Protein 2CTU (pdb70)

Nearest PDB structures (foldseek):
  2ctu-assembly1_A  TM=1.014E+00  e=3.926E-10  Homo sapiens
  6nu3-assembly1_0  TM=5.363E-01  e=8.120E+00  Homo sapiens
  2ctu-assembly1_A  TM=4.532E-01  e=6.947E-09  Homo sapiens
  1lv3-assembly1_A  TM=2.683E-01  e=5.601E+00  Escherichia coli
  1lv3-assembly1_A  TM=2.970E-01  e=5.922E+00  Escherichia coli

InterPro domains:
  IPR001909 Krueppel-associated box [PF01352] (169-209)
  IPR001909 Krueppel-associated box [PS50805] (170-241)
  IPR001909 Krueppel-associated box [SM00349] (170-230)
  IPR001909 Krueppel-associated box [cd07765] (170-209)
  IPR003309 SCAN domain [PF02023] (49-136)
  IPR003309 SCAN domain [PS50804] (52-134)
  IPR003309 SCAN domain [SM00431] (48-156)
  IPR003309 SCAN domain [cd07936] (49-132)
  IPR013087 Zinc finger C2H2-type [PF00096] (439-461)
  IPR013087 Zinc finger C2H2-type [PF00096] (467-489)
  IPR013087 Zinc finger C2H2-type [PF00096] (495-517)
  IPR013087 Zinc finger C2H2-type [PF00096] (523-545)
  IPR013087 Zinc finger C2H2-type [PF00096] (551-573)
  IPR013087 Zinc finger C2H2-type [PF00096] (579-601)
  IPR013087 Zinc finger C2H2-type [PF00096] (635-657)
  IPR013087 Zinc finger C2H2-type [PF00096] (663-685)
  IPR013087 Zinc finger C2H2-type [PF00096] (691-713)
  IPR013087 Zinc finger C2H2-type [PF00096] (719-741)
  IPR013087 Zinc finger C2H2-type [PS00028] (441-461)
  IPR013087 Zinc finger C2H2-type [PS00028] (469-489)

Organism: Homo sapiens (NCBI:txid9606)

Sequence (73 aa):
GSSGSSGKRQKIHLGDRSQKCSKCGIIFIRRSTLSRRKTPMCEKCRKDSCQEAALNKDEGNESGKKTSGPSSGGSSGSSGKRQKIHLGDRSQKCSKCGIIFIRRSTLSRRKTPMCEKCRKDSCQEAALNKDEGNESGKKTSGPSSGGSSGSSGKRQKIHLGDRSQKCSKCGIIFIRRSTLSRRKTPMCEKCRKDSCQEAALNKDEGNESGKKTSGPSSGGSSGSSGKRQKIHLGDRSQKCSKCGIIFIRRSTLSRRKTPMCEKCRKDSCQEAALNKDEGNESGKKTSGPSSGGSSGSSGKRQKIHLGDRSQKCSKCGIIFIRRSTLSRRKTPMCEKCRKDSCQEAALNKDEGNESGKKTSGPSSGGSSGSSGKRQKIHLGDRSQKCSKCGIIFIRRSTLSRRKTPMCEKCRKDSCQEAALNKDEGNESGKKTSGPSSGGSSGSSGKRQKIHLGDRSQKCSKCGIIFIRRSTLSRRKTPMCEKCRKDSCQEAALNKDEGNESGKKTSGPSSGGSSGSSGKRQKIHLGDRSQKCSKCGIIFIRRSTLSRRKTPMCEKCRKDSCQEAALNKDEGNESGKKTSGPSSGGSSGSSGKRQKIHLGDRSQKCSKCGIIFIRRSTLSRRKTPMCEKCRKDSCQEAALNKDEGNESGKKTSGPSSGGSSGSSGKRQKIHLGDRSQKCSKCGIIFIRRSTLSRRKTPMCEKCRKDSCQEAALNKDEGNESGKKTSGPSSGGSSGSSGKRQKIHLGDRSQKCSKCGIIFIRRSTLSRRKTPMCEKCRKDSCQEAALNKDEGNESGKKTSGPSSGGSSGSSGKRQKIHLGDRSQKCSKCGIIFIRRSTLSRRKTPMCEKCRKDSCQEAALNKDEGNESGKKTSGPSSGGSSGSSGKRQKIHLGDRSQKCSKCGIIFIRRSTLSRRKTPMCEKCRKDSCQEAALNKDEGNESGKKTSGPSSGGSSGSSGKRQKIHLGDRSQKCSKCGIIFIRRSTLSRRKTPMCEKCRKDSCQEAALNKDEGNESGKKTSGPSSGGSSGSSGKRQKIHLGDRSQKCSKCGIIFIRRSTLSRRKTPMCEKCRKDSCQEAALNKDEGNESGKKTSGPSSGGSSGSSGKRQKIHLGDRSQKCSKCGIIFIRRSTLSRRKTPMCEKCRKDSCQEAALNKDEGNESGKKTSGPSSGGSSGSSGKRQKIHLGDRSQKCSKCGIIFIRRSTLSRRKTPMCEKCRKDSCQEAALNKDEGNESGKKTSGPSSGGSSGSSGKRQKIHLGDRSQKCSKCGIIFIRRSTLSRRKTPMCEKCRKDSCQEAALNKDEGNESGKKTSGPSSGGSSGSSGKRQKIHLGDRSQKCSKCGIIFIRRSTLSRRKTPMCEKCRKDSCQEAALNKDEGNESGKKTSGPSSGGSSGSSGKRQKIHLGDRSQKCSKCGIIFIRRSTLSRRKTPMCEKCRKDSCQEAALNKDEGNESGKKTSGPSSG

Solvent-accessible surface area: 7815 Å² total; per-residue (Å²): 136,116,118,66,117,100,82,190,217,131,165,146,155,157,58,113,178,36,60,131,6,77,107,73,34,81,113,20,98,129,99,103,71,110,117,183,144,211,52,50,28,2,103,151,9,51,180,91,40,120,124,127,100,74,172,79,168,100,158,79,109,173,106,68,132,172,98,114,46,135,114,116,126

Structure (mmCIF, N/CA/C/O backbone):
data_2CTU
#
_entry.id   2CTU
#
loop_
_entity.id
_entity.type
_entity.pdbx_description
1 polymer 'Zinc finger protein 483'
2 non-polymer 'ZINC ION'
#
loop_
_atom_site.group_PDB
_atom_site.id
_atom_site.type_symbol
_atom_site.label_atom_id
_atom_site.label_alt_id
_atom_site.label_comp_id
_atom_site.label_asym_id
_atom_site.label_entity_id
_atom_site.label_seq_id
_atom_site.pdbx_PDB_ins_code
_atom_site.Cartn_x
_atom_site.Cartn_y
_atom_site.Cartn_z
_atom_site.occupancy
_atom_site.B_iso_or_equiv
_atom_site.auth_seq_id
_atom_site.auth_comp_id
_atom_site.auth_asym_id
_atom_site.auth_atom_id
_atom_site.pdbx_PDB_model_num
ATOM 1 N N . GLY A 1 1 ? -24.453 -10.703 25.048 1.00 0.00 1 GLY A N 1
ATOM 2 C CA . GLY A 1 1 ? -24.590 -11.024 23.639 1.00 0.00 1 GLY A CA 1
ATOM 3 C C . GLY A 1 1 ? -25.893 -11.733 23.329 1.00 0.00 1 GLY A C 1
ATOM 4 O O . GLY A 1 1 ? -26.129 -12.846 23.801 1.00 0.00 1 GLY A O 1
ATOM 8 N N . SER A 1 2 ? -26.742 -11.089 22.536 1.00 0.00 2 SER A N 1
ATOM 9 C CA . SER A 1 2 ? -28.031 -11.663 22.168 1.00 0.00 2 SER A CA 1
ATOM 10 C C . SER A 1 2 ? -28.613 -10.957 20.947 1.00 0.00 2 SER A C 1
ATOM 11 O O . SER A 1 2 ? -28.334 -9.783 20.705 1.00 0.00 2 SER A O 1
ATOM 19 N N . SER A 1 3 ? -29.422 -11.682 20.182 1.00 0.00 3 SER A N 1
ATOM 20 C CA . SER A 1 3 ? -30.040 -11.127 18.983 1.00 0.00 3 SER A CA 1
ATOM 21 C C . SER A 1 3 ? -31.106 -10.098 19.348 1.00 0.00 3 SER A C 1
ATOM 22 O O . SER A 1 3 ? -32.021 -10.382 20.120 1.00 0.00 3 SER A O 1
ATOM 30 N N . GLY A 1 4 ? -30.980 -8.900 18.786 1.00 0.00 4 GLY A N 1
ATOM 31 C CA . GLY A 1 4 ? -31.938 -7.846 19.064 1.00 0.00 4 GLY A CA 1
ATOM 32 C C . GLY A 1 4 ? -32.564 -7.285 17.802 1.00 0.00 4 GLY A C 1
ATOM 33 O O . GLY A 1 4 ? -32.665 -7.977 16.790 1.00 0.00 4 GLY A O 1
ATOM 37 N N . SER A 1 5 ? -32.988 -6.026 17.863 1.00 0.00 5 SER A N 1
ATOM 38 C CA . SER A 1 5 ? -33.613 -5.374 16.719 1.00 0.00 5 SER A CA 1
ATOM 39 C C . SER A 1 5 ? -32.707 -5.443 15.493 1.00 0.00 5 SER A C 1
ATOM 40 O O . SER A 1 5 ? -31.484 -5.514 15.614 1.00 0.00 5 SER A O 1
ATOM 48 N N . SER A 1 6 ? -33.317 -5.420 14.312 1.00 0.00 6 SER A N 1
ATOM 49 C CA . SER A 1 6 ? -32.568 -5.484 13.063 1.00 0.00 6 SER A CA 1
ATOM 50 C C . SER A 1 6 ? -31.532 -4.366 12.993 1.00 0.00 6 SER A C 1
ATOM 51 O O . SER A 1 6 ? -31.801 -3.231 13.384 1.00 0.00 6 SER A O 1
ATOM 59 N N . GLY A 1 7 ? -30.346 -4.697 12.492 1.00 0.00 7 GLY A N 1
ATOM 60 C CA . GLY A 1 7 ? -29.287 -3.711 12.380 1.00 0.00 7 GLY A CA 1
ATOM 61 C C . GLY A 1 7 ? -29.786 -2.381 11.850 1.00 0.00 7 GLY A C 1
ATOM 62 O O . GLY A 1 7 ? -30.321 -2.306 10.743 1.00 0.00 7 GLY A O 1
ATOM 66 N N . LYS A 1 8 ? -29.614 -1.328 12.642 1.00 0.00 8 LYS A N 1
ATOM 67 C CA . LYS A 1 8 ? -30.051 0.006 12.247 1.00 0.00 8 LYS A CA 1
ATOM 68 C C . LYS A 1 8 ? -28.855 0.916 11.990 1.00 0.00 8 LYS A C 1
ATOM 69 O O . LYS A 1 8 ? -28.758 1.547 10.938 1.00 0.00 8 LYS A O 1
ATOM 88 N N . ARG A 1 9 ? -27.946 0.979 12.958 1.00 0.00 9 ARG A N 1
ATOM 89 C CA . ARG A 1 9 ? -26.756 1.812 12.835 1.00 0.00 9 ARG A CA 1
ATOM 90 C C . ARG A 1 9 ? -25.905 1.374 11.647 1.00 0.00 9 ARG A C 1
ATOM 91 O O . ARG A 1 9 ? -25.113 0.437 11.751 1.00 0.00 9 ARG A O 1
ATOM 112 N N . GLN A 1 10 ? -26.075 2.057 10.520 1.00 0.00 10 GLN A N 1
ATOM 113 C CA . GLN A 1 10 ? -25.323 1.736 9.312 1.00 0.00 10 GLN A CA 1
ATOM 114 C C . GLN A 1 10 ? -24.636 2.978 8.753 1.00 0.00 10 GLN A C 1
ATOM 115 O O . GLN A 1 10 ? -25.294 3.946 8.372 1.00 0.00 10 GLN A O 1
ATOM 129 N N . LYS A 1 11 ? -23.309 2.943 8.707 1.00 0.00 11 LYS A N 1
ATOM 130 C CA . LYS A 1 11 ? -22.531 4.064 8.194 1.00 0.00 11 LYS A CA 1
ATOM 131 C C . LYS A 1 11 ? -21.686 3.638 6.998 1.00 0.00 11 LYS A C 1
ATOM 132 O O . LYS A 1 11 ? -20.517 4.010 6.888 1.00 0.00 11 LYS A O 1
ATOM 151 N N . ILE A 1 12 ? -22.284 2.858 6.104 1.00 0.00 12 ILE A N 1
ATOM 152 C CA . ILE A 1 12 ? -21.586 2.384 4.915 1.00 0.00 12 ILE A CA 1
ATOM 153 C C . ILE A 1 12 ? -21.819 3.318 3.732 1.00 0.00 12 ILE A C 1
ATOM 154 O O . ILE A 1 12 ? -22.936 3.429 3.226 1.00 0.00 12 ILE A O 1
ATOM 170 N N . HIS A 1 13 ? -20.756 3.986 3.294 1.00 0.00 13 HIS A N 1
ATOM 171 C CA . HIS A 1 13 ? -20.844 4.909 2.168 1.00 0.00 13 HIS A CA 1
ATOM 172 C C . HIS A 1 13 ? -20.348 4.249 0.885 1.00 0.00 13 HIS A C 1
ATOM 173 O O . HIS A 1 13 ? -19.801 3.145 0.913 1.00 0.00 13 HIS A O 1
ATOM 187 N N . LEU A 1 14 ? -20.542 4.931 -0.238 1.00 0.00 14 LEU A N 1
ATOM 188 C CA . LEU A 1 14 ? -20.115 4.411 -1.532 1.00 0.00 14 LEU A CA 1
ATOM 189 C C . LEU A 1 14 ? -18.602 4.227 -1.573 1.00 0.00 14 LEU A C 1
ATOM 190 O O . LEU A 1 14 ? -17.873 4.815 -0.775 1.00 0.00 14 LEU A O 1
ATOM 206 N N . GLY A 1 15 ? -18.135 3.407 -2.510 1.00 0.00 15 GLY A N 1
ATOM 207 C CA . GLY A 1 15 ? -16.710 3.161 -2.638 1.00 0.00 15 GLY A CA 1
ATOM 208 C C . GLY A 1 15 ? -16.234 3.248 -4.075 1.00 0.00 15 GLY A C 1
ATOM 209 O O . GLY A 1 15 ? -15.849 2.242 -4.670 1.00 0.00 15 GLY A O 1
ATOM 213 N N . ASP A 1 16 ? -16.262 4.453 -4.633 1.00 0.00 16 ASP A N 1
ATOM 214 C CA . ASP A 1 16 ? -15.830 4.668 -6.010 1.00 0.00 16 ASP A CA 1
ATOM 215 C C . ASP A 1 16 ? -14.395 5.183 -6.055 1.00 0.00 16 ASP A C 1
ATOM 216 O O . ASP A 1 16 ? -13.558 4.656 -6.789 1.00 0.00 16 ASP A O 1
ATOM 225 N N . ARG A 1 17 ? -14.118 6.217 -5.267 1.00 0.00 17 ARG A N 1
ATOM 226 C CA . ARG A 1 17 ? -12.785 6.806 -5.219 1.00 0.00 17 ARG A CA 1
ATOM 227 C C . ARG A 1 17 ? -11.712 5.736 -5.398 1.00 0.00 17 ARG A C 1
ATOM 228 O O . ARG A 1 17 ? -10.706 5.958 -6.073 1.00 0.00 17 ARG A O 1
ATOM 249 N N . SER A 1 18 ? -11.933 4.576 -4.789 1.00 0.00 18 SER A N 1
ATOM 250 C CA . SER A 1 18 ? -10.983 3.473 -4.877 1.00 0.00 18 SER A CA 1
ATOM 251 C C . SER A 1 18 ? -10.402 3.368 -6.284 1.00 0.00 18 SER A C 1
ATOM 252 O O . SER A 1 18 ? -11.137 3.238 -7.262 1.00 0.00 18 SER A O 1
ATOM 260 N N . GLN A 1 19 ? -9.077 3.426 -6.376 1.00 0.00 19 GLN A N 1
ATOM 261 C CA . GLN A 1 19 ? -8.397 3.338 -7.663 1.00 0.00 19 GLN A CA 1
ATOM 262 C C . GLN A 1 19 ? -7.449 2.143 -7.697 1.00 0.00 19 GLN A C 1
ATOM 263 O O . GLN A 1 19 ? -6.881 1.758 -6.675 1.00 0.00 19 GLN A O 1
ATOM 277 N N . LYS A 1 20 ? -7.282 1.560 -8.879 1.00 0.00 20 LYS A N 1
ATOM 278 C CA . LYS A 1 20 ? -6.402 0.410 -9.048 1.00 0.00 20 LYS A CA 1
ATOM 279 C C . LYS A 1 20 ? -4.990 0.854 -9.415 1.00 0.00 20 LYS A C 1
ATOM 280 O O . LYS A 1 20 ? -4.785 1.547 -10.412 1.00 0.00 20 LYS A O 1
ATOM 299 N N . CYS A 1 21 ? -4.018 0.450 -8.603 1.00 0.00 21 CYS A N 1
ATOM 300 C CA . CYS A 1 21 ? -2.625 0.805 -8.842 1.00 0.00 21 CYS A CA 1
ATOM 301 C C . CYS A 1 21 ? -2.132 0.216 -10.161 1.00 0.00 21 CYS A C 1
ATOM 302 O O . CYS A 1 21 ? -2.719 -0.727 -10.689 1.00 0.00 21 CYS A O 1
ATOM 309 N N . SER A 1 22 ? -1.048 0.780 -10.686 1.00 0.00 22 SER A N 1
ATOM 310 C CA . SER A 1 22 ? -0.478 0.313 -11.944 1.00 0.00 22 SER A CA 1
ATOM 311 C C . SER A 1 22 ? 0.820 -0.451 -11.702 1.00 0.00 22 SER A C 1
ATOM 312 O O . SER A 1 22 ? 1.156 -1.378 -12.439 1.00 0.00 22 SER A O 1
ATOM 320 N N . LYS A 1 23 ? 1.547 -0.055 -10.663 1.00 0.00 23 LYS A N 1
ATOM 321 C CA . LYS A 1 23 ? 2.809 -0.701 -10.319 1.00 0.00 23 LYS A CA 1
ATOM 322 C C . LYS A 1 23 ? 2.570 -2.110 -9.786 1.00 0.00 23 LYS A C 1
ATOM 323 O O . LYS A 1 23 ? 2.995 -3.094 -10.391 1.00 0.00 23 LYS A O 1
ATOM 342 N N . CYS A 1 24 ? 1.887 -2.199 -8.649 1.00 0.00 24 CYS A N 1
ATOM 343 C CA . CYS A 1 24 ? 1.591 -3.487 -8.034 1.00 0.00 24 CYS A CA 1
ATOM 344 C C . CYS A 1 24 ? 0.221 -3.997 -8.471 1.00 0.00 24 CYS A C 1
ATOM 345 O O . CYS A 1 24 ? 0.052 -5.178 -8.770 1.00 0.00 24 CYS A O 1
ATOM 352 N N . GLY A 1 25 ? -0.756 -3.095 -8.505 1.00 0.00 25 GLY A N 1
ATOM 353 C CA . GLY A 1 25 ? -2.099 -3.472 -8.907 1.00 0.00 25 GLY A CA 1
ATOM 354 C C . GLY A 1 25 ? -3.003 -3.747 -7.721 1.00 0.00 25 GLY A C 1
ATOM 355 O O . GLY A 1 25 ? -3.873 -4.616 -7.784 1.00 0.00 25 GLY A O 1
ATOM 359 N N . ILE A 1 26 ? -2.797 -3.006 -6.638 1.00 0.00 26 ILE A N 1
ATOM 360 C CA . ILE A 1 26 ? -3.599 -3.175 -5.433 1.00 0.00 26 ILE A CA 1
ATOM 361 C C . ILE A 1 26 ? -4.728 -2.152 -5.377 1.00 0.00 26 ILE A C 1
ATOM 362 O O . ILE A 1 26 ? -4.675 -1.116 -6.041 1.00 0.00 26 ILE A O 1
ATOM 378 N N . ILE A 1 27 ? -5.748 -2.447 -4.578 1.00 0.00 27 ILE A N 1
ATOM 379 C CA . ILE A 1 27 ? -6.889 -1.551 -4.432 1.00 0.00 27 ILE A CA 1
ATOM 380 C C . ILE A 1 27 ? -6.684 -0.585 -3.271 1.00 0.00 27 ILE A C 1
ATOM 381 O O . ILE A 1 27 ? -6.510 -1.002 -2.125 1.00 0.00 27 ILE A O 1
ATOM 397 N N . PHE A 1 28 ? -6.708 0.709 -3.573 1.00 0.00 28 PHE A N 1
ATOM 398 C CA . PHE A 1 28 ? -6.526 1.736 -2.554 1.00 0.00 28 PHE A CA 1
ATOM 399 C C . PHE A 1 28 ? -7.452 2.922 -2.806 1.00 0.00 28 PHE A C 1
ATOM 400 O O . PHE A 1 28 ? -8.115 2.997 -3.841 1.00 0.00 28 PHE A O 1
ATOM 417 N N . ILE A 1 29 ? -7.491 3.847 -1.853 1.00 0.00 29 ILE A N 1
ATOM 418 C CA . ILE A 1 29 ? -8.335 5.030 -1.971 1.00 0.00 29 ILE A CA 1
ATOM 419 C C . ILE A 1 29 ? -7.505 6.266 -2.302 1.00 0.00 29 ILE A C 1
ATOM 420 O O . ILE A 1 29 ? -6.718 6.736 -1.480 1.00 0.00 29 ILE A O 1
ATOM 436 N N . ARG A 1 30 ? -7.688 6.789 -3.510 1.00 0.00 30 ARG A N 1
ATOM 437 C CA . ARG A 1 30 ? -6.957 7.971 -3.949 1.00 0.00 30 ARG A CA 1
ATOM 438 C C . ARG A 1 30 ? -7.306 9.179 -3.084 1.00 0.00 30 ARG A C 1
ATOM 439 O O . ARG A 1 30 ? -8.461 9.603 -3.030 1.00 0.00 30 ARG A O 1
ATOM 460 N N . ARG A 1 31 ? -6.301 9.728 -2.410 1.00 0.00 31 ARG A N 1
ATOM 461 C CA . ARG A 1 31 ? -6.503 10.886 -1.546 1.00 0.00 31 ARG A CA 1
ATOM 462 C C . ARG A 1 31 ? -5.693 12.080 -2.041 1.00 0.00 31 ARG A C 1
ATOM 463 O O . ARG A 1 31 ? -4.756 11.926 -2.825 1.00 0.00 31 ARG A O 1
ATOM 484 N N . SER A 1 32 ? -6.060 13.271 -1.577 1.00 0.00 32 SER A N 1
ATOM 485 C CA . SER A 1 32 ? -5.370 14.492 -1.976 1.00 0.00 32 SER A CA 1
ATOM 486 C C . SER A 1 32 ? -3.858 14.297 -1.943 1.00 0.00 32 SER A C 1
ATOM 487 O O . SER A 1 32 ? -3.288 13.930 -0.915 1.00 0.00 32 SER A O 1
ATOM 495 N N . THR A 1 33 ? -3.210 14.547 -3.077 1.00 0.00 33 THR A N 1
ATOM 496 C CA . THR A 1 33 ? -1.764 14.398 -3.181 1.00 0.00 33 THR A CA 1
ATOM 497 C C . THR A 1 33 ? -1.193 15.317 -4.255 1.00 0.00 33 THR A C 1
ATOM 498 O O . THR A 1 33 ? -1.815 15.535 -5.295 1.00 0.00 33 THR A O 1
ATOM 509 N N . LEU A 1 34 ? -0.005 15.853 -3.997 1.00 0.00 34 LEU A N 1
ATOM 510 C CA . LEU A 1 34 ? 0.652 16.748 -4.943 1.00 0.00 34 LEU A CA 1
ATOM 511 C C . LEU A 1 34 ? 1.052 16.002 -6.211 1.00 0.00 34 LEU A C 1
ATOM 512 O O . LEU A 1 34 ? 2.073 15.314 -6.243 1.00 0.00 34 LEU A O 1
ATOM 528 N N . SER A 1 35 ? 0.243 16.144 -7.256 1.00 0.00 35 SER A N 1
ATOM 529 C CA . SER A 1 35 ? 0.512 15.483 -8.527 1.00 0.00 35 SER A CA 1
ATOM 530 C C . SER A 1 35 ? 2.010 15.440 -8.811 1.00 0.00 35 SER A C 1
ATOM 531 O O . SER A 1 35 ? 2.645 16.475 -9.012 1.00 0.00 35 SER A O 1
ATOM 539 N N . ARG A 1 36 ? 2.569 14.234 -8.826 1.00 0.00 36 ARG A N 1
ATOM 540 C CA . ARG A 1 36 ? 3.993 14.055 -9.084 1.00 0.00 36 ARG A CA 1
ATOM 541 C C . ARG A 1 36 ? 4.217 13.122 -10.271 1.00 0.00 36 ARG A C 1
ATOM 542 O O . ARG A 1 36 ? 4.948 13.453 -11.204 1.00 0.00 36 ARG A O 1
ATOM 563 N N . ARG A 1 37 ? 3.584 11.954 -10.226 1.00 0.00 37 ARG A N 1
ATOM 564 C CA . ARG A 1 37 ? 3.716 10.973 -11.296 1.00 0.00 37 ARG A CA 1
ATOM 565 C C . ARG A 1 37 ? 2.398 10.806 -12.047 1.00 0.00 37 ARG A C 1
ATOM 566 O O . ARG A 1 37 ? 1.320 10.939 -11.468 1.00 0.00 37 ARG A O 1
ATOM 587 N N . LYS A 1 38 ? 2.492 10.515 -13.340 1.00 0.00 38 LYS A N 1
ATOM 588 C CA . LYS A 1 38 ? 1.309 10.330 -14.171 1.00 0.00 38 LYS A CA 1
ATOM 589 C C . LYS A 1 38 ? 0.871 8.869 -14.176 1.00 0.00 38 LYS A C 1
ATOM 590 O O . LYS A 1 38 ? 0.754 8.248 -15.233 1.00 0.00 38 LYS A O 1
ATOM 609 N N . THR A 1 39 ? 0.629 8.324 -12.988 1.00 0.00 39 THR A N 1
ATOM 610 C CA . THR A 1 39 ? 0.204 6.936 -12.856 1.00 0.00 39 THR A CA 1
ATOM 611 C C . THR A 1 39 ? -0.366 6.666 -11.468 1.00 0.00 39 THR A C 1
ATOM 612 O O . THR A 1 39 ? 0.123 7.175 -10.459 1.00 0.00 39 THR A O 1
ATOM 623 N N . PRO A 1 40 ? -1.425 5.844 -11.412 1.00 0.00 40 PRO A N 1
ATOM 624 C CA . PRO A 1 40 ? -2.084 5.486 -10.152 1.00 0.00 40 PRO A CA 1
ATOM 625 C C . PRO A 1 40 ? -1.216 4.586 -9.279 1.00 0.00 40 PRO A C 1
ATOM 626 O O . PRO A 1 40 ? -1.092 3.389 -9.536 1.00 0.00 40 PRO A O 1
ATOM 637 N N . MET A 1 41 ? -0.617 5.170 -8.247 1.00 0.00 41 MET A N 1
ATOM 638 C CA . MET A 1 41 ? 0.238 4.419 -7.335 1.00 0.00 41 MET A CA 1
ATOM 639 C C . MET A 1 41 ? -0.385 4.341 -5.945 1.00 0.00 41 MET A C 1
ATOM 640 O O . MET A 1 41 ? -0.870 5.341 -5.414 1.00 0.00 41 MET A O 1
ATOM 654 N N . CYS A 1 42 ? -0.370 3.148 -5.361 1.00 0.00 42 CYS A N 1
ATOM 655 C CA . CYS A 1 42 ? -0.934 2.938 -4.033 1.00 0.00 42 CYS A CA 1
ATOM 656 C C . CYS A 1 42 ? 0.044 3.383 -2.950 1.00 0.00 42 CYS A C 1
ATOM 657 O O . CYS A 1 42 ? 1.259 3.280 -3.117 1.00 0.00 42 CYS A O 1
ATOM 664 N N . GLU A 1 43 ? -0.495 3.877 -1.840 1.00 0.00 43 GLU A N 1
ATOM 665 C CA . GLU A 1 43 ? 0.331 4.338 -0.730 1.00 0.00 43 GLU A CA 1
ATOM 666 C C . GLU A 1 43 ? 1.593 3.490 -0.602 1.00 0.00 43 GLU A C 1
ATOM 667 O O . GLU A 1 43 ? 2.692 4.014 -0.422 1.00 0.00 43 GLU A O 1
ATOM 679 N N . LYS A 1 44 ? 1.426 2.175 -0.695 1.00 0.00 44 LYS A N 1
ATOM 680 C CA . LYS A 1 44 ? 2.550 1.252 -0.590 1.00 0.00 44 LYS A CA 1
ATOM 681 C C . LYS A 1 44 ? 3.641 1.606 -1.596 1.00 0.00 44 LYS A C 1
ATOM 682 O O . LYS A 1 44 ? 4.777 1.894 -1.219 1.00 0.00 44 LYS A O 1
ATOM 701 N N . CYS A 1 45 ? 3.288 1.585 -2.877 1.00 0.00 45 CYS A N 1
ATOM 702 C CA . CYS A 1 45 ? 4.236 1.905 -3.937 1.00 0.00 45 CYS A CA 1
ATOM 703 C C . CYS A 1 45 ? 4.786 3.318 -3.766 1.00 0.00 45 CYS A C 1
ATOM 704 O O . CYS A 1 45 ? 5.995 3.537 -3.841 1.00 0.00 45 CYS A O 1
ATOM 711 N N . ARG A 1 46 ? 3.890 4.272 -3.537 1.00 0.00 46 ARG A N 1
ATOM 712 C CA . ARG A 1 46 ? 4.285 5.664 -3.356 1.00 0.00 46 ARG A CA 1
ATOM 713 C C . ARG A 1 46 ? 5.527 5.766 -2.475 1.00 0.00 46 ARG A C 1
ATOM 714 O O . ARG A 1 46 ? 6.461 6.507 -2.784 1.00 0.00 46 ARG A O 1
ATOM 735 N N . LYS A 1 47 ? 5.530 5.019 -1.377 1.00 0.00 47 LYS A N 1
ATOM 736 C CA . LYS A 1 47 ? 6.656 5.024 -0.451 1.00 0.00 47 LYS A CA 1
ATOM 737 C C . LYS A 1 47 ? 7.959 4.701 -1.176 1.00 0.00 47 LYS A C 1
ATOM 738 O O . LYS A 1 47 ? 9.009 5.264 -0.865 1.00 0.00 47 LYS A O 1
ATOM 757 N N . ASP A 1 48 ? 7.883 3.795 -2.144 1.00 0.00 48 ASP A N 1
ATOM 758 C CA . ASP A 1 48 ? 9.055 3.399 -2.915 1.00 0.00 48 ASP A CA 1
ATOM 759 C C . ASP A 1 48 ? 9.300 4.369 -4.067 1.00 0.00 48 ASP A C 1
ATOM 760 O O . ASP A 1 48 ? 9.479 3.954 -5.213 1.00 0.00 48 ASP A O 1
ATOM 769 N N . SER A 1 49 ? 9.305 5.661 -3.756 1.00 0.00 49 SER A N 1
ATOM 770 C CA . SER A 1 49 ? 9.523 6.689 -4.767 1.00 0.00 49 SER A CA 1
ATOM 771 C C . SER A 1 49 ? 10.921 6.575 -5.366 1.00 0.00 49 SER A C 1
ATOM 772 O O . SER A 1 49 ? 11.201 7.134 -6.427 1.00 0.00 49 SER A O 1
ATOM 780 N N . CYS A 1 50 ? 11.795 5.849 -4.678 1.00 0.00 50 CYS A N 1
ATOM 781 C CA . CYS A 1 50 ? 13.166 5.661 -5.140 1.00 0.00 50 CYS A CA 1
ATOM 782 C C . CYS A 1 50 ? 13.912 6.991 -5.181 1.00 0.00 50 CYS A C 1
ATOM 783 O O . CYS A 1 50 ? 14.608 7.293 -6.150 1.00 0.00 50 CYS A O 1
ATOM 791 N N . GLN A 1 51 ? 13.762 7.780 -4.122 1.00 0.00 51 GLN A N 1
ATOM 792 C CA . GLN A 1 51 ? 14.421 9.078 -4.038 1.00 0.00 51 GLN A CA 1
ATOM 793 C C . GLN A 1 51 ? 15.598 9.030 -3.070 1.00 0.00 51 GLN A C 1
ATOM 794 O O . GLN A 1 51 ? 16.662 9.582 -3.345 1.00 0.00 51 GLN A O 1
ATOM 808 N N . GLU A 1 52 ? 15.398 8.366 -1.936 1.00 0.00 52 GLU A N 1
ATOM 809 C CA . GLU A 1 52 ? 16.443 8.247 -0.926 1.00 0.00 52 GLU A CA 1
ATOM 810 C C . GLU A 1 52 ? 17.652 7.498 -1.480 1.00 0.00 52 GLU A C 1
ATOM 811 O O . GLU A 1 52 ? 17.665 6.268 -1.527 1.00 0.00 52 GLU A O 1
ATOM 823 N N . ALA A 1 53 ? 18.665 8.249 -1.899 1.00 0.00 53 ALA A N 1
ATOM 824 C CA . ALA A 1 53 ? 19.879 7.657 -2.448 1.00 0.00 53 ALA A CA 1
ATOM 825 C C . ALA A 1 53 ? 20.859 7.287 -1.340 1.00 0.00 53 ALA A C 1
ATOM 826 O O . ALA A 1 53 ? 21.383 6.174 -1.310 1.00 0.00 53 ALA A O 1
ATOM 833 N N . ALA A 1 54 ? 21.101 8.226 -0.433 1.00 0.00 54 ALA A N 1
ATOM 834 C CA . ALA A 1 54 ? 22.018 7.998 0.678 1.00 0.00 54 ALA A CA 1
ATOM 835 C C . ALA A 1 54 ? 21.453 6.969 1.652 1.00 0.00 54 ALA A C 1
ATOM 836 O O . ALA A 1 54 ? 20.251 6.947 1.920 1.00 0.00 54 ALA A O 1
ATOM 843 N N . LEU A 1 55 ? 22.327 6.119 2.179 1.00 0.00 55 LEU A N 1
ATOM 844 C CA . LEU A 1 55 ? 21.916 5.087 3.124 1.00 0.00 55 LEU A CA 1
ATOM 845 C C . LEU A 1 55 ? 21.064 5.680 4.242 1.00 0.00 55 LEU A C 1
ATOM 846 O O . LEU A 1 55 ? 20.087 5.074 4.679 1.00 0.00 55 LEU A O 1
ATOM 862 N N . ASN A 1 56 ? 21.442 6.870 4.699 1.00 0.00 56 ASN A N 1
ATOM 863 C CA . ASN A 1 56 ? 20.711 7.546 5.765 1.00 0.00 56 ASN A CA 1
ATOM 864 C C . ASN A 1 56 ? 19.229 7.660 5.421 1.00 0.00 56 ASN A C 1
ATOM 865 O O . ASN A 1 56 ? 18.829 7.464 4.273 1.00 0.00 56 ASN A O 1
ATOM 876 N N . LYS A 1 57 ? 18.418 7.978 6.424 1.00 0.00 57 LYS A N 1
ATOM 877 C CA . LYS A 1 57 ? 16.980 8.121 6.230 1.00 0.00 57 LYS A CA 1
ATOM 878 C C . LYS A 1 57 ? 16.495 9.479 6.727 1.00 0.00 57 LYS A C 1
ATOM 879 O O . LYS A 1 57 ? 15.939 10.268 5.963 1.00 0.00 57 LYS A O 1
ATOM 898 N N . ASP A 1 58 ? 16.712 9.745 8.011 1.00 0.00 58 ASP A N 1
ATOM 899 C CA . ASP A 1 58 ? 16.299 11.009 8.609 1.00 0.00 58 ASP A CA 1
ATOM 900 C C . ASP A 1 58 ? 17.216 11.386 9.769 1.00 0.00 58 ASP A C 1
ATOM 901 O O . ASP A 1 58 ? 17.396 10.611 10.707 1.00 0.00 58 ASP A O 1
ATOM 910 N N . GLU A 1 59 ? 17.793 12.582 9.695 1.00 0.00 59 GLU A N 1
ATOM 911 C CA . GLU A 1 59 ? 18.693 13.060 10.738 1.00 0.00 59 GLU A CA 1
ATOM 912 C C . GLU A 1 59 ? 18.113 14.285 11.438 1.00 0.00 59 GLU A C 1
ATOM 913 O O . GLU A 1 59 ? 18.827 15.243 11.732 1.00 0.00 59 GLU A O 1
ATOM 925 N N . GLY A 1 60 ? 16.810 14.246 11.703 1.00 0.00 60 GLY A N 1
ATOM 926 C CA . GLY A 1 60 ? 16.154 15.358 12.365 1.00 0.00 60 GLY A CA 1
ATOM 927 C C . GLY A 1 60 ? 15.323 16.193 11.411 1.00 0.00 60 GLY A C 1
ATOM 928 O O . GLY A 1 60 ? 15.446 17.417 11.378 1.00 0.00 60 GLY A O 1
ATOM 932 N N . ASN A 1 61 ? 14.475 15.530 10.632 1.00 0.00 61 ASN A N 1
ATOM 933 C CA . ASN A 1 61 ? 13.621 16.218 9.671 1.00 0.00 61 ASN A CA 1
ATOM 934 C C . ASN A 1 61 ? 12.317 15.456 9.457 1.00 0.00 61 ASN A C 1
ATOM 935 O O . ASN A 1 61 ? 12.302 14.397 8.831 1.00 0.00 61 ASN A O 1
ATOM 946 N N . GLU A 1 62 ? 11.225 16.003 9.982 1.00 0.00 62 GLU A N 1
ATOM 947 C CA . GLU A 1 62 ? 9.916 15.373 9.848 1.00 0.00 62 GLU A CA 1
ATOM 948 C C . GLU A 1 62 ? 9.154 15.951 8.660 1.00 0.00 62 GLU A C 1
ATOM 949 O O . GLU A 1 62 ? 8.503 16.991 8.772 1.00 0.00 62 GLU A O 1
ATOM 961 N N . SER A 1 63 ? 9.239 15.270 7.522 1.00 0.00 63 SER A N 1
ATOM 962 C CA . SER A 1 63 ? 8.561 15.717 6.310 1.00 0.00 63 SER A CA 1
ATOM 963 C C . SER A 1 63 ? 7.059 15.849 6.546 1.00 0.00 63 SER A C 1
ATOM 964 O O . SER A 1 63 ? 6.375 14.866 6.825 1.00 0.00 63 SER A O 1
ATOM 972 N N . GLY A 1 64 ? 6.554 17.074 6.430 1.00 0.00 64 GLY A N 1
ATOM 973 C CA . GLY A 1 64 ? 5.137 17.313 6.633 1.00 0.00 64 GLY A CA 1
ATOM 974 C C . GLY A 1 64 ? 4.466 17.898 5.406 1.00 0.00 64 GLY A C 1
ATOM 975 O O . GLY A 1 64 ? 4.973 18.844 4.803 1.00 0.00 64 GLY A O 1
ATOM 979 N N . LYS A 1 65 ? 3.323 17.333 5.033 1.00 0.00 65 LYS A N 1
ATOM 980 C CA . LYS A 1 65 ? 2.580 17.803 3.870 1.00 0.00 65 LYS A CA 1
ATOM 981 C C . LYS A 1 65 ? 1.945 19.162 4.142 1.00 0.00 65 LYS A C 1
ATOM 982 O O . LYS A 1 65 ? 1.586 19.475 5.278 1.00 0.00 65 LYS A O 1
ATOM 1001 N N . LYS A 1 66 ? 1.807 19.967 3.094 1.00 0.00 66 LYS A N 1
ATOM 1002 C CA . LYS A 1 66 ? 1.212 21.292 3.219 1.00 0.00 66 LYS A CA 1
ATOM 1003 C C . LYS A 1 66 ? -0.036 21.247 4.094 1.00 0.00 66 LYS A C 1
ATOM 1004 O O . LYS A 1 66 ? -0.916 20.408 3.899 1.00 0.00 66 LYS A O 1
ATOM 1023 N N . THR A 1 67 ? -0.109 22.158 5.060 1.00 0.00 67 THR A N 1
ATOM 1024 C CA . THR A 1 67 ? -1.249 22.223 5.965 1.00 0.00 67 THR A CA 1
ATOM 1025 C C . THR A 1 67 ? -1.788 23.645 6.069 1.00 0.00 67 THR A C 1
ATOM 1026 O O . THR A 1 67 ? -1.047 24.614 5.904 1.00 0.00 67 THR A O 1
ATOM 1037 N N . SER A 1 68 ? -3.083 23.764 6.345 1.00 0.00 68 SER A N 1
ATOM 1038 C CA . SER A 1 68 ? -3.722 25.069 6.468 1.00 0.00 68 SER A CA 1
ATOM 1039 C C . SER A 1 68 ? -2.879 26.008 7.325 1.00 0.00 68 SER A C 1
ATOM 1040 O O . SER A 1 68 ? -2.596 25.721 8.487 1.00 0.00 68 SER A O 1
ATOM 1048 N N . GLY A 1 69 ? -2.480 27.134 6.740 1.00 0.00 69 GLY A N 1
ATOM 1049 C CA . GLY A 1 69 ? -1.672 28.099 7.463 1.00 0.00 69 GLY A CA 1
ATOM 1050 C C . GLY A 1 69 ? -0.251 27.619 7.680 1.00 0.00 69 GLY A C 1
ATOM 1051 O O . GLY A 1 69 ? 0.002 26.431 7.880 1.00 0.00 69 GLY A O 1
ATOM 1055 N N . PRO A 1 70 ? 0.707 28.557 7.641 1.00 0.00 70 PRO A N 1
ATOM 1056 C CA . PRO A 1 70 ? 2.127 28.247 7.831 1.00 0.00 70 PRO A CA 1
ATOM 1057 C C . PRO A 1 70 ? 2.444 27.844 9.267 1.00 0.00 70 PRO A C 1
ATOM 1058 O O . PRO A 1 70 ? 1.573 27.868 10.136 1.00 0.00 70 PRO A O 1
ATOM 1069 N N . SER A 1 71 ? 3.698 27.475 9.510 1.00 0.00 71 SER A N 1
ATOM 1070 C CA . SER A 1 71 ? 4.130 27.063 10.840 1.00 0.00 71 SER A CA 1
ATOM 1071 C C . SER A 1 71 ? 4.984 28.146 11.494 1.00 0.00 71 SER A C 1
ATOM 1072 O O . SER A 1 71 ? 6.164 28.296 11.178 1.00 0.00 71 SER A O 1
ATOM 1080 N N . SER A 1 72 ? 4.377 28.898 12.406 1.00 0.00 72 SER A N 1
ATOM 1081 C CA . SER A 1 72 ? 5.079 29.970 13.102 1.00 0.00 72 SER A CA 1
ATOM 1082 C C . SER A 1 72 ? 4.667 30.026 14.570 1.00 0.00 72 SER A C 1
ATOM 1083 O O . SER A 1 72 ? 3.647 29.461 14.962 1.00 0.00 72 SER A O 1
ATOM 1091 N N . GLY A 1 73 ? 5.469 30.713 15.378 1.00 0.00 73 GLY A N 1
ATOM 1092 C CA . GLY A 1 73 ? 5.172 30.832 16.794 1.00 0.00 73 GLY A CA 1
ATOM 1093 C C . GLY A 1 73 ? 6.080 31.821 17.496 1.00 0.00 73 GLY A C 1
ATOM 1094 O O . GLY A 1 73 ? 5.649 32.450 18.461 1.00 0.00 73 GLY A O 1
ATOM 1099 N N . GLY A 1 1 ? -18.905 18.933 6.288 1.00 0.00 1 GLY A N 2
ATOM 1100 C CA . GLY A 1 1 ? -19.492 19.955 5.441 1.00 0.00 1 GLY A CA 2
ATOM 1101 C C . GLY A 1 1 ? -20.846 19.548 4.895 1.00 0.00 1 GLY A C 2
ATOM 1102 O O . GLY A 1 1 ? -21.874 20.094 5.295 1.00 0.00 1 GLY A O 2
ATOM 1106 N N . SER A 1 2 ? -20.847 18.587 3.976 1.00 0.00 2 SER A N 2
ATOM 1107 C CA . SER A 1 2 ? -22.084 18.111 3.370 1.00 0.00 2 SER A CA 2
ATOM 1108 C C . SER A 1 2 ? -22.870 19.267 2.759 1.00 0.00 2 SER A C 2
ATOM 1109 O O . SER A 1 2 ? -24.091 19.342 2.894 1.00 0.00 2 SER A O 2
ATOM 1117 N N . SER A 1 3 ? -22.159 20.167 2.086 1.00 0.00 3 SER A N 2
ATOM 1118 C CA . SER A 1 3 ? -22.788 21.322 1.457 1.00 0.00 3 SER A CA 2
ATOM 1119 C C . SER A 1 3 ? -23.602 20.901 0.237 1.00 0.00 3 SER A C 2
ATOM 1120 O O . SER A 1 3 ? -23.080 20.281 -0.688 1.00 0.00 3 SER A O 2
ATOM 1128 N N . GLY A 1 4 ? -24.887 21.243 0.244 1.00 0.00 4 GLY A N 2
ATOM 1129 C CA . GLY A 1 4 ? -25.754 20.892 -0.866 1.00 0.00 4 GLY A CA 2
ATOM 1130 C C . GLY A 1 4 ? -25.588 21.826 -2.048 1.00 0.00 4 GLY A C 2
ATOM 1131 O O . GLY A 1 4 ? -24.912 22.850 -1.949 1.00 0.00 4 GLY A O 2
ATOM 1135 N N . SER A 1 5 ? -26.205 21.472 -3.171 1.00 0.00 5 SER A N 2
ATOM 1136 C CA . SER A 1 5 ? -26.118 22.283 -4.380 1.00 0.00 5 SER A CA 2
ATOM 1137 C C . SER A 1 5 ? -27.365 22.109 -5.242 1.00 0.00 5 SER A C 2
ATOM 1138 O O . SER A 1 5 ? -28.151 21.184 -5.036 1.00 0.00 5 SER A O 2
ATOM 1146 N N . SER A 1 6 ? -27.538 23.004 -6.209 1.00 0.00 6 SER A N 2
ATOM 1147 C CA . SER A 1 6 ? -28.690 22.953 -7.101 1.00 0.00 6 SER A CA 2
ATOM 1148 C C . SER A 1 6 ? -29.074 21.509 -7.409 1.00 0.00 6 SER A C 2
ATOM 1149 O O . SER A 1 6 ? -30.195 21.081 -7.136 1.00 0.00 6 SER A O 2
ATOM 1157 N N . GLY A 1 7 ? -28.135 20.762 -7.982 1.00 0.00 7 GLY A N 2
ATOM 1158 C CA . GLY A 1 7 ? -28.393 19.375 -8.319 1.00 0.00 7 GLY A CA 2
ATOM 1159 C C . GLY A 1 7 ? -28.978 18.595 -7.158 1.00 0.00 7 GLY A C 2
ATOM 1160 O O . GLY A 1 7 ? -29.066 19.104 -6.040 1.00 0.00 7 GLY A O 2
ATOM 1164 N N . LYS A 1 8 ? -29.381 17.357 -7.422 1.00 0.00 8 LYS A N 2
ATOM 1165 C CA . LYS A 1 8 ? -29.962 16.505 -6.391 1.00 0.00 8 LYS A CA 2
ATOM 1166 C C . LYS A 1 8 ? -28.877 15.729 -5.652 1.00 0.00 8 LYS A C 2
ATOM 1167 O O . LYS A 1 8 ? -27.697 15.812 -5.996 1.00 0.00 8 LYS A O 2
ATOM 1186 N N . ARG A 1 9 ? -29.283 14.974 -4.636 1.00 0.00 9 ARG A N 2
ATOM 1187 C CA . ARG A 1 9 ? -28.344 14.183 -3.849 1.00 0.00 9 ARG A CA 2
ATOM 1188 C C . ARG A 1 9 ? -28.843 12.750 -3.688 1.00 0.00 9 ARG A C 2
ATOM 1189 O O . ARG A 1 9 ? -29.544 12.431 -2.728 1.00 0.00 9 ARG A O 2
ATOM 1210 N N . GLN A 1 10 ? -28.475 11.891 -4.634 1.00 0.00 10 GLN A N 2
ATOM 1211 C CA . GLN A 1 10 ? -28.886 10.493 -4.597 1.00 0.00 10 GLN A CA 2
ATOM 1212 C C . GLN A 1 10 ? -27.692 9.569 -4.809 1.00 0.00 10 GLN A C 2
ATOM 1213 O O . GLN A 1 10 ? -26.614 10.011 -5.207 1.00 0.00 10 GLN A O 2
ATOM 1227 N N . LYS A 1 11 ? -27.890 8.283 -4.540 1.00 0.00 11 LYS A N 2
ATOM 1228 C CA . LYS A 1 11 ? -26.830 7.295 -4.701 1.00 0.00 11 LYS A CA 2
ATOM 1229 C C . LYS A 1 11 ? -27.155 6.329 -5.837 1.00 0.00 11 LYS A C 2
ATOM 1230 O O . LYS A 1 11 ? -27.074 5.112 -5.671 1.00 0.00 11 LYS A O 2
ATOM 1249 N N . ILE A 1 12 ? -27.520 6.881 -6.990 1.00 0.00 12 ILE A N 2
ATOM 1250 C CA . ILE A 1 12 ? -27.854 6.068 -8.153 1.00 0.00 12 ILE A CA 2
ATOM 1251 C C . ILE A 1 12 ? -26.758 6.147 -9.211 1.00 0.00 12 ILE A C 2
ATOM 1252 O O . ILE A 1 12 ? -26.574 5.219 -9.999 1.00 0.00 12 ILE A O 2
ATOM 1268 N N . HIS A 1 13 ? -26.032 7.260 -9.221 1.00 0.00 13 HIS A N 2
ATOM 1269 C CA . HIS A 1 13 ? -24.952 7.459 -10.181 1.00 0.00 13 HIS A CA 2
ATOM 1270 C C . HIS A 1 13 ? -23.813 6.475 -9.929 1.00 0.00 13 HIS A C 2
ATOM 1271 O O . HIS A 1 13 ? -23.797 5.774 -8.917 1.00 0.00 13 HIS A O 2
ATOM 1285 N N . LEU A 1 14 ? -22.862 6.429 -10.856 1.00 0.00 14 LEU A N 2
ATOM 1286 C CA . LEU A 1 14 ? -21.719 5.530 -10.735 1.00 0.00 14 LEU A CA 2
ATOM 1287 C C . LEU A 1 14 ? -20.475 6.290 -10.287 1.00 0.00 14 LEU A C 2
ATOM 1288 O O . LEU A 1 14 ? -20.150 7.345 -10.830 1.00 0.00 14 LEU A O 2
ATOM 1304 N N . GLY A 1 15 ? -19.780 5.744 -9.293 1.00 0.00 15 GLY A N 2
ATOM 1305 C CA . GLY A 1 15 ? -18.578 6.382 -8.790 1.00 0.00 15 GLY A CA 2
ATOM 1306 C C . GLY A 1 15 ? -17.992 5.656 -7.596 1.00 0.00 15 GLY A C 2
ATOM 1307 O O . GLY A 1 15 ? -18.696 5.369 -6.628 1.00 0.00 15 GLY A O 2
ATOM 1311 N N . ASP A 1 16 ? -16.700 5.355 -7.665 1.00 0.00 16 ASP A N 2
ATOM 1312 C CA . ASP A 1 16 ? -16.019 4.656 -6.581 1.00 0.00 16 ASP A CA 2
ATOM 1313 C C . ASP A 1 16 ? -14.709 5.353 -6.224 1.00 0.00 16 ASP A C 2
ATOM 1314 O O . ASP A 1 16 ? -13.900 5.662 -7.099 1.00 0.00 16 ASP A O 2
ATOM 1323 N N . ARG A 1 17 ? -14.508 5.597 -4.933 1.00 0.00 17 ARG A N 2
ATOM 1324 C CA . ARG A 1 17 ? -13.298 6.259 -4.460 1.00 0.00 17 ARG A CA 2
ATOM 1325 C C . ARG A 1 17 ? -12.169 5.251 -4.261 1.00 0.00 17 ARG A C 2
ATOM 1326 O O . ARG A 1 17 ? -11.442 5.307 -3.269 1.00 0.00 17 ARG A O 2
ATOM 1347 N N . SER A 1 18 ? -12.030 4.330 -5.209 1.00 0.00 18 SER A N 2
ATOM 1348 C CA . SER A 1 18 ? -10.994 3.307 -5.136 1.00 0.00 18 SER A CA 2
ATOM 1349 C C . SER A 1 18 ? -10.335 3.103 -6.497 1.00 0.00 18 SER A C 2
ATOM 1350 O O . SER A 1 18 ? -10.984 2.684 -7.455 1.00 0.00 18 SER A O 2
ATOM 1358 N N . GLN A 1 19 ? -9.042 3.403 -6.572 1.00 0.00 19 GLN A N 2
ATOM 1359 C CA . GLN A 1 19 ? -8.295 3.253 -7.816 1.00 0.00 19 GLN A CA 2
ATOM 1360 C C . GLN A 1 19 ? -7.414 2.009 -7.775 1.00 0.00 19 GLN A C 2
ATOM 1361 O O . GLN A 1 19 ? -6.929 1.612 -6.715 1.00 0.00 19 GLN A O 2
ATOM 1375 N N . LYS A 1 20 ? -7.211 1.395 -8.936 1.00 0.00 20 LYS A N 2
ATOM 1376 C CA . LYS A 1 20 ? -6.388 0.196 -9.034 1.00 0.00 20 LYS A CA 2
ATOM 1377 C C . LYS A 1 20 ? -4.974 0.542 -9.488 1.00 0.00 20 LYS A C 2
ATOM 1378 O O . LYS A 1 20 ? -4.747 0.869 -10.653 1.00 0.00 20 LYS A O 2
ATOM 1397 N N . CYS A 1 21 ? -4.025 0.468 -8.560 1.00 0.00 21 CYS A N 2
ATOM 1398 C CA . CYS A 1 21 ? -2.632 0.773 -8.864 1.00 0.00 21 CYS A CA 2
ATOM 1399 C C . CYS A 1 21 ? -2.217 0.151 -10.195 1.00 0.00 21 CYS A C 2
ATOM 1400 O O . CYS A 1 21 ? -2.867 -0.769 -10.691 1.00 0.00 21 CYS A O 2
ATOM 1407 N N . SER A 1 22 ? -1.131 0.661 -10.766 1.00 0.00 22 SER A N 2
ATOM 1408 C CA . SER A 1 22 ? -0.630 0.158 -12.041 1.00 0.00 22 SER A CA 2
ATOM 1409 C C . SER A 1 22 ? 0.722 -0.526 -11.862 1.00 0.00 22 SER A C 2
ATOM 1410 O O . SER A 1 22 ? 1.145 -1.320 -12.702 1.00 0.00 22 SER A O 2
ATOM 1418 N N . LYS A 1 23 ? 1.395 -0.212 -10.760 1.00 0.00 23 LYS A N 2
ATOM 1419 C CA . LYS A 1 23 ? 2.699 -0.795 -10.468 1.00 0.00 23 LYS A CA 2
ATOM 1420 C C . LYS A 1 23 ? 2.550 -2.197 -9.884 1.00 0.00 23 LYS A C 2
ATOM 1421 O O . LYS A 1 23 ? 3.084 -3.165 -10.425 1.00 0.00 23 LYS A O 2
ATOM 1440 N N . CYS A 1 24 ? 1.818 -2.298 -8.780 1.00 0.00 24 CYS A N 2
ATOM 1441 C CA . CYS A 1 24 ? 1.597 -3.580 -8.123 1.00 0.00 24 CYS A CA 2
ATOM 1442 C C . CYS A 1 24 ? 0.243 -4.165 -8.514 1.00 0.00 24 CYS A C 2
ATOM 1443 O O . CYS A 1 24 ? 0.135 -5.347 -8.836 1.00 0.00 24 CYS A O 2
ATOM 1450 N N . GLY A 1 25 ? -0.789 -3.327 -8.482 1.00 0.00 25 GLY A N 2
ATOM 1451 C CA . GLY A 1 25 ? -2.122 -3.778 -8.835 1.00 0.00 25 GLY A CA 2
ATOM 1452 C C . GLY A 1 25 ? -2.988 -4.035 -7.618 1.00 0.00 25 GLY A C 2
ATOM 1453 O O . GLY A 1 25 ? -3.630 -5.082 -7.515 1.00 0.00 25 GLY A O 2
ATOM 1457 N N . ILE A 1 26 ? -3.006 -3.081 -6.694 1.00 0.00 26 ILE A N 2
ATOM 1458 C CA . ILE A 1 26 ? -3.799 -3.211 -5.478 1.00 0.00 26 ILE A CA 2
ATOM 1459 C C . ILE A 1 26 ? -4.880 -2.137 -5.409 1.00 0.00 26 ILE A C 2
ATOM 1460 O O . ILE A 1 26 ? -4.779 -1.098 -6.062 1.00 0.00 26 ILE A O 2
ATOM 1476 N N . ILE A 1 27 ? -5.913 -2.395 -4.614 1.00 0.00 27 ILE A N 2
ATOM 1477 C CA . ILE A 1 27 ? -7.011 -1.449 -4.458 1.00 0.00 27 ILE A CA 2
ATOM 1478 C C . ILE A 1 27 ? -6.745 -0.483 -3.309 1.00 0.00 27 ILE A C 2
ATOM 1479 O O . ILE A 1 27 ? -6.537 -0.899 -2.169 1.00 0.00 27 ILE A O 2
ATOM 1495 N N . PHE A 1 28 ? -6.755 0.810 -3.615 1.00 0.00 28 PHE A N 2
ATOM 1496 C CA . PHE A 1 28 ? -6.516 1.837 -2.608 1.00 0.00 28 PHE A CA 2
ATOM 1497 C C . PHE A 1 28 ? -7.419 3.046 -2.838 1.00 0.00 28 PHE A C 2
ATOM 1498 O O . PHE A 1 28 ? -8.035 3.181 -3.896 1.00 0.00 28 PHE A O 2
ATOM 1515 N N . ILE A 1 29 ? -7.492 3.921 -1.841 1.00 0.00 29 ILE A N 2
ATOM 1516 C CA . ILE A 1 29 ? -8.318 5.118 -1.934 1.00 0.00 29 ILE A CA 2
ATOM 1517 C C . ILE A 1 29 ? -7.553 6.264 -2.587 1.00 0.00 29 ILE A C 2
ATOM 1518 O O . ILE A 1 29 ? -6.483 6.655 -2.120 1.00 0.00 29 ILE A O 2
ATOM 1534 N N . ARG A 1 30 ? -8.110 6.799 -3.669 1.00 0.00 30 ARG A N 2
ATOM 1535 C CA . ARG A 1 30 ? -7.480 7.901 -4.386 1.00 0.00 30 ARG A CA 2
ATOM 1536 C C . ARG A 1 30 ? -8.207 9.214 -4.112 1.00 0.00 30 ARG A C 2
ATOM 1537 O O . ARG A 1 30 ? -9.339 9.219 -3.627 1.00 0.00 30 ARG A O 2
ATOM 1558 N N . ARG A 1 31 ? -7.549 10.326 -4.425 1.00 0.00 31 ARG A N 2
ATOM 1559 C CA . ARG A 1 31 ? -8.132 11.645 -4.210 1.00 0.00 31 ARG A CA 2
ATOM 1560 C C . ARG A 1 31 ? -7.396 12.703 -5.026 1.00 0.00 31 ARG A C 2
ATOM 1561 O O . ARG A 1 31 ? -6.254 12.501 -5.439 1.00 0.00 31 ARG A O 2
ATOM 1582 N N . SER A 1 32 ? -8.059 13.833 -5.255 1.00 0.00 32 SER A N 2
ATOM 1583 C CA . SER A 1 32 ? -7.470 14.922 -6.026 1.00 0.00 32 SER A CA 2
ATOM 1584 C C . SER A 1 32 ? -6.743 15.903 -5.111 1.00 0.00 32 SER A C 2
ATOM 1585 O O . SER A 1 32 ? -7.322 16.889 -4.652 1.00 0.00 32 SER A O 2
ATOM 1593 N N . THR A 1 33 ? -5.470 15.626 -4.849 1.00 0.00 33 THR A N 2
ATOM 1594 C CA . THR A 1 33 ? -4.662 16.482 -3.989 1.00 0.00 33 THR A CA 2
ATOM 1595 C C . THR A 1 33 ? -3.852 17.478 -4.810 1.00 0.00 33 THR A C 2
ATOM 1596 O O . THR A 1 33 ? -3.900 18.685 -4.566 1.00 0.00 33 THR A O 2
ATOM 1607 N N . LEU A 1 34 ? -3.107 16.968 -5.785 1.00 0.00 34 LEU A N 2
ATOM 1608 C CA . LEU A 1 34 ? -2.285 17.814 -6.643 1.00 0.00 34 LEU A CA 2
ATOM 1609 C C . LEU A 1 34 ? -2.848 17.861 -8.060 1.00 0.00 34 LEU A C 2
ATOM 1610 O O . LEU A 1 34 ? -2.785 16.877 -8.797 1.00 0.00 34 LEU A O 2
ATOM 1626 N N . SER A 1 35 ? -3.397 19.012 -8.435 1.00 0.00 35 SER A N 2
ATOM 1627 C CA . SER A 1 35 ? -3.972 19.188 -9.764 1.00 0.00 35 SER A CA 2
ATOM 1628 C C . SER A 1 35 ? -3.189 18.394 -10.804 1.00 0.00 35 SER A C 2
ATOM 1629 O O . SER A 1 35 ? -3.726 17.492 -11.448 1.00 0.00 35 SER A O 2
ATOM 1637 N N . ARG A 1 36 ? -1.914 18.736 -10.964 1.00 0.00 36 ARG A N 2
ATOM 1638 C CA . ARG A 1 36 ? -1.056 18.056 -11.927 1.00 0.00 36 ARG A CA 2
ATOM 1639 C C . ARG A 1 36 ? -1.361 16.562 -11.968 1.00 0.00 36 ARG A C 2
ATOM 1640 O O . ARG A 1 36 ? -1.461 15.910 -10.928 1.00 0.00 36 ARG A O 2
ATOM 1661 N N . ARG A 1 37 ? -1.508 16.026 -13.175 1.00 0.00 37 ARG A N 2
ATOM 1662 C CA . ARG A 1 37 ? -1.803 14.609 -13.351 1.00 0.00 37 ARG A CA 2
ATOM 1663 C C . ARG A 1 37 ? -0.680 13.745 -12.786 1.00 0.00 37 ARG A C 2
ATOM 1664 O O . ARG A 1 37 ? 0.481 13.887 -13.170 1.00 0.00 37 ARG A O 2
ATOM 1685 N N . LYS A 1 38 ? -1.033 12.850 -11.870 1.00 0.00 38 LYS A N 2
ATOM 1686 C CA . LYS A 1 38 ? -0.056 11.961 -11.251 1.00 0.00 38 LYS A CA 2
ATOM 1687 C C . LYS A 1 38 ? -0.356 10.504 -11.588 1.00 0.00 38 LYS A C 2
ATOM 1688 O O . LYS A 1 38 ? -1.452 10.173 -12.042 1.00 0.00 38 LYS A O 2
ATOM 1707 N N . THR A 1 39 ? 0.624 9.635 -11.360 1.00 0.00 39 THR A N 2
ATOM 1708 C CA . THR A 1 39 ? 0.465 8.213 -11.639 1.00 0.00 39 THR A CA 2
ATOM 1709 C C . THR A 1 39 ? -0.240 7.503 -10.489 1.00 0.00 39 THR A C 2
ATOM 1710 O O . THR A 1 39 ? 0.020 7.764 -9.314 1.00 0.00 39 THR A O 2
ATOM 1721 N N . PRO A 1 40 ? -1.153 6.583 -10.831 1.00 0.00 40 PRO A N 2
ATOM 1722 C CA . PRO A 1 40 ? -1.914 5.815 -9.840 1.00 0.00 40 PRO A CA 2
ATOM 1723 C C . PRO A 1 40 ? -1.042 4.813 -9.091 1.00 0.00 40 PRO A C 2
ATOM 1724 O O . PRO A 1 40 ? -0.868 3.677 -9.530 1.00 0.00 40 PRO A O 2
ATOM 1735 N N . MET A 1 41 ? -0.497 5.242 -7.957 1.00 0.00 41 MET A N 2
ATOM 1736 C CA . MET A 1 41 ? 0.355 4.380 -7.145 1.00 0.00 41 MET A CA 2
ATOM 1737 C C . MET A 1 41 ? -0.196 4.249 -5.729 1.00 0.00 41 MET A C 2
ATOM 1738 O O . MET A 1 41 ? -0.490 5.247 -5.071 1.00 0.00 41 MET A O 2
ATOM 1752 N N . CYS A 1 42 ? -0.335 3.011 -5.266 1.00 0.00 42 CYS A N 2
ATOM 1753 C CA . CYS A 1 42 ? -0.851 2.748 -3.928 1.00 0.00 42 CYS A CA 2
ATOM 1754 C C . CYS A 1 42 ? 0.097 3.290 -2.862 1.00 0.00 42 CYS A C 2
ATOM 1755 O O . CYS A 1 42 ? 1.310 3.336 -3.063 1.00 0.00 42 CYS A O 2
ATOM 1762 N N . GLU A 1 43 ? -0.466 3.699 -1.730 1.00 0.00 43 GLU A N 2
ATOM 1763 C CA . GLU A 1 43 ? 0.329 4.238 -0.633 1.00 0.00 43 GLU A CA 2
ATOM 1764 C C . GLU A 1 43 ? 1.675 3.526 -0.536 1.00 0.00 43 GLU A C 2
ATOM 1765 O O . GLU A 1 43 ? 2.712 4.158 -0.329 1.00 0.00 43 GLU A O 2
ATOM 1777 N N . LYS A 1 44 ? 1.652 2.206 -0.686 1.00 0.00 44 LYS A N 2
ATOM 1778 C CA . LYS A 1 44 ? 2.869 1.406 -0.616 1.00 0.00 44 LYS A CA 2
ATOM 1779 C C . LYS A 1 44 ? 3.847 1.806 -1.716 1.00 0.00 44 LYS A C 2
ATOM 1780 O O . LYS A 1 44 ? 4.999 2.146 -1.443 1.00 0.00 44 LYS A O 2
ATOM 1799 N N . CYS A 1 45 ? 3.381 1.765 -2.960 1.00 0.00 45 CYS A N 2
ATOM 1800 C CA . CYS A 1 45 ? 4.214 2.125 -4.101 1.00 0.00 45 CYS A CA 2
ATOM 1801 C C . CYS A 1 45 ? 4.611 3.597 -4.043 1.00 0.00 45 CYS A C 2
ATOM 1802 O O . CYS A 1 45 ? 5.641 3.995 -4.586 1.00 0.00 45 CYS A O 2
ATOM 1809 N N . ARG A 1 46 ? 3.787 4.400 -3.379 1.00 0.00 46 ARG A N 2
ATOM 1810 C CA . ARG A 1 46 ? 4.051 5.828 -3.250 1.00 0.00 46 ARG A CA 2
ATOM 1811 C C . ARG A 1 46 ? 5.367 6.074 -2.517 1.00 0.00 46 ARG A C 2
ATOM 1812 O O . ARG A 1 46 ? 6.088 7.026 -2.815 1.00 0.00 46 ARG A O 2
ATOM 1833 N N . LYS A 1 47 ? 5.673 5.208 -1.556 1.00 0.00 47 LYS A N 2
ATOM 1834 C CA . LYS A 1 47 ? 6.902 5.329 -0.781 1.00 0.00 47 LYS A CA 2
ATOM 1835 C C . LYS A 1 47 ? 8.006 4.459 -1.372 1.00 0.00 47 LYS A C 2
ATOM 1836 O O . LYS A 1 47 ? 8.797 3.862 -0.642 1.00 0.00 47 LYS A O 2
ATOM 1855 N N . ASP A 1 48 ? 8.056 4.394 -2.698 1.00 0.00 48 ASP A N 2
ATOM 1856 C CA . ASP A 1 48 ? 9.065 3.599 -3.387 1.00 0.00 48 ASP A CA 2
ATOM 1857 C C . ASP A 1 48 ? 9.703 4.396 -4.522 1.00 0.00 48 ASP A C 2
ATOM 1858 O O . ASP A 1 48 ? 9.441 4.140 -5.697 1.00 0.00 48 ASP A O 2
ATOM 1867 N N . SER A 1 49 ? 10.540 5.363 -4.161 1.00 0.00 49 SER A N 2
ATOM 1868 C CA . SER A 1 49 ? 11.211 6.201 -5.148 1.00 0.00 49 SER A CA 2
ATOM 1869 C C . SER A 1 49 ? 12.706 5.900 -5.189 1.00 0.00 49 SER A C 2
ATOM 1870 O O . SER A 1 49 ? 13.517 6.649 -4.642 1.00 0.00 49 SER A O 2
ATOM 1878 N N . CYS A 1 50 ? 13.064 4.800 -5.841 1.00 0.00 50 CYS A N 2
ATOM 1879 C CA . CYS A 1 50 ? 14.461 4.398 -5.954 1.00 0.00 50 CYS A CA 2
ATOM 1880 C C . CYS A 1 50 ? 15.233 5.359 -6.853 1.00 0.00 50 CYS A C 2
ATOM 1881 O O . CYS A 1 50 ? 14.746 5.761 -7.909 1.00 0.00 50 CYS A O 2
ATOM 1889 N N . GLN A 1 51 ? 16.437 5.723 -6.425 1.00 0.00 51 GLN A N 2
ATOM 1890 C CA . GLN A 1 51 ? 17.274 6.639 -7.190 1.00 0.00 51 GLN A CA 2
ATOM 1891 C C . GLN A 1 51 ? 17.513 6.110 -8.601 1.00 0.00 51 GLN A C 2
ATOM 1892 O O . GLN A 1 51 ? 17.444 6.859 -9.574 1.00 0.00 51 GLN A O 2
ATOM 1906 N N . GLU A 1 52 ? 17.793 4.814 -8.701 1.00 0.00 52 GLU A N 2
ATOM 1907 C CA . GLU A 1 52 ? 18.043 4.185 -9.993 1.00 0.00 52 GLU A CA 2
ATOM 1908 C C . GLU A 1 52 ? 16.815 4.285 -10.893 1.00 0.00 52 GLU A C 2
ATOM 1909 O O . GLU A 1 52 ? 15.821 3.590 -10.685 1.00 0.00 52 GLU A O 2
ATOM 1921 N N . ALA A 1 53 ? 16.892 5.156 -11.895 1.00 0.00 53 ALA A N 2
ATOM 1922 C CA . ALA A 1 53 ? 15.788 5.346 -12.828 1.00 0.00 53 ALA A CA 2
ATOM 1923 C C . ALA A 1 53 ? 16.241 6.116 -14.064 1.00 0.00 53 ALA A C 2
ATOM 1924 O O . ALA A 1 53 ? 16.635 7.279 -13.973 1.00 0.00 53 ALA A O 2
ATOM 1931 N N . ALA A 1 54 ? 16.183 5.460 -15.218 1.00 0.00 54 ALA A N 2
ATOM 1932 C CA . ALA A 1 54 ? 16.586 6.084 -16.472 1.00 0.00 54 ALA A CA 2
ATOM 1933 C C . ALA A 1 54 ? 15.402 6.217 -17.425 1.00 0.00 54 ALA A C 2
ATOM 1934 O O . ALA A 1 54 ? 15.237 5.412 -18.342 1.00 0.00 54 ALA A O 2
ATOM 1941 N N . LEU A 1 55 ? 14.580 7.237 -17.201 1.00 0.00 55 LEU A N 2
ATOM 1942 C CA . LEU A 1 55 ? 13.410 7.475 -18.039 1.00 0.00 55 LEU A CA 2
ATOM 1943 C C . LEU A 1 55 ? 13.638 8.663 -18.967 1.00 0.00 55 LEU A C 2
ATOM 1944 O O . LEU A 1 55 ? 13.412 8.574 -20.173 1.00 0.00 55 LEU A O 2
ATOM 1960 N N . ASN A 1 56 ? 14.090 9.775 -18.396 1.00 0.00 56 ASN A N 2
ATOM 1961 C CA . ASN A 1 56 ? 14.351 10.982 -19.173 1.00 0.00 56 ASN A CA 2
ATOM 1962 C C . ASN A 1 56 ? 15.717 11.566 -18.829 1.00 0.00 56 ASN A C 2
ATOM 1963 O O . ASN A 1 56 ? 15.878 12.242 -17.813 1.00 0.00 56 ASN A O 2
ATOM 1974 N N . LYS A 1 57 ? 16.700 11.301 -19.683 1.00 0.00 57 LYS A N 2
ATOM 1975 C CA . LYS A 1 57 ? 18.053 11.800 -19.472 1.00 0.00 57 LYS A CA 2
ATOM 1976 C C . LYS A 1 57 ? 18.125 13.302 -19.731 1.00 0.00 57 LYS A C 2
ATOM 1977 O O . LYS A 1 57 ? 18.304 13.738 -20.868 1.00 0.00 57 LYS A O 2
ATOM 1996 N N . ASP A 1 58 ? 17.986 14.088 -18.668 1.00 0.00 58 ASP A N 2
ATOM 1997 C CA . ASP A 1 58 ? 18.038 15.541 -18.780 1.00 0.00 58 ASP A CA 2
ATOM 1998 C C . ASP A 1 58 ? 18.161 16.188 -17.404 1.00 0.00 58 ASP A C 2
ATOM 1999 O O . ASP A 1 58 ? 17.475 15.795 -16.461 1.00 0.00 58 ASP A O 2
ATOM 2008 N N . GLU A 1 59 ? 19.039 17.180 -17.298 1.00 0.00 59 GLU A N 2
ATOM 2009 C CA . GLU A 1 59 ? 19.252 17.879 -16.036 1.00 0.00 59 GLU A CA 2
ATOM 2010 C C . GLU A 1 59 ? 19.662 19.329 -16.280 1.00 0.00 59 GLU A C 2
ATOM 2011 O O . GLU A 1 59 ? 19.887 19.739 -17.418 1.00 0.00 59 GLU A O 2
ATOM 2023 N N . GLY A 1 60 ? 19.757 20.101 -15.201 1.00 0.00 60 GLY A N 2
ATOM 2024 C CA . GLY A 1 60 ? 20.139 21.496 -15.319 1.00 0.00 60 GLY A CA 2
ATOM 2025 C C . GLY A 1 60 ? 19.524 22.358 -14.235 1.00 0.00 60 GLY A C 2
ATOM 2026 O O . GLY A 1 60 ? 20.235 23.014 -13.475 1.00 0.00 60 GLY A O 2
ATOM 2030 N N . ASN A 1 61 ? 18.196 22.360 -14.164 1.00 0.00 61 ASN A N 2
ATOM 2031 C CA . ASN A 1 61 ? 17.485 23.151 -13.166 1.00 0.00 61 ASN A CA 2
ATOM 2032 C C . ASN A 1 61 ? 16.278 22.388 -12.627 1.00 0.00 61 ASN A C 2
ATOM 2033 O O . ASN A 1 61 ? 15.488 21.838 -13.392 1.00 0.00 61 ASN A O 2
ATOM 2044 N N . GLU A 1 62 ? 16.144 22.362 -11.305 1.00 0.00 62 GLU A N 2
ATOM 2045 C CA . GLU A 1 62 ? 15.034 21.667 -10.664 1.00 0.00 62 GLU A CA 2
ATOM 2046 C C . GLU A 1 62 ? 14.121 22.652 -9.939 1.00 0.00 62 GLU A C 2
ATOM 2047 O O . GLU A 1 62 ? 14.417 23.085 -8.826 1.00 0.00 62 GLU A O 2
ATOM 2059 N N . SER A 1 63 ? 13.011 23.002 -10.580 1.00 0.00 63 SER A N 2
ATOM 2060 C CA . SER A 1 63 ? 12.056 23.939 -10.000 1.00 0.00 63 SER A CA 2
ATOM 2061 C C . SER A 1 63 ? 10.632 23.403 -10.112 1.00 0.00 63 SER A C 2
ATOM 2062 O O . SER A 1 63 ? 10.350 22.525 -10.926 1.00 0.00 63 SER A O 2
ATOM 2070 N N . GLY A 1 64 ? 9.738 23.940 -9.287 1.00 0.00 64 GLY A N 2
ATOM 2071 C CA . GLY A 1 64 ? 8.354 23.505 -9.308 1.00 0.00 64 GLY A CA 2
ATOM 2072 C C . GLY A 1 64 ? 7.458 24.458 -10.074 1.00 0.00 64 GLY A C 2
ATOM 2073 O O . GLY A 1 64 ? 7.891 25.534 -10.486 1.00 0.00 64 GLY A O 2
ATOM 2077 N N . LYS A 1 65 ? 6.204 24.062 -10.267 1.00 0.00 65 LYS A N 2
ATOM 2078 C CA . LYS A 1 65 ? 5.243 24.888 -10.989 1.00 0.00 65 LYS A CA 2
ATOM 2079 C C . LYS A 1 65 ? 4.078 25.282 -10.086 1.00 0.00 65 LYS A C 2
ATOM 2080 O O . LYS A 1 65 ? 3.434 26.310 -10.299 1.00 0.00 65 LYS A O 2
ATOM 2099 N N . LYS A 1 66 ? 3.812 24.459 -9.078 1.00 0.00 66 LYS A N 2
ATOM 2100 C CA . LYS A 1 66 ? 2.726 24.721 -8.141 1.00 0.00 66 LYS A CA 2
ATOM 2101 C C . LYS A 1 66 ? 3.173 25.687 -7.048 1.00 0.00 66 LYS A C 2
ATOM 2102 O O . LYS A 1 66 ? 2.454 25.914 -6.074 1.00 0.00 66 LYS A O 2
ATOM 2121 N N . THR A 1 67 ? 4.363 26.256 -7.216 1.00 0.00 67 THR A N 2
ATOM 2122 C CA . THR A 1 67 ? 4.904 27.197 -6.245 1.00 0.00 67 THR A CA 2
ATOM 2123 C C . THR A 1 67 ? 3.871 28.252 -5.866 1.00 0.00 67 THR A C 2
ATOM 2124 O O . THR A 1 67 ? 3.762 29.291 -6.518 1.00 0.00 67 THR A O 2
ATOM 2135 N N . SER A 1 68 ? 3.114 27.979 -4.809 1.00 0.00 68 SER A N 2
ATOM 2136 C CA . SER A 1 68 ? 2.086 28.904 -4.345 1.00 0.00 68 SER A CA 2
ATOM 2137 C C . SER A 1 68 ? 2.663 29.898 -3.341 1.00 0.00 68 SER A C 2
ATOM 2138 O O . SER A 1 68 ? 2.627 31.108 -3.559 1.00 0.00 68 SER A O 2
ATOM 2146 N N . GLY A 1 69 ? 3.194 29.376 -2.240 1.00 0.00 69 GLY A N 2
ATOM 2147 C CA . GLY A 1 69 ? 3.771 30.230 -1.218 1.00 0.00 69 GLY A CA 2
ATOM 2148 C C . GLY A 1 69 ? 3.869 29.540 0.128 1.00 0.00 69 GLY A C 2
ATOM 2149 O O . GLY A 1 69 ? 3.244 28.506 0.366 1.00 0.00 69 GLY A O 2
ATOM 2153 N N . PRO A 1 70 ? 4.672 30.115 1.035 1.00 0.00 70 PRO A N 2
ATOM 2154 C CA . PRO A 1 70 ? 4.869 29.564 2.379 1.00 0.00 70 PRO A CA 2
ATOM 2155 C C . PRO A 1 70 ? 3.625 29.699 3.250 1.00 0.00 70 PRO A C 2
ATOM 2156 O O . PRO A 1 70 ? 3.487 30.659 4.009 1.00 0.00 70 PRO A O 2
ATOM 2167 N N . SER A 1 71 ? 2.721 28.731 3.136 1.00 0.00 71 SER A N 2
ATOM 2168 C CA . SER A 1 71 ? 1.486 28.744 3.911 1.00 0.00 71 SER A CA 2
ATOM 2169 C C . SER A 1 71 ? 1.725 28.220 5.324 1.00 0.00 71 SER A C 2
ATOM 2170 O O . SER A 1 71 ? 2.577 27.359 5.542 1.00 0.00 71 SER A O 2
ATOM 2178 N N . SER A 1 72 ? 0.967 28.747 6.280 1.00 0.00 72 SER A N 2
ATOM 2179 C CA . SER A 1 72 ? 1.098 28.337 7.673 1.00 0.00 72 SER A CA 2
ATOM 2180 C C . SER A 1 72 ? 1.410 26.846 7.773 1.00 0.00 72 SER A C 2
ATOM 2181 O O . SER A 1 72 ? 0.865 26.035 7.026 1.00 0.00 72 SER A O 2
ATOM 2189 N N . GLY A 1 73 ? 2.292 26.494 8.703 1.00 0.00 73 GLY A N 2
ATOM 2190 C CA . GLY A 1 73 ? 2.663 25.103 8.885 1.00 0.00 73 GLY A CA 2
ATOM 2191 C C . GLY A 1 73 ? 1.842 24.420 9.961 1.00 0.00 73 GLY A C 2
ATOM 2192 O O . GLY A 1 73 ? 0.622 24.337 9.822 1.00 0.00 73 GLY A O 2
ATOM 2197 N N . GLY A 1 1 ? 8.498 1.927 -19.617 1.00 0.00 1 GLY A N 3
ATOM 2198 C CA . GLY A 1 1 ? 7.651 0.872 -20.142 1.00 0.00 1 GLY A CA 3
ATOM 2199 C C . GLY A 1 1 ? 7.261 -0.139 -19.082 1.00 0.00 1 GLY A C 3
ATOM 2200 O O . GLY A 1 1 ? 7.777 -0.109 -17.965 1.00 0.00 1 GLY A O 3
ATOM 2204 N N . SER A 1 2 ? 6.345 -1.037 -19.432 1.00 0.00 2 SER A N 3
ATOM 2205 C CA . SER A 1 2 ? 5.881 -2.059 -18.501 1.00 0.00 2 SER A CA 3
ATOM 2206 C C . SER A 1 2 ? 5.600 -3.370 -19.229 1.00 0.00 2 SER A C 3
ATOM 2207 O O . SER A 1 2 ? 4.919 -3.390 -20.254 1.00 0.00 2 SER A O 3
ATOM 2215 N N . SER A 1 3 ? 6.130 -4.464 -18.691 1.00 0.00 3 SER A N 3
ATOM 2216 C CA . SER A 1 3 ? 5.940 -5.780 -19.290 1.00 0.00 3 SER A CA 3
ATOM 2217 C C . SER A 1 3 ? 4.913 -6.591 -18.506 1.00 0.00 3 SER A C 3
ATOM 2218 O O . SER A 1 3 ? 5.267 -7.392 -17.641 1.00 0.00 3 SER A O 3
ATOM 2226 N N . GLY A 1 4 ? 3.638 -6.376 -18.814 1.00 0.00 4 GLY A N 3
ATOM 2227 C CA . GLY A 1 4 ? 2.578 -7.094 -18.130 1.00 0.00 4 GLY A CA 3
ATOM 2228 C C . GLY A 1 4 ? 1.200 -6.702 -18.624 1.00 0.00 4 GLY A C 3
ATOM 2229 O O . GLY A 1 4 ? 1.050 -5.720 -19.352 1.00 0.00 4 GLY A O 3
ATOM 2233 N N . SER A 1 5 ? 0.190 -7.471 -18.230 1.00 0.00 5 SER A N 3
ATOM 2234 C CA . SER A 1 5 ? -1.182 -7.203 -18.642 1.00 0.00 5 SER A CA 3
ATOM 2235 C C . SER A 1 5 ? -2.140 -7.339 -17.462 1.00 0.00 5 SER A C 3
ATOM 2236 O O . SER A 1 5 ? -1.905 -8.126 -16.545 1.00 0.00 5 SER A O 3
ATOM 2244 N N . SER A 1 6 ? -3.222 -6.567 -17.494 1.00 0.00 6 SER A N 3
ATOM 2245 C CA . SER A 1 6 ? -4.215 -6.598 -16.427 1.00 0.00 6 SER A CA 3
ATOM 2246 C C . SER A 1 6 ? -5.330 -7.587 -16.751 1.00 0.00 6 SER A C 3
ATOM 2247 O O . SER A 1 6 ? -5.346 -8.193 -17.821 1.00 0.00 6 SER A O 3
ATOM 2255 N N . GLY A 1 7 ? -6.263 -7.745 -15.816 1.00 0.00 7 GLY A N 3
ATOM 2256 C CA . GLY A 1 7 ? -7.370 -8.661 -16.020 1.00 0.00 7 GLY A CA 3
ATOM 2257 C C . GLY A 1 7 ? -7.765 -9.386 -14.749 1.00 0.00 7 GLY A C 3
ATOM 2258 O O . GLY A 1 7 ? -6.993 -10.182 -14.214 1.00 0.00 7 GLY A O 3
ATOM 2262 N N . LYS A 1 8 ? -8.969 -9.109 -14.262 1.00 0.00 8 LYS A N 3
ATOM 2263 C CA . LYS A 1 8 ? -9.466 -9.739 -13.044 1.00 0.00 8 LYS A CA 3
ATOM 2264 C C . LYS A 1 8 ? -10.946 -9.430 -12.837 1.00 0.00 8 LYS A C 3
ATOM 2265 O O . LYS A 1 8 ? -11.414 -8.340 -13.166 1.00 0.00 8 LYS A O 3
ATOM 2284 N N . ARG A 1 9 ? -11.676 -10.395 -12.287 1.00 0.00 9 ARG A N 3
ATOM 2285 C CA . ARG A 1 9 ? -13.102 -10.225 -12.035 1.00 0.00 9 ARG A CA 3
ATOM 2286 C C . ARG A 1 9 ? -13.339 -9.547 -10.689 1.00 0.00 9 ARG A C 3
ATOM 2287 O O . ARG A 1 9 ? -13.717 -10.196 -9.715 1.00 0.00 9 ARG A O 3
ATOM 2308 N N . GLN A 1 10 ? -13.114 -8.237 -10.645 1.00 0.00 10 GLN A N 3
ATOM 2309 C CA . GLN A 1 10 ? -13.302 -7.472 -9.418 1.00 0.00 10 GLN A CA 3
ATOM 2310 C C . GLN A 1 10 ? -14.578 -6.640 -9.486 1.00 0.00 10 GLN A C 3
ATOM 2311 O O . GLN A 1 10 ? -14.821 -5.935 -10.466 1.00 0.00 10 GLN A O 3
ATOM 2325 N N . LYS A 1 11 ? -15.392 -6.726 -8.439 1.00 0.00 11 LYS A N 3
ATOM 2326 C CA . LYS A 1 11 ? -16.643 -5.980 -8.379 1.00 0.00 11 LYS A CA 3
ATOM 2327 C C . LYS A 1 11 ? -16.469 -4.578 -8.952 1.00 0.00 11 LYS A C 3
ATOM 2328 O O . LYS A 1 11 ? -15.358 -4.051 -9.001 1.00 0.00 11 LYS A O 3
ATOM 2347 N N . ILE A 1 12 ? -17.574 -3.978 -9.382 1.00 0.00 12 ILE A N 3
ATOM 2348 C CA . ILE A 1 12 ? -17.543 -2.635 -9.949 1.00 0.00 12 ILE A CA 3
ATOM 2349 C C . ILE A 1 12 ? -18.390 -1.671 -9.125 1.00 0.00 12 ILE A C 3
ATOM 2350 O O . ILE A 1 12 ? -18.014 -0.516 -8.921 1.00 0.00 12 ILE A O 3
ATOM 2366 N N . HIS A 1 13 ? -19.535 -2.153 -8.652 1.00 0.00 13 HIS A N 3
ATOM 2367 C CA . HIS A 1 13 ? -20.435 -1.335 -7.847 1.00 0.00 13 HIS A CA 3
ATOM 2368 C C . HIS A 1 13 ? -20.041 -1.382 -6.374 1.00 0.00 13 HIS A C 3
ATOM 2369 O O . HIS A 1 13 ? -20.895 -1.523 -5.497 1.00 0.00 13 HIS A O 3
ATOM 2383 N N . LEU A 1 14 ? -18.745 -1.264 -6.109 1.00 0.00 14 LEU A N 3
ATOM 2384 C CA . LEU A 1 14 ? -18.238 -1.294 -4.741 1.00 0.00 14 LEU A CA 3
ATOM 2385 C C . LEU A 1 14 ? -17.757 0.087 -4.308 1.00 0.00 14 LEU A C 3
ATOM 2386 O O . LEU A 1 14 ? -17.960 0.496 -3.166 1.00 0.00 14 LEU A O 3
ATOM 2402 N N . GLY A 1 15 ? -17.121 0.803 -5.230 1.00 0.00 15 GLY A N 3
ATOM 2403 C CA . GLY A 1 15 ? -16.623 2.131 -4.925 1.00 0.00 15 GLY A CA 3
ATOM 2404 C C . GLY A 1 15 ? -15.921 2.773 -6.106 1.00 0.00 15 GLY A C 3
ATOM 2405 O O . GLY A 1 15 ? -14.885 2.286 -6.559 1.00 0.00 15 GLY A O 3
ATOM 2409 N N . ASP A 1 16 ? -16.486 3.866 -6.605 1.00 0.00 16 ASP A N 3
ATOM 2410 C CA . ASP A 1 16 ? -15.907 4.575 -7.741 1.00 0.00 16 ASP A CA 3
ATOM 2411 C C . ASP A 1 16 ? -14.536 5.141 -7.387 1.00 0.00 16 ASP A C 3
ATOM 2412 O O . ASP A 1 16 ? -13.534 4.809 -8.020 1.00 0.00 16 ASP A O 3
ATOM 2421 N N . ARG A 1 17 ? -14.499 5.998 -6.371 1.00 0.00 17 ARG A N 3
ATOM 2422 C CA . ARG A 1 17 ? -13.251 6.612 -5.935 1.00 0.00 17 ARG A CA 3
ATOM 2423 C C . ARG A 1 17 ? -12.106 5.604 -5.973 1.00 0.00 17 ARG A C 3
ATOM 2424 O O . ARG A 1 17 ? -11.044 5.878 -6.531 1.00 0.00 17 ARG A O 3
ATOM 2445 N N . SER A 1 18 ? -12.331 4.438 -5.377 1.00 0.00 18 SER A N 3
ATOM 2446 C CA . SER A 1 18 ? -11.317 3.391 -5.339 1.00 0.00 18 SER A CA 3
ATOM 2447 C C . SER A 1 18 ? -10.624 3.257 -6.691 1.00 0.00 18 SER A C 3
ATOM 2448 O O . SER A 1 18 ? -11.278 3.135 -7.726 1.00 0.00 18 SER A O 3
ATOM 2456 N N . GLN A 1 19 ? -9.295 3.281 -6.672 1.00 0.00 19 GLN A N 3
ATOM 2457 C CA . GLN A 1 19 ? -8.512 3.164 -7.897 1.00 0.00 19 GLN A CA 3
ATOM 2458 C C . GLN A 1 19 ? -7.634 1.917 -7.864 1.00 0.00 19 GLN A C 3
ATOM 2459 O O . GLN A 1 19 ? -7.245 1.446 -6.795 1.00 0.00 19 GLN A O 3
ATOM 2473 N N . LYS A 1 20 ? -7.326 1.386 -9.042 1.00 0.00 20 LYS A N 3
ATOM 2474 C CA . LYS A 1 20 ? -6.493 0.193 -9.150 1.00 0.00 20 LYS A CA 3
ATOM 2475 C C . LYS A 1 20 ? -5.060 0.563 -9.518 1.00 0.00 20 LYS A C 3
ATOM 2476 O O . LYS A 1 20 ? -4.773 0.918 -10.661 1.00 0.00 20 LYS A O 3
ATOM 2495 N N . CYS A 1 21 ? -4.162 0.474 -8.542 1.00 0.00 21 CYS A N 3
ATOM 2496 C CA . CYS A 1 21 ? -2.758 0.798 -8.763 1.00 0.00 21 CYS A CA 3
ATOM 2497 C C . CYS A 1 21 ? -2.256 0.180 -10.065 1.00 0.00 21 CYS A C 3
ATOM 2498 O O . CYS A 1 21 ? -2.832 -0.783 -10.571 1.00 0.00 21 CYS A O 3
ATOM 2505 N N . SER A 1 22 ? -1.177 0.742 -10.603 1.00 0.00 22 SER A N 3
ATOM 2506 C CA . SER A 1 22 ? -0.599 0.250 -11.848 1.00 0.00 22 SER A CA 3
ATOM 2507 C C . SER A 1 22 ? 0.699 -0.506 -11.582 1.00 0.00 22 SER A C 3
ATOM 2508 O O . SER A 1 22 ? 1.021 -1.473 -12.272 1.00 0.00 22 SER A O 3
ATOM 2516 N N . LYS A 1 23 ? 1.443 -0.056 -10.577 1.00 0.00 23 LYS A N 3
ATOM 2517 C CA . LYS A 1 23 ? 2.707 -0.688 -10.217 1.00 0.00 23 LYS A CA 3
ATOM 2518 C C . LYS A 1 23 ? 2.483 -2.123 -9.749 1.00 0.00 23 LYS A C 3
ATOM 2519 O O . LYS A 1 23 ? 2.979 -3.070 -10.360 1.00 0.00 23 LYS A O 3
ATOM 2538 N N . CYS A 1 24 ? 1.734 -2.276 -8.663 1.00 0.00 24 CYS A N 3
ATOM 2539 C CA . CYS A 1 24 ? 1.443 -3.595 -8.113 1.00 0.00 24 CYS A CA 3
ATOM 2540 C C . CYS A 1 24 ? 0.081 -4.093 -8.586 1.00 0.00 24 CYS A C 3
ATOM 2541 O O . CYS A 1 24 ? -0.073 -5.258 -8.952 1.00 0.00 24 CYS A O 3
ATOM 2548 N N . GLY A 1 25 ? -0.906 -3.202 -8.575 1.00 0.00 25 GLY A N 3
ATOM 2549 C CA . GLY A 1 25 ? -2.242 -3.570 -9.005 1.00 0.00 25 GLY A CA 3
ATOM 2550 C C . GLY A 1 25 ? -3.173 -3.838 -7.840 1.00 0.00 25 GLY A C 3
ATOM 2551 O O . GLY A 1 25 ? -4.072 -4.674 -7.934 1.00 0.00 25 GLY A O 3
ATOM 2555 N N . ILE A 1 26 ? -2.958 -3.127 -6.737 1.00 0.00 26 ILE A N 3
ATOM 2556 C CA . ILE A 1 26 ? -3.785 -3.293 -5.549 1.00 0.00 26 ILE A CA 3
ATOM 2557 C C . ILE A 1 26 ? -4.882 -2.236 -5.491 1.00 0.00 26 ILE A C 3
ATOM 2558 O O . ILE A 1 26 ? -4.777 -1.183 -6.120 1.00 0.00 26 ILE A O 3
ATOM 2574 N N . ILE A 1 27 ? -5.934 -2.524 -4.731 1.00 0.00 27 ILE A N 3
ATOM 2575 C CA . ILE A 1 27 ? -7.049 -1.597 -4.589 1.00 0.00 27 ILE A CA 3
ATOM 2576 C C . ILE A 1 27 ? -6.828 -0.646 -3.417 1.00 0.00 27 ILE A C 3
ATOM 2577 O O . ILE A 1 27 ? -6.655 -1.078 -2.277 1.00 0.00 27 ILE A O 3
ATOM 2593 N N . PHE A 1 28 ? -6.837 0.651 -3.706 1.00 0.00 28 PHE A N 3
ATOM 2594 C CA . PHE A 1 28 ? -6.638 1.665 -2.676 1.00 0.00 28 PHE A CA 3
ATOM 2595 C C . PHE A 1 28 ? -7.523 2.881 -2.932 1.00 0.00 28 PHE A C 3
ATOM 2596 O O . PHE A 1 28 ? -8.047 3.060 -4.032 1.00 0.00 28 PHE A O 3
ATOM 2613 N N . ILE A 1 29 ? -7.686 3.712 -1.908 1.00 0.00 29 ILE A N 3
ATOM 2614 C CA . ILE A 1 29 ? -8.507 4.911 -2.022 1.00 0.00 29 ILE A CA 3
ATOM 2615 C C . ILE A 1 29 ? -7.671 6.111 -2.456 1.00 0.00 29 ILE A C 3
ATOM 2616 O O . ILE A 1 29 ? -6.623 6.393 -1.875 1.00 0.00 29 ILE A O 3
ATOM 2632 N N . ARG A 1 30 ? -8.143 6.815 -3.479 1.00 0.00 30 ARG A N 3
ATOM 2633 C CA . ARG A 1 30 ? -7.440 7.985 -3.991 1.00 0.00 30 ARG A CA 3
ATOM 2634 C C . ARG A 1 30 ? -8.222 9.261 -3.696 1.00 0.00 30 ARG A C 3
ATOM 2635 O O . ARG A 1 30 ? -9.422 9.217 -3.424 1.00 0.00 30 ARG A O 3
ATOM 2656 N N . ARG A 1 31 ? -7.533 10.397 -3.750 1.00 0.00 31 ARG A N 3
ATOM 2657 C CA . ARG A 1 31 ? -8.162 11.685 -3.487 1.00 0.00 31 ARG A CA 3
ATOM 2658 C C . ARG A 1 31 ? -8.227 12.528 -4.757 1.00 0.00 31 ARG A C 3
ATOM 2659 O O . ARG A 1 31 ? -7.631 12.180 -5.776 1.00 0.00 31 ARG A O 3
ATOM 2680 N N . SER A 1 32 ? -8.955 13.638 -4.688 1.00 0.00 32 SER A N 3
ATOM 2681 C CA . SER A 1 32 ? -9.102 14.529 -5.833 1.00 0.00 32 SER A CA 3
ATOM 2682 C C . SER A 1 32 ? -7.743 14.847 -6.452 1.00 0.00 32 SER A C 3
ATOM 2683 O O . SER A 1 32 ? -6.698 14.545 -5.874 1.00 0.00 32 SER A O 3
ATOM 2691 N N . THR A 1 33 ? -7.766 15.459 -7.631 1.00 0.00 33 THR A N 3
ATOM 2692 C CA . THR A 1 33 ? -6.538 15.817 -8.330 1.00 0.00 33 THR A CA 3
ATOM 2693 C C . THR A 1 33 ? -5.946 17.108 -7.775 1.00 0.00 33 THR A C 3
ATOM 2694 O O . THR A 1 33 ? -6.025 18.162 -8.408 1.00 0.00 33 THR A O 3
ATOM 2705 N N . LEU A 1 34 ? -5.353 17.019 -6.590 1.00 0.00 34 LEU A N 3
ATOM 2706 C CA . LEU A 1 34 ? -4.746 18.181 -5.949 1.00 0.00 34 LEU A CA 3
ATOM 2707 C C . LEU A 1 34 ? -3.228 18.153 -6.097 1.00 0.00 34 LEU A C 3
ATOM 2708 O O . LEU A 1 34 ? -2.632 19.073 -6.657 1.00 0.00 34 LEU A O 3
ATOM 2724 N N . SER A 1 35 ? -2.609 17.090 -5.593 1.00 0.00 35 SER A N 3
ATOM 2725 C CA . SER A 1 35 ? -1.160 16.943 -5.668 1.00 0.00 35 SER A CA 3
ATOM 2726 C C . SER A 1 35 ? -0.749 16.272 -6.975 1.00 0.00 35 SER A C 3
ATOM 2727 O O . SER A 1 35 ? -1.596 15.842 -7.758 1.00 0.00 35 SER A O 3
ATOM 2735 N N . ARG A 1 36 ? 0.558 16.187 -7.203 1.00 0.00 36 ARG A N 3
ATOM 2736 C CA . ARG A 1 36 ? 1.083 15.569 -8.415 1.00 0.00 36 ARG A CA 3
ATOM 2737 C C . ARG A 1 36 ? 1.018 14.047 -8.322 1.00 0.00 36 ARG A C 3
ATOM 2738 O O . ARG A 1 36 ? 2.034 13.385 -8.105 1.00 0.00 36 ARG A O 3
ATOM 2759 N N . ARG A 1 37 ? -0.181 13.500 -8.487 1.00 0.00 37 ARG A N 3
ATOM 2760 C CA . ARG A 1 37 ? -0.378 12.057 -8.419 1.00 0.00 37 ARG A CA 3
ATOM 2761 C C . ARG A 1 37 ? -0.817 11.504 -9.772 1.00 0.00 37 ARG A C 3
ATOM 2762 O O . ARG A 1 37 ? -1.714 10.664 -9.851 1.00 0.00 37 ARG A O 3
ATOM 2783 N N . LYS A 1 38 ? -0.180 11.982 -10.836 1.00 0.00 38 LYS A N 3
ATOM 2784 C CA . LYS A 1 38 ? -0.502 11.537 -12.186 1.00 0.00 38 LYS A CA 3
ATOM 2785 C C . LYS A 1 38 ? -0.595 10.016 -12.249 1.00 0.00 38 LYS A C 3
ATOM 2786 O O . LYS A 1 38 ? -1.623 9.461 -12.640 1.00 0.00 38 LYS A O 3
ATOM 2805 N N . THR A 1 39 ? 0.485 9.345 -11.862 1.00 0.00 39 THR A N 3
ATOM 2806 C CA . THR A 1 39 ? 0.525 7.888 -11.875 1.00 0.00 39 THR A CA 3
ATOM 2807 C C . THR A 1 39 ? -0.166 7.308 -10.646 1.00 0.00 39 THR A C 3
ATOM 2808 O O . THR A 1 39 ? 0.194 7.601 -9.506 1.00 0.00 39 THR A O 3
ATOM 2819 N N . PRO A 1 40 ? -1.182 6.464 -10.880 1.00 0.00 40 PRO A N 3
ATOM 2820 C CA . PRO A 1 40 ? -1.944 5.824 -9.804 1.00 0.00 40 PRO A CA 3
ATOM 2821 C C . PRO A 1 40 ? -1.122 4.782 -9.053 1.00 0.00 40 PRO A C 3
ATOM 2822 O O . PRO A 1 40 ? -1.129 3.602 -9.404 1.00 0.00 40 PRO A O 3
ATOM 2833 N N . MET A 1 41 ? -0.416 5.225 -8.018 1.00 0.00 41 MET A N 3
ATOM 2834 C CA . MET A 1 41 ? 0.409 4.329 -7.216 1.00 0.00 41 MET A CA 3
ATOM 2835 C C . MET A 1 41 ? -0.063 4.308 -5.766 1.00 0.00 41 MET A C 3
ATOM 2836 O O . MET A 1 41 ? -0.195 5.354 -5.130 1.00 0.00 41 MET A O 3
ATOM 2850 N N . CYS A 1 42 ? -0.315 3.111 -5.248 1.00 0.00 42 CYS A N 3
ATOM 2851 C CA . CYS A 1 42 ? -0.773 2.953 -3.873 1.00 0.00 42 CYS A CA 3
ATOM 2852 C C . CYS A 1 42 ? 0.239 3.538 -2.892 1.00 0.00 42 CYS A C 3
ATOM 2853 O O . CYS A 1 42 ? 1.438 3.566 -3.166 1.00 0.00 42 CYS A O 3
ATOM 2860 N N . GLU A 1 43 ? -0.254 4.005 -1.749 1.00 0.00 43 GLU A N 3
ATOM 2861 C CA . GLU A 1 43 ? 0.607 4.591 -0.729 1.00 0.00 43 GLU A CA 3
ATOM 2862 C C . GLU A 1 43 ? 1.897 3.788 -0.579 1.00 0.00 43 GLU A C 3
ATOM 2863 O O . GLU A 1 43 ? 2.992 4.350 -0.557 1.00 0.00 43 GLU A O 3
ATOM 2875 N N . LYS A 1 44 ? 1.758 2.471 -0.476 1.00 0.00 44 LYS A N 3
ATOM 2876 C CA . LYS A 1 44 ? 2.910 1.589 -0.330 1.00 0.00 44 LYS A CA 3
ATOM 2877 C C . LYS A 1 44 ? 3.911 1.809 -1.460 1.00 0.00 44 LYS A C 3
ATOM 2878 O O . LYS A 1 44 ? 5.096 2.039 -1.217 1.00 0.00 44 LYS A O 3
ATOM 2897 N N . CYS A 1 45 ? 3.426 1.738 -2.695 1.00 0.00 45 CYS A N 3
ATOM 2898 C CA . CYS A 1 45 ? 4.278 1.930 -3.863 1.00 0.00 45 CYS A CA 3
ATOM 2899 C C . CYS A 1 45 ? 4.920 3.314 -3.846 1.00 0.00 45 CYS A C 3
ATOM 2900 O O . CYS A 1 45 ? 6.131 3.450 -4.018 1.00 0.00 45 CYS A O 3
ATOM 2907 N N . ARG A 1 46 ? 4.099 4.338 -3.638 1.00 0.00 46 ARG A N 3
ATOM 2908 C CA . ARG A 1 46 ? 4.586 5.712 -3.599 1.00 0.00 46 ARG A CA 3
ATOM 2909 C C . ARG A 1 46 ? 5.865 5.812 -2.773 1.00 0.00 46 ARG A C 3
ATOM 2910 O O . ARG A 1 46 ? 6.777 6.568 -3.110 1.00 0.00 46 ARG A O 3
ATOM 2931 N N . LYS A 1 47 ? 5.925 5.046 -1.689 1.00 0.00 47 LYS A N 3
ATOM 2932 C CA . LYS A 1 47 ? 7.091 5.047 -0.814 1.00 0.00 47 LYS A CA 3
ATOM 2933 C C . LYS A 1 47 ? 8.287 4.397 -1.501 1.00 0.00 47 LYS A C 3
ATOM 2934 O O . LYS A 1 47 ? 9.424 4.844 -1.345 1.00 0.00 47 LYS A O 3
ATOM 2953 N N . ASP A 1 48 ? 8.024 3.340 -2.263 1.00 0.00 48 ASP A N 3
ATOM 2954 C CA . ASP A 1 48 ? 9.079 2.630 -2.976 1.00 0.00 48 ASP A CA 3
ATOM 2955 C C . ASP A 1 48 ? 9.391 3.312 -4.304 1.00 0.00 48 ASP A C 3
ATOM 2956 O O . ASP A 1 48 ? 9.613 2.648 -5.317 1.00 0.00 48 ASP A O 3
ATOM 2965 N N . SER A 1 49 ? 9.405 4.641 -4.293 1.00 0.00 49 SER A N 3
ATOM 2966 C CA . SER A 1 49 ? 9.685 5.413 -5.498 1.00 0.00 49 SER A CA 3
ATOM 2967 C C . SER A 1 49 ? 11.094 5.996 -5.454 1.00 0.00 49 SER A C 3
ATOM 2968 O O . SER A 1 49 ? 11.315 7.145 -5.840 1.00 0.00 49 SER A O 3
ATOM 2976 N N . CYS A 1 50 ? 12.044 5.197 -4.981 1.00 0.00 50 CYS A N 3
ATOM 2977 C CA . CYS A 1 50 ? 13.433 5.633 -4.886 1.00 0.00 50 CYS A CA 3
ATOM 2978 C C . CYS A 1 50 ? 14.226 5.193 -6.112 1.00 0.00 50 CYS A C 3
ATOM 2979 O O . CYS A 1 50 ? 14.937 4.189 -6.075 1.00 0.00 50 CYS A O 3
ATOM 2987 N N . GLN A 1 51 ? 14.098 5.951 -7.196 1.00 0.00 51 GLN A N 3
ATOM 2988 C CA . GLN A 1 51 ? 14.802 5.637 -8.434 1.00 0.00 51 GLN A CA 3
ATOM 2989 C C . GLN A 1 51 ? 16.233 6.162 -8.395 1.00 0.00 51 GLN A C 3
ATOM 2990 O O . GLN A 1 51 ? 17.189 5.393 -8.496 1.00 0.00 51 GLN A O 3
ATOM 3004 N N . GLU A 1 52 ? 16.372 7.476 -8.248 1.00 0.00 52 GLU A N 3
ATOM 3005 C CA . GLU A 1 52 ? 17.687 8.103 -8.197 1.00 0.00 52 GLU A CA 3
ATOM 3006 C C . GLU A 1 52 ? 17.902 8.810 -6.862 1.00 0.00 52 GLU A C 3
ATOM 3007 O O . GLU A 1 52 ? 18.474 9.898 -6.808 1.00 0.00 52 GLU A O 3
ATOM 3019 N N . ALA A 1 53 ? 17.438 8.183 -5.786 1.00 0.00 53 ALA A N 3
ATOM 3020 C CA . ALA A 1 53 ? 17.579 8.750 -4.450 1.00 0.00 53 ALA A CA 3
ATOM 3021 C C . ALA A 1 53 ? 17.472 10.270 -4.485 1.00 0.00 53 ALA A C 3
ATOM 3022 O O . ALA A 1 53 ? 18.217 10.970 -3.801 1.00 0.00 53 ALA A O 3
ATOM 3029 N N . ALA A 1 54 ? 16.540 10.775 -5.288 1.00 0.00 54 ALA A N 3
ATOM 3030 C CA . ALA A 1 54 ? 16.335 12.213 -5.411 1.00 0.00 54 ALA A CA 3
ATOM 3031 C C . ALA A 1 54 ? 14.994 12.628 -4.816 1.00 0.00 54 ALA A C 3
ATOM 3032 O O . ALA A 1 54 ? 14.133 11.788 -4.551 1.00 0.00 54 ALA A O 3
ATOM 3039 N N . LEU A 1 55 ? 14.822 13.929 -4.607 1.00 0.00 55 LEU A N 3
ATOM 3040 C CA . LEU A 1 55 ? 13.585 14.457 -4.042 1.00 0.00 55 LEU A CA 3
ATOM 3041 C C . LEU A 1 55 ? 12.536 14.666 -5.129 1.00 0.00 55 LEU A C 3
ATOM 3042 O O . LEU A 1 55 ? 11.416 14.166 -5.030 1.00 0.00 55 LEU A O 3
ATOM 3058 N N . ASN A 1 56 ? 12.908 15.407 -6.169 1.00 0.00 56 ASN A N 3
ATOM 3059 C CA . ASN A 1 56 ? 11.999 15.681 -7.276 1.00 0.00 56 ASN A CA 3
ATOM 3060 C C . ASN A 1 56 ? 12.722 16.408 -8.406 1.00 0.00 56 ASN A C 3
ATOM 3061 O O . ASN A 1 56 ? 13.720 17.093 -8.180 1.00 0.00 56 ASN A O 3
ATOM 3072 N N . LYS A 1 57 ? 12.212 16.254 -9.623 1.00 0.00 57 LYS A N 3
ATOM 3073 C CA . LYS A 1 57 ? 12.806 16.896 -10.789 1.00 0.00 57 LYS A CA 3
ATOM 3074 C C . LYS A 1 57 ? 11.750 17.648 -11.593 1.00 0.00 57 LYS A C 3
ATOM 3075 O O . LYS A 1 57 ? 12.023 18.710 -12.153 1.00 0.00 57 LYS A O 3
ATOM 3094 N N . ASP A 1 58 ? 10.545 17.092 -11.644 1.00 0.00 58 ASP A N 3
ATOM 3095 C CA . ASP A 1 58 ? 9.448 17.712 -12.378 1.00 0.00 58 ASP A CA 3
ATOM 3096 C C . ASP A 1 58 ? 9.175 19.120 -11.859 1.00 0.00 58 ASP A C 3
ATOM 3097 O O . ASP A 1 58 ? 9.004 20.056 -12.640 1.00 0.00 58 ASP A O 3
ATOM 3106 N N . GLU A 1 59 ? 9.135 19.262 -10.538 1.00 0.00 59 GLU A N 3
ATOM 3107 C CA . GLU A 1 59 ? 8.881 20.556 -9.917 1.00 0.00 59 GLU A CA 3
ATOM 3108 C C . GLU A 1 59 ? 9.939 20.871 -8.863 1.00 0.00 59 GLU A C 3
ATOM 3109 O O . GLU A 1 59 ? 10.764 20.024 -8.524 1.00 0.00 59 GLU A O 3
ATOM 3121 N N . GLY A 1 60 ? 9.909 22.098 -8.350 1.00 0.00 60 GLY A N 3
ATOM 3122 C CA . GLY A 1 60 ? 10.870 22.504 -7.342 1.00 0.00 60 GLY A CA 3
ATOM 3123 C C . GLY A 1 60 ? 11.811 23.583 -7.840 1.00 0.00 60 GLY A C 3
ATOM 3124 O O . GLY A 1 60 ? 12.750 23.302 -8.583 1.00 0.00 60 GLY A O 3
ATOM 3128 N N . ASN A 1 61 ? 11.559 24.822 -7.430 1.00 0.00 61 ASN A N 3
ATOM 3129 C CA . ASN A 1 61 ? 12.389 25.948 -7.841 1.00 0.00 61 ASN A CA 3
ATOM 3130 C C . ASN A 1 61 ? 12.788 26.798 -6.638 1.00 0.00 61 ASN A C 3
ATOM 3131 O O . ASN A 1 61 ? 13.943 27.202 -6.507 1.00 0.00 61 ASN A O 3
ATOM 3142 N N . GLU A 1 62 ? 11.823 27.064 -5.763 1.00 0.00 62 GLU A N 3
ATOM 3143 C CA . GLU A 1 62 ? 12.074 27.866 -4.571 1.00 0.00 62 GLU A CA 3
ATOM 3144 C C . GLU A 1 62 ? 10.976 27.655 -3.533 1.00 0.00 62 GLU A C 3
ATOM 3145 O O . GLU A 1 62 ? 9.835 27.344 -3.874 1.00 0.00 62 GLU A O 3
ATOM 3157 N N . SER A 1 63 ? 11.330 27.826 -2.263 1.00 0.00 63 SER A N 3
ATOM 3158 C CA . SER A 1 63 ? 10.377 27.650 -1.173 1.00 0.00 63 SER A CA 3
ATOM 3159 C C . SER A 1 63 ? 9.508 28.892 -1.006 1.00 0.00 63 SER A C 3
ATOM 3160 O O . SER A 1 63 ? 9.982 30.019 -1.143 1.00 0.00 63 SER A O 3
ATOM 3168 N N . GLY A 1 64 ? 8.230 28.677 -0.708 1.00 0.00 64 GLY A N 3
ATOM 3169 C CA . GLY A 1 64 ? 7.313 29.788 -0.527 1.00 0.00 64 GLY A CA 3
ATOM 3170 C C . GLY A 1 64 ? 5.868 29.390 -0.753 1.00 0.00 64 GLY A C 3
ATOM 3171 O O . GLY A 1 64 ? 4.986 29.759 0.022 1.00 0.00 64 GLY A O 3
ATOM 3175 N N . LYS A 1 65 ? 5.624 28.635 -1.819 1.00 0.00 65 LYS A N 3
ATOM 3176 C CA . LYS A 1 65 ? 4.276 28.186 -2.146 1.00 0.00 65 LYS A CA 3
ATOM 3177 C C . LYS A 1 65 ? 4.004 26.805 -1.558 1.00 0.00 65 LYS A C 3
ATOM 3178 O O . LYS A 1 65 ? 4.905 26.159 -1.022 1.00 0.00 65 LYS A O 3
ATOM 3197 N N . LYS A 1 66 ? 2.758 26.356 -1.664 1.00 0.00 66 LYS A N 3
ATOM 3198 C CA . LYS A 1 66 ? 2.368 25.050 -1.146 1.00 0.00 66 LYS A CA 3
ATOM 3199 C C . LYS A 1 66 ? 3.422 23.998 -1.474 1.00 0.00 66 LYS A C 3
ATOM 3200 O O . LYS A 1 66 ? 3.764 23.164 -0.635 1.00 0.00 66 LYS A O 3
ATOM 3219 N N . THR A 1 67 ? 3.936 24.042 -2.699 1.00 0.00 67 THR A N 3
ATOM 3220 C CA . THR A 1 67 ? 4.951 23.093 -3.138 1.00 0.00 67 THR A CA 3
ATOM 3221 C C . THR A 1 67 ? 6.003 22.875 -2.056 1.00 0.00 67 THR A C 3
ATOM 3222 O O . THR A 1 67 ? 6.381 23.807 -1.347 1.00 0.00 67 THR A O 3
ATOM 3233 N N . SER A 1 68 ? 6.473 21.637 -1.935 1.00 0.00 68 SER A N 3
ATOM 3234 C CA . SER A 1 68 ? 7.480 21.296 -0.937 1.00 0.00 68 SER A CA 3
ATOM 3235 C C . SER A 1 68 ? 8.706 22.193 -1.074 1.00 0.00 68 SER A C 3
ATOM 3236 O O . SER A 1 68 ? 9.160 22.795 -0.102 1.00 0.00 68 SER A O 3
ATOM 3244 N N . GLY A 1 69 ? 9.238 22.277 -2.290 1.00 0.00 69 GLY A N 3
ATOM 3245 C CA . GLY A 1 69 ? 10.407 23.102 -2.533 1.00 0.00 69 GLY A CA 3
ATOM 3246 C C . GLY A 1 69 ? 11.634 22.282 -2.879 1.00 0.00 69 GLY A C 3
ATOM 3247 O O . GLY A 1 69 ? 11.603 21.051 -2.882 1.00 0.00 69 GLY A O 3
ATOM 3251 N N . PRO A 1 70 ? 12.745 22.970 -3.179 1.00 0.00 70 PRO A N 3
ATOM 3252 C CA . PRO A 1 70 ? 14.008 22.317 -3.535 1.00 0.00 70 PRO A CA 3
ATOM 3253 C C . PRO A 1 70 ? 14.650 21.610 -2.346 1.00 0.00 70 PRO A C 3
ATOM 3254 O O . PRO A 1 70 ? 14.272 21.839 -1.197 1.00 0.00 70 PRO A O 3
ATOM 3265 N N . SER A 1 71 ? 15.623 20.750 -2.630 1.00 0.00 71 SER A N 3
ATOM 3266 C CA . SER A 1 71 ? 16.316 20.007 -1.583 1.00 0.00 71 SER A CA 3
ATOM 3267 C C . SER A 1 71 ? 17.491 20.810 -1.033 1.00 0.00 71 SER A C 3
ATOM 3268 O O . SER A 1 71 ? 17.858 21.849 -1.583 1.00 0.00 71 SER A O 3
ATOM 3276 N N . SER A 1 72 ? 18.076 20.321 0.055 1.00 0.00 72 SER A N 3
ATOM 3277 C CA . SER A 1 72 ? 19.207 20.994 0.683 1.00 0.00 72 SER A CA 3
ATOM 3278 C C . SER A 1 72 ? 20.512 20.629 -0.016 1.00 0.00 72 SER A C 3
ATOM 3279 O O . SER A 1 72 ? 21.251 19.757 0.440 1.00 0.00 72 SER A O 3
ATOM 3287 N N . GLY A 1 73 ? 20.790 21.303 -1.128 1.00 0.00 73 GLY A N 3
ATOM 3288 C CA . GLY A 1 73 ? 22.006 21.036 -1.873 1.00 0.00 73 GLY A CA 3
ATOM 3289 C C . GLY A 1 73 ? 22.055 19.621 -2.415 1.00 0.00 73 GLY A C 3
ATOM 3290 O O . GLY A 1 73 ? 21.450 19.355 -3.452 1.00 0.00 73 GLY A O 3
ATOM 3295 N N . GLY A 1 1 ? 15.923 -9.922 -23.574 1.00 0.00 1 GLY A N 4
ATOM 3296 C CA . GLY A 1 1 ? 14.588 -9.410 -23.330 1.00 0.00 1 GLY A CA 4
ATOM 3297 C C . GLY A 1 1 ? 14.263 -8.205 -24.190 1.00 0.00 1 GLY A C 4
ATOM 3298 O O . GLY A 1 1 ? 14.317 -8.277 -25.418 1.00 0.00 1 GLY A O 4
ATOM 3302 N N . SER A 1 2 ? 13.923 -7.094 -23.545 1.00 0.00 2 SER A N 4
ATOM 3303 C CA . SER A 1 2 ? 13.582 -5.869 -24.259 1.00 0.00 2 SER A CA 4
ATOM 3304 C C . SER A 1 2 ? 12.410 -6.100 -25.207 1.00 0.00 2 SER A C 4
ATOM 3305 O O . SER A 1 2 ? 12.422 -5.645 -26.350 1.00 0.00 2 SER A O 4
ATOM 3313 N N . SER A 1 3 ? 11.397 -6.812 -24.722 1.00 0.00 3 SER A N 4
ATOM 3314 C CA . SER A 1 3 ? 10.217 -7.109 -25.527 1.00 0.00 3 SER A CA 4
ATOM 3315 C C . SER A 1 3 ? 9.009 -6.320 -25.030 1.00 0.00 3 SER A C 4
ATOM 3316 O O . SER A 1 3 ? 9.076 -5.637 -24.009 1.00 0.00 3 SER A O 4
ATOM 3324 N N . GLY A 1 4 ? 7.904 -6.420 -25.762 1.00 0.00 4 GLY A N 4
ATOM 3325 C CA . GLY A 1 4 ? 6.696 -5.712 -25.382 1.00 0.00 4 GLY A CA 4
ATOM 3326 C C . GLY A 1 4 ? 5.475 -6.611 -25.370 1.00 0.00 4 GLY A C 4
ATOM 3327 O O . GLY A 1 4 ? 4.740 -6.684 -26.354 1.00 0.00 4 GLY A O 4
ATOM 3331 N N . SER A 1 5 ? 5.261 -7.300 -24.254 1.00 0.00 5 SER A N 4
ATOM 3332 C CA . SER A 1 5 ? 4.124 -8.203 -24.119 1.00 0.00 5 SER A CA 4
ATOM 3333 C C . SER A 1 5 ? 3.044 -7.590 -23.233 1.00 0.00 5 SER A C 4
ATOM 3334 O O . SER A 1 5 ? 3.192 -7.522 -22.013 1.00 0.00 5 SER A O 4
ATOM 3342 N N . SER A 1 6 ? 1.958 -7.145 -23.856 1.00 0.00 6 SER A N 4
ATOM 3343 C CA . SER A 1 6 ? 0.854 -6.533 -23.126 1.00 0.00 6 SER A CA 4
ATOM 3344 C C . SER A 1 6 ? -0.461 -7.241 -23.437 1.00 0.00 6 SER A C 4
ATOM 3345 O O . SER A 1 6 ? -0.572 -7.963 -24.427 1.00 0.00 6 SER A O 4
ATOM 3353 N N . GLY A 1 7 ? -1.457 -7.028 -22.582 1.00 0.00 7 GLY A N 4
ATOM 3354 C CA . GLY A 1 7 ? -2.752 -7.652 -22.781 1.00 0.00 7 GLY A CA 4
ATOM 3355 C C . GLY A 1 7 ? -3.591 -7.663 -21.519 1.00 0.00 7 GLY A C 4
ATOM 3356 O O . GLY A 1 7 ? -3.610 -8.651 -20.785 1.00 0.00 7 GLY A O 4
ATOM 3360 N N . LYS A 1 8 ? -4.287 -6.560 -21.264 1.00 0.00 8 LYS A N 4
ATOM 3361 C CA . LYS A 1 8 ? -5.133 -6.445 -20.082 1.00 0.00 8 LYS A CA 4
ATOM 3362 C C . LYS A 1 8 ? -6.215 -5.390 -20.288 1.00 0.00 8 LYS A C 4
ATOM 3363 O O . LYS A 1 8 ? -5.946 -4.302 -20.797 1.00 0.00 8 LYS A O 4
ATOM 3382 N N . ARG A 1 9 ? -7.439 -5.719 -19.887 1.00 0.00 9 ARG A N 4
ATOM 3383 C CA . ARG A 1 9 ? -8.562 -4.800 -20.028 1.00 0.00 9 ARG A CA 4
ATOM 3384 C C . ARG A 1 9 ? -8.910 -4.158 -18.688 1.00 0.00 9 ARG A C 4
ATOM 3385 O O . ARG A 1 9 ? -9.009 -4.841 -17.669 1.00 0.00 9 ARG A O 4
ATOM 3406 N N . GLN A 1 10 ? -9.094 -2.842 -18.698 1.00 0.00 10 GLN A N 4
ATOM 3407 C CA . GLN A 1 10 ? -9.430 -2.108 -17.483 1.00 0.00 10 GLN A CA 4
ATOM 3408 C C . GLN A 1 10 ? -10.499 -1.056 -17.761 1.00 0.00 10 GLN A C 4
ATOM 3409 O O . GLN A 1 10 ? -10.235 -0.044 -18.410 1.00 0.00 10 GLN A O 4
ATOM 3423 N N . LYS A 1 11 ? -11.706 -1.302 -17.264 1.00 0.00 11 LYS A N 4
ATOM 3424 C CA . LYS A 1 11 ? -12.816 -0.376 -17.457 1.00 0.00 11 LYS A CA 4
ATOM 3425 C C . LYS A 1 11 ? -14.007 -0.764 -16.586 1.00 0.00 11 LYS A C 4
ATOM 3426 O O . LYS A 1 11 ? -14.444 -1.915 -16.595 1.00 0.00 11 LYS A O 4
ATOM 3445 N N . ILE A 1 12 ? -14.527 0.202 -15.838 1.00 0.00 12 ILE A N 4
ATOM 3446 C CA . ILE A 1 12 ? -15.668 -0.039 -14.964 1.00 0.00 12 ILE A CA 4
ATOM 3447 C C . ILE A 1 12 ? -16.242 1.270 -14.434 1.00 0.00 12 ILE A C 4
ATOM 3448 O O . ILE A 1 12 ? -15.502 2.207 -14.130 1.00 0.00 12 ILE A O 4
ATOM 3464 N N . HIS A 1 13 ? -17.566 1.329 -14.325 1.00 0.00 13 HIS A N 4
ATOM 3465 C CA . HIS A 1 13 ? -18.240 2.524 -13.829 1.00 0.00 13 HIS A CA 4
ATOM 3466 C C . HIS A 1 13 ? -19.196 2.176 -12.693 1.00 0.00 13 HIS A C 4
ATOM 3467 O O . HIS A 1 13 ? -20.415 2.168 -12.874 1.00 0.00 13 HIS A O 4
ATOM 3481 N N . LEU A 1 14 ? -18.637 1.888 -11.523 1.00 0.00 14 LEU A N 4
ATOM 3482 C CA . LEU A 1 14 ? -19.441 1.538 -10.357 1.00 0.00 14 LEU A CA 4
ATOM 3483 C C . LEU A 1 14 ? -19.475 2.688 -9.354 1.00 0.00 14 LEU A C 4
ATOM 3484 O O . LEU A 1 14 ? -19.508 2.468 -8.144 1.00 0.00 14 LEU A O 4
ATOM 3500 N N . GLY A 1 15 ? -19.468 3.914 -9.867 1.00 0.00 15 GLY A N 4
ATOM 3501 C CA . GLY A 1 15 ? -19.500 5.080 -9.003 1.00 0.00 15 GLY A CA 4
ATOM 3502 C C . GLY A 1 15 ? -18.716 4.874 -7.722 1.00 0.00 15 GLY A C 4
ATOM 3503 O O . GLY A 1 15 ? -19.297 4.759 -6.643 1.00 0.00 15 GLY A O 4
ATOM 3507 N N . ASP A 1 16 ? -17.394 4.826 -7.841 1.00 0.00 16 ASP A N 4
ATOM 3508 C CA . ASP A 1 16 ? -16.529 4.631 -6.683 1.00 0.00 16 ASP A CA 4
ATOM 3509 C C . ASP A 1 16 ? -15.262 5.471 -6.804 1.00 0.00 16 ASP A C 4
ATOM 3510 O O . ASP A 1 16 ? -14.963 6.011 -7.870 1.00 0.00 16 ASP A O 4
ATOM 3519 N N . ARG A 1 17 ? -14.521 5.578 -5.706 1.00 0.00 17 ARG A N 4
ATOM 3520 C CA . ARG A 1 17 ? -13.287 6.353 -5.689 1.00 0.00 17 ARG A CA 4
ATOM 3521 C C . ARG A 1 17 ? -12.068 5.438 -5.753 1.00 0.00 17 ARG A C 4
ATOM 3522 O O . ARG A 1 17 ? -11.064 5.767 -6.383 1.00 0.00 17 ARG A O 4
ATOM 3543 N N . SER A 1 18 ? -12.164 4.287 -5.094 1.00 0.00 18 SER A N 4
ATOM 3544 C CA . SER A 1 18 ? -11.068 3.325 -5.072 1.00 0.00 18 SER A CA 4
ATOM 3545 C C . SER A 1 18 ? -10.465 3.157 -6.464 1.00 0.00 18 SER A C 4
ATOM 3546 O O . SER A 1 18 ? -11.164 2.818 -7.417 1.00 0.00 18 SER A O 4
ATOM 3554 N N . GLN A 1 19 ? -9.162 3.396 -6.570 1.00 0.00 19 GLN A N 4
ATOM 3555 C CA . GLN A 1 19 ? -8.464 3.272 -7.844 1.00 0.00 19 GLN A CA 4
ATOM 3556 C C . GLN A 1 19 ? -7.506 2.085 -7.827 1.00 0.00 19 GLN A C 4
ATOM 3557 O O . GLN A 1 19 ? -6.946 1.741 -6.786 1.00 0.00 19 GLN A O 4
ATOM 3571 N N . LYS A 1 20 ? -7.324 1.462 -8.986 1.00 0.00 20 LYS A N 4
ATOM 3572 C CA . LYS A 1 20 ? -6.434 0.314 -9.106 1.00 0.00 20 LYS A CA 4
ATOM 3573 C C . LYS A 1 20 ? -5.018 0.757 -9.460 1.00 0.00 20 LYS A C 4
ATOM 3574 O O . LYS A 1 20 ? -4.790 1.365 -10.506 1.00 0.00 20 LYS A O 4
ATOM 3593 N N . CYS A 1 21 ? -4.069 0.449 -8.582 1.00 0.00 21 CYS A N 4
ATOM 3594 C CA . CYS A 1 21 ? -2.675 0.814 -8.801 1.00 0.00 21 CYS A CA 4
ATOM 3595 C C . CYS A 1 21 ? -2.163 0.240 -10.119 1.00 0.00 21 CYS A C 4
ATOM 3596 O O . CYS A 1 21 ? -2.751 -0.687 -10.674 1.00 0.00 21 CYS A O 4
ATOM 3603 N N . SER A 1 22 ? -1.063 0.799 -10.614 1.00 0.00 22 SER A N 4
ATOM 3604 C CA . SER A 1 22 ? -0.473 0.346 -11.868 1.00 0.00 22 SER A CA 4
ATOM 3605 C C . SER A 1 22 ? 0.815 -0.431 -11.613 1.00 0.00 22 SER A C 4
ATOM 3606 O O . SER A 1 22 ? 1.136 -1.377 -12.332 1.00 0.00 22 SER A O 4
ATOM 3614 N N . LYS A 1 23 ? 1.550 -0.024 -10.584 1.00 0.00 23 LYS A N 4
ATOM 3615 C CA . LYS A 1 23 ? 2.803 -0.680 -10.231 1.00 0.00 23 LYS A CA 4
ATOM 3616 C C . LYS A 1 23 ? 2.553 -2.104 -9.742 1.00 0.00 23 LYS A C 4
ATOM 3617 O O . LYS A 1 23 ? 2.958 -3.072 -10.385 1.00 0.00 23 LYS A O 4
ATOM 3636 N N . CYS A 1 24 ? 1.881 -2.223 -8.601 1.00 0.00 24 CYS A N 4
ATOM 3637 C CA . CYS A 1 24 ? 1.576 -3.528 -8.027 1.00 0.00 24 CYS A CA 4
ATOM 3638 C C . CYS A 1 24 ? 0.196 -4.008 -8.469 1.00 0.00 24 CYS A C 4
ATOM 3639 O O . CYS A 1 24 ? 0.024 -5.162 -8.859 1.00 0.00 24 CYS A O 4
ATOM 3646 N N . GLY A 1 25 ? -0.784 -3.112 -8.406 1.00 0.00 25 GLY A N 4
ATOM 3647 C CA . GLY A 1 25 ? -2.135 -3.462 -8.802 1.00 0.00 25 GLY A CA 4
ATOM 3648 C C . GLY A 1 25 ? -3.040 -3.721 -7.614 1.00 0.00 25 GLY A C 4
ATOM 3649 O O . GLY A 1 25 ? -3.917 -4.583 -7.670 1.00 0.00 25 GLY A O 4
ATOM 3653 N N . ILE A 1 26 ? -2.826 -2.974 -6.536 1.00 0.00 26 ILE A N 4
ATOM 3654 C CA . ILE A 1 26 ? -3.629 -3.128 -5.329 1.00 0.00 26 ILE A CA 4
ATOM 3655 C C . ILE A 1 26 ? -4.763 -2.109 -5.290 1.00 0.00 26 ILE A C 4
ATOM 3656 O O . ILE A 1 26 ? -4.698 -1.068 -5.944 1.00 0.00 26 ILE A O 4
ATOM 3672 N N . ILE A 1 27 ? -5.799 -2.415 -4.517 1.00 0.00 27 ILE A N 4
ATOM 3673 C CA . ILE A 1 27 ? -6.946 -1.524 -4.389 1.00 0.00 27 ILE A CA 4
ATOM 3674 C C . ILE A 1 27 ? -6.733 -0.511 -3.270 1.00 0.00 27 ILE A C 4
ATOM 3675 O O . ILE A 1 27 ? -6.597 -0.878 -2.103 1.00 0.00 27 ILE A O 4
ATOM 3691 N N . PHE A 1 28 ? -6.707 0.767 -3.633 1.00 0.00 28 PHE A N 4
ATOM 3692 C CA . PHE A 1 28 ? -6.512 1.835 -2.660 1.00 0.00 28 PHE A CA 4
ATOM 3693 C C . PHE A 1 28 ? -7.402 3.033 -2.980 1.00 0.00 28 PHE A C 4
ATOM 3694 O O . PHE A 1 28 ? -7.721 3.289 -4.141 1.00 0.00 28 PHE A O 4
ATOM 3711 N N . ILE A 1 29 ? -7.799 3.761 -1.942 1.00 0.00 29 ILE A N 4
ATOM 3712 C CA . ILE A 1 29 ? -8.652 4.931 -2.112 1.00 0.00 29 ILE A CA 4
ATOM 3713 C C . ILE A 1 29 ? -7.823 6.179 -2.392 1.00 0.00 29 ILE A C 4
ATOM 3714 O O . ILE A 1 29 ? -6.791 6.407 -1.759 1.00 0.00 29 ILE A O 4
ATOM 3730 N N . ARG A 1 30 ? -8.281 6.987 -3.343 1.00 0.00 30 ARG A N 4
ATOM 3731 C CA . ARG A 1 30 ? -7.582 8.213 -3.706 1.00 0.00 30 ARG A CA 4
ATOM 3732 C C . ARG A 1 30 ? -8.552 9.389 -3.785 1.00 0.00 30 ARG A C 4
ATOM 3733 O O . ARG A 1 30 ? -9.574 9.318 -4.468 1.00 0.00 30 ARG A O 4
ATOM 3754 N N . ARG A 1 31 ? -8.225 10.468 -3.082 1.00 0.00 31 ARG A N 4
ATOM 3755 C CA . ARG A 1 31 ? -9.067 11.657 -3.071 1.00 0.00 31 ARG A CA 4
ATOM 3756 C C . ARG A 1 31 ? -8.431 12.782 -3.883 1.00 0.00 31 ARG A C 4
ATOM 3757 O O . ARG A 1 31 ? -8.986 13.228 -4.887 1.00 0.00 31 ARG A O 4
ATOM 3778 N N . SER A 1 32 ? -7.263 13.236 -3.440 1.00 0.00 32 SER A N 4
ATOM 3779 C CA . SER A 1 32 ? -6.553 14.311 -4.123 1.00 0.00 32 SER A CA 4
ATOM 3780 C C . SER A 1 32 ? -5.043 14.113 -4.025 1.00 0.00 32 SER A C 4
ATOM 3781 O O . SER A 1 32 ? -4.549 13.448 -3.114 1.00 0.00 32 SER A O 4
ATOM 3789 N N . THR A 1 33 ? -4.313 14.696 -4.972 1.00 0.00 33 THR A N 4
ATOM 3790 C CA . THR A 1 33 ? -2.860 14.583 -4.994 1.00 0.00 33 THR A CA 4
ATOM 3791 C C . THR A 1 33 ? -2.210 15.925 -5.310 1.00 0.00 33 THR A C 4
ATOM 3792 O O . THR A 1 33 ? -2.896 16.906 -5.600 1.00 0.00 33 THR A O 4
ATOM 3803 N N . LEU A 1 34 ? -0.883 15.962 -5.253 1.00 0.00 34 LEU A N 4
ATOM 3804 C CA . LEU A 1 34 ? -0.139 17.185 -5.534 1.00 0.00 34 LEU A CA 4
ATOM 3805 C C . LEU A 1 34 ? 0.641 17.060 -6.839 1.00 0.00 34 LEU A C 4
ATOM 3806 O O . LEU A 1 34 ? 1.605 17.790 -7.070 1.00 0.00 34 LEU A O 4
ATOM 3822 N N . SER A 1 35 ? 0.216 16.132 -7.690 1.00 0.00 35 SER A N 4
ATOM 3823 C CA . SER A 1 35 ? 0.876 15.910 -8.972 1.00 0.00 35 SER A CA 4
ATOM 3824 C C . SER A 1 35 ? -0.059 16.248 -10.129 1.00 0.00 35 SER A C 4
ATOM 3825 O O . SER A 1 35 ? -1.195 16.673 -9.920 1.00 0.00 35 SER A O 4
ATOM 3833 N N . ARG A 1 36 ? 0.430 16.057 -11.350 1.00 0.00 36 ARG A N 4
ATOM 3834 C CA . ARG A 1 36 ? -0.360 16.343 -12.542 1.00 0.00 36 ARG A CA 4
ATOM 3835 C C . ARG A 1 36 ? -0.588 15.075 -13.360 1.00 0.00 36 ARG A C 4
ATOM 3836 O O . ARG A 1 36 ? 0.281 14.653 -14.124 1.00 0.00 36 ARG A O 4
ATOM 3857 N N . ARG A 1 37 ? -1.761 14.473 -13.195 1.00 0.00 37 ARG A N 4
ATOM 3858 C CA . ARG A 1 37 ? -2.102 13.253 -13.916 1.00 0.00 37 ARG A CA 4
ATOM 3859 C C . ARG A 1 37 ? -1.010 12.200 -13.751 1.00 0.00 37 ARG A C 4
ATOM 3860 O O . ARG A 1 37 ? -0.626 11.532 -14.711 1.00 0.00 37 ARG A O 4
ATOM 3881 N N . LYS A 1 38 ? -0.512 12.059 -12.527 1.00 0.00 38 LYS A N 4
ATOM 3882 C CA . LYS A 1 38 ? 0.535 11.087 -12.235 1.00 0.00 38 LYS A CA 4
ATOM 3883 C C . LYS A 1 38 ? -0.040 9.678 -12.142 1.00 0.00 38 LYS A C 4
ATOM 3884 O O . LYS A 1 38 ? -1.157 9.482 -11.663 1.00 0.00 38 LYS A O 4
ATOM 3903 N N . THR A 1 39 ? 0.731 8.697 -12.603 1.00 0.00 39 THR A N 4
ATOM 3904 C CA . THR A 1 39 ? 0.298 7.306 -12.571 1.00 0.00 39 THR A CA 4
ATOM 3905 C C . THR A 1 39 ? -0.290 6.943 -11.213 1.00 0.00 39 THR A C 4
ATOM 3906 O O . THR A 1 39 ? 0.190 7.379 -10.166 1.00 0.00 39 THR A O 4
ATOM 3917 N N . PRO A 1 40 ? -1.353 6.126 -11.226 1.00 0.00 40 PRO A N 4
ATOM 3918 C CA . PRO A 1 40 ? -2.029 5.686 -10.002 1.00 0.00 40 PRO A CA 4
ATOM 3919 C C . PRO A 1 40 ? -1.176 4.722 -9.184 1.00 0.00 40 PRO A C 4
ATOM 3920 O O . PRO A 1 40 ? -1.085 3.537 -9.500 1.00 0.00 40 PRO A O 4
ATOM 3931 N N . MET A 1 41 ? -0.553 5.240 -8.129 1.00 0.00 41 MET A N 4
ATOM 3932 C CA . MET A 1 41 ? 0.291 4.424 -7.265 1.00 0.00 41 MET A CA 4
ATOM 3933 C C . MET A 1 41 ? -0.290 4.343 -5.857 1.00 0.00 41 MET A C 4
ATOM 3934 O O . MET A 1 41 ? -0.704 5.352 -5.286 1.00 0.00 41 MET A O 4
ATOM 3948 N N . CYS A 1 42 ? -0.319 3.136 -5.302 1.00 0.00 42 CYS A N 4
ATOM 3949 C CA . CYS A 1 42 ? -0.851 2.922 -3.961 1.00 0.00 42 CYS A CA 4
ATOM 3950 C C . CYS A 1 42 ? 0.174 3.316 -2.901 1.00 0.00 42 CYS A C 4
ATOM 3951 O O . CYS A 1 42 ? 1.379 3.181 -3.109 1.00 0.00 42 CYS A O 4
ATOM 3958 N N . GLU A 1 43 ? -0.315 3.802 -1.765 1.00 0.00 43 GLU A N 4
ATOM 3959 C CA . GLU A 1 43 ? 0.558 4.216 -0.673 1.00 0.00 43 GLU A CA 4
ATOM 3960 C C . GLU A 1 43 ? 1.828 3.370 -0.642 1.00 0.00 43 GLU A C 4
ATOM 3961 O O . GLU A 1 43 ? 2.939 3.898 -0.603 1.00 0.00 43 GLU A O 4
ATOM 3973 N N . LYS A 1 44 ? 1.654 2.052 -0.658 1.00 0.00 44 LYS A N 4
ATOM 3974 C CA . LYS A 1 44 ? 2.784 1.131 -0.632 1.00 0.00 44 LYS A CA 4
ATOM 3975 C C . LYS A 1 44 ? 3.824 1.516 -1.679 1.00 0.00 44 LYS A C 4
ATOM 3976 O O . LYS A 1 44 ? 4.984 1.770 -1.353 1.00 0.00 44 LYS A O 4
ATOM 3995 N N . CYS A 1 45 ? 3.402 1.557 -2.938 1.00 0.00 45 CYS A N 4
ATOM 3996 C CA . CYS A 1 45 ? 4.296 1.912 -4.034 1.00 0.00 45 CYS A CA 4
ATOM 3997 C C . CYS A 1 45 ? 4.775 3.355 -3.900 1.00 0.00 45 CYS A C 4
ATOM 3998 O O . CYS A 1 45 ? 5.972 3.632 -3.976 1.00 0.00 45 CYS A O 4
ATOM 4005 N N . ARG A 1 46 ? 3.831 4.269 -3.699 1.00 0.00 46 ARG A N 4
ATOM 4006 C CA . ARG A 1 46 ? 4.156 5.683 -3.555 1.00 0.00 46 ARG A CA 4
ATOM 4007 C C . ARG A 1 46 ? 5.375 5.872 -2.657 1.00 0.00 46 ARG A C 4
ATOM 4008 O O . ARG A 1 46 ? 6.219 6.733 -2.909 1.00 0.00 46 ARG A O 4
ATOM 4029 N N . LYS A 1 47 ? 5.462 5.062 -1.608 1.00 0.00 47 LYS A N 4
ATOM 4030 C CA . LYS A 1 47 ? 6.577 5.137 -0.671 1.00 0.00 47 LYS A CA 4
ATOM 4031 C C . LYS A 1 47 ? 7.834 4.513 -1.270 1.00 0.00 47 LYS A C 4
ATOM 4032 O O . LYS A 1 47 ? 8.911 5.107 -1.233 1.00 0.00 47 LYS A O 4
ATOM 4051 N N . ASP A 1 48 ? 7.687 3.314 -1.822 1.00 0.00 48 ASP A N 4
ATOM 4052 C CA . ASP A 1 48 ? 8.810 2.610 -2.431 1.00 0.00 48 ASP A CA 4
ATOM 4053 C C . ASP A 1 48 ? 9.711 3.579 -3.190 1.00 0.00 48 ASP A C 4
ATOM 4054 O O . ASP A 1 48 ? 10.910 3.664 -2.925 1.00 0.00 48 ASP A O 4
ATOM 4063 N N . SER A 1 49 ? 9.126 4.306 -4.136 1.00 0.00 49 SER A N 4
ATOM 4064 C CA . SER A 1 49 ? 9.877 5.266 -4.937 1.00 0.00 49 SER A CA 4
ATOM 4065 C C . SER A 1 49 ? 11.139 4.626 -5.509 1.00 0.00 49 SER A C 4
ATOM 4066 O O . SER A 1 49 ? 12.223 5.208 -5.452 1.00 0.00 49 SER A O 4
ATOM 4074 N N . CYS A 1 50 ? 10.989 3.426 -6.059 1.00 0.00 50 CYS A N 4
ATOM 4075 C CA . CYS A 1 50 ? 12.116 2.706 -6.641 1.00 0.00 50 CYS A CA 4
ATOM 4076 C C . CYS A 1 50 ? 12.711 3.482 -7.811 1.00 0.00 50 CYS A C 4
ATOM 4077 O O . CYS A 1 50 ? 12.192 4.526 -8.204 1.00 0.00 50 CYS A O 4
ATOM 4085 N N . GLN A 1 51 ? 13.805 2.965 -8.362 1.00 0.00 51 GLN A N 4
ATOM 4086 C CA . GLN A 1 51 ? 14.472 3.611 -9.486 1.00 0.00 51 GLN A CA 4
ATOM 4087 C C . GLN A 1 51 ? 14.173 2.880 -10.790 1.00 0.00 51 GLN A C 4
ATOM 4088 O O . GLN A 1 51 ? 14.827 1.892 -11.122 1.00 0.00 51 GLN A O 4
ATOM 4102 N N . GLU A 1 52 ? 13.181 3.373 -11.525 1.00 0.00 52 GLU A N 4
ATOM 4103 C CA . GLU A 1 52 ? 12.796 2.764 -12.793 1.00 0.00 52 GLU A CA 4
ATOM 4104 C C . GLU A 1 52 ? 12.394 3.831 -13.809 1.00 0.00 52 GLU A C 4
ATOM 4105 O O . GLU A 1 52 ? 11.319 4.421 -13.712 1.00 0.00 52 GLU A O 4
ATOM 4117 N N . ALA A 1 53 ? 13.268 4.071 -14.781 1.00 0.00 53 ALA A N 4
ATOM 4118 C CA . ALA A 1 53 ? 13.005 5.065 -15.815 1.00 0.00 53 ALA A CA 4
ATOM 4119 C C . ALA A 1 53 ? 12.261 4.446 -16.994 1.00 0.00 53 ALA A C 4
ATOM 4120 O O . ALA A 1 53 ? 12.863 4.109 -18.013 1.00 0.00 53 ALA A O 4
ATOM 4127 N N . ALA A 1 54 ? 10.948 4.299 -16.848 1.00 0.00 54 ALA A N 4
ATOM 4128 C CA . ALA A 1 54 ? 10.122 3.722 -17.901 1.00 0.00 54 ALA A CA 4
ATOM 4129 C C . ALA A 1 54 ? 9.932 4.706 -19.051 1.00 0.00 54 ALA A C 4
ATOM 4130 O O . ALA A 1 54 ? 10.072 4.345 -20.220 1.00 0.00 54 ALA A O 4
ATOM 4137 N N . LEU A 1 55 ? 9.612 5.950 -18.712 1.00 0.00 55 LEU A N 4
ATOM 4138 C CA . LEU A 1 55 ? 9.402 6.987 -19.716 1.00 0.00 55 LEU A CA 4
ATOM 4139 C C . LEU A 1 55 ? 10.374 6.822 -20.880 1.00 0.00 55 LEU A C 4
ATOM 4140 O O . LEU A 1 55 ? 11.494 6.344 -20.704 1.00 0.00 55 LEU A O 4
ATOM 4156 N N . ASN A 1 56 ? 9.938 7.223 -22.070 1.00 0.00 56 ASN A N 4
ATOM 4157 C CA . ASN A 1 56 ? 10.770 7.122 -23.263 1.00 0.00 56 ASN A CA 4
ATOM 4158 C C . ASN A 1 56 ? 11.565 8.405 -23.484 1.00 0.00 56 ASN A C 4
ATOM 4159 O O . ASN A 1 56 ? 12.796 8.399 -23.461 1.00 0.00 56 ASN A O 4
ATOM 4170 N N . LYS A 1 57 ? 10.852 9.506 -23.696 1.00 0.00 57 LYS A N 4
ATOM 4171 C CA . LYS A 1 57 ? 11.489 10.799 -23.919 1.00 0.00 57 LYS A CA 4
ATOM 4172 C C . LYS A 1 57 ? 11.480 11.637 -22.644 1.00 0.00 57 LYS A C 4
ATOM 4173 O O . LYS A 1 57 ? 10.477 11.691 -21.932 1.00 0.00 57 LYS A O 4
ATOM 4192 N N . ASP A 1 58 ? 12.603 12.288 -22.362 1.00 0.00 58 ASP A N 4
ATOM 4193 C CA . ASP A 1 58 ? 12.724 13.125 -21.174 1.00 0.00 58 ASP A CA 4
ATOM 4194 C C . ASP A 1 58 ? 12.798 14.601 -21.554 1.00 0.00 58 ASP A C 4
ATOM 4195 O O . ASP A 1 58 ? 13.731 15.031 -22.231 1.00 0.00 58 ASP A O 4
ATOM 4204 N N . GLU A 1 59 ? 11.807 15.370 -21.115 1.00 0.00 59 GLU A N 4
ATOM 4205 C CA . GLU A 1 59 ? 11.759 16.797 -21.411 1.00 0.00 59 GLU A CA 4
ATOM 4206 C C . GLU A 1 59 ? 12.023 17.623 -20.155 1.00 0.00 59 GLU A C 4
ATOM 4207 O O . GLU A 1 59 ? 12.108 17.085 -19.052 1.00 0.00 59 GLU A O 4
ATOM 4219 N N . GLY A 1 60 ? 12.152 18.934 -20.332 1.00 0.00 60 GLY A N 4
ATOM 4220 C CA . GLY A 1 60 ? 12.405 19.814 -19.205 1.00 0.00 60 GLY A CA 4
ATOM 4221 C C . GLY A 1 60 ? 11.218 19.913 -18.269 1.00 0.00 60 GLY A C 4
ATOM 4222 O O . GLY A 1 60 ? 10.468 20.888 -18.308 1.00 0.00 60 GLY A O 4
ATOM 4226 N N . ASN A 1 61 ? 11.044 18.900 -17.426 1.00 0.00 61 ASN A N 4
ATOM 4227 C CA . ASN A 1 61 ? 9.937 18.877 -16.477 1.00 0.00 61 ASN A CA 4
ATOM 4228 C C . ASN A 1 61 ? 10.452 18.832 -15.041 1.00 0.00 61 ASN A C 4
ATOM 4229 O O . ASN A 1 61 ? 11.444 18.165 -14.749 1.00 0.00 61 ASN A O 4
ATOM 4240 N N . GLU A 1 62 ? 9.770 19.545 -14.151 1.00 0.00 62 GLU A N 4
ATOM 4241 C CA . GLU A 1 62 ? 10.159 19.587 -12.746 1.00 0.00 62 GLU A CA 4
ATOM 4242 C C . GLU A 1 62 ? 9.149 18.840 -11.880 1.00 0.00 62 GLU A C 4
ATOM 4243 O O . GLU A 1 62 ? 8.393 19.450 -11.123 1.00 0.00 62 GLU A O 4
ATOM 4255 N N . SER A 1 63 ? 9.142 17.516 -11.997 1.00 0.00 63 SER A N 4
ATOM 4256 C CA . SER A 1 63 ? 8.223 16.685 -11.228 1.00 0.00 63 SER A CA 4
ATOM 4257 C C . SER A 1 63 ? 8.258 17.060 -9.750 1.00 0.00 63 SER A C 4
ATOM 4258 O O . SER A 1 63 ? 7.221 17.300 -9.134 1.00 0.00 63 SER A O 4
ATOM 4266 N N . GLY A 1 64 ? 9.462 17.109 -9.187 1.00 0.00 64 GLY A N 4
ATOM 4267 C CA . GLY A 1 64 ? 9.611 17.455 -7.785 1.00 0.00 64 GLY A CA 4
ATOM 4268 C C . GLY A 1 64 ? 9.125 16.357 -6.861 1.00 0.00 64 GLY A C 4
ATOM 4269 O O . GLY A 1 64 ? 8.611 15.334 -7.316 1.00 0.00 64 GLY A O 4
ATOM 4273 N N . LYS A 1 65 ? 9.286 16.566 -5.559 1.00 0.00 65 LYS A N 4
ATOM 4274 C CA . LYS A 1 65 ? 8.860 15.586 -4.568 1.00 0.00 65 LYS A CA 4
ATOM 4275 C C . LYS A 1 65 ? 8.034 16.247 -3.469 1.00 0.00 65 LYS A C 4
ATOM 4276 O O . LYS A 1 65 ? 8.255 17.408 -3.125 1.00 0.00 65 LYS A O 4
ATOM 4295 N N . LYS A 1 66 ? 7.081 15.500 -2.921 1.00 0.00 66 LYS A N 4
ATOM 4296 C CA . LYS A 1 66 ? 6.223 16.012 -1.860 1.00 0.00 66 LYS A CA 4
ATOM 4297 C C . LYS A 1 66 ? 6.992 16.962 -0.948 1.00 0.00 66 LYS A C 4
ATOM 4298 O O . LYS A 1 66 ? 6.609 18.120 -0.775 1.00 0.00 66 LYS A O 4
ATOM 4317 N N . THR A 1 67 ? 8.081 16.467 -0.369 1.00 0.00 67 THR A N 4
ATOM 4318 C CA . THR A 1 67 ? 8.905 17.273 0.524 1.00 0.00 67 THR A CA 4
ATOM 4319 C C . THR A 1 67 ? 10.325 17.409 -0.011 1.00 0.00 67 THR A C 4
ATOM 4320 O O . THR A 1 67 ? 11.235 16.706 0.429 1.00 0.00 67 THR A O 4
ATOM 4331 N N . SER A 1 68 ? 10.509 18.318 -0.963 1.00 0.00 68 SER A N 4
ATOM 4332 C CA . SER A 1 68 ? 11.820 18.545 -1.562 1.00 0.00 68 SER A CA 4
ATOM 4333 C C . SER A 1 68 ? 12.892 18.684 -0.485 1.00 0.00 68 SER A C 4
ATOM 4334 O O . SER A 1 68 ? 12.666 19.300 0.556 1.00 0.00 68 SER A O 4
ATOM 4342 N N . GLY A 1 69 ? 14.060 18.105 -0.744 1.00 0.00 69 GLY A N 4
ATOM 4343 C CA . GLY A 1 69 ? 15.150 18.175 0.212 1.00 0.00 69 GLY A CA 4
ATOM 4344 C C . GLY A 1 69 ? 16.511 18.120 -0.455 1.00 0.00 69 GLY A C 4
ATOM 4345 O O . GLY A 1 69 ? 17.076 19.141 -0.846 1.00 0.00 69 GLY A O 4
ATOM 4349 N N . PRO A 1 70 ? 17.058 16.903 -0.593 1.00 0.00 70 PRO A N 4
ATOM 4350 C CA . PRO A 1 70 ? 18.367 16.689 -1.216 1.00 0.00 70 PRO A CA 4
ATOM 4351 C C . PRO A 1 70 ? 18.345 16.956 -2.717 1.00 0.00 70 PRO A C 4
ATOM 4352 O O . PRO A 1 70 ? 17.690 16.241 -3.475 1.00 0.00 70 PRO A O 4
ATOM 4363 N N . SER A 1 71 ? 19.065 17.991 -3.141 1.00 0.00 71 SER A N 4
ATOM 4364 C CA . SER A 1 71 ? 19.125 18.354 -4.552 1.00 0.00 71 SER A CA 4
ATOM 4365 C C . SER A 1 71 ? 19.100 17.110 -5.434 1.00 0.00 71 SER A C 4
ATOM 4366 O O . SER A 1 71 ? 20.044 16.320 -5.440 1.00 0.00 71 SER A O 4
ATOM 4374 N N . SER A 1 72 ? 18.012 16.942 -6.179 1.00 0.00 72 SER A N 4
ATOM 4375 C CA . SER A 1 72 ? 17.860 15.793 -7.063 1.00 0.00 72 SER A CA 4
ATOM 4376 C C . SER A 1 72 ? 16.924 16.119 -8.223 1.00 0.00 72 SER A C 4
ATOM 4377 O O . SER A 1 72 ? 16.194 17.108 -8.187 1.00 0.00 72 SER A O 4
ATOM 4385 N N . GLY A 1 73 ? 16.953 15.279 -9.253 1.00 0.00 73 GLY A N 4
ATOM 4386 C CA . GLY A 1 73 ? 16.104 15.494 -10.410 1.00 0.00 73 GLY A CA 4
ATOM 4387 C C . GLY A 1 73 ? 15.266 14.277 -10.749 1.00 0.00 73 GLY A C 4
ATOM 4388 O O . GLY A 1 73 ? 14.694 13.673 -9.843 1.00 0.00 73 GLY A O 4
ATOM 4393 N N . GLY A 1 1 ? -14.404 -26.686 -19.661 1.00 0.00 1 GLY A N 5
ATOM 4394 C CA . GLY A 1 1 ? -13.005 -26.539 -19.302 1.00 0.00 1 GLY A CA 5
ATOM 4395 C C . GLY A 1 1 ? -12.626 -27.373 -18.095 1.00 0.00 1 GLY A C 5
ATOM 4396 O O . GLY A 1 1 ? -13.493 -27.848 -17.363 1.00 0.00 1 GLY A O 5
ATOM 4400 N N . SER A 1 2 ? -11.325 -27.552 -17.886 1.00 0.00 2 SER A N 5
ATOM 4401 C CA . SER A 1 2 ? -10.832 -28.339 -16.762 1.00 0.00 2 SER A CA 5
ATOM 4402 C C . SER A 1 2 ? -9.513 -27.775 -16.241 1.00 0.00 2 SER A C 5
ATOM 4403 O O . SER A 1 2 ? -8.895 -26.924 -16.879 1.00 0.00 2 SER A O 5
ATOM 4411 N N . SER A 1 3 ? -9.089 -28.258 -15.077 1.00 0.00 3 SER A N 5
ATOM 4412 C CA . SER A 1 3 ? -7.846 -27.801 -14.468 1.00 0.00 3 SER A CA 5
ATOM 4413 C C . SER A 1 3 ? -7.862 -26.289 -14.270 1.00 0.00 3 SER A C 5
ATOM 4414 O O . SER A 1 3 ? -6.868 -25.608 -14.520 1.00 0.00 3 SER A O 5
ATOM 4422 N N . GLY A 1 4 ? -9.000 -25.769 -13.819 1.00 0.00 4 GLY A N 5
ATOM 4423 C CA . GLY A 1 4 ? -9.125 -24.340 -13.596 1.00 0.00 4 GLY A CA 5
ATOM 4424 C C . GLY A 1 4 ? -7.840 -23.718 -13.087 1.00 0.00 4 GLY A C 5
ATOM 4425 O O . GLY A 1 4 ? -7.214 -24.237 -12.163 1.00 0.00 4 GLY A O 5
ATOM 4429 N N . SER A 1 5 ? -7.444 -22.603 -13.692 1.00 0.00 5 SER A N 5
ATOM 4430 C CA . SER A 1 5 ? -6.222 -21.912 -13.299 1.00 0.00 5 SER A CA 5
ATOM 4431 C C . SER A 1 5 ? -6.462 -21.040 -12.070 1.00 0.00 5 SER A C 5
ATOM 4432 O O . SER A 1 5 ? -7.601 -20.849 -11.644 1.00 0.00 5 SER A O 5
ATOM 4440 N N . SER A 1 6 ? -5.380 -20.513 -11.506 1.00 0.00 6 SER A N 5
ATOM 4441 C CA . SER A 1 6 ? -5.472 -19.664 -10.324 1.00 0.00 6 SER A CA 5
ATOM 4442 C C . SER A 1 6 ? -5.271 -18.197 -10.692 1.00 0.00 6 SER A C 5
ATOM 4443 O O . SER A 1 6 ? -4.974 -17.868 -11.839 1.00 0.00 6 SER A O 5
ATOM 4451 N N . GLY A 1 7 ? -5.438 -17.318 -9.707 1.00 0.00 7 GLY A N 5
ATOM 4452 C CA . GLY A 1 7 ? -5.272 -15.896 -9.946 1.00 0.00 7 GLY A CA 5
ATOM 4453 C C . GLY A 1 7 ? -5.942 -15.048 -8.884 1.00 0.00 7 GLY A C 5
ATOM 4454 O O . GLY A 1 7 ? -6.090 -15.476 -7.739 1.00 0.00 7 GLY A O 5
ATOM 4458 N N . LYS A 1 8 ? -6.346 -13.840 -9.262 1.00 0.00 8 LYS A N 5
ATOM 4459 C CA . LYS A 1 8 ? -7.003 -12.927 -8.334 1.00 0.00 8 LYS A CA 5
ATOM 4460 C C . LYS A 1 8 ? -8.392 -12.546 -8.837 1.00 0.00 8 LYS A C 5
ATOM 4461 O O . LYS A 1 8 ? -8.580 -11.476 -9.416 1.00 0.00 8 LYS A O 5
ATOM 4480 N N . ARG A 1 9 ? -9.361 -13.428 -8.612 1.00 0.00 9 ARG A N 5
ATOM 4481 C CA . ARG A 1 9 ? -10.732 -13.183 -9.043 1.00 0.00 9 ARG A CA 5
ATOM 4482 C C . ARG A 1 9 ? -11.601 -12.745 -7.867 1.00 0.00 9 ARG A C 5
ATOM 4483 O O . ARG A 1 9 ? -12.228 -13.572 -7.206 1.00 0.00 9 ARG A O 5
ATOM 4504 N N . GLN A 1 10 ? -11.632 -11.441 -7.615 1.00 0.00 10 GLN A N 5
ATOM 4505 C CA . GLN A 1 10 ? -12.423 -10.894 -6.519 1.00 0.00 10 GLN A CA 5
ATOM 4506 C C . GLN A 1 10 ? -13.481 -9.927 -7.040 1.00 0.00 10 GLN A C 5
ATOM 4507 O O . GLN A 1 10 ? -13.454 -9.529 -8.205 1.00 0.00 10 GLN A O 5
ATOM 4521 N N . LYS A 1 11 ? -14.414 -9.553 -6.170 1.00 0.00 11 LYS A N 5
ATOM 4522 C CA . LYS A 1 11 ? -15.481 -8.632 -6.542 1.00 0.00 11 LYS A CA 5
ATOM 4523 C C . LYS A 1 11 ? -14.943 -7.214 -6.709 1.00 0.00 11 LYS A C 5
ATOM 4524 O O . LYS A 1 11 ? -13.933 -6.849 -6.106 1.00 0.00 11 LYS A O 5
ATOM 4543 N N . ILE A 1 12 ? -15.623 -6.421 -7.530 1.00 0.00 12 ILE A N 5
ATOM 4544 C CA . ILE A 1 12 ? -15.213 -5.044 -7.774 1.00 0.00 12 ILE A CA 5
ATOM 4545 C C . ILE A 1 12 ? -16.066 -4.067 -6.972 1.00 0.00 12 ILE A C 5
ATOM 4546 O O . ILE A 1 12 ? -17.295 -4.146 -6.980 1.00 0.00 12 ILE A O 5
ATOM 4562 N N . HIS A 1 13 ? -15.405 -3.143 -6.280 1.00 0.00 13 HIS A N 5
ATOM 4563 C CA . HIS A 1 13 ? -16.102 -2.148 -5.474 1.00 0.00 13 HIS A CA 5
ATOM 4564 C C . HIS A 1 13 ? -16.993 -1.268 -6.346 1.00 0.00 13 HIS A C 5
ATOM 4565 O O . HIS A 1 13 ? -16.994 -1.391 -7.572 1.00 0.00 13 HIS A O 5
ATOM 4579 N N . LEU A 1 14 ? -17.749 -0.383 -5.708 1.00 0.00 14 LEU A N 5
ATOM 4580 C CA . LEU A 1 14 ? -18.645 0.518 -6.426 1.00 0.00 14 LEU A CA 5
ATOM 4581 C C . LEU A 1 14 ? -18.009 0.994 -7.728 1.00 0.00 14 LEU A C 5
ATOM 4582 O O . LEU A 1 14 ? -18.650 0.997 -8.778 1.00 0.00 14 LEU A O 5
ATOM 4598 N N . GLY A 1 15 ? -16.744 1.394 -7.651 1.00 0.00 15 GLY A N 5
ATOM 4599 C CA . GLY A 1 15 ? -16.042 1.865 -8.831 1.00 0.00 15 GLY A CA 5
ATOM 4600 C C . GLY A 1 15 ? -16.291 3.335 -9.106 1.00 0.00 15 GLY A C 5
ATOM 4601 O O . GLY A 1 15 ? -16.712 3.706 -10.202 1.00 0.00 15 GLY A O 5
ATOM 4605 N N . ASP A 1 16 ? -16.032 4.173 -8.109 1.00 0.00 16 ASP A N 5
ATOM 4606 C CA . ASP A 1 16 ? -16.231 5.611 -8.248 1.00 0.00 16 ASP A CA 5
ATOM 4607 C C . ASP A 1 16 ? -15.004 6.379 -7.768 1.00 0.00 16 ASP A C 5
ATOM 4608 O O . ASP A 1 16 ? -14.563 7.330 -8.413 1.00 0.00 16 ASP A O 5
ATOM 4617 N N . ARG A 1 17 ? -14.457 5.960 -6.632 1.00 0.00 17 ARG A N 5
ATOM 4618 C CA . ARG A 1 17 ? -13.281 6.609 -6.064 1.00 0.00 17 ARG A CA 5
ATOM 4619 C C . ARG A 1 17 ? -12.099 5.645 -6.013 1.00 0.00 17 ARG A C 5
ATOM 4620 O O . ARG A 1 17 ? -10.985 5.992 -6.404 1.00 0.00 17 ARG A O 5
ATOM 4641 N N . SER A 1 18 ? -12.351 4.434 -5.527 1.00 0.00 18 SER A N 5
ATOM 4642 C CA . SER A 1 18 ? -11.307 3.421 -5.420 1.00 0.00 18 SER A CA 5
ATOM 4643 C C . SER A 1 18 ? -10.594 3.233 -6.756 1.00 0.00 18 SER A C 5
ATOM 4644 O O . SER A 1 18 ? -11.227 2.962 -7.776 1.00 0.00 18 SER A O 5
ATOM 4652 N N . GLN A 1 19 ? -9.273 3.378 -6.740 1.00 0.00 19 GLN A N 5
ATOM 4653 C CA . GLN A 1 19 ? -8.474 3.225 -7.950 1.00 0.00 19 GLN A CA 5
ATOM 4654 C C . GLN A 1 19 ? -7.541 2.023 -7.837 1.00 0.00 19 GLN A C 5
ATOM 4655 O O . GLN A 1 19 ? -7.064 1.693 -6.751 1.00 0.00 19 GLN A O 5
ATOM 4669 N N . LYS A 1 20 ? -7.284 1.372 -8.966 1.00 0.00 20 LYS A N 5
ATOM 4670 C CA . LYS A 1 20 ? -6.408 0.207 -8.996 1.00 0.00 20 LYS A CA 5
ATOM 4671 C C . LYS A 1 20 ? -4.993 0.601 -9.409 1.00 0.00 20 LYS A C 5
ATOM 4672 O O . LYS A 1 20 ? -4.761 1.024 -10.542 1.00 0.00 20 LYS A O 5
ATOM 4691 N N . CYS A 1 21 ? -4.050 0.458 -8.484 1.00 0.00 21 CYS A N 5
ATOM 4692 C CA . CYS A 1 21 ? -2.658 0.798 -8.751 1.00 0.00 21 CYS A CA 5
ATOM 4693 C C . CYS A 1 21 ? -2.179 0.147 -10.046 1.00 0.00 21 CYS A C 5
ATOM 4694 O O . CYS A 1 21 ? -2.734 -0.857 -10.490 1.00 0.00 21 CYS A O 5
ATOM 4701 N N . SER A 1 22 ? -1.144 0.728 -10.646 1.00 0.00 22 SER A N 5
ATOM 4702 C CA . SER A 1 22 ? -0.592 0.208 -11.891 1.00 0.00 22 SER A CA 5
ATOM 4703 C C . SER A 1 22 ? 0.746 -0.483 -11.645 1.00 0.00 22 SER A C 5
ATOM 4704 O O . SER A 1 22 ? 1.154 -1.362 -12.404 1.00 0.00 22 SER A O 5
ATOM 4712 N N . LYS A 1 23 ? 1.426 -0.079 -10.577 1.00 0.00 23 LYS A N 5
ATOM 4713 C CA . LYS A 1 23 ? 2.718 -0.658 -10.228 1.00 0.00 23 LYS A CA 5
ATOM 4714 C C . LYS A 1 23 ? 2.555 -2.092 -9.733 1.00 0.00 23 LYS A C 5
ATOM 4715 O O . LYS A 1 23 ? 3.086 -3.029 -10.329 1.00 0.00 23 LYS A O 5
ATOM 4734 N N . CYS A 1 24 ? 1.817 -2.255 -8.640 1.00 0.00 24 CYS A N 5
ATOM 4735 C CA . CYS A 1 24 ? 1.583 -3.575 -8.065 1.00 0.00 24 CYS A CA 5
ATOM 4736 C C . CYS A 1 24 ? 0.238 -4.135 -8.520 1.00 0.00 24 CYS A C 5
ATOM 4737 O O . CYS A 1 24 ? 0.142 -5.293 -8.925 1.00 0.00 24 CYS A O 5
ATOM 4744 N N . GLY A 1 25 ? -0.798 -3.305 -8.449 1.00 0.00 25 GLY A N 5
ATOM 4745 C CA . GLY A 1 25 ? -2.122 -3.735 -8.856 1.00 0.00 25 GLY A CA 5
ATOM 4746 C C . GLY A 1 25 ? -3.023 -4.035 -7.675 1.00 0.00 25 GLY A C 5
ATOM 4747 O O . GLY A 1 25 ? -3.701 -5.063 -7.647 1.00 0.00 25 GLY A O 5
ATOM 4751 N N . ILE A 1 26 ? -3.030 -3.137 -6.695 1.00 0.00 26 ILE A N 5
ATOM 4752 C CA . ILE A 1 26 ? -3.854 -3.312 -5.505 1.00 0.00 26 ILE A CA 5
ATOM 4753 C C . ILE A 1 26 ? -4.942 -2.245 -5.429 1.00 0.00 26 ILE A C 5
ATOM 4754 O O . ILE A 1 26 ? -4.847 -1.201 -6.074 1.00 0.00 26 ILE A O 5
ATOM 4770 N N . ILE A 1 27 ? -5.972 -2.515 -4.635 1.00 0.00 27 ILE A N 5
ATOM 4771 C CA . ILE A 1 27 ? -7.076 -1.578 -4.472 1.00 0.00 27 ILE A CA 5
ATOM 4772 C C . ILE A 1 27 ? -6.785 -0.573 -3.362 1.00 0.00 27 ILE A C 5
ATOM 4773 O O . ILE A 1 27 ? -6.505 -0.951 -2.225 1.00 0.00 27 ILE A O 5
ATOM 4789 N N . PHE A 1 28 ? -6.854 0.710 -3.701 1.00 0.00 28 PHE A N 5
ATOM 4790 C CA . PHE A 1 28 ? -6.598 1.771 -2.734 1.00 0.00 28 PHE A CA 5
ATOM 4791 C C . PHE A 1 28 ? -7.433 3.009 -3.050 1.00 0.00 28 PHE A C 5
ATOM 4792 O O . PHE A 1 28 ? -7.860 3.208 -4.188 1.00 0.00 28 PHE A O 5
ATOM 4809 N N . ILE A 1 29 ? -7.661 3.836 -2.036 1.00 0.00 29 ILE A N 5
ATOM 4810 C CA . ILE A 1 29 ? -8.443 5.054 -2.206 1.00 0.00 29 ILE A CA 5
ATOM 4811 C C . ILE A 1 29 ? -7.556 6.225 -2.613 1.00 0.00 29 ILE A C 5
ATOM 4812 O O . ILE A 1 29 ? -6.456 6.396 -2.087 1.00 0.00 29 ILE A O 5
ATOM 4828 N N . ARG A 1 30 ? -8.042 7.031 -3.552 1.00 0.00 30 ARG A N 5
ATOM 4829 C CA . ARG A 1 30 ? -7.293 8.187 -4.030 1.00 0.00 30 ARG A CA 5
ATOM 4830 C C . ARG A 1 30 ? -8.059 9.479 -3.761 1.00 0.00 30 ARG A C 5
ATOM 4831 O O . ARG A 1 30 ? -7.899 10.467 -4.478 1.00 0.00 30 ARG A O 5
ATOM 4852 N N . ARG A 1 31 ? -8.890 9.464 -2.725 1.00 0.00 31 ARG A N 5
ATOM 4853 C CA . ARG A 1 31 ? -9.682 10.634 -2.363 1.00 0.00 31 ARG A CA 5
ATOM 4854 C C . ARG A 1 31 ? -8.780 11.797 -1.962 1.00 0.00 31 ARG A C 5
ATOM 4855 O O . 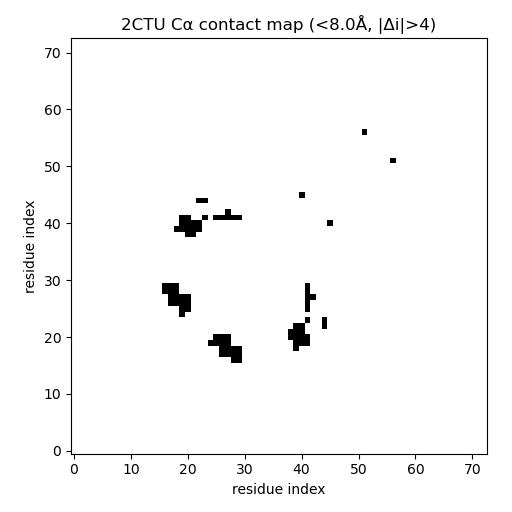ARG A 1 31 ? -8.913 12.906 -2.480 1.00 0.00 31 ARG A O 5
ATOM 4876 N N . SER A 1 32 ? -7.864 11.537 -1.035 1.00 0.00 32 SER A N 5
ATOM 4877 C CA . SER A 1 32 ? -6.943 12.563 -0.561 1.00 0.00 32 SER A CA 5
ATOM 4878 C C . SER A 1 32 ? -6.003 13.008 -1.677 1.00 0.00 32 SER A C 5
ATOM 4879 O O . SER A 1 32 ? -5.567 14.159 -1.717 1.00 0.00 32 SER A O 5
ATOM 4887 N N . THR A 1 33 ? -5.693 12.086 -2.584 1.00 0.00 33 THR A N 5
ATOM 4888 C CA . THR A 1 33 ? -4.805 12.380 -3.701 1.00 0.00 33 THR A CA 5
ATOM 4889 C C . THR A 1 33 ? -5.573 12.985 -4.870 1.00 0.00 33 THR A C 5
ATOM 4890 O O . THR A 1 33 ? -6.030 12.269 -5.763 1.00 0.00 33 THR A O 5
ATOM 4901 N N . LEU A 1 34 ? -5.712 14.306 -4.860 1.00 0.00 34 LEU A N 5
ATOM 4902 C CA . LEU A 1 34 ? -6.425 15.008 -5.922 1.00 0.00 34 LEU A CA 5
ATOM 4903 C C . LEU A 1 34 ? -5.539 16.072 -6.562 1.00 0.00 34 LEU A C 5
ATOM 4904 O O . LEU A 1 34 ? -5.596 17.245 -6.194 1.00 0.00 34 LEU A O 5
ATOM 4920 N N . SER A 1 35 ? -4.722 15.654 -7.524 1.00 0.00 35 SER A N 5
ATOM 4921 C CA . SER A 1 35 ? -3.822 16.570 -8.214 1.00 0.00 35 SER A CA 5
ATOM 4922 C C . SER A 1 35 ? -3.487 16.053 -9.610 1.00 0.00 35 SER A C 5
ATOM 4923 O O . SER A 1 35 ? -3.003 14.933 -9.770 1.00 0.00 35 SER A O 5
ATOM 4931 N N . ARG A 1 36 ? -3.750 16.878 -10.619 1.00 0.00 36 ARG A N 5
ATOM 4932 C CA . ARG A 1 36 ? -3.479 16.506 -12.002 1.00 0.00 36 ARG A CA 5
ATOM 4933 C C . ARG A 1 36 ? -2.018 16.103 -12.179 1.00 0.00 36 ARG A C 5
ATOM 4934 O O . ARG A 1 36 ? -1.187 16.341 -11.303 1.00 0.00 36 ARG A O 5
ATOM 4955 N N . ARG A 1 37 ? -1.712 15.490 -13.318 1.00 0.00 37 ARG A N 5
ATOM 4956 C CA . ARG A 1 37 ? -0.352 15.053 -13.610 1.00 0.00 37 ARG A CA 5
ATOM 4957 C C . ARG A 1 37 ? 0.166 14.124 -12.516 1.00 0.00 37 ARG A C 5
ATOM 4958 O O . ARG A 1 37 ? 1.286 14.284 -12.029 1.00 0.00 37 ARG A O 5
ATOM 4979 N N . LYS A 1 38 ? -0.656 13.153 -12.133 1.00 0.00 38 LYS A N 5
ATOM 4980 C CA . LYS A 1 38 ? -0.281 12.197 -11.098 1.00 0.00 38 LYS A CA 5
ATOM 4981 C C . LYS A 1 38 ? -0.525 10.765 -11.565 1.00 0.00 38 LYS A C 5
ATOM 4982 O O . LYS A 1 38 ? -1.431 10.505 -12.358 1.00 0.00 38 LYS A O 5
ATOM 5001 N N . THR A 1 39 ? 0.289 9.839 -11.068 1.00 0.00 39 THR A N 5
ATOM 5002 C CA . THR A 1 39 ? 0.162 8.434 -11.435 1.00 0.00 39 THR A CA 5
ATOM 5003 C C . THR A 1 39 ? -0.577 7.650 -10.357 1.00 0.00 39 THR A C 5
ATOM 5004 O O . THR A 1 39 ? -0.368 7.844 -9.160 1.00 0.00 39 THR A O 5
ATOM 5015 N N . PRO A 1 40 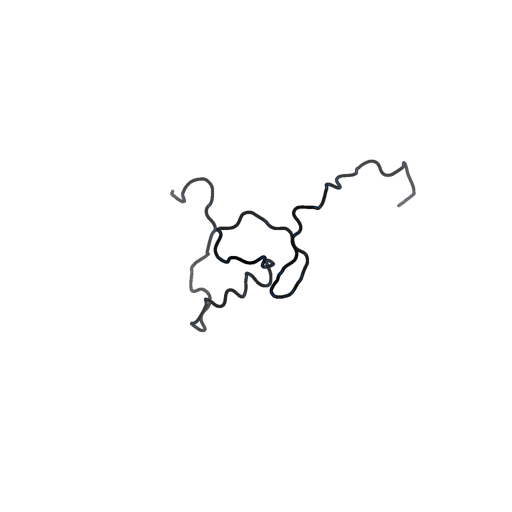? -1.464 6.740 -10.789 1.00 0.00 40 PRO A N 5
ATOM 5016 C CA . PRO A 1 40 ? -2.252 5.907 -9.877 1.00 0.00 40 PRO A CA 5
ATOM 5017 C C . PRO A 1 40 ? -1.397 4.873 -9.151 1.00 0.00 40 PRO A C 5
ATOM 5018 O O . PRO A 1 40 ? -1.341 3.710 -9.550 1.00 0.00 40 PRO A O 5
ATOM 5029 N N . MET A 1 41 ? -0.733 5.305 -8.084 1.00 0.00 41 MET A N 5
ATOM 5030 C CA . MET A 1 41 ? 0.118 4.415 -7.302 1.00 0.00 41 MET A CA 5
ATOM 5031 C C . MET A 1 41 ? -0.361 4.336 -5.856 1.00 0.00 41 MET A C 5
ATOM 5032 O O . MET A 1 41 ? -0.768 5.341 -5.271 1.00 0.00 41 MET A O 5
ATOM 5046 N N . CYS A 1 42 ? -0.311 3.138 -5.285 1.00 0.00 42 CYS A N 5
ATOM 5047 C CA . CYS A 1 42 ? -0.740 2.928 -3.908 1.00 0.00 42 CYS A CA 5
ATOM 5048 C C . CYS A 1 42 ? 0.288 3.485 -2.927 1.00 0.00 42 CYS A C 5
ATOM 5049 O O . CYS A 1 42 ? 1.480 3.539 -3.227 1.00 0.00 42 CYS A O 5
ATOM 5056 N N . GLU A 1 43 ? -0.184 3.897 -1.754 1.00 0.00 43 GLU A N 5
ATOM 5057 C CA . GLU A 1 43 ? 0.695 4.450 -0.730 1.00 0.00 43 GLU A CA 5
ATOM 5058 C C . GLU A 1 43 ? 1.916 3.559 -0.522 1.00 0.00 43 GLU A C 5
ATOM 5059 O O . GLU A 1 43 ? 3.001 4.040 -0.194 1.00 0.00 43 GLU A O 5
ATOM 5071 N N . LYS A 1 44 ? 1.731 2.257 -0.714 1.00 0.00 44 LYS A N 5
ATOM 5072 C CA . LYS A 1 44 ? 2.816 1.297 -0.549 1.00 0.00 44 LYS A CA 5
ATOM 5073 C C . LYS A 1 44 ? 3.895 1.509 -1.606 1.00 0.00 44 LYS A C 5
ATOM 5074 O O . LYS A 1 44 ? 5.089 1.467 -1.307 1.00 0.00 44 LYS A O 5
ATOM 5093 N N . CYS A 1 45 ? 3.468 1.737 -2.844 1.00 0.00 45 CYS A N 5
ATOM 5094 C CA . CYS A 1 45 ? 4.397 1.957 -3.946 1.00 0.00 45 CYS A CA 5
ATOM 5095 C C . CYS A 1 45 ? 4.965 3.372 -3.905 1.00 0.00 45 CYS A C 5
ATOM 5096 O O . CYS A 1 45 ? 6.130 3.595 -4.237 1.00 0.00 45 CYS A O 5
ATOM 5103 N N . ARG A 1 46 ? 4.134 4.326 -3.495 1.00 0.00 46 ARG A N 5
ATOM 5104 C CA . ARG A 1 46 ? 4.553 5.720 -3.412 1.00 0.00 46 ARG A CA 5
ATOM 5105 C C . ARG A 1 46 ? 5.659 5.894 -2.376 1.00 0.00 46 ARG A C 5
ATOM 5106 O O . ARG A 1 46 ? 6.730 6.422 -2.677 1.00 0.00 46 ARG A O 5
ATOM 5127 N N . LYS A 1 47 ? 5.393 5.448 -1.153 1.00 0.00 47 LYS A N 5
ATOM 5128 C CA . LYS A 1 47 ? 6.365 5.553 -0.071 1.00 0.00 47 LYS A CA 5
ATOM 5129 C C . LYS A 1 47 ? 7.683 4.888 -0.457 1.00 0.00 47 LYS A C 5
ATOM 5130 O O . LYS A 1 47 ? 8.720 5.143 0.155 1.00 0.00 47 LYS A O 5
ATOM 5149 N N . ASP A 1 48 ? 7.635 4.037 -1.476 1.00 0.00 48 ASP A N 5
ATOM 5150 C CA . ASP A 1 48 ? 8.825 3.337 -1.945 1.00 0.00 48 ASP A CA 5
ATOM 5151 C C . ASP A 1 48 ? 9.625 4.211 -2.906 1.00 0.00 48 ASP A C 5
ATOM 5152 O O . ASP A 1 48 ? 10.219 3.715 -3.863 1.00 0.00 48 ASP A O 5
ATOM 5161 N N . SER A 1 49 ? 9.635 5.514 -2.644 1.00 0.00 49 SER A N 5
ATOM 5162 C CA . SER A 1 49 ? 10.358 6.458 -3.488 1.00 0.00 49 SER A CA 5
ATOM 5163 C C . SER A 1 49 ? 10.336 6.010 -4.947 1.00 0.00 49 SER A C 5
ATOM 5164 O O . SER A 1 49 ? 11.337 6.115 -5.656 1.00 0.00 49 SER A O 5
ATOM 5172 N N . CYS A 1 50 ? 9.187 5.509 -5.387 1.00 0.00 50 CYS A N 5
ATOM 5173 C CA . CYS A 1 50 ? 9.032 5.043 -6.761 1.00 0.00 50 CYS A CA 5
ATOM 5174 C C . CYS A 1 50 ? 8.921 6.220 -7.724 1.00 0.00 50 CYS A C 5
ATOM 5175 O O . CYS A 1 50 ? 9.568 6.240 -8.771 1.00 0.00 50 CYS A O 5
ATOM 5183 N N . GLN A 1 51 ? 8.094 7.197 -7.364 1.00 0.00 51 GLN A N 5
ATOM 5184 C CA . GLN A 1 51 ? 7.896 8.376 -8.199 1.00 0.00 51 GLN A CA 5
ATOM 5185 C C . GLN A 1 51 ? 9.233 9.003 -8.582 1.00 0.00 51 GLN A C 5
ATOM 5186 O O . GLN A 1 51 ? 10.291 8.530 -8.168 1.00 0.00 51 GLN A O 5
ATOM 5200 N N . GLU A 1 52 ? 9.176 10.068 -9.374 1.00 0.00 52 GLU A N 5
ATOM 5201 C CA . GLU A 1 52 ? 10.383 10.758 -9.813 1.00 0.00 52 GLU A CA 5
ATOM 5202 C C . GLU A 1 52 ? 11.359 9.784 -10.467 1.00 0.00 52 GLU A C 5
ATOM 5203 O O . GLU A 1 52 ? 12.554 9.795 -10.172 1.00 0.00 52 GLU A O 5
ATOM 5215 N N . ALA A 1 53 ? 10.841 8.943 -11.355 1.00 0.00 53 ALA A N 5
ATOM 5216 C CA . ALA A 1 53 ? 11.665 7.964 -12.052 1.00 0.00 53 ALA A CA 5
ATOM 5217 C C . ALA A 1 53 ? 11.745 8.274 -13.543 1.00 0.00 53 ALA A C 5
ATOM 5218 O O . ALA A 1 53 ? 12.820 8.223 -14.140 1.00 0.00 53 ALA A O 5
ATOM 5225 N N . ALA A 1 54 ? 10.601 8.595 -14.138 1.00 0.00 54 ALA A N 5
ATOM 5226 C CA . ALA A 1 54 ? 10.542 8.915 -15.559 1.00 0.00 54 ALA A CA 5
ATOM 5227 C C . ALA A 1 54 ? 10.009 10.326 -15.782 1.00 0.00 54 ALA A C 5
ATOM 5228 O O . ALA A 1 54 ? 10.509 11.062 -16.633 1.00 0.00 54 ALA A O 5
ATOM 5235 N N . LEU A 1 55 ? 8.990 10.696 -15.014 1.00 0.00 55 LEU A N 5
ATOM 5236 C CA . LEU A 1 55 ? 8.388 12.020 -15.129 1.00 0.00 55 LEU A CA 5
ATOM 5237 C C . LEU A 1 55 ? 9.443 13.072 -15.454 1.00 0.00 55 LEU A C 5
ATOM 5238 O O . LEU A 1 55 ? 10.605 12.940 -15.071 1.00 0.00 55 LEU A O 5
ATOM 5254 N N . ASN A 1 56 ? 9.030 14.119 -16.162 1.00 0.00 56 ASN A N 5
ATOM 5255 C CA . ASN A 1 56 ? 9.939 15.195 -16.537 1.00 0.00 56 ASN A CA 5
ATOM 5256 C C . ASN A 1 56 ? 9.383 16.551 -16.113 1.00 0.00 56 ASN A C 5
ATOM 5257 O O . ASN A 1 56 ? 8.437 17.062 -16.713 1.00 0.00 56 ASN A O 5
ATOM 5268 N N . LYS A 1 57 ? 9.976 17.128 -15.074 1.00 0.00 57 LYS A N 5
ATOM 5269 C CA . LYS A 1 57 ? 9.543 18.425 -14.568 1.00 0.00 57 LYS A CA 5
ATOM 5270 C C . LYS A 1 57 ? 9.004 19.297 -15.698 1.00 0.00 57 LYS A C 5
ATOM 5271 O O . LYS A 1 57 ? 9.680 19.515 -16.703 1.00 0.00 57 LYS A O 5
ATOM 5290 N N . ASP A 1 58 ? 7.784 19.794 -15.525 1.00 0.00 58 ASP A N 5
ATOM 5291 C CA . ASP A 1 58 ? 7.156 20.645 -16.529 1.00 0.00 58 ASP A CA 5
ATOM 5292 C C . ASP A 1 58 ? 6.775 21.997 -15.934 1.00 0.00 58 ASP A C 5
ATOM 5293 O O . ASP A 1 58 ? 7.231 23.041 -16.399 1.00 0.00 58 ASP A O 5
ATOM 5302 N N . GLU A 1 59 ? 5.934 21.969 -14.904 1.00 0.00 59 GLU A N 5
ATOM 5303 C CA . GLU A 1 59 ? 5.491 23.194 -14.248 1.00 0.00 59 GLU A CA 5
ATOM 5304 C C . GLU A 1 59 ? 5.427 23.007 -12.735 1.00 0.00 59 GLU A C 5
ATOM 5305 O O . GLU A 1 59 ? 4.813 22.063 -12.240 1.00 0.00 59 GLU A O 5
ATOM 5317 N N . GLY A 1 60 ? 6.067 23.916 -12.005 1.00 0.00 60 GLY A N 5
ATOM 5318 C CA . GLY A 1 60 ? 6.071 23.834 -10.556 1.00 0.00 60 GLY A CA 5
ATOM 5319 C C . GLY A 1 60 ? 7.177 22.941 -10.029 1.00 0.00 60 GLY A C 5
ATOM 5320 O O . GLY A 1 60 ? 8.120 22.619 -10.750 1.00 0.00 60 GLY A O 5
ATOM 5324 N N . ASN A 1 61 ? 7.062 22.542 -8.766 1.00 0.00 61 ASN A N 5
ATOM 5325 C CA . ASN A 1 61 ? 8.062 21.683 -8.142 1.00 0.00 61 ASN A CA 5
ATOM 5326 C C . ASN A 1 61 ? 7.427 20.397 -7.624 1.00 0.00 61 ASN A C 5
ATOM 5327 O O . ASN A 1 61 ? 7.833 19.298 -7.998 1.00 0.00 61 ASN A O 5
ATOM 5338 N N . GLU A 1 62 ? 6.427 20.544 -6.760 1.00 0.00 62 GLU A N 5
ATOM 5339 C CA . GLU A 1 62 ? 5.736 19.393 -6.189 1.00 0.00 62 GLU A CA 5
ATOM 5340 C C . GLU A 1 62 ? 4.233 19.481 -6.442 1.00 0.00 62 GLU A C 5
ATOM 5341 O O . GLU A 1 62 ? 3.651 18.613 -7.091 1.00 0.00 62 GLU A O 5
ATOM 5353 N N . SER A 1 63 ? 3.613 20.536 -5.924 1.00 0.00 63 SER A N 5
ATOM 5354 C CA . SER A 1 63 ? 2.178 20.736 -6.090 1.00 0.00 63 SER A CA 5
ATOM 5355 C C . SER A 1 63 ? 1.747 22.082 -5.515 1.00 0.00 63 SER A C 5
ATOM 5356 O O . SER A 1 63 ? 2.557 22.817 -4.951 1.00 0.00 63 SER A O 5
ATOM 5364 N N . GLY A 1 64 ? 0.464 22.399 -5.663 1.00 0.00 64 GLY A N 5
ATOM 5365 C CA . GLY A 1 64 ? -0.053 23.656 -5.154 1.00 0.00 64 GLY A CA 5
ATOM 5366 C C . GLY A 1 64 ? -1.438 23.512 -4.553 1.00 0.00 64 GLY A C 5
ATOM 5367 O O . GLY A 1 64 ? -2.261 22.742 -5.048 1.00 0.00 64 GLY A O 5
ATOM 5371 N N . LYS A 1 65 ? -1.696 24.254 -3.482 1.00 0.00 65 LYS A N 5
ATOM 5372 C CA . LYS A 1 65 ? -2.989 24.207 -2.811 1.00 0.00 65 LYS A CA 5
ATOM 5373 C C . LYS A 1 65 ? -4.128 24.196 -3.826 1.00 0.00 65 LYS A C 5
ATOM 5374 O O . LYS A 1 65 ? -3.966 24.643 -4.962 1.00 0.00 65 LYS A O 5
ATOM 5393 N N . LYS A 1 66 ? -5.282 23.685 -3.409 1.00 0.00 66 LYS A N 5
ATOM 5394 C CA . LYS A 1 66 ? -6.449 23.619 -4.280 1.00 0.00 66 LYS A CA 5
ATOM 5395 C C . LYS A 1 66 ? -6.937 25.018 -4.643 1.00 0.00 66 LYS A C 5
ATOM 5396 O O . LYS A 1 66 ? -7.206 25.310 -5.808 1.00 0.00 66 LYS A O 5
ATOM 5415 N N . THR A 1 67 ? -7.049 25.880 -3.637 1.00 0.00 67 THR A N 5
ATOM 5416 C CA . THR A 1 67 ? -7.504 27.248 -3.850 1.00 0.00 67 THR A CA 5
ATOM 5417 C C . THR A 1 67 ? -6.444 28.075 -4.569 1.00 0.00 67 THR A C 5
ATOM 5418 O O . THR A 1 67 ? -5.641 28.759 -3.934 1.00 0.00 67 THR A O 5
ATOM 5429 N N . SER A 1 68 ? -6.446 28.008 -5.896 1.00 0.00 68 SER A N 5
ATOM 5430 C CA . SER A 1 68 ? -5.482 28.748 -6.701 1.00 0.00 68 SER A CA 5
ATOM 5431 C C . SER A 1 68 ? -4.132 28.827 -5.995 1.00 0.00 68 SER A C 5
ATOM 5432 O O . SER A 1 68 ? -3.466 29.861 -6.018 1.00 0.00 68 SER A O 5
ATOM 5440 N N . GLY A 1 69 ? -3.734 27.724 -5.367 1.00 0.00 69 GLY A N 5
ATOM 5441 C CA . GLY A 1 69 ? -2.466 27.688 -4.662 1.00 0.00 69 GLY A CA 5
ATOM 5442 C C . GLY A 1 69 ? -2.397 28.706 -3.541 1.00 0.00 69 GLY A C 5
ATOM 5443 O O . GLY A 1 69 ? -3.257 29.577 -3.411 1.00 0.00 69 GLY A O 5
ATOM 5447 N N . PRO A 1 70 ? -1.353 28.601 -2.705 1.00 0.00 70 PRO A N 5
ATOM 5448 C CA . PRO A 1 70 ? -1.150 29.511 -1.574 1.00 0.00 70 PRO A CA 5
ATOM 5449 C C . PRO A 1 70 ? -0.775 30.919 -2.022 1.00 0.00 70 PRO A C 5
ATOM 5450 O O . PRO A 1 70 ? -0.508 31.793 -1.197 1.00 0.00 70 PRO A O 5
ATOM 5461 N N . SER A 1 71 ? -0.758 31.133 -3.334 1.00 0.00 7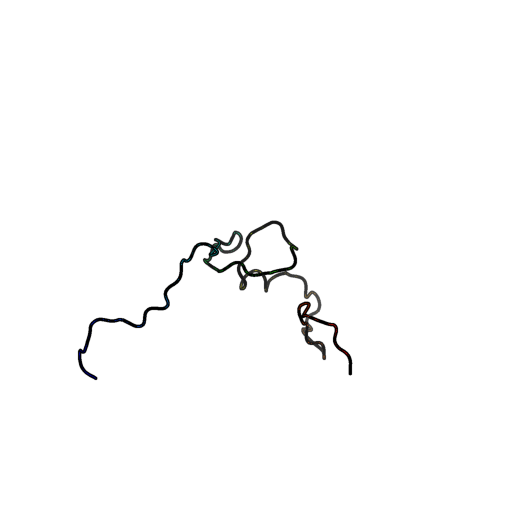1 SER A N 5
ATOM 5462 C CA . SER A 1 71 ? -0.413 32.435 -3.892 1.00 0.00 71 SER A CA 5
ATOM 5463 C C . SER A 1 71 ? 1.028 32.806 -3.553 1.00 0.00 71 SER A C 5
ATOM 5464 O O . SER A 1 71 ? 1.319 33.947 -3.193 1.00 0.00 71 SER A O 5
ATOM 5472 N N . SER A 1 72 ? 1.926 31.834 -3.670 1.00 0.00 72 SER A N 5
ATOM 5473 C CA . SER A 1 72 ? 3.337 32.055 -3.373 1.00 0.00 72 SER A CA 5
ATOM 5474 C C . SER A 1 72 ? 4.208 31.695 -4.573 1.00 0.00 72 SER A C 5
ATOM 5475 O O . SER A 1 72 ? 5.186 32.379 -4.872 1.00 0.00 72 SER A O 5
ATOM 5483 N N . GLY A 1 73 ? 3.844 30.615 -5.257 1.00 0.00 73 GLY A N 5
ATOM 5484 C CA . GLY A 1 73 ? 4.602 30.181 -6.416 1.00 0.00 73 GLY A CA 5
ATOM 5485 C C . GLY A 1 73 ? 3.750 30.093 -7.667 1.00 0.00 73 GLY A C 5
ATOM 5486 O O . GLY A 1 73 ? 2.653 30.649 -7.684 1.00 0.00 73 GLY A O 5
ATOM 5491 N N . GLY A 1 1 ? 10.917 5.048 -25.411 1.00 0.00 1 GLY A N 6
ATOM 5492 C CA . GLY A 1 1 ? 9.971 4.022 -25.810 1.00 0.00 1 GLY A CA 6
ATOM 5493 C C . GLY A 1 1 ? 8.626 4.178 -25.130 1.00 0.00 1 GLY A C 6
ATOM 5494 O O . GLY A 1 1 ? 8.547 4.250 -23.904 1.00 0.00 1 GLY A O 6
ATOM 5498 N N . SER A 1 2 ? 7.564 4.231 -25.928 1.00 0.00 2 SER A N 6
ATOM 5499 C CA . SER A 1 2 ? 6.215 4.385 -25.396 1.00 0.00 2 SER A CA 6
ATOM 5500 C C . SER A 1 2 ? 5.290 3.299 -25.937 1.00 0.00 2 SER A C 6
ATOM 5501 O O . SER A 1 2 ? 4.748 3.421 -27.035 1.00 0.00 2 SER A O 6
ATOM 5509 N N . SER A 1 3 ? 5.115 2.237 -25.157 1.00 0.00 3 SER A N 6
ATOM 5510 C CA . SER A 1 3 ? 4.259 1.127 -25.559 1.00 0.00 3 SER A CA 6
ATOM 5511 C C . SER A 1 3 ? 2.807 1.393 -25.174 1.00 0.00 3 SER A C 6
ATOM 5512 O O . SER A 1 3 ? 2.493 1.611 -24.005 1.00 0.00 3 SER A O 6
ATOM 5520 N N . GLY A 1 4 ? 1.925 1.374 -26.168 1.00 0.00 4 GLY A N 6
ATOM 5521 C CA . GLY A 1 4 ? 0.516 1.615 -25.915 1.00 0.00 4 GLY A CA 6
ATOM 5522 C C . GLY A 1 4 ? -0.324 0.364 -26.075 1.00 0.00 4 GLY A C 6
ATOM 5523 O O . GLY A 1 4 ? 0.185 -0.689 -26.458 1.00 0.00 4 GLY A O 6
ATOM 5527 N N . SER A 1 5 ? -1.615 0.478 -25.778 1.00 0.00 5 SER A N 6
ATOM 5528 C CA . SER A 1 5 ? -2.527 -0.655 -25.885 1.00 0.00 5 SER A CA 6
ATOM 5529 C C . SER A 1 5 ? -3.971 -0.180 -26.017 1.00 0.00 5 SER A C 6
ATOM 5530 O O . SER A 1 5 ? -4.351 0.848 -25.455 1.00 0.00 5 SER A O 6
ATOM 5538 N N . SER A 1 6 ? -4.770 -0.935 -26.764 1.00 0.00 6 SER A N 6
ATOM 5539 C CA . SER A 1 6 ? -6.171 -0.590 -26.973 1.00 0.00 6 SER A CA 6
ATOM 5540 C C . SER A 1 6 ? -6.994 -1.833 -27.299 1.00 0.00 6 SER A C 6
ATOM 5541 O O . SER A 1 6 ? -6.516 -2.751 -27.964 1.00 0.00 6 SER A O 6
ATOM 5549 N N . GLY A 1 7 ? -8.236 -1.854 -26.824 1.00 0.00 7 GLY A N 6
ATOM 5550 C CA . GLY A 1 7 ? -9.106 -2.988 -27.074 1.00 0.00 7 GLY A CA 6
ATOM 5551 C C . GLY A 1 7 ? -10.531 -2.569 -27.379 1.00 0.00 7 GLY A C 6
ATOM 5552 O O . GLY A 1 7 ? -10.866 -2.266 -28.524 1.00 0.00 7 GLY A O 6
ATOM 5556 N N . LYS A 1 8 ? -11.374 -2.554 -26.352 1.00 0.00 8 LYS A N 6
ATOM 5557 C CA . LYS A 1 8 ? -12.771 -2.170 -26.514 1.00 0.00 8 LYS A CA 6
ATOM 5558 C C . LYS A 1 8 ? -13.215 -1.244 -25.386 1.00 0.00 8 LYS A C 6
ATOM 5559 O O . LYS A 1 8 ? -12.897 -1.474 -24.219 1.00 0.00 8 LYS A O 6
ATOM 5578 N N . ARG A 1 9 ? -13.952 -0.197 -25.742 1.00 0.00 9 ARG A N 6
ATOM 5579 C CA . ARG A 1 9 ? -14.440 0.763 -24.759 1.00 0.00 9 ARG A CA 6
ATOM 5580 C C . ARG A 1 9 ? -15.823 1.281 -25.145 1.00 0.00 9 ARG A C 6
ATOM 5581 O O . ARG A 1 9 ? -15.979 1.964 -26.157 1.00 0.00 9 ARG A O 6
ATOM 5602 N N . GLN A 1 10 ? -16.821 0.951 -24.333 1.00 0.00 10 GLN A N 6
ATOM 5603 C CA . GLN A 1 10 ? -18.190 1.382 -24.590 1.00 0.00 10 GLN A CA 6
ATOM 5604 C C . GLN A 1 10 ? -18.785 2.066 -23.364 1.00 0.00 10 GLN A C 6
ATOM 5605 O O . GLN A 1 10 ? -19.380 3.139 -23.466 1.00 0.00 10 GLN A O 6
ATOM 5619 N N . LYS A 1 11 ? -18.621 1.438 -22.205 1.00 0.00 11 LYS A N 6
ATOM 5620 C CA . LYS A 1 11 ? -19.141 1.986 -20.957 1.00 0.00 11 LYS A CA 6
ATOM 5621 C C . LYS A 1 11 ? -18.030 2.136 -19.924 1.00 0.00 11 LYS A C 6
ATOM 5622 O O . LYS A 1 11 ? -17.709 1.191 -19.202 1.00 0.00 11 LYS A O 6
ATOM 5641 N N . ILE A 1 12 ? -17.447 3.328 -19.857 1.00 0.00 12 ILE A N 6
ATOM 5642 C CA . ILE A 1 12 ? -16.373 3.601 -18.910 1.00 0.00 12 ILE A CA 6
ATOM 5643 C C . ILE A 1 12 ? -16.870 4.451 -17.745 1.00 0.00 12 ILE A C 6
ATOM 5644 O O . ILE A 1 12 ? -16.121 5.247 -17.179 1.00 0.00 12 ILE A O 6
ATOM 5660 N N . HIS A 1 13 ? -18.140 4.276 -17.392 1.00 0.00 13 HIS A N 6
ATOM 5661 C CA . HIS A 1 13 ? -18.738 5.026 -16.292 1.00 0.00 13 HIS A CA 6
ATOM 5662 C C . HIS A 1 13 ? -18.794 4.179 -15.025 1.00 0.00 13 HIS A C 6
ATOM 5663 O O . HIS A 1 13 ? -19.357 3.083 -15.022 1.00 0.00 13 HIS A O 6
ATOM 5677 N N . LEU A 1 14 ? -18.205 4.692 -13.950 1.00 0.00 14 LEU A N 6
ATOM 5678 C CA . LEU A 1 14 ? -18.188 3.982 -12.675 1.00 0.00 14 LEU A CA 6
ATOM 5679 C C . LEU A 1 14 ? -18.467 4.935 -11.518 1.00 0.00 14 LEU A C 6
ATOM 5680 O O . LEU A 1 14 ? -18.163 6.125 -11.593 1.00 0.00 14 LEU A O 6
ATOM 5696 N N . GLY A 1 15 ? -19.045 4.403 -10.445 1.00 0.00 15 GLY A N 6
ATOM 5697 C CA . GLY A 1 15 ? -19.354 5.219 -9.286 1.00 0.00 15 GLY A CA 6
ATOM 5698 C C . GLY A 1 15 ? -18.565 4.806 -8.059 1.00 0.00 15 GLY A C 6
ATOM 5699 O O . GLY A 1 15 ? -19.135 4.324 -7.080 1.00 0.00 15 GLY A O 6
ATOM 5703 N N . ASP A 1 16 ? -17.251 4.992 -8.112 1.00 0.00 16 ASP A N 6
ATOM 5704 C CA . ASP A 1 16 ? -16.383 4.634 -6.996 1.00 0.00 16 ASP A CA 6
ATOM 5705 C C . ASP A 1 16 ? -15.030 5.328 -7.117 1.00 0.00 16 ASP A C 6
ATOM 5706 O O . ASP A 1 16 ? -14.474 5.441 -8.210 1.00 0.00 16 ASP A O 6
ATOM 5715 N N . ARG A 1 17 ? -14.505 5.792 -5.987 1.00 0.00 17 ARG A N 6
ATOM 5716 C CA . ARG A 1 17 ? -13.218 6.476 -5.967 1.00 0.00 17 ARG A CA 6
ATOM 5717 C C . ARG A 1 17 ? -12.069 5.474 -6.013 1.00 0.00 17 ARG A C 6
ATOM 5718 O O . ARG A 1 17 ? -11.038 5.725 -6.638 1.00 0.00 17 ARG A O 6
ATOM 5739 N N . SER A 1 18 ? -12.252 4.339 -5.345 1.00 0.00 18 SER A N 6
ATOM 5740 C CA . SER A 1 18 ? -11.229 3.301 -5.306 1.00 0.00 18 SER A CA 6
ATOM 5741 C C . SER A 1 18 ? -10.534 3.172 -6.658 1.00 0.00 18 SER A C 6
ATOM 5742 O O . SER A 1 18 ? -11.176 2.910 -7.675 1.00 0.00 18 SER A O 6
ATOM 5750 N N . GLN A 1 19 ? -9.218 3.359 -6.659 1.00 0.00 19 GLN A N 6
ATOM 5751 C CA . GLN A 1 19 ? -8.435 3.264 -7.886 1.00 0.00 19 GLN A CA 6
ATOM 5752 C C . GLN A 1 19 ? -7.520 2.045 -7.855 1.00 0.00 19 GLN A C 6
ATOM 5753 O O . GLN A 1 19 ? -7.006 1.667 -6.802 1.00 0.00 19 GLN A O 6
ATOM 5767 N N . LYS A 1 20 ? -7.320 1.431 -9.017 1.00 0.00 20 LYS A N 6
ATOM 5768 C CA . LYS A 1 20 ? -6.467 0.254 -9.124 1.00 0.00 20 LYS A CA 6
ATOM 5769 C C . LYS A 1 20 ? -5.036 0.650 -9.477 1.00 0.00 20 LYS A C 6
ATOM 5770 O O . LYS A 1 20 ? -4.762 1.100 -10.590 1.00 0.00 20 LYS A O 6
ATOM 5789 N N . CYS A 1 21 ? -4.127 0.478 -8.523 1.00 0.00 21 CYS A N 6
ATOM 5790 C CA . CYS A 1 21 ? -2.725 0.816 -8.733 1.00 0.00 21 CYS A CA 6
ATOM 5791 C C . CYS A 1 21 ? -2.224 0.260 -10.063 1.00 0.00 21 CYS A C 6
ATOM 5792 O O . CYS A 1 21 ? -2.819 -0.658 -10.627 1.00 0.00 21 CYS A O 6
ATOM 5799 N N . SER A 1 22 ? -1.126 0.823 -10.557 1.00 0.00 22 SER A N 6
ATOM 5800 C CA . SER A 1 22 ? -0.547 0.386 -11.822 1.00 0.00 22 SER A CA 6
ATOM 5801 C C . SER A 1 22 ? 0.790 -0.313 -11.595 1.00 0.00 22 SER A C 6
ATOM 5802 O O . SER A 1 22 ? 1.230 -1.120 -12.414 1.00 0.00 22 SER A O 6
ATOM 5810 N N . LYS A 1 23 ? 1.433 0.002 -10.475 1.00 0.00 23 LYS A N 6
ATOM 5811 C CA . LYS A 1 23 ? 2.719 -0.595 -10.137 1.00 0.00 23 LYS A CA 6
ATOM 5812 C C . LYS A 1 23 ? 2.542 -2.033 -9.658 1.00 0.00 23 LYS A C 6
ATOM 5813 O O . LYS A 1 23 ? 3.064 -2.968 -10.265 1.00 0.00 23 LYS A O 6
ATOM 5832 N N . CYS A 1 24 ? 1.802 -2.202 -8.567 1.00 0.00 24 CYS A N 6
ATOM 5833 C CA . CYS A 1 24 ? 1.555 -3.525 -8.008 1.00 0.00 24 CYS A CA 6
ATOM 5834 C C . CYS A 1 24 ? 0.202 -4.064 -8.462 1.00 0.00 24 CYS A C 6
ATOM 5835 O O . CYS A 1 24 ? 0.071 -5.241 -8.796 1.00 0.00 24 CYS A O 6
ATOM 5842 N N . GLY A 1 25 ? -0.803 -3.193 -8.472 1.00 0.00 25 GLY A N 6
ATOM 5843 C CA . GLY A 1 25 ? -2.133 -3.600 -8.887 1.00 0.00 25 GLY A CA 6
ATOM 5844 C C . GLY A 1 25 ? -3.063 -3.828 -7.712 1.00 0.00 25 GLY A C 6
ATOM 5845 O O . GLY A 1 25 ? -3.960 -4.669 -7.776 1.00 0.00 25 GLY A O 6
ATOM 5849 N N . ILE A 1 26 ? -2.848 -3.078 -6.636 1.00 0.00 26 ILE A N 6
ATOM 5850 C CA . ILE A 1 26 ? -3.674 -3.204 -5.442 1.00 0.00 26 ILE A CA 6
ATOM 5851 C C . ILE A 1 26 ? -4.814 -2.191 -5.453 1.00 0.00 26 ILE A C 6
ATOM 5852 O O . ILE A 1 26 ? -4.769 -1.199 -6.181 1.00 0.00 26 ILE A O 6
ATOM 5868 N N . ILE A 1 27 ? -5.834 -2.448 -4.641 1.00 0.00 27 ILE A N 6
ATOM 5869 C CA . ILE A 1 27 ? -6.985 -1.557 -4.555 1.00 0.00 27 ILE A CA 6
ATOM 5870 C C . ILE A 1 27 ? -6.825 -0.561 -3.412 1.00 0.00 27 ILE A C 6
ATOM 5871 O O . ILE A 1 27 ? -6.701 -0.948 -2.250 1.00 0.00 27 ILE A O 6
ATOM 5887 N N . PHE A 1 28 ? -6.830 0.725 -3.749 1.00 0.00 28 PHE A N 6
ATOM 5888 C CA . PHE A 1 28 ? -6.687 1.777 -2.750 1.00 0.00 28 PHE A CA 6
ATOM 5889 C C . PHE A 1 28 ? -7.590 2.964 -3.077 1.00 0.00 28 PHE A C 6
ATOM 5890 O O . PHE A 1 28 ? -8.031 3.126 -4.215 1.00 0.00 28 PHE A O 6
ATOM 5907 N N . ILE A 1 29 ? -7.860 3.789 -2.071 1.00 0.00 29 ILE A N 6
ATOM 5908 C CA . ILE A 1 29 ? -8.709 4.960 -2.251 1.00 0.00 29 ILE A CA 6
ATOM 5909 C C . ILE A 1 29 ? -7.877 6.200 -2.561 1.00 0.00 29 ILE A C 6
ATOM 5910 O O . ILE A 1 29 ? -6.864 6.458 -1.911 1.00 0.00 29 ILE A O 6
ATOM 5926 N N . ARG A 1 30 ? -8.312 6.964 -3.557 1.00 0.00 30 ARG A N 6
ATOM 5927 C CA . ARG A 1 30 ? -7.608 8.178 -3.953 1.00 0.00 30 ARG A CA 6
ATOM 5928 C C . ARG A 1 30 ? -8.578 9.346 -4.100 1.00 0.00 30 ARG A C 6
ATOM 5929 O O . ARG A 1 30 ? -9.755 9.153 -4.407 1.00 0.00 30 ARG A O 6
ATOM 5950 N N . ARG A 1 31 ? -8.077 10.557 -3.880 1.00 0.00 31 ARG A N 6
ATOM 5951 C CA . ARG A 1 31 ? -8.899 11.756 -3.987 1.00 0.00 31 ARG A CA 6
ATOM 5952 C C . ARG A 1 31 ? -8.880 12.303 -5.411 1.00 0.00 31 ARG A C 6
ATOM 5953 O O . ARG A 1 31 ? -7.893 12.153 -6.131 1.00 0.00 31 ARG A O 6
ATOM 5974 N N . SER A 1 32 ? -9.977 12.938 -5.811 1.00 0.00 32 SER A N 6
ATOM 5975 C CA . SER A 1 32 ? -10.088 13.504 -7.150 1.00 0.00 32 SER A CA 6
ATOM 5976 C C . SER A 1 32 ? -9.914 15.020 -7.115 1.00 0.00 32 SER A C 6
ATOM 5977 O O . SER A 1 32 ? -10.150 15.661 -6.091 1.00 0.00 32 SER A O 6
ATOM 5985 N N . THR A 1 33 ? -9.499 15.587 -8.243 1.00 0.00 33 THR A N 6
ATOM 5986 C CA . THR A 1 33 ? -9.291 17.026 -8.344 1.00 0.00 33 THR A CA 6
ATOM 5987 C C . THR A 1 33 ? -8.439 17.541 -7.189 1.00 0.00 33 THR A C 6
ATOM 5988 O O . THR A 1 33 ? -8.698 18.614 -6.643 1.00 0.00 33 THR A O 6
ATOM 5999 N N . LEU A 1 34 ? -7.421 16.770 -6.822 1.00 0.00 34 LEU A N 6
ATOM 6000 C CA . LEU A 1 34 ? -6.530 17.148 -5.731 1.00 0.00 34 LEU A CA 6
ATOM 6001 C C . LEU A 1 34 ? -5.069 16.991 -6.142 1.00 0.00 34 LEU A C 6
ATOM 6002 O O . LEU A 1 34 ? -4.266 17.910 -5.979 1.00 0.00 34 LEU A O 6
ATOM 6018 N N . SER A 1 35 ? -4.733 15.822 -6.678 1.00 0.00 35 SER A N 6
ATOM 6019 C CA . SER A 1 35 ? -3.369 15.544 -7.112 1.00 0.00 35 SER A CA 6
ATOM 6020 C C . SER A 1 35 ? -3.251 15.642 -8.630 1.00 0.00 35 SER A C 6
ATOM 6021 O O . SER A 1 35 ? -4.076 15.099 -9.364 1.00 0.00 35 SER A O 6
ATOM 6029 N N . ARG A 1 36 ? -2.219 16.340 -9.093 1.00 0.00 36 ARG A N 6
ATOM 6030 C CA . ARG A 1 36 ? -1.992 16.511 -10.523 1.00 0.00 36 ARG A CA 6
ATOM 6031 C C . ARG A 1 36 ? -1.132 15.379 -11.076 1.00 0.00 36 ARG A C 6
ATOM 6032 O O . ARG A 1 36 ? -0.141 15.620 -11.766 1.00 0.00 36 ARG A O 6
ATOM 6053 N N . ARG A 1 37 ? -1.518 14.145 -10.769 1.00 0.00 37 ARG A N 6
ATOM 6054 C CA . ARG A 1 37 ? -0.781 12.976 -11.234 1.00 0.00 37 ARG A CA 6
ATOM 6055 C C . ARG A 1 37 ? -1.524 12.283 -12.372 1.00 0.00 37 ARG A C 6
ATOM 6056 O O . ARG A 1 37 ? -2.622 12.691 -12.751 1.00 0.00 37 ARG A O 6
ATOM 6077 N N . LYS A 1 38 ? -0.917 11.232 -12.914 1.00 0.00 38 LYS A N 6
ATOM 6078 C CA . LYS A 1 38 ? -1.520 10.480 -14.008 1.00 0.00 38 LYS A CA 6
ATOM 6079 C C . LYS A 1 38 ? -1.590 8.994 -13.673 1.00 0.00 38 LYS A C 6
ATOM 6080 O O . LYS A 1 38 ? -2.657 8.381 -13.739 1.00 0.00 38 LYS A O 6
ATOM 6099 N N . THR A 1 39 ? -0.448 8.418 -13.312 1.00 0.00 39 THR A N 6
ATOM 6100 C CA . THR A 1 39 ? -0.380 7.004 -12.967 1.00 0.00 39 THR A CA 6
ATOM 6101 C C . THR A 1 39 ? -0.686 6.784 -11.490 1.00 0.00 39 THR A C 6
ATOM 6102 O O . THR A 1 39 ? -0.019 7.322 -10.606 1.00 0.00 39 THR A O 6
ATOM 6113 N N . PRO A 1 40 ? -1.717 5.973 -11.213 1.00 0.00 40 PRO A N 6
ATOM 6114 C CA . PRO A 1 40 ? -2.134 5.662 -9.842 1.00 0.00 40 PRO A CA 6
ATOM 6115 C C . PRO A 1 40 ? -1.122 4.784 -9.114 1.00 0.00 40 PRO A C 6
ATOM 6116 O O . PRO A 1 40 ? -0.722 3.734 -9.616 1.00 0.00 40 PRO A O 6
ATOM 6127 N N . MET A 1 41 ? -0.712 5.221 -7.927 1.00 0.00 41 MET A N 6
ATOM 6128 C CA . MET A 1 41 ? 0.252 4.473 -7.129 1.00 0.00 41 MET A CA 6
ATOM 6129 C C . MET A 1 41 ? -0.191 4.397 -5.672 1.00 0.00 41 MET A C 6
ATOM 6130 O O . MET A 1 41 ? -0.367 5.422 -5.012 1.00 0.00 41 MET A O 6
ATOM 6144 N N . CYS A 1 42 ? -0.369 3.178 -5.175 1.00 0.00 42 CYS A N 6
ATOM 6145 C CA . CYS A 1 42 ? -0.793 2.967 -3.796 1.00 0.00 42 CYS A CA 6
ATOM 6146 C C . CYS A 1 42 ? 0.302 3.391 -2.821 1.00 0.00 42 CYS A C 6
ATOM 6147 O O . CYS A 1 42 ? 1.488 3.194 -3.080 1.00 0.00 42 CYS A O 6
ATOM 6154 N N . GLU A 1 43 ? -0.107 3.974 -1.698 1.00 0.00 43 GLU A N 6
ATOM 6155 C CA . GLU A 1 43 ? 0.839 4.425 -0.684 1.00 0.00 43 GLU A CA 6
ATOM 6156 C C . GLU A 1 43 ? 2.051 3.500 -0.620 1.00 0.00 43 GLU A C 6
ATOM 6157 O O . GLU A 1 43 ? 3.195 3.956 -0.602 1.00 0.00 43 GLU A O 6
ATOM 6169 N N . LYS A 1 44 ? 1.792 2.198 -0.586 1.00 0.00 44 LYS A N 6
ATOM 6170 C CA . LYS A 1 44 ? 2.860 1.206 -0.525 1.00 0.00 44 LYS A CA 6
ATOM 6171 C C . LYS A 1 44 ? 3.893 1.452 -1.619 1.00 0.00 44 LYS A C 6
ATOM 6172 O O . LYS A 1 44 ? 5.097 1.467 -1.359 1.00 0.00 44 LYS A O 6
ATOM 6191 N N . CYS A 1 45 ? 3.417 1.645 -2.844 1.00 0.00 45 CYS A N 6
ATOM 6192 C CA . CYS A 1 45 ? 4.299 1.891 -3.979 1.00 0.00 45 CYS A CA 6
ATOM 6193 C C . CYS A 1 45 ? 4.873 3.304 -3.925 1.00 0.00 45 CYS A C 6
ATOM 6194 O O . CYS A 1 45 ? 6.061 3.512 -4.172 1.00 0.00 45 CYS A O 6
ATOM 6201 N N . ARG A 1 46 ? 4.020 4.271 -3.601 1.00 0.00 46 ARG A N 6
ATOM 6202 C CA . ARG A 1 46 ? 4.442 5.664 -3.516 1.00 0.00 46 ARG A CA 6
ATOM 6203 C C . ARG A 1 46 ? 5.874 5.768 -2.999 1.00 0.00 46 ARG A C 6
ATOM 6204 O O . ARG A 1 46 ? 6.728 6.396 -3.626 1.00 0.00 46 ARG A O 6
ATOM 6225 N N . LYS A 1 47 ? 6.130 5.149 -1.852 1.00 0.00 47 LYS A N 6
ATOM 6226 C CA . LYS A 1 47 ? 7.458 5.170 -1.250 1.00 0.00 47 LYS A CA 6
ATOM 6227 C C . LYS A 1 47 ? 8.365 4.128 -1.897 1.00 0.00 47 LYS A C 6
ATOM 6228 O O . LYS A 1 47 ? 9.560 4.361 -2.084 1.00 0.00 47 LYS A O 6
ATOM 6247 N N . ASP A 1 48 ? 7.790 2.980 -2.237 1.00 0.00 48 ASP A N 6
ATOM 6248 C CA . ASP A 1 48 ? 8.547 1.903 -2.865 1.00 0.00 48 ASP A CA 6
ATOM 6249 C C . ASP A 1 48 ? 9.433 2.442 -3.984 1.00 0.00 48 ASP A C 6
ATOM 6250 O O . ASP A 1 48 ? 10.657 2.319 -3.934 1.00 0.00 48 ASP A O 6
ATOM 6259 N N . SER A 1 49 ? 8.807 3.039 -4.993 1.00 0.00 49 SER A N 6
ATOM 6260 C CA . SER A 1 49 ? 9.538 3.593 -6.126 1.00 0.00 49 SER A CA 6
ATOM 6261 C C . SER A 1 49 ? 10.746 4.396 -5.653 1.00 0.00 49 SER A C 6
ATOM 6262 O O . SER A 1 49 ? 11.813 4.352 -6.267 1.00 0.00 49 SER A O 6
ATOM 6270 N N . CYS A 1 50 ? 10.570 5.128 -4.559 1.00 0.00 50 CYS A N 6
ATOM 6271 C CA . CYS A 1 50 ? 11.645 5.942 -4.003 1.00 0.00 50 CYS A CA 6
ATOM 6272 C C . CYS A 1 50 ? 11.326 6.360 -2.572 1.00 0.00 50 CYS A C 6
ATOM 6273 O O . CYS A 1 50 ? 10.323 7.029 -2.320 1.00 0.00 50 CYS A O 6
ATOM 6281 N N . GLN A 1 51 ? 12.183 5.961 -1.638 1.00 0.00 51 GLN A N 6
ATOM 6282 C CA . GLN A 1 51 ? 11.991 6.292 -0.232 1.00 0.00 51 GLN A CA 6
ATOM 6283 C C . GLN A 1 51 ? 13.281 6.823 0.384 1.00 0.00 51 GLN A C 6
ATOM 6284 O O . GLN A 1 51 ? 13.275 7.840 1.078 1.00 0.00 51 GLN A O 6
ATOM 6298 N N . GLU A 1 52 ? 14.384 6.128 0.126 1.00 0.00 52 GLU A N 6
ATOM 6299 C CA . GLU A 1 52 ? 15.681 6.530 0.657 1.00 0.00 52 GLU A CA 6
ATOM 6300 C C . GLU A 1 52 ? 16.555 7.133 -0.440 1.00 0.00 52 GLU A C 6
ATOM 6301 O O . GLU A 1 52 ? 17.318 8.067 -0.197 1.00 0.00 52 GLU A O 6
ATOM 6313 N N . ALA A 1 53 ? 16.436 6.591 -1.647 1.00 0.00 53 ALA A N 6
ATOM 6314 C CA . ALA A 1 53 ? 17.213 7.075 -2.782 1.00 0.00 53 ALA A CA 6
ATOM 6315 C C . ALA A 1 53 ? 16.526 8.259 -3.452 1.00 0.00 53 ALA A C 6
ATOM 6316 O O . ALA A 1 53 ? 16.369 8.288 -4.672 1.00 0.00 53 ALA A O 6
ATOM 6323 N N . ALA A 1 54 ? 16.118 9.234 -2.647 1.00 0.00 54 ALA A N 6
ATOM 6324 C CA . ALA A 1 54 ? 15.448 10.422 -3.163 1.00 0.00 54 ALA A CA 6
ATOM 6325 C C . ALA A 1 54 ? 16.439 11.560 -3.379 1.00 0.00 54 ALA A C 6
ATOM 6326 O O . ALA A 1 54 ? 16.519 12.489 -2.574 1.00 0.00 54 ALA A O 6
ATOM 6333 N N . LEU A 1 55 ? 17.193 11.483 -4.470 1.00 0.00 55 LEU A N 6
ATOM 6334 C CA . LEU A 1 55 ? 18.181 12.508 -4.791 1.00 0.00 55 LEU A CA 6
ATOM 6335 C C . LEU A 1 55 ? 17.548 13.641 -5.593 1.00 0.00 55 LEU A C 6
ATOM 6336 O O . LEU A 1 55 ? 17.556 13.624 -6.823 1.00 0.00 55 LEU A O 6
ATOM 6352 N N . ASN A 1 56 ? 17.003 14.626 -4.886 1.00 0.00 56 ASN A N 6
ATOM 6353 C CA . ASN A 1 56 ? 16.368 15.769 -5.532 1.00 0.00 56 ASN A CA 6
ATOM 6354 C C . ASN A 1 56 ? 16.672 17.059 -4.777 1.00 0.00 56 ASN A C 6
ATOM 6355 O O . ASN A 1 56 ? 16.768 17.066 -3.550 1.00 0.00 56 ASN A O 6
ATOM 6366 N N . LYS A 1 57 ? 16.824 18.150 -5.520 1.00 0.00 57 LYS A N 6
ATOM 6367 C CA . LYS A 1 57 ? 17.116 19.448 -4.922 1.00 0.00 57 LYS A CA 6
ATOM 6368 C C . LYS A 1 57 ? 16.246 20.539 -5.538 1.00 0.00 57 LYS A C 6
ATOM 6369 O O . LYS A 1 57 ? 15.356 20.257 -6.341 1.00 0.00 57 LYS A O 6
ATOM 6388 N N . ASP A 1 58 ? 16.510 21.784 -5.159 1.00 0.00 58 ASP A N 6
ATOM 6389 C CA . ASP A 1 58 ? 15.752 22.918 -5.676 1.00 0.00 58 ASP A CA 6
ATOM 6390 C C . ASP A 1 58 ? 14.255 22.624 -5.660 1.00 0.00 58 ASP A C 6
ATOM 6391 O O . ASP A 1 58 ? 13.525 23.025 -6.566 1.00 0.00 58 ASP A O 6
ATOM 6400 N N . GLU A 1 59 ? 13.807 21.920 -4.626 1.00 0.00 59 GLU A N 6
ATOM 6401 C CA . GLU A 1 59 ? 12.397 21.570 -4.494 1.00 0.00 59 GLU A CA 6
ATOM 6402 C C . GLU A 1 59 ? 11.820 22.119 -3.192 1.00 0.00 59 GLU A C 6
ATOM 6403 O O . GLU A 1 59 ? 12.210 21.700 -2.103 1.00 0.00 59 GLU A O 6
ATOM 6415 N N . GLY A 1 60 ? 10.888 23.060 -3.314 1.00 0.00 60 GLY A N 6
ATOM 6416 C CA . GLY A 1 60 ? 10.273 23.651 -2.141 1.00 0.00 60 GLY A CA 6
ATOM 6417 C C . GLY A 1 60 ? 8.953 24.327 -2.456 1.00 0.00 60 GLY A C 6
ATOM 6418 O O . GLY A 1 60 ? 8.928 25.452 -2.954 1.00 0.00 60 GLY A O 6
ATOM 6422 N N . ASN A 1 61 ? 7.854 23.638 -2.168 1.00 0.00 61 ASN A N 6
ATOM 6423 C CA . ASN A 1 61 ? 6.524 24.179 -2.427 1.00 0.00 61 ASN A CA 6
ATOM 6424 C C . ASN A 1 61 ? 5.447 23.296 -1.802 1.00 0.00 61 ASN A C 6
ATOM 6425 O O . ASN A 1 61 ? 5.449 22.079 -1.981 1.00 0.00 61 ASN A O 6
ATOM 6436 N N . GLU A 1 62 ? 4.530 23.920 -1.070 1.00 0.00 62 GLU A N 6
ATOM 6437 C CA . GLU A 1 62 ? 3.448 23.191 -0.419 1.00 0.00 62 GLU A CA 6
ATOM 6438 C C . GLU A 1 62 ? 2.088 23.703 -0.887 1.00 0.00 62 GLU A C 6
ATOM 6439 O O . GLU A 1 62 ? 1.813 24.902 -0.833 1.00 0.00 62 GLU A O 6
ATOM 6451 N N . SER A 1 63 ? 1.243 22.786 -1.345 1.00 0.00 63 SER A N 6
ATOM 6452 C CA . SER A 1 63 ? -0.086 23.144 -1.827 1.00 0.00 63 SER A CA 6
ATOM 6453 C C . SER A 1 63 ? -1.162 22.346 -1.095 1.00 0.00 63 SER A C 6
ATOM 6454 O O . SER A 1 63 ? -2.015 22.913 -0.414 1.00 0.00 63 SER A O 6
ATOM 6462 N N . GLY A 1 64 ? -1.114 21.026 -1.243 1.00 0.00 64 GLY A N 6
ATOM 6463 C CA . GLY A 1 64 ? -2.089 20.171 -0.592 1.00 0.00 64 GLY A CA 6
ATOM 6464 C C . GLY A 1 64 ? -1.840 20.036 0.898 1.00 0.00 64 GLY A C 6
ATOM 6465 O O . GLY A 1 64 ? -0.719 19.757 1.325 1.00 0.00 64 GLY A O 6
ATOM 6469 N N . LYS A 1 65 ? -2.886 20.237 1.692 1.00 0.00 65 LYS A N 6
ATOM 6470 C CA . LYS A 1 65 ? -2.776 20.138 3.142 1.00 0.00 65 LYS A CA 6
ATOM 6471 C C . LYS A 1 65 ? -2.890 18.687 3.598 1.00 0.00 65 LYS A C 6
ATOM 6472 O O . LYS A 1 65 ? -3.560 18.386 4.586 1.00 0.00 65 LYS A O 6
ATOM 6491 N N . LYS A 1 66 ? -2.230 17.790 2.873 1.00 0.00 66 LYS A N 6
ATOM 6492 C CA . LYS A 1 66 ? -2.253 16.370 3.204 1.00 0.00 66 LYS A CA 6
ATOM 6493 C C . LYS A 1 66 ? -0.841 15.796 3.237 1.00 0.00 66 LYS A C 6
ATOM 6494 O O . LYS A 1 66 ? -0.607 14.669 2.797 1.00 0.00 66 LYS A O 6
ATOM 6513 N N . THR A 1 67 ? 0.098 16.576 3.763 1.00 0.00 67 THR A N 6
ATOM 6514 C CA . THR A 1 67 ? 1.487 16.144 3.854 1.00 0.00 67 THR A CA 6
ATOM 6515 C C . THR A 1 67 ? 1.983 16.186 5.295 1.00 0.00 67 THR A C 6
ATOM 6516 O O . THR A 1 67 ? 3.049 16.732 5.579 1.00 0.00 67 THR A O 6
ATOM 6527 N N . SER A 1 68 ? 1.203 15.607 6.201 1.00 0.00 68 SER A N 6
ATOM 6528 C CA . SER A 1 68 ? 1.561 15.581 7.615 1.00 0.00 68 SER A CA 6
ATOM 6529 C C . SER A 1 68 ? 3.049 15.293 7.792 1.00 0.00 68 SER A C 6
ATOM 6530 O O . SER A 1 68 ? 3.586 14.356 7.203 1.00 0.00 68 SER A O 6
ATOM 6538 N N . GLY A 1 69 ? 3.710 16.107 8.610 1.00 0.00 69 GLY A N 6
ATOM 6539 C CA . GLY A 1 69 ? 5.129 15.925 8.852 1.00 0.00 69 GLY A CA 6
ATOM 6540 C C . GLY A 1 69 ? 5.490 16.062 10.318 1.00 0.00 69 GLY A C 6
ATOM 6541 O O . GLY A 1 69 ? 5.919 17.121 10.777 1.00 0.00 69 GLY A O 6
ATOM 6545 N N . PRO A 1 70 ? 5.314 14.972 11.079 1.00 0.00 70 PRO A N 6
ATOM 6546 C CA . PRO A 1 70 ? 5.618 14.950 12.513 1.00 0.00 70 PRO A CA 6
ATOM 6547 C C . PRO A 1 70 ? 7.115 15.022 12.790 1.00 0.00 70 PRO A C 6
ATOM 6548 O O . PRO A 1 70 ? 7.828 14.027 12.665 1.00 0.00 70 PRO A O 6
ATOM 6559 N N . SER A 1 71 ? 7.586 16.207 13.167 1.00 0.00 71 SER A N 6
ATOM 6560 C CA . SER A 1 71 ? 9.001 16.409 13.458 1.00 0.00 71 SER A CA 6
ATOM 6561 C C . SER A 1 71 ? 9.433 15.573 14.659 1.00 0.00 71 SER A C 6
ATOM 6562 O O . SER A 1 71 ? 8.603 14.980 15.348 1.00 0.00 71 SER A O 6
ATOM 6570 N N . SER A 1 72 ? 10.739 15.530 14.903 1.00 0.00 72 SER A N 6
ATOM 6571 C CA . SER A 1 72 ? 11.284 14.763 16.017 1.00 0.00 72 SER A CA 6
ATOM 6572 C C . SER A 1 72 ? 12.669 15.274 16.402 1.00 0.00 72 SER A C 6
ATOM 6573 O O . SER A 1 72 ? 13.304 16.009 15.647 1.00 0.00 72 SER A O 6
ATOM 6581 N N . GLY A 1 73 ? 13.131 14.879 17.585 1.00 0.00 73 GLY A N 6
ATOM 6582 C CA . GLY A 1 73 ? 14.438 15.306 18.051 1.00 0.00 73 GLY A CA 6
ATOM 6583 C C . GLY A 1 73 ? 15.258 14.159 18.607 1.00 0.00 73 GLY A C 6
ATOM 6584 O O . GLY A 1 73 ? 14.833 13.010 18.496 1.00 0.00 73 GLY A O 6
ATOM 6589 N N . GLY A 1 1 ? -25.279 3.390 -18.293 1.00 0.00 1 GLY A N 7
ATOM 6590 C CA . GLY A 1 1 ? -25.722 2.240 -17.528 1.00 0.00 1 GLY A CA 7
ATOM 6591 C C . GLY A 1 1 ? -24.565 1.424 -16.985 1.00 0.00 1 GLY A C 7
ATOM 6592 O O . GLY A 1 1 ? -23.570 1.979 -16.519 1.00 0.00 1 GLY A O 7
ATOM 6596 N N . SER A 1 2 ? -24.696 0.103 -17.043 1.00 0.00 2 SER A N 7
ATOM 6597 C CA . SER A 1 2 ? -23.656 -0.791 -16.549 1.00 0.00 2 SER A CA 7
ATOM 6598 C C . SER A 1 2 ? -23.315 -1.855 -17.587 1.00 0.00 2 SER A C 7
ATOM 6599 O O . SER A 1 2 ? -24.202 -2.426 -18.222 1.00 0.00 2 SER A O 7
ATOM 6607 N N . SER A 1 3 ? -22.022 -2.116 -17.755 1.00 0.00 3 SER A N 7
ATOM 6608 C CA . SER A 1 3 ? -21.562 -3.109 -18.719 1.00 0.00 3 SER A CA 7
ATOM 6609 C C . SER A 1 3 ? -20.521 -4.032 -18.093 1.00 0.00 3 SER A C 7
ATOM 6610 O O . SER A 1 3 ? -19.664 -3.592 -17.328 1.00 0.00 3 SER A O 7
ATOM 6618 N N . GLY A 1 4 ? -20.602 -5.317 -18.426 1.00 0.00 4 GLY A N 7
ATOM 6619 C CA . GLY A 1 4 ? -19.663 -6.283 -17.888 1.00 0.00 4 GLY A CA 7
ATOM 6620 C C . GLY A 1 4 ? -19.321 -7.375 -18.882 1.00 0.00 4 GLY A C 7
ATOM 6621 O O . GLY A 1 4 ? -18.218 -7.405 -19.428 1.00 0.00 4 GLY A O 7
ATOM 6625 N N . SER A 1 5 ? -20.269 -8.277 -19.118 1.00 0.00 5 SER A N 7
ATOM 6626 C CA . SER A 1 5 ? -20.061 -9.379 -20.049 1.00 0.00 5 SER A CA 7
ATOM 6627 C C . SER A 1 5 ? -18.634 -9.910 -19.952 1.00 0.00 5 SER A C 7
ATOM 6628 O O . SER A 1 5 ? -17.995 -10.190 -20.966 1.00 0.00 5 SER A O 7
ATOM 6636 N N . SER A 1 6 ? -18.142 -10.046 -18.725 1.00 0.00 6 SER A N 7
ATOM 6637 C CA . SER A 1 6 ? -16.789 -10.539 -18.495 1.00 0.00 6 SER A CA 7
ATOM 6638 C C . SER A 1 6 ? -16.529 -10.734 -17.004 1.00 0.00 6 SER A C 7
ATOM 6639 O O . SER A 1 6 ? -17.379 -10.431 -16.169 1.00 0.00 6 SER A O 7
ATOM 6647 N N . GLY A 1 7 ? -15.345 -11.244 -16.678 1.00 0.00 7 GLY A N 7
ATOM 6648 C CA . GLY A 1 7 ? -14.992 -11.472 -15.289 1.00 0.00 7 GLY A CA 7
ATOM 6649 C C . GLY A 1 7 ? -15.695 -12.681 -14.703 1.00 0.00 7 GLY A C 7
ATOM 6650 O O . GLY A 1 7 ? -16.459 -13.358 -15.391 1.00 0.00 7 GLY A O 7
ATOM 6654 N N . LYS A 1 8 ? -15.436 -12.954 -13.429 1.00 0.00 8 LYS A N 7
ATOM 6655 C CA . LYS A 1 8 ? -16.048 -14.089 -12.749 1.00 0.00 8 LYS A CA 7
ATOM 6656 C C . LYS A 1 8 ? -16.934 -13.621 -11.599 1.00 0.00 8 LYS A C 7
ATOM 6657 O O . LYS A 1 8 ? -18.131 -13.909 -11.569 1.00 0.00 8 LYS A O 7
ATOM 6676 N N . ARG A 1 9 ? -16.340 -12.899 -10.656 1.00 0.00 9 ARG A N 7
ATOM 6677 C CA . ARG A 1 9 ? -17.076 -12.391 -9.504 1.00 0.00 9 ARG A CA 7
ATOM 6678 C C . ARG A 1 9 ? -17.651 -11.008 -9.793 1.00 0.00 9 ARG A C 7
ATOM 6679 O O . ARG A 1 9 ? -17.009 -10.182 -10.441 1.00 0.00 9 ARG A O 7
ATOM 6700 N N . GLN A 1 10 ? -18.864 -10.764 -9.309 1.00 0.00 10 GLN A N 7
ATOM 6701 C CA . GLN A 1 10 ? -19.526 -9.481 -9.516 1.00 0.00 10 GLN A CA 7
ATOM 6702 C C . GLN A 1 10 ? -19.945 -8.863 -8.187 1.00 0.00 10 GLN A C 7
ATOM 6703 O O . GLN A 1 10 ? -21.120 -8.888 -7.821 1.00 0.00 10 GLN A O 7
ATOM 6717 N N . LYS A 1 11 ? -18.976 -8.309 -7.466 1.00 0.00 11 LYS A N 7
ATOM 6718 C CA . LYS A 1 11 ? -19.243 -7.683 -6.176 1.00 0.00 11 LYS A CA 7
ATOM 6719 C C . LYS A 1 11 ? -18.224 -6.588 -5.881 1.00 0.00 11 LYS A C 7
ATOM 6720 O O . LYS A 1 11 ? -17.102 -6.619 -6.388 1.00 0.00 11 LYS A O 7
ATOM 6739 N N . ILE A 1 12 ? -18.620 -5.623 -5.058 1.00 0.00 12 ILE A N 7
ATOM 6740 C CA . ILE A 1 12 ? -17.739 -4.520 -4.695 1.00 0.00 12 ILE A CA 7
ATOM 6741 C C . ILE A 1 12 ? -17.137 -3.865 -5.933 1.00 0.00 12 ILE A C 7
ATOM 6742 O O . ILE A 1 12 ? -15.922 -3.691 -6.029 1.00 0.00 12 ILE A O 7
ATOM 6758 N N . HIS A 1 13 ? -17.997 -3.503 -6.881 1.00 0.00 13 HIS A N 7
ATOM 6759 C CA . HIS A 1 13 ? -17.550 -2.864 -8.114 1.00 0.00 13 HIS A CA 7
ATOM 6760 C C . HIS A 1 13 ? -17.510 -1.347 -7.956 1.00 0.00 13 HIS A C 7
ATOM 6761 O O . HIS A 1 13 ? -16.484 -0.713 -8.205 1.00 0.00 13 HIS A O 7
ATOM 6775 N N . LEU A 1 14 ? -18.633 -0.770 -7.542 1.00 0.00 14 LEU A N 7
ATOM 6776 C CA . LEU A 1 14 ? -18.727 0.673 -7.351 1.00 0.00 14 LEU A CA 7
ATOM 6777 C C . LEU A 1 14 ? -18.074 1.093 -6.038 1.00 0.00 14 LEU A C 7
ATOM 6778 O O . LEU A 1 14 ? -18.758 1.348 -5.047 1.00 0.00 14 LEU A O 7
ATOM 6794 N N . GLY A 1 15 ? -16.746 1.164 -6.039 1.00 0.00 15 GLY A N 7
ATOM 6795 C CA . GLY A 1 15 ? -16.024 1.555 -4.842 1.00 0.00 15 GLY A CA 7
ATOM 6796 C C . GLY A 1 15 ? -16.143 3.038 -4.552 1.00 0.00 15 GLY A C 7
ATOM 6797 O O . GLY A 1 15 ? -16.818 3.767 -5.279 1.00 0.00 15 GLY A O 7
ATOM 6801 N N . ASP A 1 16 ? -15.488 3.485 -3.486 1.00 0.00 16 ASP A N 7
ATOM 6802 C CA . ASP A 1 16 ? -15.524 4.891 -3.101 1.00 0.00 16 ASP A CA 7
ATOM 6803 C C . ASP A 1 16 ? -14.220 5.590 -3.473 1.00 0.00 16 ASP A C 7
ATOM 6804 O O . ASP A 1 16 ? -13.190 5.389 -2.828 1.00 0.00 16 ASP A O 7
ATOM 6813 N N . ARG A 1 17 ? -14.271 6.409 -4.518 1.00 0.00 17 ARG A N 7
ATOM 6814 C CA . ARG A 1 17 ? -13.093 7.135 -4.978 1.00 0.00 17 ARG A CA 7
ATOM 6815 C C . ARG A 1 17 ? -11.858 6.240 -4.954 1.00 0.00 17 ARG A C 7
ATOM 6816 O O . ARG A 1 17 ? -10.730 6.723 -4.853 1.00 0.00 17 ARG A O 7
ATOM 6837 N N . SER A 1 18 ? -12.080 4.932 -5.047 1.00 0.00 18 SER A N 7
ATOM 6838 C CA . SER A 1 18 ? -10.985 3.969 -5.032 1.00 0.00 18 SER A CA 7
ATOM 6839 C C . SER A 1 18 ? -10.380 3.812 -6.424 1.00 0.00 18 SER A C 7
ATOM 6840 O O . SER A 1 18 ? -11.064 3.985 -7.432 1.00 0.00 18 SER A O 7
ATOM 6848 N N . GLN A 1 19 ? -9.093 3.484 -6.468 1.00 0.00 19 GLN A N 7
ATOM 6849 C CA . GLN A 1 19 ? -8.394 3.304 -7.736 1.00 0.00 19 GLN A CA 7
ATOM 6850 C C . GLN A 1 19 ? -7.483 2.082 -7.687 1.00 0.00 19 GLN A C 7
ATOM 6851 O O . GLN A 1 19 ? -7.031 1.674 -6.618 1.00 0.00 19 GLN A O 7
ATOM 6865 N N . LYS A 1 20 ? -7.218 1.502 -8.853 1.00 0.00 20 LYS A N 7
ATOM 6866 C CA . LYS A 1 20 ? -6.360 0.326 -8.945 1.00 0.00 20 LYS A CA 7
ATOM 6867 C C . LYS A 1 20 ? -4.948 0.715 -9.369 1.00 0.00 20 LYS A C 7
ATOM 6868 O O . LYS A 1 20 ? -4.742 1.259 -10.454 1.00 0.00 20 LYS A O 7
ATOM 6887 N N . CYS A 1 21 ? -3.977 0.432 -8.507 1.00 0.00 21 CYS A N 7
ATOM 6888 C CA . CYS A 1 21 ? -2.583 0.751 -8.792 1.00 0.00 21 CYS A CA 7
ATOM 6889 C C . CYS A 1 21 ? -2.152 0.156 -10.129 1.00 0.00 21 CYS A C 7
ATOM 6890 O O . CYS A 1 21 ? -2.780 -0.771 -10.639 1.00 0.00 21 CYS A O 7
ATOM 6897 N N . SER A 1 22 ? -1.075 0.696 -10.691 1.00 0.00 22 SER A N 7
ATOM 6898 C CA . SER A 1 22 ? -0.560 0.221 -11.970 1.00 0.00 22 SER A CA 7
ATOM 6899 C C . SER A 1 22 ? 0.789 -0.468 -11.791 1.00 0.00 22 SER A C 7
ATOM 6900 O O . SER A 1 22 ? 1.208 -1.267 -12.629 1.00 0.00 22 SER A O 7
ATOM 6908 N N . LYS A 1 23 ? 1.467 -0.151 -10.692 1.00 0.00 23 LYS A N 7
ATOM 6909 C CA . LYS A 1 23 ? 2.769 -0.739 -10.400 1.00 0.00 23 LYS A CA 7
ATOM 6910 C C . LYS A 1 23 ? 2.615 -2.141 -9.818 1.00 0.00 23 LYS A C 7
ATOM 6911 O O . LYS A 1 23 ? 3.138 -3.112 -10.365 1.00 0.00 23 LYS A O 7
ATOM 6930 N N . CYS A 1 24 ? 1.893 -2.239 -8.707 1.00 0.00 24 CYS A N 7
ATOM 6931 C CA . CYS A 1 24 ? 1.669 -3.522 -8.052 1.00 0.00 24 CYS A CA 7
ATOM 6932 C C . CYS A 1 24 ? 0.330 -4.121 -8.472 1.00 0.00 24 CYS A C 7
ATOM 6933 O O . CYS A 1 24 ? 0.243 -5.303 -8.803 1.00 0.00 24 CYS A O 7
ATOM 6940 N N . GLY A 1 25 ? -0.713 -3.296 -8.457 1.00 0.00 25 GLY A N 7
ATOM 6941 C CA . GLY A 1 25 ? -2.033 -3.762 -8.839 1.00 0.00 25 GLY A CA 7
ATOM 6942 C C . GLY A 1 25 ? -2.915 -4.052 -7.641 1.00 0.00 25 GLY A C 7
ATOM 6943 O O . GLY A 1 25 ? -3.533 -5.114 -7.559 1.00 0.00 25 GLY A O 7
ATOM 6947 N N . ILE A 1 26 ? -2.972 -3.108 -6.708 1.00 0.00 26 ILE A N 7
ATOM 6948 C CA . ILE A 1 26 ? -3.784 -3.268 -5.508 1.00 0.00 26 ILE A CA 7
ATOM 6949 C C . ILE A 1 26 ? -4.853 -2.185 -5.419 1.00 0.00 26 ILE A C 7
ATOM 6950 O O . ILE A 1 26 ? -4.739 -1.133 -6.049 1.00 0.00 26 ILE A O 7
ATOM 6966 N N . ILE A 1 27 ? -5.889 -2.448 -4.631 1.00 0.00 27 ILE A N 7
ATOM 6967 C CA . ILE A 1 27 ? -6.978 -1.494 -4.457 1.00 0.00 27 ILE A CA 7
ATOM 6968 C C . ILE A 1 27 ? -6.687 -0.532 -3.309 1.00 0.00 27 ILE A C 7
ATOM 6969 O O . ILE A 1 27 ? -6.436 -0.953 -2.180 1.00 0.00 27 ILE A O 7
ATOM 6985 N N . PHE A 1 28 ? -6.724 0.763 -3.606 1.00 0.00 28 PHE A N 7
ATOM 6986 C CA . PHE A 1 28 ? -6.466 1.786 -2.599 1.00 0.00 28 PHE A CA 7
ATOM 6987 C C . PHE A 1 28 ? -7.328 3.021 -2.845 1.00 0.00 28 PHE A C 7
ATOM 6988 O O . PHE A 1 28 ? -7.723 3.299 -3.978 1.00 0.00 28 PHE A O 7
ATOM 7005 N N . ILE A 1 29 ? -7.614 3.757 -1.777 1.00 0.00 29 ILE A N 7
ATOM 7006 C CA . ILE A 1 29 ? -8.428 4.962 -1.877 1.00 0.00 29 ILE A CA 7
ATOM 7007 C C . ILE A 1 29 ? -7.580 6.168 -2.268 1.00 0.00 29 ILE A C 7
ATOM 7008 O O . ILE A 1 29 ? -6.530 6.419 -1.677 1.00 0.00 29 ILE A O 7
ATOM 7024 N N . ARG A 1 30 ? -8.043 6.911 -3.268 1.00 0.00 30 ARG A N 7
ATOM 7025 C CA . ARG A 1 30 ? -7.328 8.091 -3.738 1.00 0.00 30 ARG A CA 7
ATOM 7026 C C . ARG A 1 30 ? -8.160 9.352 -3.525 1.00 0.00 30 ARG A C 7
ATOM 7027 O O . ARG A 1 30 ? -9.308 9.432 -3.962 1.00 0.00 30 ARG A O 7
ATOM 7048 N N . ARG A 1 31 ? -7.572 10.335 -2.851 1.00 0.00 31 ARG A N 7
ATOM 7049 C CA . ARG A 1 31 ? -8.259 11.592 -2.578 1.00 0.00 31 ARG A CA 7
ATOM 7050 C C . ARG A 1 31 ? -7.628 12.738 -3.363 1.00 0.00 31 ARG A C 7
ATOM 7051 O O . ARG A 1 31 ? -6.414 12.936 -3.323 1.00 0.00 31 ARG A O 7
ATOM 7072 N N . SER A 1 32 ? -8.461 13.490 -4.075 1.00 0.00 32 SER A N 7
ATOM 7073 C CA . SER A 1 32 ? -7.984 14.614 -4.873 1.00 0.00 32 SER A CA 7
ATOM 7074 C C . SER A 1 32 ? -6.854 15.348 -4.156 1.00 0.00 32 SER A C 7
ATOM 7075 O O . SER A 1 32 ? -5.855 15.725 -4.769 1.00 0.00 32 SER A O 7
ATOM 7083 N N . THR A 1 33 ? -7.020 15.548 -2.853 1.00 0.00 33 THR A N 7
ATOM 7084 C CA . THR A 1 33 ? -6.017 16.237 -2.051 1.00 0.00 33 THR A CA 7
ATOM 7085 C C . THR A 1 33 ? -4.633 15.634 -2.265 1.00 0.00 33 THR A C 7
ATOM 7086 O O . THR A 1 33 ? -4.494 14.578 -2.883 1.00 0.00 33 THR A O 7
ATOM 7097 N N . LEU A 1 34 ? -3.613 16.311 -1.750 1.00 0.00 34 LEU A N 7
ATOM 7098 C CA . LEU A 1 34 ? -2.238 15.841 -1.884 1.00 0.00 34 LEU A CA 7
ATOM 7099 C C . LEU A 1 34 ? -1.902 15.548 -3.342 1.00 0.00 34 LEU A C 7
ATOM 7100 O O . LEU A 1 34 ? -1.192 14.590 -3.646 1.00 0.00 34 LEU A O 7
ATOM 7116 N N . SER A 1 35 ? -2.416 16.382 -4.241 1.00 0.00 35 SER A N 7
ATOM 7117 C CA . SER A 1 35 ? -2.172 16.212 -5.669 1.00 0.00 35 SER A CA 7
ATOM 7118 C C . SER A 1 35 ? -0.759 15.695 -5.920 1.00 0.00 35 SER A C 7
ATOM 7119 O O . SER A 1 35 ? 0.224 16.380 -5.638 1.00 0.00 35 SER A O 7
ATOM 7127 N N . ARG A 1 36 ? -0.666 14.481 -6.453 1.00 0.00 36 ARG A N 7
ATOM 7128 C CA . ARG A 1 36 ? 0.626 13.870 -6.743 1.00 0.00 36 ARG A CA 7
ATOM 7129 C C . ARG A 1 36 ? 0.693 13.402 -8.193 1.00 0.00 36 ARG A C 7
ATOM 7130 O O . ARG A 1 36 ? -0.290 13.485 -8.929 1.00 0.00 36 ARG A O 7
ATOM 7151 N N . ARG A 1 37 ? 1.860 12.911 -8.597 1.00 0.00 37 ARG A N 7
ATOM 7152 C CA . ARG A 1 37 ? 2.057 12.432 -9.960 1.00 0.00 37 ARG A CA 7
ATOM 7153 C C . ARG A 1 37 ? 0.801 11.737 -10.479 1.00 0.00 37 ARG A C 7
ATOM 7154 O O . ARG A 1 37 ? 0.380 10.711 -9.944 1.00 0.00 37 ARG A O 7
ATOM 7175 N N . LYS A 1 38 ? 0.206 12.304 -11.523 1.00 0.00 38 LYS A N 7
ATOM 7176 C CA . LYS A 1 38 ? -1.002 11.740 -12.115 1.00 0.00 38 LYS A CA 7
ATOM 7177 C C . LYS A 1 38 ? -0.967 10.216 -12.074 1.00 0.00 38 LYS A C 7
ATOM 7178 O O . LYS A 1 38 ? -1.979 9.568 -11.803 1.00 0.00 38 LYS A O 7
ATOM 7197 N N . THR A 1 39 ? 0.204 9.647 -12.345 1.00 0.00 39 THR A N 7
ATOM 7198 C CA . THR A 1 39 ? 0.370 8.200 -12.339 1.00 0.00 39 THR A CA 7
ATOM 7199 C C . THR A 1 39 ? -0.255 7.580 -11.095 1.00 0.00 39 THR A C 7
ATOM 7200 O O . THR A 1 39 ? 0.075 7.933 -9.962 1.00 0.00 39 THR A O 7
ATOM 7211 N N . PRO A 1 40 ? -1.181 6.632 -11.306 1.00 0.00 40 PRO A N 7
ATOM 7212 C CA . PRO A 1 40 ? -1.871 5.941 -10.213 1.00 0.00 40 PRO A CA 7
ATOM 7213 C C . PRO A 1 40 ? -0.946 5.005 -9.443 1.00 0.00 40 PRO A C 7
ATOM 7214 O O . PRO A 1 40 ? -0.383 4.069 -10.010 1.00 0.00 40 PRO A O 7
ATOM 7225 N N . MET A 1 41 ? -0.794 5.263 -8.148 1.00 0.00 41 MET A N 7
ATOM 7226 C CA . MET A 1 41 ? 0.062 4.441 -7.300 1.00 0.00 41 MET A CA 7
ATOM 7227 C C . MET A 1 41 ? -0.504 4.345 -5.887 1.00 0.00 41 MET A C 7
ATOM 7228 O O . MET A 1 41 ? -0.988 5.332 -5.333 1.00 0.00 41 MET A O 7
ATOM 7242 N N . CYS A 1 42 ? -0.441 3.150 -5.310 1.00 0.00 42 CYS A N 7
ATOM 7243 C CA . CYS A 1 42 ? -0.947 2.924 -3.962 1.00 0.00 42 CYS A CA 7
ATOM 7244 C C . CYS A 1 42 ? 0.056 3.402 -2.916 1.00 0.00 42 CYS A C 7
ATOM 7245 O O . CYS A 1 42 ? 1.266 3.309 -3.115 1.00 0.00 42 CYS A O 7
ATOM 7252 N N . GLU A 1 43 ? -0.458 3.914 -1.802 1.00 0.00 43 GLU A N 7
ATOM 7253 C CA . GLU A 1 43 ? 0.393 4.408 -0.726 1.00 0.00 43 GLU A CA 7
ATOM 7254 C C . GLU A 1 43 ? 1.661 3.566 -0.605 1.00 0.00 43 GLU A C 7
ATOM 7255 O O . GLU A 1 43 ? 2.768 4.098 -0.523 1.00 0.00 43 GLU A O 7
ATOM 7267 N N . LYS A 1 44 ? 1.490 2.249 -0.594 1.00 0.00 44 LYS A N 7
ATOM 7268 C CA . LYS A 1 44 ? 2.617 1.331 -0.484 1.00 0.00 44 LYS A CA 7
ATOM 7269 C C . LYS A 1 44 ? 3.691 1.663 -1.515 1.00 0.00 44 LYS A C 7
ATOM 7270 O O . LYS A 1 44 ? 4.817 2.016 -1.162 1.00 0.00 44 LYS A O 7
ATOM 7289 N N . CYS A 1 45 ? 3.336 1.549 -2.790 1.00 0.00 45 CYS A N 7
ATOM 7290 C CA . CYS A 1 45 ? 4.268 1.837 -3.873 1.00 0.00 45 CYS A CA 7
ATOM 7291 C C . CYS A 1 45 ? 4.789 3.268 -3.776 1.00 0.00 45 CYS A C 7
ATOM 7292 O O . CYS A 1 45 ? 5.997 3.504 -3.812 1.00 0.00 45 CYS A O 7
ATOM 7299 N N . ARG A 1 46 ? 3.869 4.219 -3.653 1.00 0.00 46 ARG A N 7
ATOM 7300 C CA . ARG A 1 46 ? 4.234 5.627 -3.551 1.00 0.00 46 ARG A CA 7
ATOM 7301 C C . ARG A 1 46 ? 5.487 5.804 -2.699 1.00 0.00 46 ARG A C 7
ATOM 7302 O O . ARG A 1 46 ? 6.387 6.568 -3.048 1.00 0.00 46 ARG A O 7
ATOM 7323 N N . LYS A 1 47 ? 5.539 5.092 -1.578 1.00 0.00 47 LYS A N 7
ATOM 7324 C CA . LYS A 1 47 ? 6.681 5.168 -0.674 1.00 0.00 47 LYS A CA 7
ATOM 7325 C C . LYS A 1 47 ? 7.906 4.500 -1.289 1.00 0.00 47 LYS A C 7
ATOM 7326 O O . LYS A 1 47 ? 8.942 5.137 -1.481 1.00 0.00 47 LYS A O 7
ATOM 7345 N N . ASP A 1 48 ? 7.781 3.214 -1.596 1.00 0.00 48 ASP A N 7
ATOM 7346 C CA . ASP A 1 48 ? 8.878 2.460 -2.192 1.00 0.00 48 ASP A CA 7
ATOM 7347 C C . ASP A 1 48 ? 9.599 3.292 -3.248 1.00 0.00 48 ASP A C 7
ATOM 7348 O O . ASP A 1 48 ? 9.031 3.620 -4.289 1.00 0.00 48 ASP A O 7
ATOM 7357 N N . SER A 1 49 ? 10.854 3.631 -2.971 1.00 0.00 49 SER A N 7
ATOM 7358 C CA . SER A 1 49 ? 11.652 4.430 -3.894 1.00 0.00 49 SER A CA 7
ATOM 7359 C C . SER A 1 49 ? 11.432 3.976 -5.334 1.00 0.00 49 SER A C 7
ATOM 7360 O O . SER A 1 49 ? 11.524 2.787 -5.643 1.00 0.00 49 SER A O 7
ATOM 7368 N N . CYS A 1 50 ? 11.142 4.931 -6.211 1.00 0.00 50 CYS A N 7
ATOM 7369 C CA . CYS A 1 50 ? 10.908 4.631 -7.619 1.00 0.00 50 CYS A CA 7
ATOM 7370 C C . CYS A 1 50 ? 11.335 5.798 -8.502 1.00 0.00 50 CYS A C 7
ATOM 7371 O O . CYS A 1 50 ? 11.808 6.822 -8.008 1.00 0.00 50 CYS A O 7
ATOM 7379 N N . GLN A 1 51 ? 11.167 5.636 -9.810 1.00 0.00 51 GLN A N 7
ATOM 7380 C CA . GLN A 1 51 ? 11.538 6.677 -10.762 1.00 0.00 51 GLN A CA 7
ATOM 7381 C C . GLN A 1 51 ? 13.025 7.003 -10.661 1.00 0.00 51 GLN A C 7
ATOM 7382 O O . GLN A 1 51 ? 13.416 8.170 -10.676 1.00 0.00 51 GLN A O 7
ATOM 7396 N N . GLU A 1 52 ? 13.848 5.964 -10.558 1.00 0.00 52 GLU A N 7
ATOM 7397 C CA . GLU A 1 52 ? 15.291 6.142 -10.452 1.00 0.00 52 GLU A CA 7
ATOM 7398 C C . GLU A 1 52 ? 16.018 5.339 -11.528 1.00 0.00 52 GLU A C 7
ATOM 7399 O O . GLU A 1 52 ? 15.411 4.532 -12.231 1.00 0.00 52 GLU A O 7
ATOM 7411 N N . ALA A 1 53 ? 17.321 5.567 -11.649 1.00 0.00 53 ALA A N 7
ATOM 7412 C CA . ALA A 1 53 ? 18.132 4.865 -12.636 1.00 0.00 53 ALA A CA 7
ATOM 7413 C C . ALA A 1 53 ? 19.215 4.029 -11.963 1.00 0.00 53 ALA A C 7
ATOM 7414 O O . ALA A 1 53 ? 20.334 3.925 -12.466 1.00 0.00 53 ALA A O 7
ATOM 7421 N N . ALA A 1 54 ? 18.877 3.437 -10.823 1.00 0.00 54 ALA A N 7
ATOM 7422 C CA . ALA A 1 54 ? 19.821 2.610 -10.082 1.00 0.00 54 ALA A CA 7
ATOM 7423 C C . ALA A 1 54 ? 21.026 3.426 -9.626 1.00 0.00 54 ALA A C 7
ATOM 7424 O O . ALA A 1 54 ? 22.172 3.009 -9.797 1.00 0.00 54 ALA A O 7
ATOM 7431 N N . LEU A 1 55 ? 20.760 4.591 -9.046 1.00 0.00 55 LEU A N 7
ATOM 7432 C CA . LEU A 1 55 ? 21.823 5.467 -8.565 1.00 0.00 55 LEU A CA 7
ATOM 7433 C C . LEU A 1 55 ? 22.710 4.744 -7.557 1.00 0.00 55 LEU A C 7
ATOM 7434 O O . LEU A 1 55 ? 22.228 4.221 -6.554 1.00 0.00 55 LEU A O 7
ATOM 7450 N N . ASN A 1 56 ? 24.010 4.720 -7.831 1.00 0.00 56 ASN A N 7
ATOM 7451 C CA . ASN A 1 56 ? 24.966 4.063 -6.947 1.00 0.00 56 ASN A CA 7
ATOM 7452 C C . ASN A 1 56 ? 24.616 4.316 -5.484 1.00 0.00 56 ASN A C 7
ATOM 7453 O O . ASN A 1 56 ? 24.504 3.381 -4.690 1.00 0.00 56 ASN A O 7
ATOM 7464 N N . LYS A 1 57 ? 24.445 5.586 -5.133 1.00 0.00 57 LYS A N 7
ATOM 7465 C CA . LYS A 1 57 ? 24.106 5.964 -3.766 1.00 0.00 57 LYS A CA 7
ATOM 7466 C C . LYS A 1 57 ? 23.344 7.284 -3.740 1.00 0.00 57 LYS A C 7
ATOM 7467 O O . LYS A 1 57 ? 23.921 8.350 -3.958 1.00 0.00 57 LYS A O 7
ATOM 7486 N N . ASP A 1 58 ? 22.045 7.207 -3.470 1.00 0.00 58 ASP A N 7
ATOM 7487 C CA . ASP A 1 58 ? 21.204 8.397 -3.413 1.00 0.00 58 ASP A CA 7
ATOM 7488 C C . ASP A 1 58 ? 20.641 8.597 -2.009 1.00 0.00 58 ASP A C 7
ATOM 7489 O O . ASP A 1 58 ? 20.035 7.690 -1.439 1.00 0.00 58 ASP A O 7
ATOM 7498 N N . GLU A 1 59 ? 20.846 9.790 -1.459 1.00 0.00 59 GLU A N 7
ATOM 7499 C CA . GLU A 1 59 ? 20.360 10.107 -0.121 1.00 0.00 59 GLU A CA 7
ATOM 7500 C C . GLU A 1 59 ? 19.433 11.318 -0.152 1.00 0.00 59 GLU A C 7
ATOM 7501 O O . GLU A 1 59 ? 19.679 12.284 -0.874 1.00 0.00 59 GLU A O 7
ATOM 7513 N N . GLY A 1 60 ? 18.364 11.259 0.637 1.00 0.00 60 GLY A N 7
ATOM 7514 C CA . GLY A 1 60 ? 17.415 12.356 0.684 1.00 0.00 60 GLY A CA 7
ATOM 7515 C C . GLY A 1 60 ? 16.171 12.012 1.478 1.00 0.00 60 GLY A C 7
ATOM 7516 O O . GLY A 1 60 ? 15.475 11.046 1.167 1.00 0.00 60 GLY A O 7
ATOM 7520 N N . ASN A 1 61 ? 15.890 12.804 2.508 1.00 0.00 61 ASN A N 7
ATOM 7521 C CA . ASN A 1 61 ? 14.722 12.576 3.351 1.00 0.00 61 ASN A CA 7
ATOM 7522 C C . ASN A 1 61 ? 13.693 13.688 3.166 1.00 0.00 61 ASN A C 7
ATOM 7523 O O . ASN A 1 61 ? 13.073 14.139 4.128 1.00 0.00 61 ASN A O 7
ATOM 7534 N N . GLU A 1 62 ? 13.517 14.123 1.922 1.00 0.00 62 GLU A N 7
ATOM 7535 C CA . GLU A 1 62 ? 12.564 15.182 1.612 1.00 0.00 62 GLU A CA 7
ATOM 7536 C C . GLU A 1 62 ? 11.132 14.657 1.667 1.00 0.00 62 GLU A C 7
ATOM 7537 O O . GLU A 1 62 ? 10.813 13.629 1.071 1.00 0.00 62 GLU A O 7
ATOM 7549 N N . SER A 1 63 ? 10.274 15.372 2.388 1.00 0.00 63 SER A N 7
ATOM 7550 C CA . SER A 1 63 ? 8.877 14.977 2.525 1.00 0.00 63 SER A CA 7
ATOM 7551 C C . SER A 1 63 ? 7.971 16.203 2.601 1.00 0.00 63 SER A C 7
ATOM 7552 O O . SER A 1 63 ? 8.053 16.992 3.541 1.00 0.00 63 SER A O 7
ATOM 7560 N N . GLY A 1 64 ? 7.107 16.355 1.602 1.00 0.00 64 GLY A N 7
ATOM 7561 C CA . GLY A 1 64 ? 6.198 17.485 1.573 1.00 0.00 64 GLY A CA 7
ATOM 7562 C C . GLY A 1 64 ? 4.772 17.092 1.904 1.00 0.00 64 GLY A C 7
ATOM 7563 O O . GLY A 1 64 ? 3.974 16.808 1.010 1.00 0.00 64 GLY A O 7
ATOM 7567 N N . LYS A 1 65 ? 4.450 17.072 3.193 1.00 0.00 65 LYS A N 7
ATOM 7568 C CA . LYS A 1 65 ? 3.111 16.710 3.642 1.00 0.00 65 LYS A CA 7
ATOM 7569 C C . LYS A 1 65 ? 2.508 17.815 4.504 1.00 0.00 65 LYS A C 7
ATOM 7570 O O . LYS A 1 65 ? 3.230 18.580 5.144 1.00 0.00 65 LYS A O 7
ATOM 7589 N N . LYS A 1 66 ? 1.182 17.892 4.518 1.00 0.00 66 LYS A N 7
ATOM 7590 C CA . LYS A 1 66 ? 0.481 18.901 5.303 1.00 0.00 66 LYS A CA 7
ATOM 7591 C C . LYS A 1 66 ? 0.984 18.915 6.743 1.00 0.00 66 LYS A C 7
ATOM 7592 O O . LYS A 1 66 ? 0.853 17.928 7.468 1.00 0.00 66 LYS A O 7
ATOM 7611 N N . THR A 1 67 ? 1.560 20.041 7.154 1.00 0.00 67 THR A N 7
ATOM 7612 C CA . THR A 1 67 ? 2.082 20.184 8.507 1.00 0.00 67 THR A CA 7
ATOM 7613 C C . THR A 1 67 ? 1.395 21.328 9.243 1.00 0.00 67 THR A C 7
ATOM 7614 O O . THR A 1 67 ? 1.754 22.493 9.071 1.00 0.00 67 THR A O 7
ATOM 7625 N N . SER A 1 68 ? 0.407 20.989 10.064 1.00 0.00 68 SER A N 7
ATOM 7626 C CA . SER A 1 68 ? -0.332 21.990 10.825 1.00 0.00 68 SER A CA 7
ATOM 7627 C C . SER A 1 68 ? -0.063 21.844 12.320 1.00 0.00 68 SER A C 7
ATOM 7628 O O . SER A 1 68 ? -0.949 21.472 13.088 1.00 0.00 68 SER A O 7
ATOM 7636 N N . GLY A 1 69 ? 1.168 22.140 12.725 1.00 0.00 69 GLY A N 7
ATOM 7637 C CA . GLY A 1 69 ? 1.534 22.036 14.125 1.00 0.00 69 GLY A CA 7
ATOM 7638 C C . GLY A 1 69 ? 0.843 20.880 14.820 1.00 0.00 69 GLY A C 7
ATOM 7639 O O . GLY A 1 69 ? -0.009 21.069 15.689 1.00 0.00 69 GLY A O 7
ATOM 7643 N N . PRO A 1 70 ? 1.209 19.648 14.435 1.00 0.00 70 PRO A N 7
ATOM 7644 C CA . PRO A 1 70 ? 0.630 18.433 15.014 1.00 0.00 70 PRO A CA 7
ATOM 7645 C C . PRO A 1 70 ? 1.063 18.216 16.460 1.00 0.00 70 PRO A C 7
ATOM 7646 O O . PRO A 1 70 ? 0.234 17.973 17.337 1.00 0.00 70 PRO A O 7
ATOM 7657 N N . SER A 1 71 ? 2.367 18.305 16.702 1.00 0.00 71 SER A N 7
ATOM 7658 C CA . SER A 1 71 ? 2.911 18.115 18.042 1.00 0.00 71 SER A CA 7
ATOM 7659 C C . SER A 1 71 ? 2.096 18.889 19.073 1.00 0.00 71 SER A C 7
ATOM 7660 O O . SER A 1 71 ? 1.735 20.045 18.855 1.00 0.00 71 SER A O 7
ATOM 7668 N N . SER A 1 72 ? 1.810 18.242 20.199 1.00 0.00 72 SER A N 7
ATOM 7669 C CA . SER A 1 72 ? 1.034 18.867 21.264 1.00 0.00 72 SER A CA 7
ATOM 7670 C C . SER A 1 72 ? 1.810 18.859 22.577 1.00 0.00 72 SER A C 7
ATOM 7671 O O . SER A 1 72 ? 1.555 19.669 23.467 1.00 0.00 72 SER A O 7
ATOM 7679 N N . GLY A 1 73 ? 2.761 17.937 22.690 1.00 0.00 73 GLY A N 7
ATOM 7680 C CA . GLY A 1 73 ? 3.561 17.839 23.897 1.00 0.00 73 GLY A CA 7
ATOM 7681 C C . GLY A 1 73 ? 4.978 17.379 23.618 1.00 0.00 73 GLY A C 7
ATOM 7682 O O . GLY A 1 73 ? 5.695 18.058 22.886 1.00 0.00 73 GLY A O 7
ATOM 7687 N N . GLY A 1 1 ? 13.571 -10.780 -26.078 1.00 0.00 1 GLY A N 8
ATOM 7688 C CA . GLY A 1 1 ? 13.809 -10.830 -24.647 1.00 0.00 1 GLY A CA 8
ATOM 7689 C C . GLY A 1 1 ? 12.968 -9.825 -23.884 1.00 0.00 1 GLY A C 8
ATOM 7690 O O . GLY A 1 1 ? 13.493 -9.037 -23.098 1.00 0.00 1 GLY A O 8
ATOM 7694 N N . SER A 1 2 ? 11.660 -9.852 -24.118 1.00 0.00 2 SER A N 8
ATOM 7695 C CA . SER A 1 2 ? 10.746 -8.932 -23.451 1.00 0.00 2 SER A CA 8
ATOM 7696 C C . SER A 1 2 ? 10.193 -9.550 -22.169 1.00 0.00 2 SER A C 8
ATOM 7697 O O . SER A 1 2 ? 9.915 -10.748 -22.114 1.00 0.00 2 SER A O 8
ATOM 7705 N N . SER A 1 3 ? 10.038 -8.723 -21.141 1.00 0.00 3 SER A N 8
ATOM 7706 C CA . SER A 1 3 ? 9.523 -9.187 -19.858 1.00 0.00 3 SER A CA 8
ATOM 7707 C C . SER A 1 3 ? 8.165 -8.559 -19.559 1.00 0.00 3 SER A C 8
ATOM 7708 O O . SER A 1 3 ? 7.879 -7.439 -19.982 1.00 0.00 3 SER A O 8
ATOM 7716 N N . GLY A 1 4 ? 7.330 -9.289 -18.825 1.00 0.00 4 GLY A N 8
ATOM 7717 C CA . GLY A 1 4 ? 6.012 -8.789 -18.481 1.00 0.00 4 GLY A CA 8
ATOM 7718 C C . GLY A 1 4 ? 4.996 -9.901 -18.313 1.00 0.00 4 GLY A C 8
ATOM 7719 O O . GLY A 1 4 ? 5.257 -11.050 -18.670 1.00 0.00 4 GLY A O 8
ATOM 7723 N N . SER A 1 5 ? 3.833 -9.560 -17.766 1.00 0.00 5 SER A N 8
ATOM 7724 C CA . SER A 1 5 ? 2.776 -10.540 -17.546 1.00 0.00 5 SER A CA 8
ATOM 7725 C C . SER A 1 5 ? 1.422 -9.853 -17.394 1.00 0.00 5 SER A C 8
ATOM 7726 O O . SER A 1 5 ? 1.333 -8.625 -17.394 1.00 0.00 5 SER A O 8
ATOM 7734 N N . SER A 1 6 ? 0.370 -10.654 -17.265 1.00 0.00 6 SER A N 8
ATOM 7735 C CA . SER A 1 6 ? -0.981 -10.125 -17.116 1.00 0.00 6 SER A CA 8
ATOM 7736 C C . SER A 1 6 ? -1.538 -10.439 -15.731 1.00 0.00 6 SER A C 8
ATOM 7737 O O . SER A 1 6 ? -0.976 -11.246 -14.992 1.00 0.00 6 SER A O 8
ATOM 7745 N N . GLY A 1 7 ? -2.648 -9.794 -15.386 1.00 0.00 7 GLY A N 8
ATOM 7746 C CA . GLY A 1 7 ? -3.264 -10.018 -14.091 1.00 0.00 7 GLY A CA 8
ATOM 7747 C C . GLY A 1 7 ? -4.757 -10.257 -14.192 1.00 0.00 7 GLY A C 8
ATOM 7748 O O . GLY A 1 7 ? -5.416 -9.744 -15.096 1.00 0.00 7 GLY A O 8
ATOM 7752 N N . LYS A 1 8 ? -5.293 -11.041 -13.263 1.00 0.00 8 LYS A N 8
ATOM 7753 C CA . LYS A 1 8 ? -6.718 -11.350 -13.250 1.00 0.00 8 LYS A CA 8
ATOM 7754 C C . LYS A 1 8 ? -7.383 -10.800 -11.992 1.00 0.00 8 LYS A C 8
ATOM 7755 O O . LYS A 1 8 ? -7.112 -11.263 -10.883 1.00 0.00 8 LYS A O 8
ATOM 7774 N N . ARG A 1 9 ? -8.254 -9.813 -12.171 1.00 0.00 9 ARG A N 8
ATOM 7775 C CA . ARG A 1 9 ? -8.957 -9.201 -11.050 1.00 0.00 9 ARG A CA 8
ATOM 7776 C C . ARG A 1 9 ? -9.986 -8.188 -11.542 1.00 0.00 9 ARG A C 8
ATOM 7777 O O . ARG A 1 9 ? -9.634 -7.178 -12.151 1.00 0.00 9 ARG A O 8
ATOM 7798 N N . GLN A 1 10 ? -11.258 -8.465 -11.273 1.00 0.00 10 GLN A N 8
ATOM 7799 C CA . GLN A 1 10 ? -12.337 -7.578 -11.689 1.00 0.00 10 GLN A CA 8
ATOM 7800 C C . GLN A 1 10 ? -13.293 -7.303 -10.533 1.00 0.00 10 GLN A C 8
ATOM 7801 O O . GLN A 1 10 ? -14.305 -7.986 -10.373 1.00 0.00 10 GLN A O 8
ATOM 7815 N N . LYS A 1 11 ? -12.964 -6.299 -9.726 1.00 0.00 11 LYS A N 8
ATOM 7816 C CA . LYS A 1 11 ? -13.793 -5.932 -8.584 1.00 0.00 11 LYS A CA 8
ATOM 7817 C C . LYS A 1 11 ? -14.243 -4.478 -8.683 1.00 0.00 11 LYS A C 8
ATOM 7818 O O . LYS A 1 11 ? -13.523 -3.631 -9.211 1.00 0.00 11 LYS A O 8
ATOM 7837 N N . ILE A 1 12 ? -15.437 -4.197 -8.172 1.00 0.00 12 ILE A N 8
ATOM 7838 C CA . ILE A 1 12 ? -15.980 -2.845 -8.201 1.00 0.00 12 ILE A CA 8
ATOM 7839 C C . ILE A 1 12 ? -16.569 -2.460 -6.848 1.00 0.00 12 ILE A C 8
ATOM 7840 O O . ILE A 1 12 ? -17.171 -3.288 -6.162 1.00 0.00 12 ILE A O 8
ATOM 7856 N N . HIS A 1 13 ? -16.393 -1.198 -6.469 1.00 0.00 13 HIS A N 8
ATOM 7857 C CA . HIS A 1 13 ? -16.910 -0.702 -5.199 1.00 0.00 13 HIS A CA 8
ATOM 7858 C C . HIS A 1 13 ? -17.682 0.599 -5.397 1.00 0.00 13 HIS A C 8
ATOM 7859 O O . HIS A 1 13 ? -17.347 1.406 -6.265 1.00 0.00 13 HIS A O 8
ATOM 7873 N N . LEU A 1 14 ? -18.717 0.796 -4.587 1.00 0.00 14 LEU A N 8
ATOM 7874 C CA . LEU A 1 14 ? -19.538 1.999 -4.674 1.00 0.00 14 LEU A CA 8
ATOM 7875 C C . LEU A 1 14 ? -18.667 3.251 -4.701 1.00 0.00 14 LEU A C 8
ATOM 7876 O O . LEU A 1 14 ? -18.779 4.077 -5.606 1.00 0.00 14 LEU A O 8
ATOM 7892 N N . GLY A 1 15 ? -17.799 3.384 -3.704 1.00 0.00 15 GLY A N 8
ATOM 7893 C CA . GLY A 1 15 ? -16.920 4.537 -3.633 1.00 0.00 15 GLY A CA 8
ATOM 7894 C C . GLY A 1 15 ? -16.281 4.861 -4.969 1.00 0.00 15 GLY A C 8
ATOM 7895 O O . GLY A 1 15 ? -15.569 4.035 -5.541 1.00 0.00 15 GLY A O 8
ATOM 7899 N N . ASP A 1 16 ? -16.536 6.065 -5.469 1.00 0.00 16 ASP A N 8
ATOM 7900 C CA . ASP A 1 16 ? -15.981 6.496 -6.746 1.00 0.00 16 ASP A CA 8
ATOM 7901 C C . ASP A 1 16 ? -14.584 7.080 -6.562 1.00 0.00 16 ASP A C 8
ATOM 7902 O O . ASP A 1 16 ? -14.203 8.031 -7.244 1.00 0.00 16 ASP A O 8
ATOM 7911 N N . ARG A 1 17 ? -13.825 6.503 -5.637 1.00 0.00 17 ARG A N 8
ATOM 7912 C CA . ARG A 1 17 ? -12.470 6.967 -5.362 1.00 0.00 17 ARG A CA 8
ATOM 7913 C C . ARG A 1 17 ? -11.463 5.831 -5.521 1.00 0.00 17 ARG A C 8
ATOM 7914 O O . ARG A 1 17 ? -10.428 5.993 -6.168 1.00 0.00 17 ARG A O 8
ATOM 7935 N N . SER A 1 18 ? -11.775 4.684 -4.928 1.00 0.00 18 SER A N 8
ATOM 7936 C CA . SER A 1 18 ? -10.896 3.522 -5.001 1.00 0.00 18 SER A CA 8
ATOM 7937 C C . SER A 1 18 ? -10.297 3.381 -6.397 1.00 0.00 18 SER A C 8
ATOM 7938 O O . SER A 1 18 ? -11.021 3.331 -7.391 1.00 0.00 18 SER A O 8
ATOM 7946 N N . GLN A 1 19 ? -8.971 3.317 -6.462 1.00 0.00 19 GLN A N 8
ATOM 7947 C CA . GLN A 1 19 ? -8.275 3.182 -7.736 1.00 0.00 19 GLN A CA 8
ATOM 7948 C C . GLN A 1 19 ? -7.364 1.959 -7.731 1.00 0.00 19 GLN A C 8
ATOM 7949 O O . GLN A 1 19 ? -6.800 1.595 -6.699 1.00 0.00 19 GLN A O 8
ATOM 7963 N N . LYS A 1 20 ? -7.223 1.328 -8.892 1.00 0.00 20 LYS A N 8
ATOM 7964 C CA . LYS A 1 20 ? -6.380 0.145 -9.023 1.00 0.00 20 LYS A CA 8
ATOM 7965 C C . LYS A 1 20 ? -4.964 0.531 -9.437 1.00 0.00 20 LYS A C 8
ATOM 7966 O O . LYS A 1 20 ? -4.708 0.837 -10.602 1.00 0.00 20 LYS A O 8
ATOM 7985 N N . CYS A 1 21 ? -4.045 0.511 -8.477 1.00 0.00 21 CYS A N 8
ATOM 7986 C CA . CYS A 1 21 ? -2.654 0.858 -8.742 1.00 0.00 21 CYS A CA 8
ATOM 7987 C C . CYS A 1 21 ? -2.164 0.195 -10.026 1.00 0.00 21 CYS A C 8
ATOM 7988 O O . CYS A 1 21 ? -2.707 -0.820 -10.460 1.00 0.00 21 CYS A O 8
ATOM 7995 N N . SER A 1 22 ? -1.132 0.778 -10.629 1.00 0.00 22 SER A N 8
ATOM 7996 C CA . SER A 1 22 ? -0.570 0.248 -11.866 1.00 0.00 22 SER A CA 8
ATOM 7997 C C . SER A 1 22 ? 0.750 -0.469 -11.599 1.00 0.00 22 SER A C 8
ATOM 7998 O O . SER A 1 22 ? 1.095 -1.435 -12.280 1.00 0.00 22 SER A O 8
ATOM 8006 N N . LYS A 1 23 ? 1.485 0.011 -10.602 1.00 0.00 23 LYS A N 8
ATOM 8007 C CA . LYS A 1 23 ? 2.767 -0.582 -10.241 1.00 0.00 23 LYS A CA 8
ATOM 8008 C C . LYS A 1 23 ? 2.590 -2.029 -9.792 1.00 0.00 23 LYS A C 8
ATOM 8009 O O . LYS A 1 23 ? 3.142 -2.949 -10.397 1.00 0.00 23 LYS A O 8
ATOM 8028 N N . CYS A 1 24 ? 1.817 -2.224 -8.730 1.00 0.00 24 CYS A N 8
ATOM 8029 C CA . CYS A 1 24 ? 1.565 -3.559 -8.200 1.00 0.00 24 CYS A CA 8
ATOM 8030 C C . CYS A 1 24 ? 0.213 -4.085 -8.671 1.00 0.00 24 CYS A C 8
ATOM 8031 O O . CYS A 1 24 ? 0.099 -5.226 -9.115 1.00 0.00 24 CYS A O 8
ATOM 8038 N N . GLY A 1 25 ? -0.812 -3.243 -8.569 1.00 0.00 25 GLY A N 8
ATOM 8039 C CA . GLY A 1 25 ? -2.143 -3.641 -8.988 1.00 0.00 25 GLY A CA 8
ATOM 8040 C C . GLY A 1 25 ? -3.075 -3.872 -7.815 1.00 0.00 25 GLY A C 8
ATOM 8041 O O . GLY A 1 25 ? -3.928 -4.759 -7.857 1.00 0.00 25 GLY A O 8
ATOM 8045 N N . ILE A 1 26 ? -2.912 -3.074 -6.766 1.00 0.00 26 ILE A N 8
ATOM 8046 C CA . ILE A 1 26 ? -3.745 -3.197 -5.576 1.00 0.00 26 ILE A CA 8
ATOM 8047 C C . ILE A 1 26 ? -4.776 -2.075 -5.509 1.00 0.00 26 ILE A C 8
ATOM 8048 O O . ILE A 1 26 ? -4.606 -1.024 -6.128 1.00 0.00 26 ILE A O 8
ATOM 8064 N N . ILE A 1 27 ? -5.845 -2.306 -4.754 1.00 0.00 27 ILE A N 8
ATOM 8065 C CA . ILE A 1 27 ? -6.902 -1.314 -4.603 1.00 0.00 27 ILE A CA 8
ATOM 8066 C C . ILE A 1 27 ? -6.617 -0.380 -3.432 1.00 0.00 27 ILE A C 8
ATOM 8067 O O . ILE A 1 27 ? -6.405 -0.828 -2.305 1.00 0.00 27 ILE A O 8
ATOM 8083 N N . PHE A 1 28 ? -6.616 0.920 -3.705 1.00 0.00 28 PHE A N 8
ATOM 8084 C CA . PHE A 1 28 ? -6.359 1.918 -2.673 1.00 0.00 28 PHE A CA 8
ATOM 8085 C C . PHE A 1 28 ? -7.217 3.161 -2.893 1.00 0.00 28 PHE A C 8
ATOM 8086 O O . PHE A 1 28 ? -7.740 3.382 -3.985 1.00 0.00 28 PHE A O 8
ATOM 8103 N N . ILE A 1 29 ? -7.356 3.968 -1.847 1.00 0.00 29 ILE A N 8
ATOM 8104 C CA . ILE A 1 29 ? -8.149 5.189 -1.925 1.00 0.00 29 ILE A CA 8
ATOM 8105 C C . ILE A 1 29 ? -7.275 6.392 -2.259 1.00 0.00 29 ILE A C 8
ATOM 8106 O O . ILE A 1 29 ? -6.604 6.946 -1.389 1.00 0.00 29 ILE A O 8
ATOM 8122 N N . ARG A 1 30 ? -7.290 6.793 -3.526 1.00 0.00 30 ARG A N 8
ATOM 8123 C CA . ARG A 1 30 ? -6.499 7.932 -3.976 1.00 0.00 30 ARG A CA 8
ATOM 8124 C C . ARG A 1 30 ? -6.779 9.162 -3.118 1.00 0.00 30 ARG A C 8
ATOM 8125 O O . ARG A 1 30 ? -7.933 9.537 -2.912 1.00 0.00 30 ARG A O 8
ATOM 8146 N N . ARG A 1 31 ? -5.716 9.785 -2.620 1.00 0.00 31 ARG A N 8
ATOM 8147 C CA . ARG A 1 31 ? -5.847 10.971 -1.783 1.00 0.00 31 ARG A CA 8
ATOM 8148 C C . ARG A 1 31 ? -5.620 12.240 -2.598 1.00 0.00 31 ARG A C 8
ATOM 8149 O O . ARG A 1 31 ? -4.910 12.225 -3.604 1.00 0.00 31 ARG A O 8
ATOM 8170 N N . SER A 1 32 ? -6.228 13.337 -2.158 1.00 0.00 32 SER A N 8
ATOM 8171 C CA . SER A 1 32 ? -6.095 14.614 -2.849 1.00 0.00 32 SER A CA 8
ATOM 8172 C C . SER A 1 32 ? -4.641 15.073 -2.869 1.00 0.00 32 SER A C 8
ATOM 8173 O O . SER A 1 32 ? -4.181 15.761 -1.956 1.00 0.00 32 SER A O 8
ATOM 8181 N N . THR A 1 33 ? -3.919 14.688 -3.917 1.00 0.00 33 THR A N 8
ATOM 8182 C CA . THR A 1 33 ? -2.516 15.058 -4.056 1.00 0.00 33 THR A CA 8
ATOM 8183 C C . THR A 1 33 ? -2.112 15.138 -5.524 1.00 0.00 33 THR A C 8
ATOM 8184 O O . THR A 1 33 ? -2.885 14.776 -6.412 1.00 0.00 33 THR A O 8
ATOM 8195 N N . LEU A 1 34 ? -0.897 15.614 -5.773 1.00 0.00 34 LEU A N 8
ATOM 8196 C CA . LEU A 1 34 ? -0.389 15.742 -7.134 1.00 0.00 34 LEU A CA 8
ATOM 8197 C C . LEU A 1 34 ? 0.964 15.052 -7.278 1.00 0.00 34 LEU A C 8
ATOM 8198 O O . LEU A 1 34 ? 1.163 14.234 -8.176 1.00 0.00 34 LEU A O 8
ATOM 8214 N N . SER A 1 35 ? 1.890 15.385 -6.385 1.00 0.00 35 SER A N 8
ATOM 8215 C CA . SER A 1 35 ? 3.225 14.799 -6.413 1.00 0.00 35 SER A CA 8
ATOM 8216 C C . SER A 1 35 ? 3.806 14.839 -7.822 1.00 0.00 35 SER A C 8
ATOM 8217 O O . SER A 1 35 ? 4.409 13.870 -8.285 1.00 0.00 35 SER A O 8
ATOM 8225 N N . ARG A 1 36 ? 3.620 15.967 -8.501 1.00 0.00 36 ARG A N 8
ATOM 8226 C CA . ARG A 1 36 ? 4.125 16.134 -9.858 1.00 0.00 36 ARG A CA 8
ATOM 8227 C C . ARG A 1 36 ? 4.079 14.813 -10.621 1.00 0.00 36 ARG A C 8
ATOM 8228 O O . ARG A 1 36 ? 5.035 14.447 -11.306 1.00 0.00 36 ARG A O 8
ATOM 8249 N N . ARG A 1 37 ? 2.963 14.103 -10.499 1.00 0.00 37 ARG A N 8
ATOM 8250 C CA . ARG A 1 37 ? 2.794 12.823 -11.175 1.00 0.00 37 ARG A CA 8
ATOM 8251 C C . ARG A 1 37 ? 1.315 12.480 -11.330 1.00 0.00 37 ARG A C 8
ATOM 8252 O O . ARG A 1 37 ? 0.489 12.857 -10.498 1.00 0.00 37 ARG A O 8
ATOM 8273 N N . LYS A 1 38 ? 0.987 11.765 -12.401 1.00 0.00 38 LYS A N 8
ATOM 8274 C CA . LYS A 1 38 ? -0.391 11.371 -12.666 1.00 0.00 38 LYS A CA 8
ATOM 8275 C C . LYS A 1 38 ? -0.498 9.862 -12.859 1.00 0.00 38 LYS A C 8
ATOM 8276 O O . LYS A 1 38 ? -1.184 9.388 -13.766 1.00 0.00 38 LYS A O 8
ATOM 8295 N N . THR A 1 39 ? 0.185 9.109 -12.002 1.00 0.00 39 THR A N 8
ATOM 8296 C CA . THR A 1 39 ? 0.167 7.654 -12.078 1.00 0.00 39 THR A CA 8
ATOM 8297 C C . THR A 1 39 ? -0.453 7.045 -10.826 1.00 0.00 39 THR A C 8
ATOM 8298 O O . THR A 1 39 ? -0.170 7.457 -9.701 1.00 0.00 39 THR A O 8
ATOM 8309 N N . PRO A 1 40 ? -1.320 6.041 -11.022 1.00 0.00 40 PRO A N 8
ATOM 8310 C CA . PRO A 1 40 ? -1.998 5.353 -9.919 1.00 0.00 40 PRO A CA 8
ATOM 8311 C C . PRO A 1 40 ? -1.041 4.497 -9.096 1.00 0.00 40 PRO A C 8
ATOM 8312 O O . PRO A 1 40 ? -0.739 3.361 -9.461 1.00 0.00 40 PRO A O 8
ATOM 8323 N N . MET A 1 41 ? -0.569 5.049 -7.983 1.00 0.00 41 MET A N 8
ATOM 8324 C CA . MET A 1 41 ? 0.352 4.335 -7.107 1.00 0.00 41 MET A CA 8
ATOM 8325 C C . MET A 1 41 ? -0.220 4.215 -5.698 1.00 0.00 41 MET A C 8
ATOM 8326 O O . MET A 1 41 ? -0.537 5.218 -5.058 1.00 0.00 41 MET A O 8
ATOM 8340 N N . CYS A 1 42 ? -0.351 2.981 -5.221 1.00 0.00 42 CYS A N 8
ATOM 8341 C CA . CYS A 1 42 ? -0.886 2.730 -3.888 1.00 0.00 42 CYS A CA 8
ATOM 8342 C C . CYS A 1 42 ? 0.018 3.331 -2.816 1.00 0.00 42 CYS A C 8
ATOM 8343 O O . CYS A 1 42 ? 1.213 3.527 -3.037 1.00 0.00 42 CYS A O 8
ATOM 8350 N N . GLU A 1 43 ? -0.561 3.622 -1.656 1.00 0.00 43 GLU A N 8
ATOM 8351 C CA . GLU A 1 43 ? 0.192 4.202 -0.550 1.00 0.00 43 GLU A CA 8
ATOM 8352 C C . GLU A 1 43 ? 1.460 3.398 -0.276 1.00 0.00 43 GLU A C 8
ATOM 8353 O O . GLU A 1 43 ? 2.394 3.888 0.360 1.00 0.00 43 GLU A O 8
ATOM 8365 N N . LYS A 1 44 ? 1.485 2.161 -0.758 1.00 0.00 44 LYS A N 8
ATOM 8366 C CA . LYS A 1 44 ? 2.637 1.287 -0.567 1.00 0.00 44 LYS A CA 8
ATOM 8367 C C . LYS A 1 44 ? 3.712 1.568 -1.612 1.00 0.00 44 LYS A C 8
ATOM 8368 O O . LYS A 1 44 ? 4.903 1.592 -1.301 1.00 0.00 44 LYS A O 8
ATOM 8387 N N . CYS A 1 45 ? 3.285 1.781 -2.852 1.00 0.00 45 CYS A N 8
ATOM 8388 C CA . CYS A 1 45 ? 4.210 2.061 -3.943 1.00 0.00 45 CYS A CA 8
ATOM 8389 C C . CYS A 1 45 ? 4.668 3.516 -3.907 1.00 0.00 45 CYS A C 8
ATOM 8390 O O . CYS A 1 45 ? 5.866 3.801 -3.908 1.00 0.00 45 CYS A O 8
ATOM 8397 N N . ARG A 1 46 ? 3.706 4.433 -3.876 1.00 0.00 46 ARG A N 8
ATOM 8398 C CA . ARG A 1 46 ? 4.010 5.858 -3.841 1.00 0.00 46 ARG A CA 8
ATOM 8399 C C . ARG A 1 46 ? 5.099 6.157 -2.814 1.00 0.00 46 ARG A C 8
ATOM 8400 O O . ARG A 1 46 ? 5.889 7.086 -2.983 1.00 0.00 46 ARG A O 8
ATOM 8421 N N . LYS A 1 47 ? 5.134 5.363 -1.749 1.00 0.00 47 LYS A N 8
ATOM 8422 C CA . LYS A 1 47 ? 6.125 5.541 -0.694 1.00 0.00 47 LYS A CA 8
ATOM 8423 C C . LYS A 1 47 ? 7.459 4.914 -1.090 1.00 0.00 47 LYS A C 8
ATOM 8424 O O . LYS A 1 47 ? 8.456 5.614 -1.268 1.00 0.00 47 LYS A O 8
ATOM 8443 N N . ASP A 1 48 ? 7.469 3.593 -1.227 1.00 0.00 48 ASP A N 8
ATOM 8444 C CA . ASP A 1 48 ? 8.679 2.872 -1.604 1.00 0.00 48 ASP A CA 8
ATOM 8445 C C . ASP A 1 48 ? 9.513 3.688 -2.587 1.00 0.00 48 ASP A C 8
ATOM 8446 O O . ASP A 1 48 ? 10.719 3.856 -2.404 1.00 0.00 48 ASP A O 8
ATOM 8455 N N . SER A 1 49 ? 8.862 4.192 -3.631 1.00 0.00 49 SER A N 8
ATOM 8456 C CA . SER A 1 49 ? 9.544 4.986 -4.646 1.00 0.00 49 SER A CA 8
ATOM 8457 C C . SER A 1 49 ? 10.741 4.229 -5.214 1.00 0.00 49 SER A C 8
ATOM 8458 O O . SER A 1 49 ? 11.841 4.773 -5.318 1.00 0.00 49 SER A O 8
ATOM 8466 N N . CYS A 1 50 ? 10.519 2.971 -5.579 1.00 0.00 50 CYS A N 8
ATOM 8467 C CA . CYS A 1 50 ? 11.579 2.138 -6.136 1.00 0.00 50 CYS A CA 8
ATOM 8468 C C . CYS A 1 50 ? 11.781 2.434 -7.618 1.00 0.00 50 CYS A C 8
ATOM 8469 O O . CYS A 1 50 ? 11.801 1.523 -8.445 1.00 0.00 50 CYS A O 8
ATOM 8477 N N . GLN A 1 51 ? 11.929 3.713 -7.946 1.00 0.00 51 GLN A N 8
ATOM 8478 C CA . GLN A 1 51 ? 12.127 4.129 -9.330 1.00 0.00 51 GLN A CA 8
ATOM 8479 C C . GLN A 1 51 ? 13.603 4.070 -9.710 1.00 0.00 51 GLN A C 8
ATOM 8480 O O . GLN A 1 51 ? 13.949 3.751 -10.847 1.00 0.00 51 GLN A O 8
ATOM 8494 N N . GLU A 1 52 ? 14.469 4.381 -8.750 1.00 0.00 52 GLU A N 8
ATOM 8495 C CA . GLU A 1 52 ? 15.908 4.365 -8.986 1.00 0.00 52 GLU A CA 8
ATOM 8496 C C . GLU A 1 52 ? 16.237 4.890 -10.380 1.00 0.00 52 GLU A C 8
ATOM 8497 O O . GLU A 1 52 ? 17.198 4.450 -11.010 1.00 0.00 52 GLU A O 8
ATOM 8509 N N . ALA A 1 53 ? 15.431 5.833 -10.857 1.00 0.00 53 ALA A N 8
ATOM 8510 C CA . ALA A 1 53 ? 15.636 6.419 -12.175 1.00 0.00 53 ALA A CA 8
ATOM 8511 C C . ALA A 1 53 ? 16.314 7.781 -12.071 1.00 0.00 53 ALA A C 8
ATOM 8512 O O . ALA A 1 53 ? 15.660 8.819 -12.168 1.00 0.00 53 ALA A O 8
ATOM 8519 N N . ALA A 1 54 ? 17.628 7.770 -11.872 1.00 0.00 54 ALA A N 8
ATOM 8520 C CA . ALA A 1 54 ? 18.394 9.004 -11.756 1.00 0.00 54 ALA A CA 8
ATOM 8521 C C . ALA A 1 54 ? 19.013 9.394 -13.094 1.00 0.00 54 ALA A C 8
ATOM 8522 O O . ALA A 1 54 ? 20.047 8.854 -13.492 1.00 0.00 54 ALA A O 8
ATOM 8529 N N . LEU A 1 55 ? 18.376 10.332 -13.785 1.00 0.00 55 LEU A N 8
ATOM 8530 C CA . LEU A 1 55 ? 18.865 10.794 -15.080 1.00 0.00 55 LEU A CA 8
ATOM 8531 C C . LEU A 1 55 ? 19.532 12.160 -14.955 1.00 0.00 55 LEU A C 8
ATOM 8532 O O . LEU A 1 55 ? 20.596 12.396 -15.525 1.00 0.00 55 LEU A O 8
ATOM 8548 N N . ASN A 1 56 ? 18.901 13.055 -14.202 1.00 0.00 56 ASN A N 8
ATOM 8549 C CA . ASN A 1 56 ? 19.434 14.397 -14.000 1.00 0.00 56 ASN A CA 8
ATOM 8550 C C . ASN A 1 56 ? 18.837 15.037 -12.751 1.00 0.00 56 ASN A C 8
ATOM 8551 O O . ASN A 1 56 ? 17.675 14.806 -12.416 1.00 0.00 56 ASN A O 8
ATOM 8562 N N . LYS A 1 57 ? 19.640 15.844 -12.065 1.00 0.00 57 LYS A N 8
ATOM 8563 C CA . LYS A 1 57 ? 19.192 16.521 -10.854 1.00 0.00 57 LYS A CA 8
ATOM 8564 C C . LYS A 1 57 ? 20.198 17.583 -10.421 1.00 0.00 57 LYS A C 8
ATOM 8565 O O . LYS A 1 57 ? 21.352 17.570 -10.849 1.00 0.00 57 LYS A O 8
ATOM 8584 N N . ASP A 1 58 ? 19.753 18.501 -9.569 1.00 0.00 58 ASP A N 8
ATOM 8585 C CA . ASP A 1 58 ? 20.615 19.568 -9.076 1.00 0.00 58 ASP A CA 8
ATOM 8586 C C . ASP A 1 58 ? 19.901 20.395 -8.011 1.00 0.00 58 ASP A C 8
ATOM 8587 O O . ASP A 1 58 ? 18.938 21.104 -8.304 1.00 0.00 58 ASP A O 8
ATOM 8596 N N . GLU A 1 59 ? 20.379 20.297 -6.774 1.00 0.00 59 GLU A N 8
ATOM 8597 C CA . GLU A 1 59 ? 19.784 21.035 -5.666 1.00 0.00 59 GLU A CA 8
ATOM 8598 C C . GLU A 1 59 ? 18.271 20.835 -5.629 1.00 0.00 59 GLU A C 8
ATOM 8599 O O . GLU A 1 59 ? 17.515 21.780 -5.410 1.00 0.00 59 GLU A O 8
ATOM 8611 N N . GLY A 1 60 ? 17.838 19.597 -5.845 1.00 0.00 60 GLY A N 8
ATOM 8612 C CA . GLY A 1 60 ? 16.419 19.295 -5.833 1.00 0.00 60 GLY A CA 8
ATOM 8613 C C . GLY A 1 60 ? 15.814 19.409 -4.448 1.00 0.00 60 GLY A C 8
ATOM 8614 O O . GLY A 1 60 ? 14.744 19.991 -4.277 1.00 0.00 60 GLY A O 8
ATOM 8618 N N . ASN A 1 61 ? 16.499 18.849 -3.456 1.00 0.00 61 ASN A N 8
ATOM 8619 C CA . ASN A 1 61 ? 16.021 18.889 -2.079 1.00 0.00 61 ASN A CA 8
ATOM 8620 C C . ASN A 1 61 ? 14.523 18.605 -2.014 1.00 0.00 61 ASN A C 8
ATOM 8621 O O . ASN A 1 61 ? 13.789 19.264 -1.279 1.00 0.00 61 ASN A O 8
ATOM 8632 N N . GLU A 1 62 ? 14.079 17.621 -2.790 1.00 0.00 62 GLU A N 8
ATOM 8633 C CA . GLU A 1 62 ? 12.669 17.252 -2.820 1.00 0.00 62 GLU A CA 8
ATOM 8634 C C . GLU A 1 62 ? 12.034 17.414 -1.442 1.00 0.00 62 GLU A C 8
ATOM 8635 O O . GLU A 1 62 ? 12.282 16.620 -0.535 1.00 0.00 62 GLU A O 8
ATOM 8647 N N . SER A 1 63 ? 11.212 18.449 -1.294 1.00 0.00 63 SER A N 8
ATOM 8648 C CA . SER A 1 63 ? 10.545 18.719 -0.026 1.00 0.00 63 SER A CA 8
ATOM 8649 C C . SER A 1 63 ? 9.090 18.262 -0.070 1.00 0.00 63 SER A C 8
ATOM 8650 O O . SER A 1 63 ? 8.654 17.460 0.755 1.00 0.00 63 SER A O 8
ATOM 8658 N N . GLY A 1 64 ? 8.343 18.779 -1.041 1.00 0.00 64 GLY A N 8
ATOM 8659 C CA . GLY A 1 64 ? 6.945 18.414 -1.176 1.00 0.00 64 GLY A CA 8
ATOM 8660 C C . 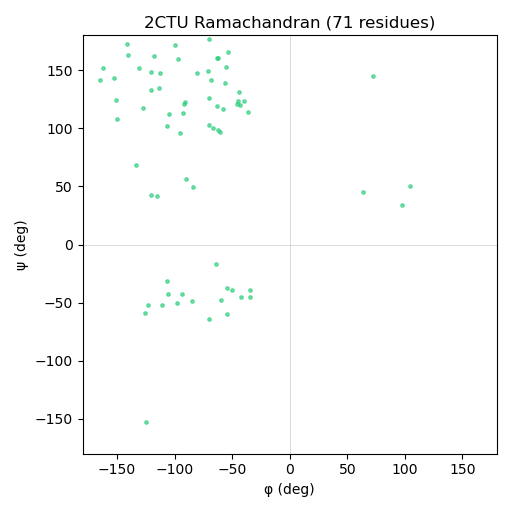GLY A 1 64 ? 6.060 19.607 -1.479 1.00 0.00 64 GLY A C 8
ATOM 8661 O O . GLY A 1 64 ? 5.186 19.958 -0.686 1.00 0.00 64 GLY A O 8
ATOM 8665 N N . LYS A 1 65 ? 6.287 20.233 -2.628 1.00 0.00 65 LYS A N 8
ATOM 8666 C CA . LYS A 1 65 ? 5.505 21.395 -3.035 1.00 0.00 65 LYS A CA 8
ATOM 8667 C C . LYS A 1 65 ? 4.929 21.200 -4.434 1.00 0.00 65 LYS A C 8
ATOM 8668 O O . LYS A 1 65 ? 5.410 20.369 -5.204 1.00 0.00 65 LYS A O 8
ATOM 8687 N N . LYS A 1 66 ? 3.898 21.974 -4.757 1.00 0.00 66 LYS A N 8
ATOM 8688 C CA . LYS A 1 66 ? 3.258 21.889 -6.064 1.00 0.00 66 LYS A CA 8
ATOM 8689 C C . LYS A 1 66 ? 3.147 23.269 -6.706 1.00 0.00 66 LYS A C 8
ATOM 8690 O O . LYS A 1 66 ? 3.471 23.447 -7.881 1.00 0.00 66 LYS A O 8
ATOM 8709 N N . THR A 1 67 ? 2.690 24.244 -5.927 1.00 0.00 67 THR A N 8
ATOM 8710 C CA . THR A 1 67 ? 2.537 25.607 -6.419 1.00 0.00 67 THR A CA 8
ATOM 8711 C C . THR A 1 67 ? 3.592 26.530 -5.819 1.00 0.00 67 THR A C 8
ATOM 8712 O O . THR A 1 67 ? 4.286 27.246 -6.540 1.00 0.00 67 THR A O 8
ATOM 8723 N N . SER A 1 68 ? 3.708 26.507 -4.495 1.00 0.00 68 SER A N 8
ATOM 8724 C CA . SER A 1 68 ? 4.677 27.344 -3.798 1.00 0.00 68 SER A CA 8
ATOM 8725 C C . SER A 1 68 ? 6.104 26.927 -4.145 1.00 0.00 68 SER A C 8
ATOM 8726 O O . SER A 1 68 ? 6.389 25.745 -4.332 1.00 0.00 68 SER A O 8
ATOM 8734 N N . GLY A 1 69 ? 6.997 27.909 -4.228 1.00 0.00 69 GLY A N 8
ATOM 8735 C CA . GLY A 1 69 ? 8.382 27.625 -4.552 1.00 0.00 69 GLY A CA 8
ATOM 8736 C C . GLY A 1 69 ? 9.346 28.208 -3.537 1.00 0.00 69 GLY A C 8
ATOM 8737 O O . GLY A 1 69 ? 9.151 29.311 -3.026 1.00 0.00 69 GLY A O 8
ATOM 8741 N N . PRO A 1 70 ? 10.413 27.456 -3.229 1.00 0.00 70 PRO A N 8
ATOM 8742 C CA . PRO A 1 70 ? 11.431 27.884 -2.264 1.00 0.00 70 PRO A CA 8
ATOM 8743 C C . PRO A 1 70 ? 12.275 29.041 -2.787 1.00 0.00 70 PRO A C 8
ATOM 8744 O O . PRO A 1 70 ? 12.658 29.063 -3.956 1.00 0.00 70 PRO A O 8
ATOM 8755 N N . SER A 1 71 ? 12.561 30.001 -1.913 1.00 0.00 71 SER A N 8
ATOM 8756 C CA . SER A 1 71 ? 13.357 31.164 -2.288 1.00 0.00 71 SER A CA 8
ATOM 8757 C C . SER A 1 71 ? 14.011 31.792 -1.062 1.00 0.00 71 SER A C 8
ATOM 8758 O O . SER A 1 71 ? 13.389 31.915 -0.007 1.00 0.00 71 SER A O 8
ATOM 8766 N N . SER A 1 72 ? 15.271 32.190 -1.209 1.00 0.00 72 SER A N 8
ATOM 8767 C CA . SER A 1 72 ? 16.012 32.802 -0.113 1.00 0.00 72 SER A CA 8
ATOM 8768 C C . SER A 1 72 ? 15.462 34.189 0.206 1.00 0.00 72 SER A C 8
ATOM 8769 O O . SER A 1 72 ? 14.621 34.718 -0.519 1.00 0.00 72 SER A O 8
ATOM 8777 N N . GLY A 1 73 ? 15.945 34.773 1.299 1.00 0.00 73 GLY A N 8
ATOM 8778 C CA . GLY A 1 73 ? 15.491 36.093 1.697 1.00 0.00 73 GLY A CA 8
ATOM 8779 C C . GLY A 1 73 ? 15.669 37.123 0.600 1.00 0.00 73 GLY A C 8
ATOM 8780 O O . GLY A 1 73 ? 16.302 36.818 -0.410 1.00 0.00 73 GLY A O 8
ATOM 8785 N N . GLY A 1 1 ? 13.108 -15.187 -20.464 1.00 0.00 1 GLY A N 9
ATOM 8786 C CA . GLY A 1 1 ? 12.294 -15.193 -19.263 1.00 0.00 1 GLY A CA 9
ATOM 8787 C C . GLY A 1 1 ? 10.826 -15.426 -19.559 1.00 0.00 1 GLY A C 9
ATOM 8788 O O . GLY A 1 1 ? 10.378 -15.251 -20.692 1.0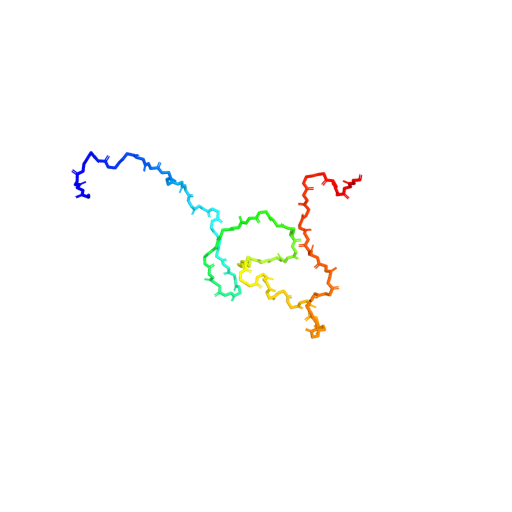0 0.00 1 GLY A O 9
ATOM 8792 N N . SER A 1 2 ? 10.074 -15.825 -18.537 1.00 0.00 2 SER A N 9
ATOM 8793 C CA . SER A 1 2 ? 8.649 -16.089 -18.694 1.00 0.00 2 SER A CA 9
ATOM 8794 C C . SER A 1 2 ? 7.881 -15.690 -17.438 1.00 0.00 2 SER A C 9
ATOM 8795 O O . SER A 1 2 ? 8.475 -15.381 -16.406 1.00 0.00 2 SER A O 9
ATOM 8803 N N . SER A 1 3 ? 6.555 -15.700 -17.534 1.00 0.00 3 SER A N 9
ATOM 8804 C CA . SER A 1 3 ? 5.704 -15.336 -16.407 1.00 0.00 3 SER A CA 9
ATOM 8805 C C . SER A 1 3 ? 4.484 -16.249 -16.330 1.00 0.00 3 SER A C 9
ATOM 8806 O O . SER A 1 3 ? 4.268 -17.090 -17.202 1.00 0.00 3 SER A O 9
ATOM 8814 N N . GLY A 1 4 ? 3.689 -16.077 -15.279 1.00 0.00 4 GLY A N 9
ATOM 8815 C CA . GLY A 1 4 ? 2.501 -16.891 -15.106 1.00 0.00 4 GLY A CA 9
ATOM 8816 C C . GLY A 1 4 ? 1.222 -16.106 -15.323 1.00 0.00 4 GLY A C 9
ATOM 8817 O O . GLY A 1 4 ? 0.459 -16.392 -16.246 1.00 0.00 4 GLY A O 9
ATOM 8821 N N . SER A 1 5 ? 0.987 -15.114 -14.470 1.00 0.00 5 SER A N 9
ATOM 8822 C CA . SER A 1 5 ? -0.211 -14.289 -14.570 1.00 0.00 5 SER A CA 9
ATOM 8823 C C . SER A 1 5 ? -1.469 -15.133 -14.393 1.00 0.00 5 SER A C 9
ATOM 8824 O O . SER A 1 5 ? -2.459 -14.948 -15.102 1.00 0.00 5 SER A O 9
ATOM 8832 N N . SER A 1 6 ? -1.423 -16.061 -13.442 1.00 0.00 6 SER A N 9
ATOM 8833 C CA . SER A 1 6 ? -2.556 -16.937 -13.174 1.00 0.00 6 SER A CA 9
ATOM 8834 C C . SER A 1 6 ? -3.610 -16.221 -12.334 1.00 0.00 6 SER A C 9
ATOM 8835 O O . SER A 1 6 ? -3.333 -15.195 -11.714 1.00 0.00 6 SER A O 9
ATOM 8843 N N . GLY A 1 7 ? -4.821 -16.771 -12.320 1.00 0.00 7 GLY A N 9
ATOM 8844 C CA . GLY A 1 7 ? -5.898 -16.172 -11.554 1.00 0.00 7 GLY A CA 9
ATOM 8845 C C . GLY A 1 7 ? -7.119 -17.067 -11.473 1.00 0.00 7 GLY A C 9
ATOM 8846 O O . GLY A 1 7 ? -7.539 -17.460 -10.385 1.00 0.00 7 GLY A O 9
ATOM 8850 N N . LYS A 1 8 ? -7.692 -17.389 -12.628 1.00 0.00 8 LYS A N 9
ATOM 8851 C CA . LYS A 1 8 ? -8.872 -18.243 -12.685 1.00 0.00 8 LYS A CA 9
ATOM 8852 C C . LYS A 1 8 ? -9.886 -17.842 -11.617 1.00 0.00 8 LYS A C 9
ATOM 8853 O O . LYS A 1 8 ? -10.479 -18.697 -10.960 1.00 0.00 8 LYS A O 9
ATOM 8872 N N . ARG A 1 9 ? -10.080 -16.538 -11.452 1.00 0.00 9 ARG A N 9
ATOM 8873 C CA . ARG A 1 9 ? -11.022 -16.024 -10.465 1.00 0.00 9 ARG A CA 9
ATOM 8874 C C . ARG A 1 9 ? -11.417 -14.586 -10.788 1.00 0.00 9 ARG A C 9
ATOM 8875 O O . ARG A 1 9 ? -10.656 -13.849 -11.413 1.00 0.00 9 ARG A O 9
ATOM 8896 N N . GLN A 1 10 ? -12.613 -14.197 -10.358 1.00 0.00 10 GLN A N 9
ATOM 8897 C CA . GLN A 1 10 ? -13.110 -12.848 -10.603 1.00 0.00 10 GLN A CA 9
ATOM 8898 C C . GLN A 1 10 ? -13.775 -12.278 -9.354 1.00 0.00 10 GLN A C 9
ATOM 8899 O O . GLN A 1 10 ? -14.243 -13.022 -8.492 1.00 0.00 10 GLN A O 9
ATOM 8913 N N . LYS A 1 11 ? -13.813 -10.953 -9.263 1.00 0.00 11 LYS A N 9
ATOM 8914 C CA . LYS A 1 11 ? -14.421 -10.281 -8.120 1.00 0.00 11 LYS A CA 9
ATOM 8915 C C . LYS A 1 11 ? -15.206 -9.052 -8.566 1.00 0.00 11 LYS A C 9
ATOM 8916 O O . LYS A 1 11 ? -14.834 -8.382 -9.530 1.00 0.00 11 LYS A O 9
ATOM 8935 N N . ILE A 1 12 ? -16.292 -8.760 -7.859 1.00 0.00 12 ILE A N 9
ATOM 8936 C CA . ILE A 1 12 ? -17.128 -7.610 -8.181 1.00 0.00 12 ILE A CA 9
ATOM 8937 C C . ILE A 1 12 ? -16.943 -6.493 -7.159 1.00 0.00 12 ILE A C 9
ATOM 8938 O O . ILE A 1 12 ? -17.672 -6.415 -6.170 1.00 0.00 12 ILE A O 9
ATOM 8954 N N . HIS A 1 13 ? -15.964 -5.629 -7.405 1.00 0.00 13 HIS A N 9
ATOM 8955 C CA . HIS A 1 13 ? -15.685 -4.513 -6.508 1.00 0.00 13 HIS A CA 9
ATOM 8956 C C . HIS A 1 13 ? -16.226 -3.207 -7.080 1.00 0.00 13 HIS A C 9
ATOM 8957 O O . HIS A 1 13 ? -15.896 -2.825 -8.203 1.00 0.00 13 HIS A O 9
ATOM 8971 N N . LEU A 1 14 ? -17.060 -2.526 -6.301 1.00 0.00 14 LEU A N 9
ATOM 8972 C CA . LEU A 1 14 ? -17.648 -1.262 -6.730 1.00 0.00 14 LEU A CA 9
ATOM 8973 C C . LEU A 1 14 ? -16.775 -0.085 -6.310 1.00 0.00 14 LEU A C 9
ATOM 8974 O O . LEU A 1 14 ? -16.354 0.717 -7.143 1.00 0.00 14 LEU A O 9
ATOM 8990 N N . GLY A 1 15 ? -16.504 0.012 -5.012 1.00 0.00 15 GLY A N 9
ATOM 8991 C CA . GLY A 1 15 ? -15.680 1.093 -4.504 1.00 0.00 15 GLY A CA 9
ATOM 8992 C C . GLY A 1 15 ? -15.969 2.414 -5.191 1.00 0.00 15 GLY A C 9
ATOM 8993 O O . GLY A 1 15 ? -15.365 2.734 -6.214 1.00 0.00 15 GLY A O 9
ATOM 8997 N N . ASP A 1 16 ? -16.896 3.181 -4.628 1.00 0.00 16 ASP A N 9
ATOM 8998 C CA . ASP A 1 16 ? -17.265 4.473 -5.192 1.00 0.00 16 ASP A CA 9
ATOM 8999 C C . ASP A 1 16 ? -16.027 5.246 -5.635 1.00 0.00 16 ASP A C 9
ATOM 9000 O O . ASP A 1 16 ? -15.930 5.679 -6.784 1.00 0.00 16 ASP A O 9
ATOM 9009 N N . ARG A 1 17 ? -15.082 5.417 -4.716 1.00 0.00 17 ARG A N 9
ATOM 9010 C CA . ARG A 1 17 ? -13.851 6.140 -5.011 1.00 0.00 17 ARG A CA 9
ATOM 9011 C C . ARG A 1 17 ? -12.630 5.257 -4.767 1.00 0.00 17 ARG A C 9
ATOM 9012 O O . ARG A 1 17 ? -11.858 5.492 -3.838 1.00 0.00 17 ARG A O 9
ATOM 9033 N N . SER A 1 18 ? -12.464 4.241 -5.608 1.00 0.00 18 SER A N 9
ATOM 9034 C CA . SER A 1 18 ? -11.340 3.320 -5.481 1.00 0.00 18 SER A CA 9
ATOM 9035 C C . SER A 1 18 ? -10.600 3.181 -6.808 1.00 0.00 18 SER A C 9
ATOM 9036 O O . SER A 1 18 ? -11.205 2.896 -7.841 1.00 0.00 18 SER A O 9
ATOM 9044 N N . GLN A 1 19 ? -9.287 3.383 -6.769 1.00 0.00 19 GLN A N 9
ATOM 9045 C CA . GLN A 1 19 ? -8.463 3.280 -7.968 1.00 0.00 19 GLN A CA 9
ATOM 9046 C C . GLN A 1 19 ? -7.541 2.068 -7.894 1.00 0.00 19 GLN A C 9
ATOM 9047 O O . GLN A 1 19 ? -6.993 1.755 -6.837 1.00 0.00 19 GLN A O 9
ATOM 9061 N N . LYS A 1 20 ? -7.375 1.387 -9.023 1.00 0.00 20 LYS A N 9
ATOM 9062 C CA . LYS A 1 20 ? -6.520 0.208 -9.087 1.00 0.00 20 LYS A CA 9
ATOM 9063 C C . LYS A 1 20 ? -5.090 0.593 -9.454 1.00 0.00 20 LYS A C 9
ATOM 9064 O O . LYS A 1 20 ? -4.810 0.963 -10.595 1.00 0.00 20 LYS A O 9
ATOM 9083 N N . CYS A 1 21 ? -4.189 0.503 -8.482 1.00 0.00 21 CYS A N 9
ATOM 9084 C CA . CYS A 1 21 ? -2.788 0.840 -8.703 1.00 0.00 21 CYS A CA 9
ATOM 9085 C C . CYS A 1 21 ? -2.257 0.161 -9.962 1.00 0.00 21 CYS A C 9
ATOM 9086 O O . CYS A 1 21 ? -2.737 -0.902 -10.356 1.00 0.00 21 CYS A O 9
ATOM 9093 N N . SER A 1 22 ? -1.262 0.781 -10.588 1.00 0.00 22 SER A N 9
ATOM 9094 C CA . SER A 1 22 ? -0.667 0.239 -11.804 1.00 0.00 22 SER A CA 9
ATOM 9095 C C . SER A 1 22 ? 0.706 -0.361 -11.516 1.00 0.00 22 SER A C 9
ATOM 9096 O O . SER A 1 22 ? 1.152 -1.280 -12.203 1.00 0.00 22 SER A O 9
ATOM 9104 N N . LYS A 1 23 ? 1.372 0.166 -10.494 1.00 0.00 23 LYS A N 9
ATOM 9105 C CA . LYS A 1 23 ? 2.694 -0.316 -10.112 1.00 0.00 23 LYS A CA 9
ATOM 9106 C C . LYS A 1 23 ? 2.625 -1.755 -9.612 1.00 0.00 23 LYS A C 9
ATOM 9107 O O . LYS A 1 23 ? 3.346 -2.627 -10.098 1.00 0.00 23 LYS A O 9
ATOM 9126 N N . CYS A 1 24 ? 1.753 -1.997 -8.640 1.00 0.00 24 CYS A N 9
ATOM 9127 C CA . CYS A 1 24 ? 1.588 -3.331 -8.074 1.00 0.00 24 CYS A CA 9
ATOM 9128 C C . CYS A 1 24 ? 0.264 -3.949 -8.515 1.00 0.00 24 CYS A C 9
ATOM 9129 O O . CYS A 1 24 ? 0.210 -5.115 -8.903 1.00 0.00 24 CYS A O 9
ATOM 9136 N N . GLY A 1 25 ? -0.802 -3.158 -8.452 1.00 0.00 25 GLY A N 9
ATOM 9137 C CA . GLY A 1 25 ? -2.111 -3.644 -8.848 1.00 0.00 25 GLY A CA 9
ATOM 9138 C C . GLY A 1 25 ? -3.024 -3.883 -7.661 1.00 0.00 25 GLY A C 9
ATOM 9139 O O . GLY A 1 25 ? -3.871 -4.776 -7.692 1.00 0.00 25 GLY A O 9
ATOM 9143 N N . ILE A 1 26 ? -2.850 -3.085 -6.613 1.00 0.00 26 ILE A N 9
ATOM 9144 C CA . ILE A 1 26 ? -3.665 -3.215 -5.411 1.00 0.00 26 ILE A CA 9
ATOM 9145 C C . ILE A 1 26 ? -4.795 -2.191 -5.400 1.00 0.00 26 ILE A C 9
ATOM 9146 O O . ILE A 1 26 ? -4.726 -1.169 -6.082 1.00 0.00 26 ILE A O 9
ATOM 9162 N N . ILE A 1 27 ? -5.832 -2.473 -4.619 1.00 0.00 27 ILE A N 9
ATOM 9163 C CA . ILE A 1 27 ? -6.976 -1.575 -4.516 1.00 0.00 27 ILE A CA 9
ATOM 9164 C C . ILE A 1 27 ? -6.813 -0.609 -3.347 1.00 0.00 27 ILE A C 9
ATOM 9165 O O . ILE A 1 27 ? -6.613 -1.027 -2.206 1.00 0.00 27 ILE A O 9
ATOM 9181 N N . PHE A 1 28 ? -6.903 0.684 -3.638 1.00 0.00 28 PHE A N 9
ATOM 9182 C CA . PHE A 1 28 ? -6.767 1.710 -2.611 1.00 0.00 28 PHE A CA 9
ATOM 9183 C C . PHE A 1 28 ? -7.711 2.878 -2.881 1.00 0.00 28 PHE A C 9
ATOM 9184 O O . PHE A 1 28 ? -8.049 3.164 -4.030 1.00 0.00 28 PHE A O 9
ATOM 9201 N N . ILE A 1 29 ? -8.133 3.549 -1.814 1.00 0.00 29 ILE A N 9
ATOM 9202 C CA . ILE A 1 29 ? -9.037 4.686 -1.935 1.00 0.00 29 ILE A CA 9
ATOM 9203 C C . ILE A 1 29 ? -8.273 5.963 -2.268 1.00 0.00 29 ILE A C 9
ATOM 9204 O O . ILE A 1 29 ? -7.349 6.349 -1.553 1.00 0.00 29 ILE A O 9
ATOM 9220 N N . ARG A 1 30 ? -8.667 6.615 -3.357 1.00 0.00 30 ARG A N 9
ATOM 9221 C CA . ARG A 1 30 ? -8.020 7.849 -3.784 1.00 0.00 30 ARG A CA 9
ATOM 9222 C C . ARG A 1 30 ? -8.913 9.055 -3.507 1.00 0.00 30 ARG A C 9
ATOM 9223 O O . ARG A 1 30 ? -10.120 9.013 -3.744 1.00 0.00 30 ARG A O 9
ATOM 9244 N N . ARG A 1 31 ? -8.311 10.128 -3.004 1.00 0.00 31 ARG A N 9
ATOM 9245 C CA . ARG A 1 31 ? -9.051 11.345 -2.693 1.00 0.00 31 ARG A CA 9
ATOM 9246 C C . ARG A 1 31 ? -8.317 12.576 -3.216 1.00 0.00 31 ARG A C 9
ATOM 9247 O O . ARG A 1 31 ? -8.810 13.277 -4.099 1.00 0.00 31 ARG A O 9
ATOM 9268 N N . SER A 1 32 ? -7.136 12.834 -2.663 1.00 0.00 32 SER A N 9
ATOM 9269 C CA . SER A 1 32 ? -6.336 13.983 -3.069 1.00 0.00 32 SER A CA 9
ATOM 9270 C C . SER A 1 32 ? -5.276 13.574 -4.088 1.00 0.00 32 SER A C 9
ATOM 9271 O O . SER A 1 32 ? -4.077 13.650 -3.819 1.00 0.00 32 SER A O 9
ATOM 9279 N N . THR A 1 33 ? -5.728 13.139 -5.260 1.00 0.00 33 THR A N 9
ATOM 9280 C CA . THR A 1 33 ? -4.820 12.716 -6.320 1.00 0.00 33 THR A CA 9
ATOM 9281 C C . THR A 1 33 ? -4.127 13.913 -6.959 1.00 0.00 33 THR A C 9
ATOM 9282 O O . THR A 1 33 ? -4.660 14.534 -7.880 1.00 0.00 33 THR A O 9
ATOM 9293 N N . LEU A 1 34 ? -2.935 14.232 -6.468 1.00 0.00 34 LEU A N 9
ATOM 9294 C CA . LEU A 1 34 ? -2.167 15.356 -6.993 1.00 0.00 34 LEU A CA 9
ATOM 9295 C C . LEU A 1 34 ? -1.584 15.025 -8.363 1.00 0.00 34 LEU A C 9
ATOM 9296 O O . LEU A 1 34 ? -1.003 13.957 -8.559 1.00 0.00 34 LEU A O 9
ATOM 9312 N N . SER A 1 35 ? -1.741 15.947 -9.306 1.00 0.00 35 SER A N 9
ATOM 9313 C CA . SER A 1 35 ? -1.232 15.752 -10.659 1.00 0.00 35 SER A CA 9
ATOM 9314 C C . SER A 1 35 ? 0.287 15.892 -10.692 1.00 0.00 35 SER A C 9
ATOM 9315 O O . SER A 1 35 ? 0.819 16.907 -11.143 1.00 0.00 35 SER A O 9
ATOM 9323 N N . ARG A 1 36 ? 0.980 14.864 -10.212 1.00 0.00 36 ARG A N 9
ATOM 9324 C CA . ARG A 1 36 ? 2.438 14.871 -10.186 1.00 0.00 36 ARG A CA 9
ATOM 9325 C C . ARG A 1 36 ? 3.007 14.189 -11.426 1.00 0.00 36 ARG A C 9
ATOM 9326 O O . ARG A 1 36 ? 3.656 14.827 -12.255 1.00 0.00 36 ARG A O 9
ATOM 9347 N N . ARG A 1 37 ? 2.760 12.889 -11.545 1.00 0.00 37 ARG A N 9
ATOM 9348 C CA . ARG A 1 37 ? 3.250 12.119 -12.682 1.00 0.00 37 ARG A CA 9
ATOM 9349 C C . ARG A 1 37 ? 2.094 11.475 -13.441 1.00 0.00 37 ARG A C 9
ATOM 9350 O O . ARG A 1 37 ? 2.298 10.801 -14.452 1.00 0.00 37 ARG A O 9
ATOM 9371 N N . LYS A 1 38 ? 0.878 11.686 -12.948 1.00 0.00 38 LYS A N 9
ATOM 9372 C CA . LYS A 1 38 ? -0.312 11.128 -13.579 1.00 0.00 38 LYS A CA 9
ATOM 9373 C C . LYS A 1 38 ? -0.260 9.603 -13.585 1.00 0.00 38 LYS A C 9
ATOM 9374 O O . LYS A 1 38 ? -0.717 8.960 -14.531 1.00 0.00 38 LYS A O 9
ATOM 9393 N N . THR A 1 39 ? 0.300 9.030 -12.524 1.00 0.00 39 THR A N 9
ATOM 9394 C CA . THR A 1 39 ? 0.411 7.582 -12.408 1.00 0.00 39 THR A CA 9
ATOM 9395 C C . THR A 1 39 ? -0.245 7.081 -11.127 1.00 0.00 39 THR A C 9
ATOM 9396 O O . THR A 1 39 ? 0.123 7.471 -10.019 1.00 0.00 39 THR A O 9
ATOM 9407 N N . PRO A 1 40 ? -1.240 6.194 -11.278 1.00 0.00 40 PRO A N 9
ATOM 9408 C CA . PRO A 1 40 ? -1.967 5.619 -10.142 1.00 0.00 40 PRO A CA 9
ATOM 9409 C C . PRO A 1 40 ? -1.106 4.661 -9.327 1.00 0.00 40 PRO A C 9
ATOM 9410 O O . PRO A 1 40 ? -1.010 3.476 -9.642 1.00 0.00 40 PRO A O 9
ATOM 9421 N N . MET A 1 41 ? -0.480 5.183 -8.276 1.00 0.00 41 MET A N 9
ATOM 9422 C CA . MET A 1 41 ? 0.373 4.372 -7.415 1.00 0.00 41 MET A CA 9
ATOM 9423 C C . MET A 1 41 ? -0.097 4.441 -5.965 1.00 0.00 41 MET A C 9
ATOM 9424 O O . MET A 1 41 ? -0.278 5.526 -5.411 1.00 0.00 41 MET A O 9
ATOM 9438 N N . CYS A 1 42 ? -0.294 3.277 -5.356 1.00 0.00 42 CYS A N 9
ATOM 9439 C CA . CYS A 1 42 ? -0.744 3.204 -3.971 1.00 0.00 42 CYS A CA 9
ATOM 9440 C C . CYS A 1 42 ? 0.358 3.657 -3.017 1.00 0.00 42 CYS A C 9
ATOM 9441 O O . CYS A 1 42 ? 1.544 3.496 -3.302 1.00 0.00 42 CYS A O 9
ATOM 9448 N N . GLU A 1 43 ? -0.045 4.224 -1.884 1.00 0.00 43 GLU A N 9
ATOM 9449 C CA . GLU A 1 43 ? 0.908 4.701 -0.889 1.00 0.00 43 GLU A CA 9
ATOM 9450 C C . GLU A 1 43 ? 1.996 3.662 -0.636 1.00 0.00 43 GLU A C 9
ATOM 9451 O O . GLU A 1 43 ? 3.155 4.004 -0.401 1.00 0.00 43 GLU A O 9
ATOM 9463 N N . LYS A 1 44 ? 1.614 2.390 -0.685 1.00 0.00 44 LYS A N 9
ATOM 9464 C CA . LYS A 1 44 ? 2.556 1.299 -0.462 1.00 0.00 44 LYS A CA 9
ATOM 9465 C C . LYS A 1 44 ? 3.666 1.317 -1.507 1.00 0.00 44 LYS A C 9
ATOM 9466 O O . LYS A 1 44 ? 4.822 1.020 -1.204 1.00 0.00 44 LYS A O 9
ATOM 9485 N N . CYS A 1 45 ? 3.309 1.667 -2.738 1.00 0.00 45 CYS A N 9
ATOM 9486 C CA . CYS A 1 45 ? 4.275 1.725 -3.828 1.00 0.00 45 CYS A CA 9
ATOM 9487 C C . CYS A 1 45 ? 5.003 3.066 -3.839 1.00 0.00 45 CYS A C 9
ATOM 9488 O O . CYS A 1 45 ? 6.160 3.152 -4.252 1.00 0.00 45 CYS A O 9
ATOM 9495 N N . ARG A 1 46 ? 4.318 4.109 -3.383 1.00 0.00 46 ARG A N 9
ATOM 9496 C CA . ARG A 1 46 ? 4.899 5.446 -3.341 1.00 0.00 46 ARG A CA 9
ATOM 9497 C C . ARG A 1 46 ? 6.365 5.388 -2.921 1.00 0.00 46 ARG A C 9
ATOM 9498 O O . ARG A 1 46 ? 7.253 5.789 -3.674 1.00 0.00 46 ARG A O 9
ATOM 9519 N N . LYS A 1 47 ? 6.611 4.888 -1.715 1.00 0.00 47 LYS A N 9
ATOM 9520 C CA . LYS A 1 47 ? 7.968 4.777 -1.195 1.00 0.00 47 LYS A CA 9
ATOM 9521 C C . LYS A 1 47 ? 8.859 4.000 -2.159 1.00 0.00 47 LYS A C 9
ATOM 9522 O O . LYS A 1 47 ? 10.041 4.309 -2.312 1.00 0.00 47 LYS A O 9
ATOM 9541 N N . ASP A 1 48 ? 8.284 2.993 -2.807 1.00 0.00 48 ASP A N 9
ATOM 9542 C CA . ASP A 1 48 ? 9.026 2.174 -3.759 1.00 0.00 48 ASP A CA 9
ATOM 9543 C C . ASP A 1 48 ? 9.989 3.029 -4.577 1.00 0.00 48 ASP A C 9
ATOM 9544 O O . ASP A 1 48 ? 11.153 2.672 -4.756 1.00 0.00 48 ASP A O 9
ATOM 9553 N N . SER A 1 49 ? 9.494 4.159 -5.072 1.00 0.00 49 SER A N 9
ATOM 9554 C CA . SER A 1 49 ? 10.309 5.063 -5.875 1.00 0.00 49 SER A CA 9
ATOM 9555 C C . SER A 1 49 ? 11.210 4.281 -6.827 1.00 0.00 49 SER A C 9
ATOM 9556 O O . SER A 1 49 ? 12.378 4.623 -7.014 1.00 0.00 49 SER A O 9
ATOM 9564 N N . CYS A 1 50 ? 10.658 3.231 -7.424 1.00 0.00 50 CYS A N 9
ATOM 9565 C CA . CYS A 1 50 ? 11.411 2.399 -8.356 1.00 0.00 50 CYS A CA 9
ATOM 9566 C C . CYS A 1 50 ? 12.316 3.253 -9.238 1.00 0.00 50 CYS A C 9
ATOM 9567 O O . CYS A 1 50 ? 12.088 4.451 -9.402 1.00 0.00 50 CYS A O 9
ATOM 9575 N N . GLN A 1 51 ? 13.345 2.628 -9.802 1.00 0.00 51 GLN A N 9
ATOM 9576 C CA . GLN A 1 51 ? 14.286 3.332 -10.665 1.00 0.00 51 GLN A CA 9
ATOM 9577 C C . GLN A 1 51 ? 13.552 4.085 -11.771 1.00 0.00 51 GLN A C 9
ATOM 9578 O O . GLN A 1 51 ? 13.886 5.227 -12.082 1.00 0.00 51 GLN A O 9
ATOM 9592 N N . GLU A 1 52 ? 12.552 3.436 -12.359 1.00 0.00 52 GLU A N 9
ATOM 9593 C CA . GLU A 1 52 ? 11.773 4.045 -13.430 1.00 0.00 52 GLU A CA 9
ATOM 9594 C C . GLU A 1 52 ? 10.377 3.432 -13.504 1.00 0.00 52 GLU A C 9
ATOM 9595 O O . GLU A 1 52 ? 10.188 2.255 -13.200 1.00 0.00 52 GLU A O 9
ATOM 9607 N N . ALA A 1 53 ? 9.403 4.241 -13.908 1.00 0.00 53 ALA A N 9
ATOM 9608 C CA . ALA A 1 53 ? 8.025 3.780 -14.023 1.00 0.00 53 ALA A CA 9
ATOM 9609 C C . ALA A 1 53 ? 7.474 4.039 -15.421 1.00 0.00 53 ALA A C 9
ATOM 9610 O O . ALA A 1 53 ? 7.079 3.110 -16.125 1.00 0.00 53 ALA A O 9
ATOM 9617 N N . ALA A 1 54 ? 7.450 5.307 -15.817 1.00 0.00 54 ALA A N 9
ATOM 9618 C CA . ALA A 1 54 ? 6.949 5.688 -17.132 1.00 0.00 54 ALA A CA 9
ATOM 9619 C C . ALA A 1 54 ? 7.864 6.712 -17.793 1.00 0.00 54 ALA A C 9
ATOM 9620 O O . ALA A 1 54 ? 8.763 7.261 -17.154 1.00 0.00 54 ALA A O 9
ATOM 9627 N N . LEU A 1 55 ? 7.631 6.966 -19.076 1.00 0.00 55 LEU A N 9
ATOM 9628 C CA . LEU A 1 55 ? 8.436 7.925 -19.825 1.00 0.00 55 LEU A CA 9
ATOM 9629 C C . LEU A 1 55 ? 7.560 8.774 -20.739 1.00 0.00 55 LEU A C 9
ATOM 9630 O O . LEU A 1 55 ? 6.388 8.467 -20.953 1.00 0.00 55 LEU A O 9
ATOM 9646 N N . ASN A 1 56 ? 8.137 9.843 -21.279 1.00 0.00 56 ASN A N 9
ATOM 9647 C CA . ASN A 1 56 ? 7.409 10.736 -22.172 1.00 0.00 56 ASN A CA 9
ATOM 9648 C C . ASN A 1 56 ? 8.372 11.542 -23.039 1.00 0.00 56 ASN A C 9
ATOM 9649 O O . ASN A 1 56 ? 9.446 11.941 -22.588 1.00 0.00 56 ASN A O 9
ATOM 9660 N N . LYS A 1 57 ? 7.979 11.779 -24.286 1.00 0.00 57 LYS A N 9
ATOM 9661 C CA . LYS A 1 57 ? 8.805 12.539 -25.217 1.00 0.00 57 LYS A CA 9
ATOM 9662 C C . LYS A 1 57 ? 9.343 13.805 -24.559 1.00 0.00 57 LYS A C 9
ATOM 9663 O O . LYS A 1 57 ? 8.647 14.453 -23.777 1.00 0.00 57 LYS A O 9
ATOM 9682 N N . ASP A 1 58 ? 10.584 14.153 -24.881 1.00 0.00 58 ASP A N 9
ATOM 9683 C CA . ASP A 1 58 ? 11.214 15.344 -24.323 1.00 0.00 58 ASP A CA 9
ATOM 9684 C C . ASP A 1 58 ? 10.298 16.556 -24.457 1.00 0.00 58 ASP A C 9
ATOM 9685 O O . ASP A 1 58 ? 9.872 16.906 -25.557 1.00 0.00 58 ASP A O 9
ATOM 9694 N N . GLU A 1 59 ? 9.998 17.193 -23.328 1.00 0.00 59 GLU A N 9
ATOM 9695 C CA . GLU A 1 59 ? 9.131 18.365 -23.321 1.00 0.00 59 GLU A CA 9
ATOM 9696 C C . GLU A 1 59 ? 9.793 19.527 -22.585 1.00 0.00 59 GLU A C 9
ATOM 9697 O O . GLU A 1 59 ? 9.788 20.661 -23.062 1.00 0.00 59 GLU A O 9
ATOM 9709 N N . GLY A 1 60 ? 10.362 19.234 -21.420 1.00 0.00 60 GLY A N 9
ATOM 9710 C CA . GLY A 1 60 ? 11.020 20.264 -20.636 1.00 0.00 60 GLY A CA 9
ATOM 9711 C C . GLY A 1 60 ? 10.303 20.546 -19.331 1.00 0.00 60 GLY A C 9
ATOM 9712 O O . GLY A 1 60 ? 9.080 20.439 -19.251 1.00 0.00 60 GLY A O 9
ATOM 9716 N N . ASN A 1 61 ? 11.067 20.906 -18.304 1.00 0.00 61 ASN A N 9
ATOM 9717 C CA . ASN A 1 61 ? 10.497 21.202 -16.995 1.00 0.00 61 ASN A CA 9
ATOM 9718 C C . ASN A 1 61 ? 11.445 22.068 -16.172 1.00 0.00 61 ASN A C 9
ATOM 9719 O O . ASN A 1 61 ? 12.658 21.863 -16.186 1.00 0.00 61 ASN A O 9
ATOM 9730 N N . GLU A 1 62 ? 10.882 23.037 -15.457 1.00 0.00 62 GLU A N 9
ATOM 9731 C CA . GLU A 1 62 ? 11.678 23.935 -14.628 1.00 0.00 62 GLU A CA 9
ATOM 9732 C C . GLU A 1 62 ? 11.110 24.018 -13.214 1.00 0.00 62 GLU A C 9
ATOM 9733 O O . GLU A 1 62 ? 10.054 24.611 -12.992 1.00 0.00 62 GLU A O 9
ATOM 9745 N N . SER A 1 63 ? 11.817 23.418 -12.262 1.00 0.00 63 SER A N 9
ATOM 9746 C CA . SER A 1 63 ? 11.382 23.420 -10.870 1.00 0.00 63 SER A CA 9
ATOM 9747 C C . SER A 1 63 ? 10.824 24.784 -10.478 1.00 0.00 63 SER A C 9
ATOM 9748 O O . SER A 1 63 ? 11.524 25.794 -10.534 1.00 0.00 63 SER A O 9
ATOM 9756 N N . GLY A 1 64 ? 9.555 24.805 -10.078 1.00 0.00 64 GLY A N 9
ATOM 9757 C CA . GLY A 1 64 ? 8.923 26.050 -9.682 1.00 0.00 64 GLY A CA 9
ATOM 9758 C C . GLY A 1 64 ? 8.536 26.063 -8.216 1.00 0.00 64 GLY A C 9
ATOM 9759 O O . GLY A 1 64 ? 9.371 26.321 -7.348 1.00 0.00 64 GLY A O 9
ATOM 9763 N N . LYS A 1 65 ? 7.267 25.785 -7.938 1.00 0.00 65 LYS A N 9
ATOM 9764 C CA . LYS A 1 65 ? 6.770 25.765 -6.568 1.00 0.00 65 LYS A CA 9
ATOM 9765 C C . LYS A 1 65 ? 6.894 24.370 -5.964 1.00 0.00 65 LYS A C 9
ATOM 9766 O O . LYS A 1 65 ? 7.398 24.206 -4.852 1.00 0.00 65 LYS A O 9
ATOM 9785 N N . LYS A 1 66 ? 6.434 23.367 -6.703 1.00 0.00 66 LYS A N 9
ATOM 9786 C CA . LYS A 1 66 ? 6.496 21.985 -6.243 1.00 0.00 66 LYS A CA 9
ATOM 9787 C C . LYS A 1 66 ? 7.902 21.419 -6.409 1.00 0.00 66 LYS A C 9
ATOM 9788 O O . LYS A 1 66 ? 8.229 20.834 -7.442 1.00 0.00 66 LYS A O 9
ATOM 9807 N N . THR A 1 67 ? 8.732 21.594 -5.385 1.00 0.00 67 THR A N 9
ATOM 9808 C CA . THR A 1 67 ? 10.102 21.100 -5.418 1.00 0.00 67 THR A CA 9
ATOM 9809 C C . THR A 1 67 ? 10.192 19.689 -4.848 1.00 0.00 67 THR A C 9
ATOM 9810 O O . THR A 1 67 ? 10.581 19.499 -3.696 1.00 0.00 67 THR A O 9
ATOM 9821 N N . SER A 1 68 ? 9.831 18.703 -5.663 1.00 0.00 68 SER A N 9
ATOM 9822 C CA . SER A 1 68 ? 9.868 17.309 -5.238 1.00 0.00 68 SER A CA 9
ATOM 9823 C C . SER A 1 68 ? 10.810 16.496 -6.122 1.00 0.00 68 SER A C 9
ATOM 9824 O O . SER A 1 68 ? 11.789 15.924 -5.644 1.00 0.00 68 SER A O 9
ATOM 9832 N N . GLY A 1 69 ? 10.506 16.451 -7.415 1.00 0.00 69 GLY A N 9
ATOM 9833 C CA . GLY A 1 69 ? 11.333 15.707 -8.346 1.00 0.00 69 GLY A CA 9
ATOM 9834 C C . GLY A 1 69 ? 12.458 16.545 -8.920 1.00 0.00 69 GLY A C 9
ATOM 9835 O O . GLY A 1 69 ? 12.532 17.755 -8.704 1.00 0.00 69 GLY A O 9
ATOM 9839 N N . PRO A 1 70 ? 13.362 15.897 -9.670 1.00 0.00 70 PRO A N 9
ATOM 9840 C CA . PRO A 1 70 ? 14.506 16.571 -10.290 1.00 0.00 70 PRO A CA 9
ATOM 9841 C C . PRO A 1 70 ? 14.086 17.499 -11.425 1.00 0.00 70 PRO A C 9
ATOM 9842 O O . PRO A 1 70 ? 12.909 17.568 -11.780 1.00 0.00 70 PRO A O 9
ATOM 9853 N N . SER A 1 71 ? 15.055 18.212 -11.990 1.00 0.00 71 SER A N 9
ATOM 9854 C CA . SER A 1 71 ? 14.785 19.138 -13.083 1.00 0.00 71 SER A CA 9
ATOM 9855 C C . SER A 1 71 ? 14.968 18.453 -14.434 1.00 0.00 71 SER A C 9
ATOM 9856 O O . SER A 1 71 ? 15.530 19.032 -15.365 1.00 0.00 71 SER A O 9
ATOM 9864 N N . SER A 1 72 ? 14.490 17.217 -14.533 1.00 0.00 72 SER A N 9
ATOM 9865 C CA . SER A 1 72 ? 14.604 16.451 -15.769 1.00 0.00 72 SER A CA 9
ATOM 9866 C C . SER A 1 72 ? 13.225 16.131 -16.339 1.00 0.00 72 SER A C 9
ATOM 9867 O O . SER A 1 72 ? 12.963 16.354 -17.520 1.00 0.00 72 SER A O 9
ATOM 9875 N N . GLY A 1 73 ? 12.347 15.607 -15.489 1.00 0.00 73 GLY A N 9
ATOM 9876 C CA . GLY A 1 73 ? 11.006 15.265 -15.925 1.00 0.00 73 GLY A CA 9
ATOM 9877 C C . GLY A 1 73 ? 10.115 16.483 -16.070 1.00 0.00 73 GLY A C 9
ATOM 9878 O O . GLY A 1 73 ? 10.289 17.243 -17.022 1.00 0.00 73 GLY A O 9
ATOM 9883 N N . GLY A 1 1 ? 0.308 -19.148 -32.790 1.00 0.00 1 GLY A N 10
ATOM 9884 C CA . GLY A 1 1 ? 0.356 -18.138 -31.750 1.00 0.00 1 GLY A CA 10
ATOM 9885 C C . GLY A 1 1 ? -1.017 -17.809 -31.197 1.00 0.00 1 GLY A C 10
ATOM 9886 O O . GLY A 1 1 ? -2.002 -17.786 -31.935 1.00 0.00 1 GLY A O 10
ATOM 9890 N N . SER A 1 2 ? -1.083 -17.556 -29.893 1.00 0.00 2 SER A N 10
ATOM 9891 C CA . SER A 1 2 ? -2.346 -17.233 -29.241 1.00 0.00 2 SER A CA 10
ATOM 9892 C C . SER A 1 2 ? -2.119 -16.321 -28.039 1.00 0.00 2 SER A C 10
ATOM 9893 O O . SER A 1 2 ? -1.149 -16.481 -27.299 1.00 0.00 2 SER A O 10
ATOM 9901 N N . SER A 1 3 ? -3.022 -15.364 -27.851 1.00 0.00 3 SER A N 10
ATOM 9902 C CA . SER A 1 3 ? -2.919 -14.423 -26.742 1.00 0.00 3 SER A CA 10
ATOM 9903 C C . SER A 1 3 ? -4.192 -13.591 -26.615 1.00 0.00 3 SER A C 10
ATOM 9904 O O . SER A 1 3 ? -4.682 -13.033 -27.596 1.00 0.00 3 SER A O 10
ATOM 9912 N N . GLY A 1 4 ? -4.723 -13.514 -25.399 1.00 0.00 4 GLY A N 10
ATOM 9913 C CA . GLY A 1 4 ? -5.934 -12.750 -25.164 1.00 0.00 4 GLY A CA 10
ATOM 9914 C C . GLY A 1 4 ? -6.545 -13.033 -23.806 1.00 0.00 4 GLY A C 10
ATOM 9915 O O . GLY A 1 4 ? -6.584 -14.180 -23.363 1.00 0.00 4 GLY A O 10
ATOM 9919 N N . SER A 1 5 ? -7.021 -11.984 -23.143 1.00 0.00 5 SER A N 10
ATOM 9920 C CA . SER A 1 5 ? -7.628 -12.124 -21.825 1.00 0.00 5 SER A CA 10
ATOM 9921 C C . SER A 1 5 ? -9.139 -11.924 -21.898 1.00 0.00 5 SER A C 10
ATOM 9922 O O . SER A 1 5 ? -9.659 -11.395 -22.881 1.00 0.00 5 SER A O 10
ATOM 9930 N N . SER A 1 6 ? -9.838 -12.351 -20.852 1.00 0.00 6 SER A N 10
ATOM 9931 C CA . SER A 1 6 ? -11.289 -12.223 -20.798 1.00 0.00 6 SER A CA 10
ATOM 9932 C C . SER A 1 6 ? -11.722 -10.798 -21.131 1.00 0.00 6 SER A C 10
ATOM 9933 O O . SER A 1 6 ? -10.928 -9.862 -21.048 1.00 0.00 6 SER A O 10
ATOM 9941 N N . GLY A 1 7 ? -12.987 -10.644 -21.508 1.00 0.00 7 GLY A N 10
ATOM 9942 C CA . GLY A 1 7 ? -13.505 -9.331 -21.848 1.00 0.00 7 GLY A CA 10
ATOM 9943 C C . GLY A 1 7 ? -13.887 -8.523 -20.624 1.00 0.00 7 GLY A C 10
ATOM 9944 O O . GLY A 1 7 ? -15.064 -8.239 -20.400 1.00 0.00 7 GLY A O 10
ATOM 9948 N N . LYS A 1 8 ? -12.891 -8.153 -19.826 1.00 0.00 8 LYS A N 10
ATOM 9949 C CA . LYS A 1 8 ? -13.128 -7.374 -18.617 1.00 0.00 8 LYS A CA 10
ATOM 9950 C C . LYS A 1 8 ? -14.269 -6.382 -18.823 1.00 0.00 8 LYS A C 10
ATOM 9951 O O . LYS A 1 8 ? -14.440 -5.837 -19.914 1.00 0.00 8 LYS A O 10
ATOM 9970 N N . ARG A 1 9 ? -15.044 -6.152 -17.769 1.00 0.00 9 ARG A N 10
ATOM 9971 C CA . ARG A 1 9 ? -16.168 -5.226 -17.835 1.00 0.00 9 ARG A CA 10
ATOM 9972 C C . ARG A 1 9 ? -15.783 -3.862 -17.271 1.00 0.00 9 ARG A C 10
ATOM 9973 O O . ARG A 1 9 ? -14.838 -3.748 -16.490 1.00 0.00 9 ARG A O 10
ATOM 9994 N N . GLN A 1 10 ? -16.519 -2.831 -17.672 1.00 0.00 10 GLN A N 10
ATOM 9995 C CA . GLN A 1 10 ? -16.253 -1.475 -17.207 1.00 0.00 10 GLN A CA 10
ATOM 9996 C C . GLN A 1 10 ? -17.284 -1.043 -16.169 1.00 0.00 10 GLN A C 10
ATOM 9997 O O . GLN A 1 10 ? -18.413 -0.688 -16.509 1.00 0.00 10 GLN A O 10
ATOM 10011 N N . LYS A 1 11 ? -16.888 -1.076 -14.901 1.00 0.00 11 LYS A N 10
ATOM 10012 C CA . LYS A 1 11 ? -17.777 -0.688 -13.812 1.00 0.00 11 LYS A CA 10
ATOM 10013 C C . LYS A 1 11 ? -18.108 0.800 -13.883 1.00 0.00 11 LYS A C 10
ATOM 10014 O O . LYS A 1 11 ? -19.277 1.185 -13.897 1.00 0.00 11 LYS A O 10
ATOM 10033 N N . ILE A 1 12 ? -17.071 1.630 -13.931 1.00 0.00 12 ILE A N 10
ATOM 10034 C CA . ILE A 1 12 ? -17.253 3.074 -14.004 1.00 0.00 12 ILE A CA 10
ATOM 10035 C C . ILE A 1 12 ? -18.527 3.505 -13.286 1.00 0.00 12 ILE A C 10
ATOM 10036 O O . ILE A 1 12 ? -19.290 4.329 -13.791 1.00 0.00 12 ILE A O 10
ATOM 10052 N N . HIS A 1 13 ? -18.751 2.944 -12.102 1.00 0.00 13 HIS A N 10
ATOM 10053 C CA . HIS A 1 13 ? -19.933 3.272 -11.311 1.00 0.00 13 HIS A CA 10
ATOM 10054 C C . HIS A 1 13 ? -19.631 4.394 -10.323 1.00 0.00 13 HIS A C 10
ATOM 10055 O O . HIS A 1 13 ? -18.621 4.360 -9.618 1.00 0.00 13 HIS A O 10
ATOM 10069 N N . LEU A 1 14 ? -20.511 5.388 -10.277 1.00 0.00 14 LEU A N 10
ATOM 10070 C CA . LEU A 1 14 ? -20.339 6.521 -9.375 1.00 0.00 14 LEU A CA 10
ATOM 10071 C C . LEU A 1 14 ? -20.575 6.106 -7.926 1.00 0.00 14 LEU A C 10
ATOM 10072 O O . LEU A 1 14 ? -21.488 5.336 -7.632 1.00 0.00 14 LEU A O 10
ATOM 10088 N N . GLY A 1 15 ? -19.746 6.623 -7.025 1.00 0.00 15 GLY A N 10
ATOM 10089 C CA . GLY A 1 15 ? -19.882 6.296 -5.618 1.00 0.00 15 GLY A CA 10
ATOM 10090 C C . GLY A 1 15 ? -18.555 5.955 -4.970 1.00 0.00 15 GLY A C 10
ATOM 10091 O O . GLY A 1 15 ? -18.018 6.740 -4.189 1.00 0.00 15 GLY A O 10
ATOM 10095 N N . ASP A 1 16 ? -18.026 4.780 -5.294 1.00 0.00 16 ASP A N 10
ATOM 10096 C CA . ASP A 1 16 ? -16.753 4.336 -4.738 1.00 0.00 16 ASP A CA 10
ATOM 10097 C C . ASP A 1 16 ? -15.584 5.017 -5.443 1.00 0.00 16 ASP A C 10
ATOM 10098 O O . ASP A 1 16 ? -15.549 5.097 -6.671 1.00 0.00 16 ASP A O 10
ATOM 10107 N N . ARG A 1 17 ? -14.630 5.507 -4.658 1.00 0.00 17 ARG A N 10
ATOM 10108 C CA . ARG A 1 17 ? -13.461 6.184 -5.208 1.00 0.00 17 ARG A CA 10
ATOM 10109 C C . ARG A 1 17 ? -12.224 5.295 -5.113 1.00 0.00 17 ARG A C 10
ATOM 10110 O O . ARG A 1 17 ? -11.123 5.775 -4.846 1.00 0.00 17 ARG A O 10
ATOM 10131 N N . SER A 1 18 ? -12.415 3.998 -5.333 1.00 0.00 18 SER A N 10
ATOM 10132 C CA . SER A 1 18 ? -11.316 3.042 -5.268 1.00 0.00 18 SER A CA 10
ATOM 10133 C C . SER A 1 18 ? -10.665 2.868 -6.636 1.00 0.00 18 SER A C 10
ATOM 10134 O O . SER A 1 18 ? -11.321 2.477 -7.601 1.00 0.00 18 SER A O 10
ATOM 10142 N N . GLN A 1 19 ? -9.371 3.163 -6.711 1.00 0.00 19 GLN A N 10
ATOM 10143 C CA . GLN A 1 19 ? -8.631 3.040 -7.961 1.00 0.00 19 GLN A CA 10
ATOM 10144 C C . GLN A 1 19 ? -7.676 1.852 -7.914 1.00 0.00 19 GLN A C 10
ATOM 10145 O O . GLN A 1 19 ? -7.344 1.351 -6.840 1.00 0.00 19 GLN A O 10
ATOM 10159 N N . LYS A 1 20 ? -7.238 1.405 -9.086 1.00 0.00 20 LYS A N 10
ATOM 10160 C CA . LYS A 1 20 ? -6.320 0.276 -9.180 1.00 0.00 20 LYS A CA 10
ATOM 10161 C C . LYS A 1 20 ? -4.894 0.754 -9.434 1.00 0.00 20 LYS A C 10
ATOM 10162 O O . LYS A 1 20 ? -4.624 1.440 -10.421 1.00 0.00 20 LYS A O 10
ATOM 10181 N N . CYS A 1 21 ? -3.983 0.387 -8.539 1.00 0.00 21 CYS A N 10
ATOM 10182 C CA . CYS A 1 21 ? -2.584 0.778 -8.666 1.00 0.00 21 CYS A CA 10
ATOM 10183 C C . CYS A 1 21 ? -2.000 0.284 -9.987 1.00 0.00 21 CYS A C 10
ATOM 10184 O O . CYS A 1 21 ? -2.305 -0.819 -10.439 1.00 0.00 21 CYS A O 10
ATOM 10191 N N . SER A 1 22 ? -1.158 1.110 -10.600 1.00 0.00 22 SER A N 10
ATOM 10192 C CA . SER A 1 22 ? -0.534 0.760 -11.871 1.00 0.00 22 SER A CA 10
ATOM 10193 C C . SER A 1 22 ? 0.913 0.321 -11.662 1.00 0.00 22 SER A C 10
ATOM 10194 O O . SER A 1 22 ? 1.736 0.401 -12.574 1.00 0.00 22 SER A O 10
ATOM 10202 N N . LYS A 1 23 ? 1.215 -0.142 -10.455 1.00 0.00 23 LYS A N 10
ATOM 10203 C CA . LYS A 1 23 ? 2.561 -0.596 -10.124 1.00 0.00 23 LYS A CA 10
ATOM 10204 C C . LYS A 1 23 ? 2.540 -2.029 -9.603 1.00 0.00 23 LYS A C 10
ATOM 10205 O O . LYS A 1 23 ? 3.263 -2.893 -10.101 1.00 0.00 23 LYS A O 10
ATOM 10224 N N . CYS A 1 24 ? 1.705 -2.276 -8.598 1.00 0.00 24 CYS A N 10
ATOM 10225 C CA . CYS A 1 24 ? 1.588 -3.605 -8.010 1.00 0.00 24 CYS A CA 10
ATOM 10226 C C . CYS A 1 24 ? 0.275 -4.267 -8.418 1.00 0.00 24 CYS A C 10
ATOM 10227 O O . CYS A 1 24 ? 0.249 -5.437 -8.798 1.00 0.00 24 CYS A O 10
ATOM 10234 N N . GLY A 1 25 ? -0.814 -3.508 -8.338 1.00 0.00 25 GLY A N 10
ATOM 10235 C CA . GLY A 1 25 ? -2.115 -4.037 -8.702 1.00 0.00 25 GLY A CA 10
ATOM 10236 C C . GLY A 1 25 ? -3.022 -4.222 -7.501 1.00 0.00 25 GLY A C 10
ATOM 10237 O O . GLY A 1 25 ? -3.710 -5.237 -7.385 1.00 0.00 25 GLY A O 10
ATOM 10241 N N . ILE A 1 26 ? -3.023 -3.241 -6.606 1.00 0.00 26 ILE A N 10
ATOM 10242 C CA . ILE A 1 26 ? -3.852 -3.300 -5.408 1.00 0.00 26 ILE A CA 10
ATOM 10243 C C . ILE A 1 26 ? -4.946 -2.239 -5.443 1.00 0.00 26 ILE A C 10
ATOM 10244 O O . ILE A 1 26 ? -4.852 -1.261 -6.185 1.00 0.00 26 ILE A O 10
ATOM 10260 N N . ILE A 1 27 ? -5.982 -2.438 -4.635 1.00 0.00 27 ILE A N 10
ATOM 10261 C CA . ILE A 1 27 ? -7.093 -1.496 -4.572 1.00 0.00 27 ILE A CA 10
ATOM 10262 C C . ILE A 1 27 ? -6.906 -0.502 -3.431 1.00 0.00 27 ILE A C 10
ATOM 10263 O O . ILE A 1 27 ? -6.781 -0.890 -2.269 1.00 0.00 27 ILE A O 10
ATOM 10279 N N . PHE A 1 28 ? -6.891 0.783 -3.769 1.00 0.00 28 PHE A N 10
ATOM 10280 C CA . PHE A 1 28 ? -6.721 1.834 -2.773 1.00 0.00 28 PHE A CA 10
ATOM 10281 C C . PHE A 1 28 ? -7.621 3.027 -3.082 1.00 0.00 28 PHE A C 10
ATOM 10282 O O . PHE A 1 28 ? -8.024 3.234 -4.227 1.00 0.00 28 PHE A O 10
ATOM 10299 N N . ILE A 1 29 ? -7.932 3.808 -2.052 1.00 0.00 29 ILE A N 10
ATOM 10300 C CA . ILE A 1 29 ? -8.783 4.980 -2.213 1.00 0.00 29 ILE A CA 10
ATOM 10301 C C . ILE A 1 29 ? -7.954 6.226 -2.505 1.00 0.00 29 ILE A C 10
ATOM 10302 O O . ILE A 1 29 ? -6.936 6.472 -1.857 1.00 0.00 29 ILE A O 10
ATOM 10318 N N . ARG A 1 30 ? -8.397 7.009 -3.483 1.00 0.00 30 ARG A N 10
ATOM 10319 C CA . ARG A 1 30 ? -7.696 8.231 -3.860 1.00 0.00 30 ARG A CA 10
ATOM 10320 C C . ARG A 1 30 ? -8.603 9.448 -3.703 1.00 0.00 30 ARG A C 10
ATOM 10321 O O . ARG A 1 30 ? -9.826 9.320 -3.640 1.00 0.00 30 ARG A O 10
ATOM 10342 N N . ARG A 1 31 ? -7.995 10.628 -3.641 1.00 0.00 31 ARG A N 10
ATOM 10343 C CA . ARG A 1 31 ? -8.747 11.868 -3.490 1.00 0.00 31 ARG A CA 10
ATOM 10344 C C . ARG A 1 31 ? -8.276 12.915 -4.495 1.00 0.00 31 ARG A C 10
ATOM 10345 O O . ARG A 1 31 ? -9.085 13.539 -5.181 1.00 0.00 31 ARG A O 10
ATOM 10366 N N . SER A 1 32 ? -6.962 13.102 -4.576 1.00 0.00 32 SER A N 10
ATOM 10367 C CA . SER A 1 32 ? -6.384 14.076 -5.494 1.00 0.00 32 SER A CA 10
ATOM 10368 C C . SER A 1 32 ? -5.213 13.471 -6.262 1.00 0.00 32 SER A C 10
ATOM 10369 O O . SER A 1 32 ? -4.589 12.510 -5.811 1.00 0.00 32 SER A O 10
ATOM 10377 N N . THR A 1 33 ? -4.920 14.040 -7.427 1.00 0.00 33 THR A N 10
ATOM 10378 C CA . THR A 1 33 ? -3.825 13.557 -8.259 1.00 0.00 33 THR A CA 10
ATOM 10379 C C . THR A 1 33 ? -2.488 14.118 -7.789 1.00 0.00 33 THR A C 10
ATOM 10380 O O . THR A 1 33 ? -1.707 14.639 -8.587 1.00 0.00 33 THR A O 10
ATOM 10391 N N . LEU A 1 34 ? -2.229 14.009 -6.491 1.00 0.00 34 LEU A N 10
ATOM 10392 C CA . LEU A 1 34 ? -0.985 14.505 -5.914 1.00 0.00 34 LEU A CA 10
ATOM 10393 C C . LEU A 1 34 ? 0.218 14.030 -6.724 1.00 0.00 34 LEU A C 10
ATOM 10394 O O . LEU A 1 34 ? 1.121 14.809 -7.027 1.00 0.00 34 LEU A O 10
ATOM 10410 N N . SER A 1 35 ? 0.221 12.748 -7.072 1.00 0.00 35 SER A N 10
ATOM 10411 C CA . SER A 1 35 ? 1.313 12.168 -7.846 1.00 0.00 35 SER A CA 10
ATOM 10412 C C . SER A 1 35 ? 1.829 13.160 -8.884 1.00 0.00 35 SER A C 10
ATOM 10413 O O . SER A 1 35 ? 1.052 13.886 -9.505 1.00 0.00 35 SER A O 10
ATOM 10421 N N . ARG A 1 36 ? 3.145 13.184 -9.068 1.00 0.00 36 ARG A N 10
ATOM 10422 C CA . ARG A 1 36 ? 3.766 14.086 -10.030 1.00 0.00 36 ARG A CA 10
ATOM 10423 C C . ARG A 1 36 ? 3.821 13.449 -11.415 1.00 0.00 36 ARG A C 10
ATOM 10424 O O . ARG A 1 36 ? 3.324 14.015 -12.389 1.00 0.00 36 ARG A O 10
ATOM 10445 N N . ARG A 1 37 ? 4.428 12.270 -11.495 1.00 0.00 37 ARG A N 10
ATOM 10446 C CA . ARG A 1 37 ? 4.550 11.558 -12.761 1.00 0.00 37 ARG A CA 10
ATOM 10447 C C . ARG A 1 37 ? 3.177 11.309 -13.379 1.00 0.00 37 ARG A C 10
ATOM 10448 O O . ARG A 1 37 ? 3.068 10.932 -14.546 1.00 0.00 37 ARG A O 10
ATOM 10469 N N . LYS A 1 38 ? 2.130 11.523 -12.589 1.00 0.00 38 LYS A N 10
ATOM 10470 C CA . LYS A 1 38 ? 0.764 11.324 -13.057 1.00 0.00 38 LYS A CA 10
ATOM 10471 C C . LYS A 1 38 ? 0.449 9.839 -13.201 1.00 0.00 38 LYS A C 10
ATOM 10472 O O . LYS A 1 38 ? 0.007 9.386 -14.258 1.00 0.00 38 LYS A O 10
ATOM 10491 N N . THR A 1 39 ? 0.679 9.083 -12.131 1.00 0.00 39 THR A N 10
ATOM 10492 C CA . THR A 1 39 ? 0.419 7.649 -12.139 1.00 0.00 39 THR A CA 10
ATOM 10493 C C . THR A 1 39 ? -0.229 7.201 -10.834 1.00 0.00 39 THR A C 10
ATOM 10494 O O . THR A 1 39 ? 0.228 7.532 -9.740 1.00 0.00 39 THR A O 10
ATOM 10505 N N . PRO A 1 40 ? -1.319 6.428 -10.948 1.00 0.00 40 PRO A N 10
ATOM 10506 C CA . PRO A 1 40 ? -2.052 5.916 -9.786 1.00 0.00 40 PRO A CA 10
ATOM 10507 C C . PRO A 1 40 ? -1.263 4.859 -9.022 1.00 0.00 40 PRO A C 10
ATOM 10508 O O . PRO A 1 40 ? -1.309 3.675 -9.355 1.00 0.00 40 PRO A O 10
ATOM 10519 N N . MET A 1 41 ? -0.539 5.294 -7.996 1.00 0.00 41 MET A N 10
ATOM 10520 C CA . MET A 1 41 ? 0.260 4.383 -7.184 1.00 0.00 41 MET A CA 10
ATOM 10521 C C . MET A 1 41 ? -0.231 4.372 -5.739 1.00 0.00 41 MET A C 10
ATOM 10522 O O . MET A 1 41 ? -0.509 5.421 -5.159 1.00 0.00 41 MET A O 10
ATOM 10536 N N . CYS A 1 42 ? -0.334 3.178 -5.164 1.00 0.00 42 CYS A N 10
ATOM 10537 C CA . CYS A 1 42 ? -0.791 3.030 -3.788 1.00 0.00 42 CYS A CA 10
ATOM 10538 C C . CYS A 1 42 ? 0.270 3.518 -2.806 1.00 0.00 42 CYS A C 10
ATOM 10539 O O . CYS A 1 42 ? 1.462 3.517 -3.114 1.00 0.00 42 CYS A O 10
ATOM 10546 N N . GLU A 1 43 ? -0.172 3.934 -1.624 1.00 0.00 43 GLU A N 10
ATOM 10547 C CA . GLU A 1 43 ? 0.740 4.425 -0.597 1.00 0.00 43 GLU A CA 10
ATOM 10548 C C . GLU A 1 43 ? 2.022 3.597 -0.567 1.00 0.00 43 GLU A C 10
ATOM 10549 O O . GLU A 1 43 ? 3.125 4.141 -0.507 1.00 0.00 43 GLU A O 10
ATOM 10561 N N . LYS A 1 44 ? 1.868 2.278 -0.608 1.00 0.00 44 LYS A N 10
ATOM 10562 C CA . LYS A 1 44 ? 3.011 1.373 -0.586 1.00 0.00 44 LYS A CA 10
ATOM 10563 C C . LYS A 1 44 ? 3.990 1.705 -1.708 1.00 0.00 44 LYS A C 10
ATOM 10564 O O . LYS A 1 44 ? 5.118 2.129 -1.456 1.00 0.00 44 LYS A O 10
ATOM 10583 N N . CYS A 1 45 ? 3.551 1.512 -2.947 1.00 0.00 45 CYS A N 10
ATOM 10584 C CA . CYS A 1 45 ? 4.387 1.792 -4.108 1.00 0.00 45 CYS A CA 10
ATOM 10585 C C . CYS A 1 45 ? 4.956 3.207 -4.040 1.00 0.00 45 CYS A C 10
ATOM 10586 O O . CYS A 1 45 ? 6.158 3.412 -4.206 1.00 0.00 45 CYS A O 10
ATOM 10593 N N . ARG A 1 46 ? 4.083 4.178 -3.794 1.00 0.00 46 ARG A N 10
ATOM 10594 C CA . ARG A 1 46 ? 4.497 5.573 -3.705 1.00 0.00 46 ARG A CA 10
ATOM 10595 C C . ARG A 1 46 ? 5.846 5.696 -3.001 1.00 0.00 46 ARG A C 10
ATOM 10596 O O . ARG A 1 46 ? 6.803 6.233 -3.559 1.00 0.00 46 ARG A O 10
ATOM 10617 N N . LYS A 1 47 ? 5.914 5.195 -1.773 1.00 0.00 47 LYS A N 10
ATOM 10618 C CA . LYS A 1 47 ? 7.144 5.246 -0.992 1.00 0.00 47 LYS A CA 10
ATOM 10619 C C . LYS A 1 47 ? 7.913 3.934 -1.100 1.00 0.00 47 LYS A C 10
ATOM 10620 O O . LYS A 1 47 ? 7.926 3.132 -0.166 1.00 0.00 47 LYS A O 10
ATOM 10639 N N . ASP A 1 48 ? 8.553 3.721 -2.245 1.00 0.00 48 ASP A N 10
ATOM 10640 C CA . ASP A 1 48 ? 9.327 2.507 -2.474 1.00 0.00 48 ASP A CA 10
ATOM 10641 C C . ASP A 1 48 ? 10.585 2.809 -3.282 1.00 0.00 48 ASP A C 10
ATOM 10642 O O . ASP A 1 48 ? 10.566 3.636 -4.193 1.00 0.00 48 ASP A O 10
ATOM 10651 N N . SER A 1 49 ? 11.678 2.133 -2.942 1.00 0.00 49 SER A N 10
ATOM 10652 C CA . SER A 1 49 ? 12.946 2.332 -3.632 1.00 0.00 49 SER A CA 10
ATOM 10653 C C . SER A 1 49 ? 13.186 1.228 -4.658 1.00 0.00 49 SER A C 10
ATOM 10654 O O . SER A 1 49 ? 13.837 0.224 -4.365 1.00 0.00 49 SER A O 10
ATOM 10662 N N . CYS A 1 50 ? 12.656 1.422 -5.860 1.00 0.00 50 CYS A N 10
ATOM 10663 C CA . CYS A 1 50 ? 12.811 0.443 -6.930 1.00 0.00 50 CYS A CA 10
ATOM 10664 C C . CYS A 1 50 ? 12.871 1.130 -8.291 1.00 0.00 50 CYS A C 10
ATOM 10665 O O . CYS A 1 50 ? 11.938 1.828 -8.685 1.00 0.00 50 CYS A O 10
ATOM 10673 N N . GLN A 1 51 ? 13.976 0.927 -9.002 1.00 0.00 51 GLN A N 10
ATOM 10674 C CA . GLN A 1 51 ? 14.158 1.530 -10.317 1.00 0.00 51 GLN A CA 10
ATOM 10675 C C . GLN A 1 51 ? 13.517 2.912 -10.376 1.00 0.00 51 GLN A C 10
ATOM 10676 O O . GLN A 1 51 ? 12.869 3.264 -11.362 1.00 0.00 51 GLN A O 10
ATOM 10690 N N . GLU A 1 52 ? 13.702 3.691 -9.315 1.00 0.00 52 GLU A N 10
ATOM 10691 C CA . GLU A 1 52 ? 13.140 5.035 -9.247 1.00 0.00 52 GLU A CA 10
ATOM 10692 C C . GLU A 1 52 ? 14.245 6.087 -9.229 1.00 0.00 52 GLU A C 10
ATOM 10693 O O . GLU A 1 52 ? 15.275 5.908 -8.579 1.00 0.00 52 GLU A O 10
ATOM 10705 N N . ALA A 1 53 ? 14.023 7.183 -9.947 1.00 0.00 53 ALA A N 10
ATOM 10706 C CA . ALA A 1 53 ? 14.998 8.264 -10.012 1.00 0.00 53 ALA A CA 10
ATOM 10707 C C . ALA A 1 53 ? 14.446 9.455 -10.787 1.00 0.00 53 ALA A C 10
ATOM 10708 O O . ALA A 1 53 ? 13.482 9.324 -11.542 1.00 0.00 53 ALA A O 10
ATOM 10715 N N . ALA A 1 54 ? 15.061 10.617 -10.595 1.00 0.00 54 ALA A N 10
ATOM 10716 C CA . ALA A 1 54 ? 14.632 11.831 -11.278 1.00 0.00 54 ALA A CA 10
ATOM 10717 C C . ALA A 1 54 ? 15.439 12.061 -12.551 1.00 0.00 54 ALA A C 10
ATOM 10718 O O . ALA A 1 54 ? 16.328 12.913 -12.590 1.00 0.00 54 ALA A O 10
ATOM 10725 N N . LEU A 1 55 ? 15.126 11.296 -13.590 1.00 0.00 55 LEU A N 10
ATOM 10726 C CA . LEU A 1 55 ? 15.823 11.415 -14.866 1.00 0.00 55 LEU A CA 10
ATOM 10727 C C . LEU A 1 55 ? 15.613 12.797 -15.475 1.00 0.00 55 LEU A C 10
ATOM 10728 O O . LEU A 1 55 ? 16.445 13.283 -16.239 1.00 0.00 55 LEU A O 10
ATOM 10744 N N . ASN A 1 56 ? 14.494 13.427 -15.128 1.00 0.00 56 ASN A N 10
ATOM 10745 C CA . ASN A 1 56 ? 14.175 14.755 -15.639 1.00 0.00 56 ASN A CA 10
ATOM 10746 C C . ASN A 1 56 ? 13.400 15.564 -14.604 1.00 0.00 56 ASN A C 10
ATOM 10747 O O . ASN A 1 56 ? 12.673 15.007 -13.781 1.00 0.00 56 ASN A O 10
ATOM 10758 N N . LYS A 1 57 ? 13.561 16.882 -14.651 1.00 0.00 57 LYS A N 10
ATOM 10759 C CA . LYS A 1 57 ? 12.876 17.771 -13.719 1.00 0.00 57 LYS A CA 10
ATOM 10760 C C . LYS A 1 57 ? 13.405 17.584 -12.301 1.00 0.00 57 LYS A C 10
ATOM 10761 O O . LYS A 1 57 ? 12.638 17.572 -11.338 1.00 0.00 57 LYS A O 10
ATOM 10780 N N . ASP A 1 58 ? 14.720 17.440 -12.179 1.00 0.00 58 ASP A N 10
ATOM 10781 C CA . ASP A 1 58 ? 15.352 17.257 -10.878 1.00 0.00 58 ASP A CA 10
ATOM 10782 C C . ASP A 1 58 ? 15.901 18.579 -10.349 1.00 0.00 58 ASP A C 10
ATOM 10783 O O . ASP A 1 58 ? 16.837 19.143 -10.915 1.00 0.00 58 ASP A O 10
ATOM 10792 N N . GLU A 1 59 ? 15.310 19.067 -9.263 1.00 0.00 59 GLU A N 10
ATOM 10793 C CA . GLU A 1 59 ? 15.740 20.323 -8.660 1.00 0.00 59 GLU A CA 10
ATOM 10794 C C . GLU A 1 59 ? 16.566 20.069 -7.403 1.00 0.00 59 GLU A C 10
ATOM 10795 O O . GLU A 1 59 ? 16.428 19.033 -6.754 1.00 0.00 59 GLU A O 10
ATOM 10807 N N . GLY A 1 60 ? 17.428 21.024 -7.065 1.00 0.00 60 GLY A N 10
ATOM 10808 C CA . GLY A 1 60 ? 18.266 20.885 -5.888 1.00 0.00 60 GLY A CA 10
ATOM 10809 C C . GLY A 1 60 ? 17.701 21.615 -4.686 1.00 0.00 60 GLY A C 10
ATOM 10810 O O . GLY A 1 60 ? 18.435 22.272 -3.949 1.00 0.00 60 GLY A O 10
ATOM 10814 N N . ASN A 1 61 ? 16.392 21.501 -4.487 1.00 0.00 61 ASN A N 10
ATOM 10815 C CA . ASN A 1 61 ? 15.728 22.157 -3.367 1.00 0.00 61 ASN A CA 10
ATOM 10816 C C . ASN A 1 61 ? 14.294 21.659 -3.216 1.00 0.00 61 ASN A C 10
ATOM 10817 O O . ASN A 1 61 ? 13.533 21.630 -4.182 1.00 0.00 61 ASN A O 10
ATOM 10828 N N . GLU A 1 62 ? 13.933 21.270 -1.997 1.00 0.00 62 GLU A N 10
ATOM 10829 C CA . GLU A 1 62 ? 12.590 20.773 -1.721 1.00 0.00 62 GLU A CA 10
ATOM 10830 C C . GLU A 1 62 ? 11.715 21.872 -1.126 1.00 0.00 62 GLU A C 10
ATOM 10831 O O . GLU A 1 62 ? 11.729 22.105 0.082 1.00 0.00 62 GLU A O 10
ATOM 10843 N N . SER A 1 63 ? 10.956 22.546 -1.985 1.00 0.00 63 SER A N 10
ATOM 10844 C CA . SER A 1 63 ? 10.077 23.624 -1.546 1.00 0.00 63 SER A CA 10
ATOM 10845 C C . SER A 1 63 ? 8.883 23.071 -0.773 1.00 0.00 63 SER A C 10
ATOM 10846 O O . SER A 1 63 ? 7.779 22.966 -1.307 1.00 0.00 63 SER A O 10
ATOM 10854 N N . GLY A 1 64 ? 9.113 22.719 0.488 1.00 0.00 64 GLY A N 10
ATOM 10855 C CA . GLY A 1 64 ? 8.048 22.181 1.314 1.00 0.00 64 GLY A CA 10
ATOM 10856 C C . GLY A 1 64 ? 8.358 20.788 1.825 1.00 0.00 64 GLY A C 10
ATOM 10857 O O . GLY A 1 64 ? 8.753 19.910 1.057 1.00 0.00 64 GLY A O 10
ATOM 10861 N N . LYS A 1 65 ? 8.181 20.584 3.126 1.00 0.00 65 LYS A N 10
ATOM 10862 C CA . LYS A 1 65 ? 8.444 19.288 3.740 1.00 0.00 65 LYS A CA 10
ATOM 10863 C C . LYS A 1 65 ? 7.299 18.317 3.475 1.00 0.00 65 LYS A C 10
ATOM 10864 O O . LYS A 1 65 ? 6.765 17.701 4.398 1.00 0.00 65 LYS A O 10
ATOM 10883 N N . LYS A 1 66 ? 6.925 18.182 2.207 1.00 0.00 66 LYS A N 10
ATOM 10884 C CA . LYS A 1 66 ? 5.845 17.284 1.818 1.00 0.00 66 LYS A CA 10
ATOM 10885 C C . LYS A 1 66 ? 6.394 16.038 1.131 1.00 0.00 66 LYS A C 10
ATOM 10886 O O . LYS A 1 66 ? 6.081 15.766 -0.029 1.00 0.00 66 LYS A O 10
ATOM 10905 N N . THR A 1 67 ? 7.214 15.281 1.854 1.00 0.00 67 THR A N 10
ATOM 10906 C CA . THR A 1 67 ? 7.806 14.064 1.314 1.00 0.00 67 THR A CA 10
ATOM 10907 C C . THR A 1 67 ? 8.530 13.276 2.400 1.00 0.00 67 THR A C 10
ATOM 10908 O O . THR A 1 67 ? 9.017 13.848 3.375 1.00 0.00 67 THR A O 10
ATOM 10919 N N . SER A 1 68 ? 8.599 11.961 2.224 1.00 0.00 68 SER A N 10
ATOM 10920 C CA . SER A 1 68 ? 9.262 11.094 3.191 1.00 0.00 68 SER A CA 10
ATOM 10921 C C . SER A 1 68 ? 10.729 11.479 3.350 1.00 0.00 68 SER A C 10
ATOM 10922 O O . SER A 1 68 ? 11.208 11.701 4.461 1.00 0.00 68 SER A O 10
ATOM 10930 N N . GLY A 1 69 ? 11.439 11.556 2.228 1.00 0.00 69 GLY A N 10
ATOM 10931 C CA . GLY A 1 69 ? 12.845 11.914 2.263 1.00 0.00 69 GLY A CA 10
ATOM 10932 C C . GLY A 1 69 ? 13.422 12.133 0.878 1.00 0.00 69 GLY A C 10
ATOM 10933 O O . GLY A 1 69 ? 13.409 11.241 0.029 1.00 0.00 69 GLY A O 10
ATOM 10937 N N . PRO A 1 70 ? 13.942 13.345 0.634 1.00 0.00 70 PRO A N 10
ATOM 10938 C CA . PRO A 1 70 ? 14.535 13.706 -0.657 1.00 0.00 70 PRO A CA 10
ATOM 10939 C C . PRO A 1 70 ? 15.852 12.982 -0.913 1.00 0.00 70 PRO A C 10
ATOM 10940 O O . PRO A 1 70 ? 16.451 13.122 -1.979 1.00 0.00 70 PRO A O 10
ATOM 10951 N N . SER A 1 71 ? 16.297 12.207 0.071 1.00 0.00 71 SER A N 10
ATOM 10952 C CA . SER A 1 71 ? 17.546 11.463 -0.047 1.00 0.00 71 SER A CA 10
ATOM 10953 C C . SER A 1 71 ? 17.765 10.995 -1.482 1.00 0.00 71 SER A C 10
ATOM 10954 O O . SER A 1 71 ? 16.814 10.680 -2.196 1.00 0.00 71 SER A O 10
ATOM 10962 N N . SER A 1 72 ? 19.027 10.952 -1.897 1.00 0.00 72 SER A N 10
ATOM 10963 C CA . SER A 1 72 ? 19.374 10.526 -3.248 1.00 0.00 72 SER A CA 10
ATOM 10964 C C . SER A 1 72 ? 19.211 9.017 -3.401 1.00 0.00 72 SER A C 10
ATOM 10965 O O . SER A 1 72 ? 18.813 8.327 -2.464 1.00 0.00 72 SER A O 10
ATOM 10973 N N . GLY A 1 73 ? 19.523 8.511 -4.590 1.00 0.00 73 GLY A N 10
ATOM 10974 C CA . GLY A 1 73 ? 19.405 7.088 -4.845 1.00 0.00 73 GLY A CA 10
ATOM 10975 C C . GLY A 1 73 ? 20.604 6.530 -5.586 1.00 0.00 73 GLY A C 10
ATOM 10976 O O . GLY A 1 73 ? 21.692 6.481 -5.014 1.00 0.00 73 GLY A O 10
ATOM 10981 N N . GLY A 1 1 ? -11.566 -37.079 -3.564 1.00 0.00 1 GLY A N 11
ATOM 10982 C CA . GLY A 1 1 ? -10.390 -36.735 -2.787 1.00 0.00 1 GLY A CA 11
ATOM 10983 C C . GLY A 1 1 ? -10.471 -35.340 -2.200 1.00 0.00 1 GLY A C 11
ATOM 10984 O O . GLY A 1 1 ? -11.358 -35.046 -1.399 1.00 0.00 1 GLY A O 11
ATOM 10988 N N . SER A 1 2 ? -9.541 -34.477 -2.598 1.00 0.00 2 SER A N 11
ATOM 10989 C CA . SER A 1 2 ? -9.507 -33.106 -2.101 1.00 0.00 2 SER A CA 11
ATOM 10990 C C . SER A 1 2 ? -9.964 -32.127 -3.178 1.00 0.00 2 SER A C 11
ATOM 10991 O O . SER A 1 2 ? -9.344 -32.018 -4.237 1.00 0.00 2 SER A O 11
ATOM 10999 N N . SER A 1 3 ? -11.052 -31.417 -2.900 1.00 0.00 3 SER A N 11
ATOM 11000 C CA . SER A 1 3 ? -11.595 -30.449 -3.846 1.00 0.00 3 SER A CA 11
ATOM 11001 C C . SER A 1 3 ? -12.051 -29.183 -3.127 1.00 0.00 3 SER A C 11
ATOM 11002 O O . SER A 1 3 ? -11.995 -29.098 -1.901 1.00 0.00 3 SER A O 11
ATOM 11010 N N . GLY A 1 4 ? -12.502 -28.200 -3.900 1.00 0.00 4 GLY A N 11
ATOM 11011 C CA . GLY A 1 4 ? -12.960 -26.951 -3.320 1.00 0.00 4 GLY A CA 11
ATOM 11012 C C . GLY A 1 4 ? -13.536 -26.007 -4.357 1.00 0.00 4 GLY A C 11
ATOM 11013 O O . GLY A 1 4 ? -12.829 -25.559 -5.260 1.00 0.00 4 GLY A O 11
ATOM 11017 N N . SER A 1 5 ? -14.824 -25.705 -4.230 1.00 0.00 5 SER A N 11
ATOM 11018 C CA . SER A 1 5 ? -15.497 -24.813 -5.167 1.00 0.00 5 SER A CA 11
ATOM 11019 C C . SER A 1 5 ? -15.629 -23.410 -4.582 1.00 0.00 5 SER A C 11
ATOM 11020 O O . SER A 1 5 ? -15.706 -23.238 -3.365 1.00 0.00 5 SER A O 11
ATOM 11028 N N . SER A 1 6 ? -15.655 -22.410 -5.457 1.00 0.00 6 SER A N 11
ATOM 11029 C CA . SER A 1 6 ? -15.775 -21.022 -5.028 1.00 0.00 6 SER A CA 11
ATOM 11030 C C . SER A 1 6 ? -16.261 -20.139 -6.174 1.00 0.00 6 SER A C 11
ATOM 11031 O O . SER A 1 6 ? -16.283 -20.560 -7.330 1.00 0.00 6 SER A O 11
ATOM 11039 N N . GLY A 1 7 ? -16.652 -18.912 -5.843 1.00 0.00 7 GLY A N 11
ATOM 11040 C CA . GLY A 1 7 ? -17.133 -17.989 -6.854 1.00 0.00 7 GLY A CA 11
ATOM 11041 C C . GLY A 1 7 ? -17.794 -16.764 -6.253 1.00 0.00 7 GLY A C 11
ATOM 11042 O O . GLY A 1 7 ? -18.166 -16.762 -5.080 1.00 0.00 7 GLY A O 11
ATOM 11046 N N . LYS A 1 8 ? -17.938 -15.717 -7.058 1.00 0.00 8 LYS A N 11
ATOM 11047 C CA . LYS A 1 8 ? -18.558 -14.479 -6.601 1.00 0.00 8 LYS A CA 11
ATOM 11048 C C . LYS A 1 8 ? -20.061 -14.658 -6.417 1.00 0.00 8 LYS A C 11
ATOM 11049 O O . LYS A 1 8 ? -20.776 -14.990 -7.363 1.00 0.00 8 LYS A O 11
ATOM 11068 N N . ARG A 1 9 ? -20.534 -14.436 -5.195 1.00 0.00 9 ARG A N 11
ATOM 11069 C CA . ARG A 1 9 ? -21.953 -14.573 -4.888 1.00 0.00 9 ARG A CA 11
ATOM 11070 C C . ARG A 1 9 ? -22.771 -13.509 -5.613 1.00 0.00 9 ARG A C 11
ATOM 11071 O O . ARG A 1 9 ? -23.648 -13.827 -6.416 1.00 0.00 9 ARG A O 11
ATOM 11092 N N . GLN A 1 10 ? -22.478 -12.245 -5.324 1.00 0.00 10 GLN A N 11
ATOM 11093 C CA . GLN A 1 10 ? -23.187 -11.134 -5.947 1.00 0.00 10 GLN A CA 11
ATOM 11094 C C . GLN A 1 10 ? -22.218 -10.033 -6.362 1.00 0.00 10 GLN A C 11
ATOM 11095 O O . GLN A 1 10 ? -21.027 -10.090 -6.052 1.00 0.00 10 GLN A O 11
ATOM 11109 N N . LYS A 1 11 ? -22.734 -9.031 -7.065 1.00 0.00 11 LYS A N 11
ATOM 11110 C CA . LYS A 1 11 ? -21.915 -7.914 -7.522 1.00 0.00 11 LYS A CA 11
ATOM 11111 C C . LYS A 1 11 ? -21.854 -6.815 -6.466 1.00 0.00 11 LYS A C 11
ATOM 11112 O O . LYS A 1 11 ? -22.815 -6.068 -6.279 1.00 0.00 11 LYS A O 11
ATOM 11131 N N . ILE A 1 12 ? -20.720 -6.722 -5.780 1.00 0.00 12 ILE A N 11
ATOM 11132 C CA . ILE A 1 12 ? -20.534 -5.712 -4.746 1.00 0.00 12 ILE A CA 11
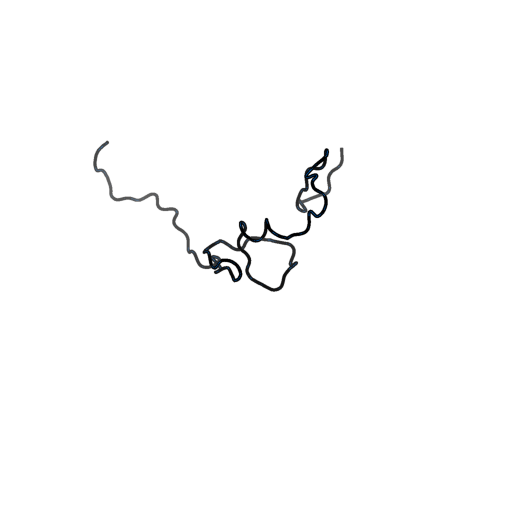ATOM 11133 C C . ILE A 1 12 ? -19.341 -4.816 -5.060 1.00 0.00 12 ILE A C 11
ATOM 11134 O O . ILE A 1 12 ? -18.467 -5.181 -5.847 1.00 0.00 12 ILE A O 11
ATOM 11150 N N . HIS A 1 13 ? -19.310 -3.642 -4.437 1.00 0.00 13 HIS A N 11
ATOM 11151 C CA . HIS A 1 13 ? -18.222 -2.694 -4.648 1.00 0.00 13 HIS A CA 11
ATOM 11152 C C . HIS A 1 13 ? -18.086 -1.749 -3.458 1.00 0.00 13 HIS A C 11
ATOM 11153 O O . HIS A 1 13 ? -19.059 -1.478 -2.753 1.00 0.00 13 HIS A O 11
ATOM 11167 N N . LEU A 1 14 ? -16.874 -1.251 -3.239 1.00 0.00 14 LEU A N 11
ATOM 11168 C CA . LEU A 1 14 ? -16.611 -0.336 -2.134 1.00 0.00 14 LEU A CA 11
ATOM 11169 C C . LEU A 1 14 ? -17.566 0.852 -2.171 1.00 0.00 14 LEU A C 11
ATOM 11170 O O . LEU A 1 14 ? -18.159 1.153 -3.206 1.00 0.00 14 LEU A O 11
ATOM 11186 N N . GLY A 1 15 ? -17.709 1.526 -1.033 1.00 0.00 15 GLY A N 11
ATOM 11187 C CA . GLY A 1 15 ? -18.592 2.675 -0.958 1.00 0.00 15 GLY A CA 11
ATOM 11188 C C . GLY A 1 15 ? -17.938 3.943 -1.471 1.00 0.00 15 GLY A C 11
ATOM 11189 O O . GLY A 1 15 ? -18.472 4.609 -2.359 1.00 0.00 15 GLY A O 11
ATOM 11193 N N . ASP A 1 16 ? -16.782 4.279 -0.911 1.00 0.00 16 ASP A N 11
ATOM 11194 C CA . ASP A 1 16 ? -16.054 5.476 -1.317 1.00 0.00 16 ASP A CA 11
ATOM 11195 C C . ASP A 1 16 ? -15.166 5.189 -2.524 1.00 0.00 16 ASP A C 11
ATOM 11196 O O . ASP A 1 16 ? -15.161 4.078 -3.053 1.00 0.00 16 ASP A O 11
ATOM 11205 N N . ARG A 1 17 ? -14.417 6.199 -2.954 1.00 0.00 17 ARG A N 11
ATOM 11206 C CA . ARG A 1 17 ? -13.526 6.056 -4.099 1.00 0.00 17 ARG A CA 11
ATOM 11207 C C . ARG A 1 17 ? -12.727 4.760 -4.008 1.00 0.00 17 ARG A C 11
ATOM 11208 O O . ARG A 1 17 ? -12.656 4.136 -2.949 1.00 0.00 17 ARG A O 11
ATOM 11229 N N . SER A 1 18 ? -12.127 4.360 -5.124 1.00 0.00 18 SER A N 11
ATOM 11230 C CA . SER A 1 18 ? -11.336 3.136 -5.172 1.00 0.00 18 SER A CA 11
ATOM 11231 C C . SER A 1 18 ? -10.652 2.983 -6.527 1.00 0.00 18 SER A C 11
ATOM 11232 O O . SER A 1 18 ? -11.315 2.844 -7.555 1.00 0.00 18 SER A O 11
ATOM 11240 N N . GLN A 1 19 ? -9.323 3.009 -6.519 1.00 0.00 19 GLN A N 11
ATOM 11241 C CA . GLN A 1 19 ? -8.550 2.874 -7.748 1.00 0.00 19 GLN A CA 11
ATOM 11242 C C . GLN A 1 19 ? -7.600 1.683 -7.665 1.00 0.00 19 GLN A C 11
ATOM 11243 O O . GLN A 1 19 ? -7.223 1.251 -6.575 1.00 0.00 19 GLN A O 11
ATOM 11257 N N . LYS A 1 20 ? -7.218 1.156 -8.823 1.00 0.00 20 LYS A N 11
ATOM 11258 C CA . LYS A 1 20 ? -6.312 0.015 -8.883 1.00 0.00 20 LYS A CA 11
ATOM 11259 C C . LYS A 1 20 ? -4.926 0.445 -9.354 1.00 0.00 20 LYS A C 11
ATOM 11260 O O . LYS A 1 20 ? -4.742 0.820 -10.513 1.00 0.00 20 LYS A O 11
ATOM 11279 N N . CYS A 1 21 ? -3.954 0.388 -8.450 1.00 0.00 21 CYS A N 11
ATOM 11280 C CA . CYS A 1 21 ? -2.585 0.770 -8.773 1.00 0.00 21 CYS A CA 11
ATOM 11281 C C . CYS A 1 21 ? -2.154 0.172 -10.108 1.00 0.00 21 CYS A C 11
ATOM 11282 O O . CYS A 1 21 ? -2.728 -0.813 -10.573 1.00 0.00 21 CYS A O 11
ATOM 11289 N N . SER A 1 22 ? -1.138 0.773 -10.720 1.00 0.00 22 SER A N 11
ATOM 11290 C CA . SER A 1 22 ? -0.632 0.302 -12.004 1.00 0.00 22 SER A CA 11
ATOM 11291 C C . SER A 1 22 ? 0.710 -0.403 -11.833 1.00 0.00 22 SER A C 11
ATOM 11292 O O . SER A 1 22 ? 1.130 -1.182 -12.689 1.00 0.00 22 SER A O 11
ATOM 11300 N N . LYS A 1 23 ? 1.380 -0.124 -10.720 1.00 0.00 23 LYS A N 11
ATOM 11301 C CA . LYS A 1 23 ? 2.674 -0.731 -10.432 1.00 0.00 23 LYS A CA 11
ATOM 11302 C C . LYS A 1 23 ? 2.502 -2.130 -9.850 1.00 0.00 23 LYS A C 11
ATOM 11303 O O . LYS A 1 23 ? 2.889 -3.123 -10.467 1.00 0.00 23 LYS A O 11
ATOM 11322 N N . CYS A 1 24 ? 1.918 -2.202 -8.658 1.00 0.00 24 CYS A N 11
ATOM 11323 C CA . CYS A 1 24 ? 1.693 -3.479 -7.992 1.00 0.00 24 CYS A CA 11
ATOM 11324 C C . CYS A 1 24 ? 0.347 -4.074 -8.397 1.00 0.00 24 CYS A C 11
ATOM 11325 O O . CYS A 1 24 ? 0.254 -5.255 -8.730 1.00 0.00 24 CYS A O 11
ATOM 11332 N N . GLY A 1 25 ? -0.693 -3.247 -8.367 1.00 0.00 25 GLY A N 11
ATOM 11333 C CA . GLY A 1 25 ? -2.019 -3.709 -8.733 1.00 0.00 25 GLY A CA 11
ATOM 11334 C C . GLY A 1 25 ? -2.897 -3.968 -7.524 1.00 0.00 25 GLY A C 11
ATOM 11335 O O . GLY A 1 25 ? -3.455 -5.055 -7.376 1.00 0.00 25 GLY A O 11
ATOM 11339 N N . ILE A 1 26 ? -3.018 -2.968 -6.658 1.00 0.00 26 ILE A N 11
ATOM 11340 C CA . ILE A 1 26 ? -3.833 -3.093 -5.456 1.00 0.00 26 ILE A CA 11
ATOM 11341 C C . ILE A 1 26 ? -4.916 -2.020 -5.411 1.00 0.00 26 ILE A C 11
ATOM 11342 O O . ILE A 1 26 ? -4.804 -0.984 -6.067 1.00 0.00 26 ILE A O 11
ATOM 11358 N N . ILE A 1 27 ? -5.961 -2.275 -4.632 1.00 0.00 27 ILE A N 11
ATOM 11359 C CA . ILE A 1 27 ? -7.062 -1.329 -4.500 1.00 0.00 27 ILE A CA 11
ATOM 11360 C C . ILE A 1 27 ? -6.782 -0.309 -3.401 1.00 0.00 27 ILE A C 11
ATOM 11361 O O . ILE A 1 27 ? -6.503 -0.673 -2.258 1.00 0.00 27 ILE A O 11
ATOM 11377 N N . PHE A 1 28 ? -6.861 0.970 -3.753 1.00 0.00 28 PHE A N 11
ATOM 11378 C CA . PHE A 1 28 ? -6.616 2.043 -2.796 1.00 0.00 28 PHE A CA 11
ATOM 11379 C C . PHE A 1 28 ? -7.482 3.259 -3.111 1.00 0.00 28 PHE A C 11
ATOM 11380 O O . PHE A 1 28 ? -7.774 3.543 -4.273 1.00 0.00 28 PHE A O 11
ATOM 11397 N N . ILE A 1 29 ? -7.890 3.973 -2.067 1.00 0.00 29 ILE A N 11
ATOM 11398 C CA . ILE A 1 29 ? -8.722 5.159 -2.231 1.00 0.00 29 ILE A CA 11
ATOM 11399 C C . ILE A 1 29 ? -7.897 6.345 -2.718 1.00 0.00 29 ILE A C 11
ATOM 11400 O O . ILE A 1 29 ? -6.816 6.619 -2.197 1.00 0.00 29 ILE A O 11
ATOM 11416 N N . ARG A 1 30 ? -8.416 7.048 -3.720 1.00 0.00 30 ARG A N 11
ATOM 11417 C CA . ARG A 1 30 ? -7.729 8.206 -4.278 1.00 0.00 30 ARG A CA 11
ATOM 11418 C C . ARG A 1 30 ? -8.591 9.460 -4.158 1.00 0.00 30 ARG A C 11
ATOM 11419 O O . ARG A 1 30 ? -9.732 9.399 -3.700 1.00 0.00 30 ARG A O 11
ATOM 11440 N N . ARG A 1 31 ? -8.036 10.595 -4.571 1.00 0.00 31 ARG A N 11
ATOM 11441 C CA . ARG A 1 31 ? -8.753 11.863 -4.508 1.00 0.00 31 ARG A CA 11
ATOM 11442 C C . ARG A 1 31 ? -8.311 12.793 -5.634 1.00 0.00 31 ARG A C 11
ATOM 11443 O O . ARG A 1 31 ? -7.124 13.086 -5.781 1.00 0.00 31 ARG A O 11
ATOM 11464 N N . SER A 1 32 ? -9.274 13.254 -6.426 1.00 0.00 32 SER A N 11
ATOM 11465 C CA . SER A 1 32 ? -8.984 14.148 -7.541 1.00 0.00 32 SER A CA 11
ATOM 11466 C C . SER A 1 32 ? -8.959 15.602 -7.079 1.00 0.00 32 SER A C 11
ATOM 11467 O O . SER A 1 32 ? -9.572 16.473 -7.696 1.00 0.00 32 SER A O 11
ATOM 11475 N N . THR A 1 33 ? -8.244 15.858 -5.988 1.00 0.00 33 THR A N 11
ATOM 11476 C CA . THR A 1 33 ? -8.138 17.205 -5.441 1.00 0.00 33 THR A CA 11
ATOM 11477 C C . THR A 1 33 ? -6.910 17.924 -5.986 1.00 0.00 33 THR A C 11
ATOM 11478 O O . THR A 1 33 ? -6.185 18.586 -5.242 1.00 0.00 33 THR A O 11
ATOM 11489 N N . LEU A 1 34 ? -6.681 17.792 -7.288 1.00 0.00 34 LEU A N 11
ATOM 11490 C CA . LEU A 1 34 ? -5.539 18.431 -7.933 1.00 0.00 34 LEU A CA 11
ATOM 11491 C C . LEU A 1 34 ? -4.244 18.105 -7.196 1.00 0.00 34 LEU A C 11
ATOM 11492 O O . LEU A 1 34 ? -3.464 18.998 -6.867 1.00 0.00 34 LEU A O 11
ATOM 11508 N N . SER A 1 35 ? -4.022 16.819 -6.942 1.00 0.00 35 SER A N 11
ATOM 11509 C CA . SER A 1 35 ? -2.822 16.374 -6.243 1.00 0.00 35 SER A CA 11
ATOM 11510 C C . SER A 1 35 ? -1.879 15.642 -7.193 1.00 0.00 35 SER A C 11
ATOM 11511 O O . SER A 1 35 ? -1.443 14.526 -6.914 1.00 0.00 35 SER A O 11
ATOM 11519 N N . ARG A 1 36 ? -1.569 16.280 -8.317 1.00 0.00 36 ARG A N 11
ATOM 11520 C CA . ARG A 1 36 ? -0.680 15.690 -9.310 1.00 0.00 36 ARG A CA 11
ATOM 11521 C C . ARG A 1 36 ? -1.122 14.273 -9.662 1.00 0.00 36 ARG A C 11
ATOM 11522 O O . ARG A 1 36 ? -0.300 13.360 -9.753 1.00 0.00 36 ARG A O 11
ATOM 1154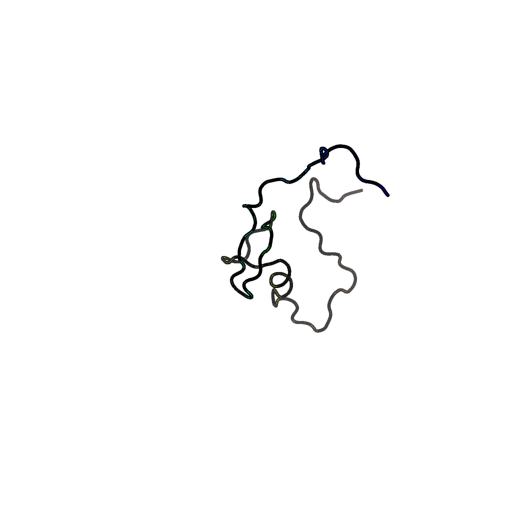3 N N . ARG A 1 37 ? -2.424 14.096 -9.859 1.00 0.00 37 ARG A N 11
ATOM 11544 C CA . ARG A 1 37 ? -2.975 12.790 -10.199 1.00 0.00 37 ARG A CA 11
ATOM 11545 C C . ARG A 1 37 ? -2.544 12.367 -11.600 1.00 0.00 37 ARG A C 11
ATOM 11546 O O . ARG A 1 37 ? -3.354 12.329 -12.527 1.00 0.00 37 ARG A O 11
ATOM 11567 N N . LYS A 1 38 ? -1.263 12.049 -11.749 1.00 0.00 38 LYS A N 11
ATOM 11568 C CA . LYS A 1 38 ? -0.722 11.627 -13.035 1.00 0.00 38 LYS A CA 11
ATOM 11569 C C . LYS A 1 38 ? -0.679 10.105 -13.135 1.00 0.00 38 LYS A C 11
ATOM 11570 O O . LYS A 1 38 ? -1.163 9.522 -14.106 1.00 0.00 38 LYS A O 11
ATOM 11589 N N . THR A 1 39 ? -0.098 9.466 -12.124 1.00 0.00 39 THR A N 11
ATOM 11590 C CA . THR A 1 39 ? 0.008 8.013 -12.098 1.00 0.00 39 THR A CA 11
ATOM 11591 C C . THR A 1 39 ? -0.627 7.438 -10.837 1.00 0.00 39 THR A C 11
ATOM 11592 O O . THR A 1 39 ? -0.272 7.799 -9.714 1.00 0.00 39 THR A O 11
ATOM 11603 N N . PRO A 1 40 ? -1.589 6.522 -11.022 1.00 0.00 40 PRO A N 11
ATOM 11604 C CA . PRO A 1 40 ? -2.293 5.877 -9.910 1.00 0.00 40 PRO A CA 11
ATOM 11605 C C . PRO A 1 40 ? -1.395 4.920 -9.133 1.00 0.00 40 PRO A C 11
ATOM 11606 O O . PRO A 1 40 ? -1.337 3.728 -9.431 1.00 0.00 40 PRO A O 11
ATOM 11617 N N . MET A 1 41 ? -0.697 5.451 -8.134 1.00 0.00 41 MET A N 11
ATOM 11618 C CA . MET A 1 41 ? 0.197 4.643 -7.313 1.00 0.00 41 MET A CA 11
ATOM 11619 C C . MET A 1 41 ? -0.336 4.519 -5.889 1.00 0.00 41 MET A C 11
ATOM 11620 O O . MET A 1 41 ? -0.774 5.503 -5.292 1.00 0.00 41 MET A O 11
ATOM 11634 N N . CYS A 1 42 ? -0.296 3.305 -5.350 1.00 0.00 42 CYS A N 11
ATOM 11635 C CA . CYS A 1 42 ? -0.775 3.052 -3.997 1.00 0.00 42 CYS A CA 11
ATOM 11636 C C . CYS A 1 42 ? 0.271 3.460 -2.964 1.00 0.00 42 CYS A C 11
ATOM 11637 O O . CYS A 1 42 ? 1.464 3.507 -3.261 1.00 0.00 42 CYS A O 11
ATOM 11644 N N . GLU A 1 43 ? -0.186 3.753 -1.751 1.00 0.00 43 GLU A N 11
ATOM 11645 C CA . GLU A 1 43 ? 0.711 4.158 -0.674 1.00 0.00 43 GLU A CA 11
ATOM 11646 C C . GLU A 1 43 ? 1.948 3.264 -0.632 1.00 0.00 43 GLU A C 11
ATOM 11647 O O . GLU A 1 43 ? 3.074 3.748 -0.513 1.00 0.00 43 GLU A O 11
ATOM 11659 N N . LYS A 1 44 ? 1.730 1.957 -0.731 1.00 0.00 44 LYS A N 11
ATOM 11660 C CA . LYS A 1 44 ? 2.825 0.995 -0.705 1.00 0.00 44 LYS A CA 11
ATOM 11661 C C . LYS A 1 44 ? 3.920 1.390 -1.691 1.00 0.00 44 LYS A C 11
ATOM 11662 O O . LYS A 1 44 ? 5.086 1.522 -1.318 1.00 0.00 44 LYS A O 11
ATOM 11681 N N . CYS A 1 45 ? 3.537 1.578 -2.949 1.00 0.00 45 CYS A N 11
ATOM 11682 C CA . CYS A 1 45 ? 4.486 1.959 -3.989 1.00 0.00 45 CYS A CA 11
ATOM 11683 C C . CYS A 1 45 ? 5.017 3.370 -3.749 1.00 0.00 45 CYS A C 11
ATOM 11684 O O . CYS A 1 45 ? 6.215 3.623 -3.879 1.00 0.00 45 CYS A O 11
ATOM 11691 N N . ARG A 1 46 ? 4.118 4.283 -3.399 1.00 0.00 46 ARG A N 11
ATOM 11692 C CA . ARG A 1 46 ? 4.496 5.668 -3.143 1.00 0.00 46 ARG A CA 11
ATOM 11693 C C . ARG A 1 46 ? 5.662 5.741 -2.162 1.00 0.00 46 ARG A C 11
ATOM 11694 O O . ARG A 1 46 ? 6.534 6.602 -2.279 1.00 0.00 46 ARG A O 11
ATOM 11715 N N . LYS A 1 47 ? 5.671 4.831 -1.193 1.00 0.00 47 LYS A N 11
ATOM 11716 C CA . LYS A 1 47 ? 6.730 4.790 -0.191 1.00 0.00 47 LYS A CA 11
ATOM 11717 C C . LYS A 1 47 ? 8.023 4.244 -0.788 1.00 0.00 47 LYS A C 11
ATOM 11718 O O . LYS A 1 47 ? 9.118 4.627 -0.376 1.00 0.00 47 LYS A O 11
ATOM 11737 N N . ASP A 1 48 ? 7.889 3.350 -1.761 1.00 0.00 48 ASP A N 11
ATOM 11738 C CA . ASP A 1 48 ? 9.047 2.754 -2.417 1.00 0.00 48 ASP A CA 11
ATOM 11739 C C . ASP A 1 48 ? 10.181 3.766 -2.543 1.00 0.00 48 ASP A C 11
ATOM 11740 O O . ASP A 1 48 ? 9.971 4.896 -2.984 1.00 0.00 48 ASP A O 11
ATOM 11749 N N . SER A 1 49 ? 11.382 3.354 -2.152 1.00 0.00 49 SER A N 11
ATOM 11750 C CA . SER A 1 49 ? 12.549 4.226 -2.216 1.00 0.00 49 SER A CA 11
ATOM 11751 C C . SER A 1 49 ? 13.726 3.512 -2.875 1.00 0.00 49 SER A C 11
ATOM 11752 O O . SER A 1 49 ? 14.725 3.208 -2.223 1.00 0.00 49 SER A O 11
ATOM 11760 N N . CYS A 1 50 ? 13.599 3.249 -4.171 1.00 0.00 50 CYS A N 11
ATOM 11761 C CA . CYS A 1 50 ? 14.651 2.569 -4.919 1.00 0.00 50 CYS A CA 11
ATOM 11762 C C . CYS A 1 50 ? 15.027 3.360 -6.168 1.00 0.00 50 CYS A C 11
ATOM 11763 O O . CYS A 1 50 ? 16.205 3.602 -6.429 1.00 0.00 50 CYS A O 11
ATOM 11771 N N . GLN A 1 51 ? 14.017 3.758 -6.936 1.00 0.00 51 GLN A N 11
ATOM 11772 C CA . GLN A 1 51 ? 14.243 4.520 -8.159 1.00 0.00 51 GLN A CA 11
ATOM 11773 C C . GLN A 1 51 ? 13.720 5.946 -8.017 1.00 0.00 51 GLN A C 11
ATOM 11774 O O . GLN A 1 51 ? 12.647 6.275 -8.519 1.00 0.00 51 GLN A O 11
ATOM 11788 N N . GLU A 1 52 ? 14.487 6.786 -7.328 1.00 0.00 52 GLU A N 11
ATOM 11789 C CA . GLU A 1 52 ? 14.099 8.176 -7.120 1.00 0.00 52 GLU A CA 11
ATOM 11790 C C . GLU A 1 52 ? 13.866 8.882 -8.452 1.00 0.00 52 GLU A C 11
ATOM 11791 O O . GLU A 1 52 ? 14.354 8.442 -9.493 1.00 0.00 52 GLU A O 11
ATOM 11803 N N . ALA A 1 53 ? 13.117 9.979 -8.411 1.00 0.00 53 ALA A N 11
ATOM 11804 C CA . ALA A 1 53 ? 12.820 10.746 -9.614 1.00 0.00 53 ALA A CA 11
ATOM 11805 C C . ALA A 1 53 ? 13.212 12.210 -9.442 1.00 0.00 53 ALA A C 11
ATOM 11806 O O . ALA A 1 53 ? 12.363 13.064 -9.189 1.00 0.00 53 ALA A O 11
ATOM 11813 N N . ALA A 1 54 ? 14.503 12.492 -9.580 1.00 0.00 54 ALA A N 11
ATOM 11814 C CA . ALA A 1 54 ? 15.007 13.852 -9.441 1.00 0.00 54 ALA A CA 11
ATOM 11815 C C . ALA A 1 54 ? 15.627 14.344 -10.744 1.00 0.00 54 ALA A C 11
ATOM 11816 O O . ALA A 1 54 ? 16.649 15.032 -10.737 1.00 0.00 54 ALA A O 11
ATOM 11823 N N . LEU A 1 55 ? 15.004 13.987 -11.862 1.00 0.00 55 LEU A N 11
ATOM 11824 C CA . LEU A 1 55 ? 15.495 14.392 -13.175 1.00 0.00 55 LEU A CA 11
ATOM 11825 C C . LEU A 1 55 ? 14.745 15.620 -13.682 1.00 0.00 55 LEU A C 11
ATOM 11826 O O . LEU A 1 55 ? 13.560 15.547 -14.001 1.00 0.00 55 LEU A O 11
ATOM 11842 N N . ASN A 1 56 ? 15.447 16.747 -13.754 1.00 0.00 56 ASN A N 11
ATOM 11843 C CA . ASN A 1 56 ? 14.848 17.990 -14.225 1.00 0.00 56 ASN A CA 11
ATOM 11844 C C . ASN A 1 56 ? 14.861 18.059 -15.749 1.00 0.00 56 ASN A C 11
ATOM 11845 O O . ASN A 1 56 ? 15.697 18.739 -16.344 1.00 0.00 56 ASN A O 11
ATOM 11856 N N . LYS A 1 57 ? 13.929 17.349 -16.375 1.00 0.00 57 LYS A N 11
ATOM 11857 C CA . LYS A 1 57 ? 13.831 17.329 -17.830 1.00 0.00 57 LYS A CA 11
ATOM 11858 C C . LYS A 1 57 ? 13.796 18.747 -18.392 1.00 0.00 57 LYS A C 11
ATOM 11859 O O . LYS A 1 57 ? 13.282 19.665 -17.754 1.00 0.00 57 LYS A O 11
ATOM 11878 N N . ASP A 1 58 ? 14.343 18.916 -19.591 1.00 0.00 58 ASP A N 11
ATOM 11879 C CA . ASP A 1 58 ? 14.372 20.222 -20.240 1.00 0.00 58 ASP A CA 11
ATOM 11880 C C . ASP A 1 58 ? 13.057 20.499 -20.962 1.00 0.00 58 ASP A C 11
ATOM 11881 O O . ASP A 1 58 ? 13.049 20.911 -22.121 1.00 0.00 58 ASP A O 11
ATOM 11890 N N . GLU A 1 59 ? 11.947 20.269 -20.267 1.00 0.00 59 GLU A N 11
ATOM 11891 C CA . GLU A 1 59 ? 10.626 20.492 -20.843 1.00 0.00 59 GLU A CA 11
ATOM 11892 C C . GLU A 1 59 ? 10.187 21.941 -20.653 1.00 0.00 59 GLU A C 11
ATOM 11893 O O . GLU A 1 59 ? 10.875 22.730 -20.005 1.00 0.00 59 GLU A O 11
ATOM 11905 N N . GLY A 1 60 ? 9.036 22.285 -21.222 1.00 0.00 60 GLY A N 11
ATOM 11906 C CA . GLY A 1 60 ? 8.525 23.638 -21.105 1.00 0.00 60 GLY A CA 11
ATOM 11907 C C . GLY A 1 60 ? 7.039 23.673 -20.806 1.00 0.00 60 GLY A C 11
ATOM 11908 O O . GLY A 1 60 ? 6.306 24.485 -21.367 1.00 0.00 60 GLY A O 11
ATOM 11912 N N . ASN A 1 61 ? 6.594 22.787 -19.921 1.00 0.00 61 ASN A N 11
ATOM 11913 C CA . ASN A 1 61 ? 5.185 22.718 -19.551 1.00 0.00 61 ASN A CA 11
ATOM 11914 C C . ASN A 1 61 ? 4.882 23.655 -18.385 1.00 0.00 61 ASN A C 11
ATOM 11915 O O . ASN A 1 61 ? 5.780 24.042 -17.639 1.00 0.00 61 ASN A O 11
ATOM 11926 N N . GLU A 1 62 ? 3.611 24.015 -18.237 1.00 0.00 62 GLU A N 11
ATOM 11927 C CA . GLU A 1 62 ? 3.191 24.907 -17.163 1.00 0.00 62 GLU A CA 11
ATOM 11928 C C . GLU A 1 62 ? 3.409 24.257 -15.799 1.00 0.00 62 GLU A C 11
ATOM 11929 O O . GLU A 1 62 ? 2.507 23.628 -15.248 1.00 0.00 62 GLU A O 11
ATOM 11941 N N . SER A 1 63 ? 4.615 24.414 -15.262 1.00 0.00 63 SER A N 11
ATOM 11942 C CA . SER A 1 63 ? 4.955 23.840 -13.966 1.00 0.00 63 SER A CA 11
ATOM 11943 C C . SER A 1 63 ? 5.673 24.862 -13.090 1.00 0.00 63 SER A C 11
ATOM 11944 O O . SER A 1 63 ? 6.882 25.058 -13.210 1.00 0.00 63 SER A O 11
ATOM 11952 N N . GLY A 1 64 ? 4.919 25.512 -12.209 1.00 0.00 64 GLY A N 11
ATOM 11953 C CA . GLY A 1 64 ? 5.500 26.506 -11.325 1.00 0.00 64 GLY A CA 11
ATOM 11954 C C . GLY A 1 64 ? 4.824 26.543 -9.969 1.00 0.00 64 GLY A C 11
ATOM 11955 O O . GLY A 1 64 ? 5.320 25.962 -9.003 1.00 0.00 64 GLY A O 11
ATOM 11959 N N . LYS A 1 65 ? 3.688 27.228 -9.895 1.00 0.00 65 LYS A N 11
ATOM 11960 C CA . LYS A 1 65 ? 2.942 27.340 -8.647 1.00 0.00 65 LYS A CA 11
ATOM 11961 C C . LYS A 1 65 ? 2.901 26.002 -7.916 1.00 0.00 65 LYS A C 11
ATOM 11962 O O . LYS A 1 65 ? 3.194 25.925 -6.723 1.00 0.00 65 LYS A O 11
ATOM 11981 N N . LYS A 1 66 ? 2.537 24.948 -8.639 1.00 0.00 66 LYS A N 11
ATOM 11982 C CA . LYS A 1 66 ? 2.460 23.612 -8.061 1.00 0.00 66 LYS A CA 11
ATOM 11983 C C . LYS A 1 66 ? 3.799 22.890 -8.180 1.00 0.00 66 LYS A C 11
ATOM 11984 O O . LYS A 1 66 ? 3.854 21.723 -8.568 1.00 0.00 66 LYS A O 11
ATOM 12003 N N . THR A 1 67 ? 4.876 23.591 -7.843 1.00 0.00 67 THR A N 11
ATOM 12004 C CA . THR A 1 67 ? 6.214 23.017 -7.912 1.00 0.00 67 THR A CA 11
ATOM 12005 C C . THR A 1 67 ? 7.007 23.316 -6.644 1.00 0.00 67 THR A C 11
ATOM 12006 O O . THR A 1 67 ? 7.659 24.355 -6.539 1.00 0.00 67 THR A O 11
ATOM 12017 N N . SER A 1 68 ? 6.947 22.399 -5.684 1.00 0.00 68 SER A N 11
ATOM 12018 C CA . SER A 1 68 ? 7.657 22.566 -4.422 1.00 0.00 68 SER A CA 11
ATOM 12019 C C . SER A 1 68 ? 9.068 23.097 -4.658 1.00 0.00 68 SER A C 11
ATOM 12020 O O . SER A 1 68 ? 9.935 22.384 -5.161 1.00 0.00 68 SER A O 11
ATOM 12028 N N . GLY A 1 69 ? 9.289 24.355 -4.291 1.00 0.00 69 GLY A N 11
ATOM 12029 C CA . GLY A 1 69 ? 10.596 24.961 -4.471 1.00 0.00 69 GLY A CA 11
ATOM 12030 C C . GLY A 1 69 ? 11.702 24.160 -3.814 1.00 0.00 69 GLY A C 11
ATOM 12031 O O . GLY A 1 69 ? 11.545 23.630 -2.714 1.00 0.00 69 GLY A O 11
ATOM 12035 N N . PRO A 1 70 ? 12.852 24.062 -4.497 1.00 0.00 70 PRO A N 11
ATOM 12036 C CA . PRO A 1 70 ? 14.011 23.319 -3.993 1.00 0.00 70 PRO A CA 11
ATOM 12037 C C . PRO A 1 70 ? 14.665 24.007 -2.798 1.00 0.00 70 PRO A C 11
ATOM 12038 O O . PRO A 1 70 ? 15.578 24.817 -2.959 1.00 0.00 70 PRO A O 11
ATOM 12049 N N . SER A 1 71 ? 14.192 23.678 -1.601 1.00 0.00 71 SER A N 11
ATOM 12050 C CA . SER A 1 71 ? 14.729 24.267 -0.379 1.00 0.00 71 SER A CA 11
ATOM 12051 C C . SER A 1 71 ? 14.789 23.233 0.741 1.00 0.00 71 SER A C 11
ATOM 12052 O O . SER A 1 71 ? 14.013 22.277 0.762 1.00 0.00 71 SER A O 11
ATOM 12060 N N . SER A 1 72 ? 15.717 23.431 1.671 1.00 0.00 72 SER A N 11
ATOM 12061 C CA . SER A 1 72 ? 15.883 22.514 2.793 1.00 0.00 72 SER A CA 11
ATOM 12062 C C . SER A 1 72 ? 16.857 23.083 3.820 1.00 0.00 72 SER A C 11
ATOM 12063 O O . SER A 1 72 ? 17.703 23.916 3.496 1.00 0.00 72 SER A O 11
ATOM 12071 N N . GLY A 1 73 ? 16.731 22.627 5.063 1.00 0.00 73 GLY A N 11
ATOM 12072 C CA . GLY A 1 73 ? 17.606 23.101 6.120 1.00 0.00 73 GLY A CA 11
ATOM 12073 C C . GLY A 1 73 ? 16.883 23.261 7.442 1.00 0.00 73 GLY A C 11
ATOM 12074 O O . GLY A 1 73 ? 15.751 23.742 7.452 1.00 0.00 73 GLY A O 11
ATOM 12079 N N . GLY A 1 1 ? 4.877 -10.335 -0.610 1.00 0.00 1 GLY A N 12
ATOM 12080 C CA . GLY A 1 1 ? 5.043 -11.154 -1.797 1.00 0.00 1 GLY A CA 12
ATOM 12081 C C . GLY A 1 1 ? 3.763 -11.858 -2.200 1.00 0.00 1 GLY A C 12
ATOM 12082 O O . GLY A 1 1 ? 3.586 -13.044 -1.924 1.00 0.00 1 GLY A O 12
ATOM 12086 N N . SER A 1 2 ? 2.867 -11.125 -2.853 1.00 0.00 2 SER A N 12
ATOM 12087 C CA . SER A 1 2 ? 1.593 -11.685 -3.290 1.00 0.00 2 SER A CA 12
ATOM 12088 C C . SER A 1 2 ? 1.127 -11.029 -4.586 1.00 0.00 2 SER A C 12
ATOM 12089 O O . SER A 1 2 ? 0.718 -9.868 -4.594 1.00 0.00 2 SER A O 12
ATOM 12097 N N . SER A 1 3 ? 1.192 -11.781 -5.680 1.00 0.00 3 SER A N 12
ATOM 12098 C CA . SER A 1 3 ? 0.780 -11.272 -6.983 1.00 0.00 3 SER A CA 12
ATOM 12099 C C . SER A 1 3 ? 0.375 -12.415 -7.909 1.00 0.00 3 SER A C 12
ATOM 12100 O O . SER A 1 3 ? 0.627 -13.583 -7.618 1.00 0.00 3 SER A O 12
ATOM 12108 N N . GLY A 1 4 ? -0.254 -12.067 -9.028 1.00 0.00 4 GLY A N 12
ATOM 12109 C CA . GLY A 1 4 ? -0.684 -13.074 -9.981 1.00 0.00 4 GLY A CA 12
ATOM 12110 C C . GLY A 1 4 ? -2.127 -12.891 -10.405 1.00 0.00 4 GLY A C 12
ATOM 12111 O O . GLY A 1 4 ? -3.048 -13.186 -9.643 1.00 0.00 4 GLY A O 12
ATOM 12115 N N . SER A 1 5 ? -2.326 -12.403 -11.626 1.00 0.00 5 SER A N 12
ATOM 12116 C CA . SER A 1 5 ? -3.668 -12.176 -12.149 1.00 0.00 5 SER A CA 12
ATOM 12117 C C . SER A 1 5 ? -3.792 -12.704 -13.575 1.00 0.00 5 SER A C 12
ATOM 12118 O O . SER A 1 5 ? -2.791 -12.994 -14.230 1.00 0.00 5 SER A O 12
ATOM 12126 N N . SER A 1 6 ? -5.028 -12.826 -14.049 1.00 0.00 6 SER A N 12
ATOM 12127 C CA . SER A 1 6 ? -5.284 -13.323 -15.395 1.00 0.00 6 SER A CA 12
ATOM 12128 C C . SER A 1 6 ? -6.700 -12.973 -15.843 1.00 0.00 6 SER A C 12
ATOM 12129 O O . SER A 1 6 ? -7.669 -13.224 -15.129 1.00 0.00 6 SER A O 12
ATOM 12137 N N . GLY A 1 7 ? -6.810 -12.389 -17.033 1.00 0.00 7 GLY A N 12
ATOM 12138 C CA . GLY A 1 7 ? -8.110 -12.013 -17.557 1.00 0.00 7 GLY A CA 12
ATOM 12139 C C . GLY A 1 7 ? -8.008 -11.095 -18.759 1.00 0.00 7 GLY A C 12
ATOM 12140 O O . GLY A 1 7 ? -7.189 -10.176 -18.780 1.00 0.00 7 GLY A O 12
ATOM 12144 N N . LYS A 1 8 ? -8.840 -11.344 -19.764 1.00 0.00 8 LYS A N 12
ATOM 12145 C CA . LYS A 1 8 ? -8.840 -10.534 -20.976 1.00 0.00 8 LYS A CA 12
ATOM 12146 C C . LYS A 1 8 ? -10.153 -9.772 -21.121 1.00 0.00 8 LYS A C 12
ATOM 12147 O O . LYS A 1 8 ? -10.698 -9.658 -22.219 1.00 0.00 8 LYS A O 12
ATOM 12166 N N . ARG A 1 9 ? -10.656 -9.251 -20.007 1.00 0.00 9 ARG A N 12
ATOM 12167 C CA . ARG A 1 9 ? -11.905 -8.499 -20.010 1.00 0.00 9 ARG A CA 12
ATOM 12168 C C . ARG A 1 9 ? -11.820 -7.298 -19.072 1.00 0.00 9 ARG A C 12
ATOM 12169 O O . ARG A 1 9 ? -11.277 -7.396 -17.972 1.00 0.00 9 ARG A O 12
ATOM 12190 N N . GLN A 1 10 ? -12.359 -6.167 -19.517 1.00 0.00 10 GLN A N 12
ATOM 12191 C CA . GLN A 1 10 ? -12.342 -4.948 -18.718 1.00 0.00 10 GLN A CA 12
ATOM 12192 C C . GLN A 1 10 ? -13.696 -4.712 -18.056 1.00 0.00 10 GLN A C 12
ATOM 12193 O O . GLN A 1 10 ? -14.674 -4.375 -18.722 1.00 0.00 10 GLN A O 12
ATOM 12207 N N . LYS A 1 11 ? -13.745 -4.893 -16.740 1.00 0.00 11 LYS A N 12
ATOM 12208 C CA . LYS A 1 11 ? -14.978 -4.699 -15.987 1.00 0.00 11 LYS A CA 12
ATOM 12209 C C . LYS A 1 11 ? -15.384 -3.229 -15.976 1.00 0.00 11 LYS A C 12
ATOM 12210 O O . LYS A 1 11 ? -14.734 -2.401 -15.337 1.00 0.00 11 LYS A O 12
ATOM 12229 N N . ILE A 1 12 ? -16.462 -2.912 -16.685 1.00 0.00 12 ILE A N 12
ATOM 12230 C CA . ILE A 1 12 ? -16.955 -1.542 -16.753 1.00 0.00 12 ILE A CA 12
ATOM 12231 C C . ILE A 1 12 ? -16.777 -0.826 -15.419 1.00 0.00 12 ILE A C 12
ATOM 12232 O O . ILE A 1 12 ? -16.947 -1.422 -14.355 1.00 0.00 12 ILE A O 12
ATOM 12248 N N . HIS A 1 13 ? -16.436 0.457 -15.482 1.00 0.00 13 HIS A N 12
ATOM 12249 C CA . HIS A 1 13 ? -16.238 1.256 -14.278 1.00 0.00 13 HIS A CA 12
ATOM 12250 C C . HIS A 1 13 ? -17.565 1.811 -13.770 1.00 0.00 13 HIS A C 12
ATOM 12251 O O . HIS A 1 13 ? -18.569 1.797 -14.482 1.00 0.00 13 HIS A O 12
ATOM 12265 N N . LEU A 1 14 ? -17.562 2.297 -12.533 1.00 0.00 14 LEU A N 12
ATOM 12266 C CA . LEU A 1 14 ? -18.766 2.856 -11.929 1.00 0.00 14 LEU A CA 12
ATOM 12267 C C . LEU A 1 14 ? -18.422 4.020 -11.006 1.00 0.00 14 LEU A C 12
ATOM 12268 O O . LEU A 1 14 ? -17.251 4.322 -10.781 1.00 0.00 14 LEU A O 12
ATOM 12284 N N . GLY A 1 15 ? -19.452 4.670 -10.472 1.00 0.00 15 GLY A N 12
ATOM 12285 C CA . GLY A 1 15 ? -19.238 5.793 -9.578 1.00 0.00 15 GLY A CA 12
ATOM 12286 C C . GLY A 1 15 ? -18.573 5.381 -8.279 1.00 0.00 15 GLY A C 12
ATOM 12287 O O . GLY A 1 15 ? -19.229 5.282 -7.242 1.00 0.00 15 GLY A O 12
ATOM 12291 N N . ASP A 1 16 ? -17.268 5.139 -8.335 1.00 0.00 16 ASP A N 12
ATOM 12292 C CA . ASP A 1 16 ? -16.513 4.735 -7.155 1.00 0.00 16 ASP A CA 12
ATOM 12293 C C . ASP A 1 16 ? -15.262 5.591 -6.990 1.00 0.00 16 ASP A C 12
ATOM 12294 O O . ASP A 1 16 ? -14.934 6.402 -7.856 1.00 0.00 16 ASP A O 12
ATOM 12303 N N . ARG A 1 17 ? -14.567 5.406 -5.872 1.00 0.00 17 ARG A N 12
ATOM 12304 C CA . ARG A 1 17 ? -13.353 6.163 -5.593 1.00 0.00 17 ARG A CA 12
ATOM 12305 C C . ARG A 1 17 ? -12.127 5.256 -5.623 1.00 0.00 17 ARG A C 12
ATOM 12306 O O . ARG A 1 17 ? -11.072 5.637 -6.131 1.00 0.00 17 ARG A O 12
ATOM 12327 N N . SER A 1 18 ? -12.274 4.053 -5.077 1.00 0.00 18 SER A N 12
ATOM 12328 C CA . SER A 1 18 ? -11.177 3.092 -5.038 1.00 0.00 18 SER A CA 12
ATOM 12329 C C . SER A 1 18 ? -10.492 2.994 -6.397 1.00 0.00 18 SER A C 12
ATOM 12330 O O . SER A 1 18 ? -11.099 2.570 -7.381 1.00 0.00 18 SER A O 12
ATOM 12338 N N . GLN A 1 19 ? -9.224 3.390 -6.443 1.00 0.00 19 GLN A N 12
ATOM 12339 C CA . GLN A 1 19 ? -8.456 3.348 -7.682 1.00 0.00 19 GLN A CA 12
ATOM 12340 C C . GLN A 1 19 ? -7.568 2.109 -7.730 1.00 0.00 19 GLN A C 12
ATOM 12341 O O . GLN A 1 19 ? -7.148 1.592 -6.694 1.00 0.00 19 GLN A O 12
ATOM 12355 N N . LYS A 1 20 ? -7.285 1.636 -8.939 1.00 0.00 20 LYS A N 12
ATOM 12356 C CA . LYS A 1 20 ? -6.446 0.458 -9.124 1.00 0.00 20 LYS A CA 12
ATOM 12357 C C . LYS A 1 20 ? -5.007 0.858 -9.433 1.00 0.00 20 LYS A C 12
ATOM 12358 O O . LYS A 1 20 ? -4.731 1.479 -10.461 1.00 0.00 20 LYS A O 12
ATOM 12377 N N . CYS A 1 21 ? -4.092 0.498 -8.539 1.00 0.00 21 CYS A N 12
ATOM 12378 C CA . CYS A 1 21 ? -2.681 0.818 -8.717 1.00 0.00 21 CYS A CA 12
ATOM 12379 C C . CYS A 1 21 ? -2.147 0.222 -10.017 1.00 0.00 21 CYS A C 12
ATOM 12380 O O . CYS A 1 21 ? -2.711 -0.733 -10.551 1.00 0.00 21 CYS A O 12
ATOM 12387 N N . SER A 1 22 ? -1.057 0.793 -10.519 1.00 0.00 22 SER A N 12
ATOM 12388 C CA . SER A 1 22 ? -0.449 0.321 -11.758 1.00 0.00 22 SER A CA 12
ATOM 12389 C C . SER A 1 22 ? 0.872 -0.389 -11.478 1.00 0.00 22 SER A C 12
ATOM 12390 O O . SER A 1 22 ? 1.273 -1.292 -12.212 1.00 0.00 22 SER A O 12
ATOM 12398 N N . LYS A 1 23 ? 1.546 0.027 -10.411 1.00 0.00 23 LYS A N 12
ATOM 12399 C CA . LYS A 1 23 ? 2.822 -0.567 -10.032 1.00 0.00 23 LYS A CA 12
ATOM 12400 C C . LYS A 1 23 ? 2.642 -2.025 -9.620 1.00 0.00 23 LYS A C 12
ATOM 12401 O O . LYS A 1 23 ? 3.264 -2.923 -10.189 1.00 0.00 23 LYS A O 12
ATOM 12420 N N . CYS A 1 24 ? 1.787 -2.254 -8.629 1.00 0.00 24 CYS A N 12
ATOM 12421 C CA . CYS A 1 24 ? 1.524 -3.603 -8.142 1.00 0.00 24 CYS A CA 12
ATOM 12422 C C . CYS A 1 24 ? 0.157 -4.093 -8.611 1.00 0.00 24 CYS A C 12
ATOM 12423 O O . CYS A 1 24 ? 0.021 -5.217 -9.093 1.00 0.00 24 CYS A O 12
ATOM 12430 N N . GLY A 1 25 ? -0.853 -3.241 -8.467 1.00 0.00 25 GLY A N 12
ATOM 12431 C CA . GLY A 1 25 ? -2.196 -3.605 -8.880 1.00 0.00 25 GLY A CA 12
ATOM 12432 C C . GLY A 1 25 ? -3.124 -3.832 -7.703 1.00 0.00 25 GLY A C 12
ATOM 12433 O O . GLY A 1 25 ? -4.041 -4.650 -7.776 1.00 0.00 25 GLY A O 12
ATOM 12437 N N . ILE A 1 26 ? -2.884 -3.107 -6.615 1.00 0.00 26 ILE A N 12
ATOM 12438 C CA . ILE A 1 26 ? -3.705 -3.234 -5.418 1.00 0.00 26 ILE A CA 12
ATOM 12439 C C . ILE A 1 26 ? -4.824 -2.198 -5.406 1.00 0.00 26 ILE A C 12
ATOM 12440 O O . ILE A 1 26 ? -4.734 -1.165 -6.069 1.00 0.00 26 ILE A O 12
ATOM 12456 N N . ILE A 1 27 ? -5.878 -2.482 -4.648 1.00 0.00 27 ILE A N 12
ATOM 12457 C CA . ILE A 1 27 ? -7.013 -1.574 -4.548 1.00 0.00 27 ILE A CA 12
ATOM 12458 C C . ILE A 1 27 ? -6.852 -0.619 -3.371 1.00 0.00 27 ILE A C 12
ATOM 12459 O O . ILE A 1 27 ? -6.727 -1.047 -2.223 1.00 0.00 27 ILE A O 12
ATOM 12475 N N . PHE A 1 28 ? -6.856 0.678 -3.662 1.00 0.00 28 PHE A N 12
ATOM 12476 C CA . PHE A 1 28 ? -6.710 1.694 -2.627 1.00 0.00 28 PHE A CA 12
ATOM 12477 C C . PHE A 1 28 ? -7.619 2.888 -2.906 1.00 0.00 28 PHE A C 12
ATOM 12478 O O . PHE A 1 28 ? -7.887 3.221 -4.061 1.00 0.00 28 PHE A O 12
ATOM 12495 N N . ILE A 1 29 ? -8.091 3.526 -1.840 1.00 0.00 29 ILE A N 12
ATOM 12496 C CA . ILE A 1 29 ? -8.969 4.682 -1.970 1.00 0.00 29 ILE A CA 12
ATOM 12497 C C . ILE A 1 29 ? -8.166 5.963 -2.174 1.00 0.00 29 ILE A C 12
ATOM 12498 O O . ILE A 1 29 ? -7.222 6.240 -1.434 1.00 0.00 29 ILE A O 12
ATOM 12514 N N . ARG A 1 30 ? -8.549 6.741 -3.180 1.00 0.00 30 ARG A N 12
ATOM 12515 C CA . ARG A 1 30 ? -7.866 7.993 -3.481 1.00 0.00 30 ARG A CA 12
ATOM 12516 C C . ARG A 1 30 ? -8.797 8.961 -4.205 1.00 0.00 30 ARG A C 12
ATOM 12517 O O . ARG A 1 30 ? -9.374 8.626 -5.240 1.00 0.00 30 ARG A O 12
ATOM 12538 N N . ARG A 1 31 ? -8.940 10.161 -3.652 1.00 0.00 31 ARG A N 12
ATOM 12539 C CA . ARG A 1 31 ? -9.803 11.177 -4.243 1.00 0.00 31 ARG A CA 12
ATOM 12540 C C . ARG A 1 31 ? -9.030 12.468 -4.495 1.00 0.00 31 ARG A C 12
ATOM 12541 O O . ARG A 1 31 ? -8.885 12.903 -5.637 1.00 0.00 31 ARG A O 12
ATOM 12562 N N . SER A 1 32 ? -8.535 13.074 -3.421 1.00 0.00 32 SER A N 12
ATOM 12563 C CA . SER A 1 32 ? -7.780 14.318 -3.525 1.00 0.00 32 SER A CA 12
ATOM 12564 C C . SER A 1 32 ? -6.362 14.138 -2.993 1.00 0.00 32 SER A C 12
ATOM 12565 O O . SER A 1 32 ? -6.152 13.542 -1.936 1.00 0.00 32 SER A O 12
ATOM 12573 N N . THR A 1 33 ? -5.388 14.658 -3.734 1.00 0.00 33 THR A N 12
ATOM 12574 C CA . THR A 1 33 ? -3.989 14.554 -3.340 1.00 0.00 33 THR A CA 12
ATOM 12575 C C . THR A 1 33 ? -3.126 15.548 -4.109 1.00 0.00 33 THR A C 12
ATOM 12576 O O . THR A 1 33 ? -3.351 15.793 -5.295 1.00 0.00 33 THR A O 12
ATOM 12587 N N . LEU A 1 34 ? -2.138 16.118 -3.428 1.00 0.00 34 LEU A N 12
ATOM 12588 C CA . LEU A 1 34 ? -1.240 17.086 -4.048 1.00 0.00 34 LEU A CA 12
ATOM 12589 C C . LEU A 1 34 ? -0.669 16.541 -5.353 1.00 0.00 34 LEU A C 12
ATOM 12590 O O . LEU A 1 34 ? -0.775 17.177 -6.402 1.00 0.00 34 LEU A O 12
ATOM 12606 N N . SER A 1 35 ? -0.066 15.359 -5.281 1.00 0.00 35 SER A N 12
ATOM 12607 C CA . SER A 1 35 ? 0.523 14.729 -6.456 1.00 0.00 35 SER A CA 12
ATOM 12608 C C . SER A 1 35 ? -0.424 14.812 -7.649 1.00 0.00 35 SER A C 12
ATOM 12609 O O . SER A 1 35 ? -1.507 14.227 -7.637 1.00 0.00 35 SER A O 12
ATOM 12617 N N . ARG A 1 36 ? -0.007 15.542 -8.678 1.00 0.00 36 ARG A N 12
ATOM 12618 C CA . ARG A 1 36 ? -0.818 15.704 -9.879 1.00 0.00 36 ARG A CA 12
ATOM 12619 C C . ARG A 1 36 ? -1.117 14.351 -10.519 1.00 0.00 36 ARG A C 12
ATOM 12620 O O . ARG A 1 36 ? -0.538 13.333 -10.141 1.00 0.00 36 ARG A O 12
ATOM 12641 N N . ARG A 1 37 ? -2.025 14.349 -11.489 1.00 0.00 37 ARG A N 12
ATOM 12642 C CA . ARG A 1 37 ? -2.403 13.122 -12.179 1.00 0.00 37 ARG A CA 12
ATOM 12643 C C . ARG A 1 37 ? -1.256 12.611 -13.046 1.00 0.00 37 ARG A C 12
ATOM 12644 O O . ARG A 1 37 ? -1.224 12.844 -14.255 1.00 0.00 37 ARG A O 12
ATOM 12665 N N . LYS A 1 38 ? -0.314 11.913 -12.421 1.00 0.00 38 LYS A N 12
ATOM 12666 C CA . LYS A 1 38 ? 0.835 11.368 -13.133 1.00 0.00 38 LYS A CA 12
ATOM 12667 C C . LYS A 1 38 ? 0.708 9.856 -13.295 1.00 0.00 38 LYS A C 12
ATOM 12668 O O . LYS A 1 38 ? 0.570 9.350 -14.409 1.00 0.00 38 LYS A O 12
ATOM 12687 N N . THR A 1 39 ? 0.754 9.140 -12.176 1.00 0.00 39 THR A N 12
ATOM 12688 C CA . THR A 1 39 ? 0.643 7.687 -12.194 1.00 0.00 39 THR A CA 12
ATOM 12689 C C . THR A 1 39 ? -0.052 7.172 -10.939 1.00 0.00 39 THR A C 12
ATOM 12690 O O . THR A 1 39 ? 0.352 7.463 -9.813 1.00 0.00 39 THR A O 12
ATOM 12701 N N . PRO A 1 40 ? -1.123 6.389 -11.133 1.00 0.00 40 PRO A N 12
ATOM 12702 C CA . PRO A 1 40 ? -1.896 5.816 -10.027 1.00 0.00 40 PRO A CA 12
ATOM 12703 C C . PRO A 1 40 ? -1.122 4.739 -9.275 1.00 0.00 40 PRO A C 12
ATOM 12704 O O . PRO A 1 40 ? -1.135 3.570 -9.660 1.00 0.00 40 PRO A O 12
ATOM 12715 N N . MET A 1 41 ? -0.450 5.140 -8.202 1.00 0.00 41 MET A N 12
ATOM 12716 C CA . MET A 1 41 ? 0.329 4.208 -7.395 1.00 0.00 41 MET A CA 12
ATOM 12717 C C . MET A 1 41 ? -0.129 4.234 -5.940 1.00 0.00 41 MET A C 12
ATOM 12718 O O . MET A 1 41 ? -0.252 5.300 -5.336 1.00 0.00 41 MET A O 12
ATOM 12732 N N . CYS A 1 42 ? -0.381 3.054 -5.382 1.00 0.00 42 CYS A N 12
ATOM 12733 C CA . CYS A 1 42 ? -0.826 2.942 -3.999 1.00 0.00 42 CYS A CA 12
ATOM 12734 C C . CYS A 1 42 ? 0.239 3.467 -3.040 1.00 0.00 42 CYS A C 12
ATOM 12735 O O . CYS A 1 42 ? 1.434 3.273 -3.259 1.00 0.00 42 CYS A O 12
ATOM 12742 N N . GLU A 1 43 ? -0.205 4.133 -1.979 1.00 0.00 43 GLU A N 12
ATOM 12743 C CA . GLU A 1 43 ? 0.710 4.686 -0.988 1.00 0.00 43 GLU A CA 12
ATOM 12744 C C . GLU A 1 43 ? 1.943 3.800 -0.830 1.00 0.00 43 GLU A C 12
ATOM 12745 O O . GLU A 1 43 ? 3.076 4.280 -0.871 1.00 0.00 43 GLU A O 12
ATOM 12757 N N . LYS A 1 44 ? 1.713 2.504 -0.649 1.00 0.00 44 LYS A N 12
ATOM 12758 C CA . LYS A 1 44 ? 2.803 1.549 -0.486 1.00 0.00 44 LYS A CA 12
ATOM 12759 C C . LYS A 1 44 ? 3.844 1.718 -1.588 1.00 0.00 44 LYS A C 12
ATOM 12760 O O . LYS A 1 44 ? 5.016 1.979 -1.314 1.00 0.00 44 LYS A O 12
ATOM 12779 N N . CYS A 1 45 ? 3.409 1.569 -2.834 1.00 0.00 45 CYS A N 12
ATOM 12780 C CA . CYS A 1 45 ? 4.303 1.706 -3.978 1.00 0.00 45 CYS A CA 12
ATOM 12781 C C . CYS A 1 45 ? 4.850 3.127 -4.073 1.00 0.00 45 CYS A C 12
ATOM 12782 O O . CYS A 1 45 ? 5.925 3.353 -4.629 1.00 0.00 45 CYS A O 12
ATOM 12789 N N . ARG A 1 46 ? 4.103 4.081 -3.527 1.00 0.00 46 ARG A N 12
ATOM 12790 C CA . ARG A 1 46 ? 4.512 5.480 -3.552 1.00 0.00 46 ARG A CA 12
ATOM 12791 C C . ARG A 1 46 ? 5.709 5.712 -2.634 1.00 0.00 46 ARG A C 12
ATOM 12792 O O . ARG A 1 46 ? 6.548 6.574 -2.895 1.00 0.00 46 ARG A O 12
ATOM 12813 N N . LYS A 1 47 ? 5.781 4.937 -1.557 1.00 0.00 47 LYS A N 12
ATOM 12814 C CA . LYS A 1 47 ? 6.875 5.056 -0.600 1.00 0.00 47 LYS A CA 12
ATOM 12815 C C . LYS A 1 47 ? 7.841 3.884 -0.729 1.00 0.00 47 LYS A C 12
ATOM 12816 O O . LYS A 1 47 ? 8.275 3.311 0.271 1.00 0.00 47 LYS A O 12
ATOM 12835 N N . ASP A 1 48 ? 8.176 3.533 -1.966 1.00 0.00 48 ASP A N 12
ATOM 12836 C CA . ASP A 1 48 ? 9.094 2.430 -2.225 1.00 0.00 48 ASP A CA 12
ATOM 12837 C C . ASP A 1 48 ? 10.229 2.872 -3.144 1.00 0.00 48 ASP A C 12
ATOM 12838 O O . ASP A 1 48 ? 11.373 2.446 -2.984 1.00 0.00 48 ASP A O 12
ATOM 12847 N N . SER A 1 49 ? 9.904 3.729 -4.107 1.00 0.00 49 SER A N 12
ATOM 12848 C CA . SER A 1 49 ? 10.895 4.225 -5.055 1.00 0.00 49 SER A CA 12
ATOM 12849 C C . SER A 1 49 ? 11.845 5.210 -4.382 1.00 0.00 49 SER A C 12
ATOM 12850 O O . SER A 1 49 ? 11.670 6.425 -4.481 1.00 0.00 49 SER A O 12
ATOM 12858 N N . CYS A 1 50 ? 12.851 4.678 -3.697 1.00 0.00 50 CYS A N 12
ATOM 12859 C CA . CYS A 1 50 ? 13.830 5.510 -3.005 1.00 0.00 50 CYS A CA 12
ATOM 12860 C C . CYS A 1 50 ? 15.245 5.190 -3.477 1.00 0.00 50 CYS A C 12
ATOM 12861 O O . CYS A 1 50 ? 16.160 5.043 -2.667 1.00 0.00 50 CYS A O 12
ATOM 12869 N N . GLN A 1 51 ? 15.415 5.082 -4.790 1.00 0.00 51 GLN A N 12
ATOM 12870 C CA . GLN A 1 51 ? 16.718 4.777 -5.369 1.00 0.00 51 GLN A CA 12
ATOM 12871 C C . GLN A 1 51 ? 17.326 6.013 -6.023 1.00 0.00 51 GLN A C 12
ATOM 12872 O O . GLN A 1 51 ? 18.510 6.299 -5.849 1.00 0.00 51 GLN A O 12
ATOM 12886 N N . GLU A 1 52 ? 16.508 6.740 -6.777 1.00 0.00 52 GLU A N 12
ATOM 12887 C CA . GLU A 1 52 ? 16.967 7.945 -7.458 1.00 0.00 52 GLU A CA 12
ATOM 12888 C C . GLU A 1 52 ? 18.116 7.627 -8.412 1.00 0.00 52 GLU A C 12
ATOM 12889 O O . GLU A 1 52 ? 19.090 8.374 -8.498 1.00 0.00 52 GLU A O 12
ATOM 12901 N N . ALA A 1 53 ? 17.993 6.512 -9.125 1.00 0.00 53 ALA A N 12
ATOM 12902 C CA . ALA A 1 53 ? 19.019 6.095 -10.072 1.00 0.00 53 ALA A CA 12
ATOM 12903 C C . ALA A 1 53 ? 18.812 6.755 -11.431 1.00 0.00 53 ALA A C 12
ATOM 12904 O O . ALA A 1 53 ? 18.390 6.107 -12.388 1.00 0.00 53 ALA A O 12
ATOM 12911 N N . ALA A 1 54 ? 19.112 8.048 -11.508 1.00 0.00 54 ALA A N 12
ATOM 12912 C CA . ALA A 1 54 ? 18.959 8.795 -12.750 1.00 0.00 54 ALA A CA 12
ATOM 12913 C C . ALA A 1 54 ? 19.483 10.219 -12.602 1.00 0.00 54 ALA A C 12
ATOM 12914 O O . ALA A 1 54 ? 19.037 10.968 -11.732 1.00 0.00 54 ALA A O 12
ATOM 12921 N N . LEU A 1 55 ? 20.433 10.587 -13.456 1.00 0.00 55 LEU A N 12
ATOM 12922 C CA . LEU A 1 55 ? 21.019 11.922 -13.420 1.00 0.00 55 LEU A CA 12
ATOM 12923 C C . LEU A 1 55 ? 20.430 12.805 -14.516 1.00 0.00 55 LEU A C 12
ATOM 12924 O O . LEU A 1 55 ? 19.968 13.914 -14.252 1.00 0.00 55 LEU A O 12
ATOM 12940 N N . ASN A 1 56 ? 20.449 12.303 -15.746 1.00 0.00 56 ASN A N 12
ATOM 12941 C CA . ASN A 1 56 ? 19.916 13.045 -16.883 1.00 0.00 56 ASN A CA 12
ATOM 12942 C C . ASN A 1 56 ? 18.461 12.668 -17.145 1.00 0.00 56 ASN A C 12
ATOM 12943 O O . ASN A 1 56 ? 17.926 11.748 -16.527 1.00 0.00 56 ASN A O 12
ATOM 12954 N N . LYS A 1 57 ? 17.826 13.385 -18.066 1.00 0.00 57 LYS A N 12
ATOM 12955 C CA . LYS A 1 57 ? 16.434 13.126 -18.412 1.00 0.00 57 LYS A CA 12
ATOM 12956 C C . LYS A 1 57 ? 15.506 13.519 -17.267 1.00 0.00 57 LYS A C 12
ATOM 12957 O O . LYS A 1 57 ? 14.497 12.858 -17.019 1.00 0.00 57 LYS A O 12
ATOM 12976 N N . ASP A 1 58 ? 15.853 14.598 -16.574 1.00 0.00 58 ASP A N 12
ATOM 12977 C CA . ASP A 1 58 ? 15.050 15.080 -15.456 1.00 0.00 58 ASP A CA 12
ATOM 12978 C C . ASP A 1 58 ? 14.198 16.274 -15.875 1.00 0.00 58 ASP A C 12
ATOM 12979 O O . ASP A 1 58 ? 14.584 17.047 -16.751 1.00 0.00 58 ASP A O 12
ATOM 12988 N N . GLU A 1 59 ? 13.037 16.417 -15.243 1.00 0.00 59 GLU A N 12
ATOM 12989 C CA . GLU A 1 59 ? 12.130 17.516 -15.552 1.00 0.00 59 GLU A CA 12
ATOM 12990 C C . GLU A 1 59 ? 12.897 18.825 -15.714 1.00 0.00 59 GLU A C 12
ATOM 12991 O O . GLU A 1 59 ? 13.953 19.017 -15.113 1.00 0.00 59 GLU A O 12
ATOM 13003 N N . GLY A 1 60 ? 12.357 19.724 -16.532 1.00 0.00 60 GLY A N 12
ATOM 13004 C CA . GLY A 1 60 ? 13.004 21.003 -16.759 1.00 0.00 60 GLY A CA 12
ATOM 13005 C C . GLY A 1 60 ? 12.255 22.154 -16.116 1.00 0.00 60 GLY A C 12
ATOM 13006 O O . GLY A 1 60 ? 12.822 22.906 -15.324 1.00 0.00 60 GLY A O 12
ATOM 13010 N N . ASN A 1 61 ? 10.978 22.292 -16.458 1.00 0.00 61 ASN A N 12
ATOM 13011 C CA . ASN A 1 61 ? 10.152 23.361 -15.909 1.00 0.00 61 ASN A CA 12
ATOM 13012 C C . ASN A 1 61 ? 10.441 23.565 -14.425 1.00 0.00 61 ASN A C 12
ATOM 13013 O O . ASN A 1 61 ? 10.579 22.603 -13.672 1.00 0.00 61 ASN A O 12
ATOM 13024 N N . GLU A 1 62 ? 10.531 24.826 -14.014 1.00 0.00 62 GLU A N 12
ATOM 13025 C CA . GLU A 1 62 ? 10.805 25.157 -12.620 1.00 0.00 62 GLU A CA 12
ATOM 13026 C C . GLU A 1 62 ? 9.515 25.495 -11.878 1.00 0.00 62 GLU A C 12
ATOM 13027 O O . GLU A 1 62 ? 9.124 26.659 -11.790 1.00 0.00 62 GLU A O 12
ATOM 13039 N N . SER A 1 63 ? 8.858 24.469 -11.347 1.00 0.00 63 SER A N 12
ATOM 13040 C CA . SER A 1 63 ? 7.610 24.656 -10.616 1.00 0.00 63 SER A CA 12
ATOM 13041 C C . SER A 1 63 ? 7.869 24.765 -9.117 1.00 0.00 63 SER A C 12
ATOM 13042 O O . SER A 1 63 ? 7.583 25.790 -8.499 1.00 0.00 63 SER A O 12
ATOM 13050 N N . GLY A 1 64 ? 8.415 23.700 -8.538 1.00 0.00 64 GLY A N 12
ATOM 13051 C CA . GLY A 1 64 ? 8.704 23.695 -7.116 1.00 0.00 64 GLY A CA 12
ATOM 13052 C C . GLY A 1 64 ? 8.924 22.297 -6.573 1.00 0.00 64 GLY A C 12
ATOM 13053 O O . GLY A 1 64 ? 7.981 21.515 -6.452 1.00 0.00 64 GLY A O 12
ATOM 13057 N N . LYS A 1 65 ? 10.173 21.980 -6.247 1.00 0.00 65 LYS A N 12
ATOM 13058 C CA . LYS A 1 65 ? 10.515 20.667 -5.715 1.00 0.00 65 LYS A CA 12
ATOM 13059 C C . LYS A 1 65 ? 10.104 20.549 -4.251 1.00 0.00 65 LYS A C 12
ATOM 13060 O O . LYS A 1 65 ? 10.453 21.394 -3.427 1.00 0.00 65 LYS A O 12
ATOM 13079 N N . LYS A 1 66 ? 9.361 19.494 -3.933 1.00 0.00 66 LYS A N 12
ATOM 13080 C CA . LYS A 1 66 ? 8.903 19.263 -2.568 1.00 0.00 66 LYS A CA 12
ATOM 13081 C C . LYS A 1 66 ? 9.285 17.864 -2.096 1.00 0.00 66 LYS A C 12
ATOM 13082 O O . LYS A 1 66 ? 8.472 16.939 -2.137 1.00 0.00 66 LYS A O 12
ATOM 13101 N N . THR A 1 67 ? 10.528 17.714 -1.646 1.00 0.00 67 THR A N 12
ATOM 13102 C CA . THR A 1 67 ? 11.017 16.428 -1.166 1.00 0.00 67 THR A CA 12
ATOM 13103 C C . THR A 1 67 ? 11.138 16.418 0.354 1.00 0.00 67 THR A C 12
ATOM 13104 O O . THR A 1 67 ? 11.619 17.380 0.953 1.00 0.00 67 THR A O 12
ATOM 13115 N N . SER A 1 68 ? 10.699 15.326 0.971 1.00 0.00 68 SER A N 12
ATOM 13116 C CA . SER A 1 68 ? 10.756 15.193 2.422 1.00 0.00 68 SER A CA 12
ATOM 13117 C C . SER A 1 68 ? 11.898 14.270 2.838 1.00 0.00 68 SER A C 12
ATOM 13118 O O . SER A 1 68 ? 11.720 13.058 2.954 1.00 0.00 68 SER A O 12
ATOM 13126 N N . GLY A 1 69 ? 13.071 14.854 3.063 1.00 0.00 69 GLY A N 12
ATOM 13127 C CA . GLY A 1 69 ? 14.225 14.071 3.464 1.00 0.00 69 GLY A CA 12
ATOM 13128 C C . GLY A 1 69 ? 14.794 14.517 4.796 1.00 0.00 69 GLY A C 12
ATOM 13129 O O . GLY A 1 69 ? 15.282 15.638 4.942 1.00 0.00 69 GLY A O 12
ATOM 13133 N N . PRO A 1 70 ? 14.734 13.628 5.798 1.00 0.00 70 PRO A N 12
ATOM 13134 C CA . PRO A 1 70 ? 15.242 13.914 7.143 1.00 0.00 70 PRO A CA 12
ATOM 13135 C C . PRO A 1 70 ? 16.764 14.002 7.181 1.00 0.00 70 PRO A C 12
ATOM 13136 O O . PRO A 1 70 ? 17.451 13.404 6.353 1.00 0.00 70 PRO A O 12
ATOM 13147 N N . SER A 1 71 ? 17.285 14.751 8.147 1.00 0.00 71 SER A N 12
ATOM 13148 C CA . SER A 1 71 ? 18.727 14.920 8.291 1.00 0.00 71 SER A CA 12
ATOM 13149 C C . SER A 1 71 ? 19.348 13.713 8.987 1.00 0.00 71 SER A C 12
ATOM 13150 O O . SER A 1 71 ? 19.347 13.621 10.214 1.00 0.00 71 SER A O 12
ATOM 13158 N N . SER A 1 72 ? 19.879 12.788 8.192 1.00 0.00 72 SER A N 12
ATOM 13159 C CA . SER A 1 72 ? 20.501 11.584 8.730 1.00 0.00 72 SER A CA 12
ATOM 13160 C C . SER A 1 72 ? 21.773 11.927 9.499 1.00 0.00 72 SER A C 12
ATOM 13161 O O . SER A 1 72 ? 21.902 11.611 10.681 1.00 0.00 72 SER A O 12
ATOM 13169 N N . GLY A 1 73 ? 22.712 12.576 8.818 1.00 0.00 73 GLY A N 12
ATOM 13170 C CA . GLY A 1 73 ? 23.963 12.951 9.451 1.00 0.00 73 GLY A CA 12
ATOM 13171 C C . GLY A 1 73 ? 24.877 11.764 9.679 1.00 0.00 73 GLY A C 12
ATOM 13172 O O . GLY A 1 73 ? 24.652 11.008 10.623 1.00 0.00 73 GLY A O 12
ATOM 13177 N N . GLY A 1 1 ? 17.099 -13.949 4.481 1.00 0.00 1 GLY A N 13
ATOM 13178 C CA . GLY A 1 1 ? 16.010 -13.159 3.937 1.00 0.00 1 GLY A CA 13
ATOM 13179 C C . GLY A 1 1 ? 14.869 -14.018 3.428 1.00 0.00 1 GLY A C 13
ATOM 13180 O O . GLY A 1 1 ? 14.952 -14.594 2.343 1.00 0.00 1 GLY A O 13
ATOM 13184 N N . SER A 1 2 ? 13.800 -14.106 4.214 1.00 0.00 2 SER A N 13
ATOM 13185 C CA . SER A 1 2 ? 12.640 -14.905 3.839 1.00 0.00 2 SER A CA 13
ATOM 13186 C C . SER A 1 2 ? 11.348 -14.232 4.293 1.00 0.00 2 SER A C 13
ATOM 13187 O O . SER A 1 2 ? 11.362 -13.348 5.148 1.00 0.00 2 SER A O 13
ATOM 13195 N N . SER A 1 3 ? 10.231 -14.659 3.712 1.00 0.00 3 SER A N 13
ATOM 13196 C CA . SER A 1 3 ? 8.929 -14.096 4.052 1.00 0.00 3 SER A CA 13
ATOM 13197 C C . SER A 1 3 ? 7.803 -14.920 3.436 1.00 0.00 3 SER A C 13
ATOM 13198 O O . SER A 1 3 ? 8.045 -15.823 2.636 1.00 0.00 3 SER A O 13
ATOM 13206 N N . GLY A 1 4 ? 6.569 -14.601 3.816 1.00 0.00 4 GLY A N 13
ATOM 13207 C CA . GLY A 1 4 ? 5.423 -15.321 3.292 1.00 0.00 4 GLY A CA 13
ATOM 13208 C C . GLY A 1 4 ? 4.308 -14.394 2.851 1.00 0.00 4 GLY A C 13
ATOM 13209 O O . GLY A 1 4 ? 4.402 -13.177 3.013 1.00 0.00 4 GLY A O 13
ATOM 13213 N N . SER A 1 5 ? 3.248 -14.969 2.291 1.00 0.00 5 SER A N 13
ATOM 13214 C CA . SER A 1 5 ? 2.113 -14.185 1.820 1.00 0.00 5 SER A CA 13
ATOM 13215 C C . SER A 1 5 ? 0.798 -14.899 2.119 1.00 0.00 5 SER A C 13
ATOM 13216 O O . SER A 1 5 ? 0.781 -16.096 2.409 1.00 0.00 5 SER A O 13
ATOM 13224 N N . SER A 1 6 ? -0.302 -14.156 2.046 1.00 0.00 6 SER A N 13
ATOM 13225 C CA . SER A 1 6 ? -1.621 -14.716 2.313 1.00 0.00 6 SER A CA 13
ATOM 13226 C C . SER A 1 6 ? -2.432 -14.834 1.026 1.00 0.00 6 SER A C 13
ATOM 13227 O O . SER A 1 6 ? -2.805 -15.930 0.612 1.00 0.00 6 SER A O 13
ATOM 13235 N N . GLY A 1 7 ? -2.700 -13.693 0.397 1.00 0.00 7 GLY A N 13
ATOM 13236 C CA . GLY A 1 7 ? -3.465 -13.689 -0.837 1.00 0.00 7 GLY A CA 13
ATOM 13237 C C . GLY A 1 7 ? -4.877 -13.174 -0.641 1.00 0.00 7 GLY A C 13
ATOM 13238 O O . GLY A 1 7 ? -5.452 -13.309 0.439 1.00 0.00 7 GLY A O 13
ATOM 13242 N N . LYS A 1 8 ? -5.439 -12.580 -1.689 1.00 0.00 8 LYS A N 13
ATOM 13243 C CA . LYS A 1 8 ? -6.793 -12.042 -1.629 1.00 0.00 8 LYS A CA 13
ATOM 13244 C C . LYS A 1 8 ? -7.309 -11.712 -3.026 1.00 0.00 8 LYS A C 13
ATOM 13245 O O . LYS A 1 8 ? -6.546 -11.694 -3.992 1.00 0.00 8 LYS A O 13
ATOM 13264 N N . ARG A 1 9 ? -8.609 -11.452 -3.125 1.00 0.00 9 ARG A N 13
ATOM 13265 C CA . ARG A 1 9 ? -9.227 -11.123 -4.404 1.00 0.00 9 ARG A CA 13
ATOM 13266 C C . ARG A 1 9 ? -10.563 -10.417 -4.196 1.00 0.00 9 ARG A C 13
ATOM 13267 O O . ARG A 1 9 ? -11.552 -11.041 -3.814 1.00 0.00 9 ARG A O 13
ATOM 13288 N N . GLN A 1 10 ? -10.584 -9.112 -4.450 1.00 0.00 10 GLN A N 13
ATOM 13289 C CA . GLN A 1 10 ? -11.799 -8.322 -4.290 1.00 0.00 10 GLN A CA 13
ATOM 13290 C C . GLN A 1 10 ? -11.874 -7.220 -5.342 1.00 0.00 10 GLN A C 13
ATOM 13291 O O . GLN A 1 10 ? -10.886 -6.916 -6.010 1.00 0.00 10 GLN A O 13
ATOM 13305 N N . LYS A 1 11 ? -13.054 -6.625 -5.484 1.00 0.00 11 LYS A N 13
ATOM 13306 C CA . LYS A 1 11 ? -13.260 -5.556 -6.454 1.00 0.00 11 LYS A CA 13
ATOM 13307 C C . LYS A 1 11 ? -14.585 -4.843 -6.204 1.00 0.00 11 LYS A C 13
ATOM 13308 O O . LYS A 1 11 ? -15.640 -5.475 -6.154 1.00 0.00 11 LYS A O 13
ATOM 13327 N N . ILE A 1 12 ? -14.522 -3.525 -6.050 1.00 0.00 12 ILE A N 13
ATOM 13328 C CA . ILE A 1 12 ? -15.717 -2.727 -5.808 1.00 0.00 12 ILE A CA 13
ATOM 13329 C C . ILE A 1 12 ? -15.861 -1.622 -6.850 1.00 0.00 12 ILE A C 13
ATOM 13330 O O . ILE A 1 12 ? -16.870 -1.543 -7.551 1.00 0.00 12 ILE A O 13
ATOM 13346 N N . HIS A 1 13 ? -14.844 -0.772 -6.947 1.00 0.00 13 HIS A N 13
ATOM 13347 C CA . HIS A 1 13 ? -14.855 0.327 -7.905 1.00 0.00 13 HIS A CA 13
ATOM 13348 C C . HIS A 1 13 ? -16.261 0.900 -8.059 1.00 0.00 13 HIS A C 13
ATOM 13349 O O . HIS A 1 13 ? -16.721 1.154 -9.173 1.00 0.00 13 HIS A O 13
ATOM 13363 N N . LEU A 1 14 ? -16.939 1.099 -6.934 1.00 0.00 14 LEU A N 13
ATOM 13364 C CA . LEU A 1 14 ? -18.294 1.641 -6.944 1.00 0.00 14 LEU A CA 13
ATOM 13365 C C . LEU A 1 14 ? -18.460 2.710 -5.869 1.00 0.00 14 LEU A C 13
ATOM 13366 O O . LEU A 1 14 ? -18.155 2.482 -4.699 1.00 0.00 14 LEU A O 13
ATOM 13382 N N . GLY A 1 15 ? -18.947 3.879 -6.274 1.00 0.00 15 GLY A N 13
ATOM 13383 C CA . GLY A 1 15 ? -19.148 4.966 -5.334 1.00 0.00 15 GLY A CA 13
ATOM 13384 C C . GLY A 1 15 ? -17.841 5.538 -4.822 1.00 0.00 15 GLY A C 13
ATOM 13385 O O . GLY A 1 15 ? -17.424 6.620 -5.236 1.00 0.00 15 GLY A O 13
ATOM 13389 N N . ASP A 1 16 ? -17.193 4.811 -3.918 1.00 0.00 16 ASP A N 13
ATOM 13390 C CA . ASP A 1 16 ? -15.925 5.253 -3.348 1.00 0.00 16 ASP A CA 13
ATOM 13391 C C . ASP A 1 16 ? -14.885 5.475 -4.442 1.00 0.00 16 ASP A C 13
ATOM 13392 O O . ASP A 1 16 ? -14.930 4.836 -5.493 1.00 0.00 16 ASP A O 13
ATOM 13401 N N . ARG A 1 17 ? -13.952 6.386 -4.187 1.00 0.00 17 ARG A N 13
ATOM 13402 C CA . ARG A 1 17 ? -12.902 6.695 -5.151 1.00 0.00 17 ARG A CA 13
ATOM 13403 C C . ARG A 1 17 ? -11.785 5.657 -5.090 1.00 0.00 17 ARG A C 13
ATOM 13404 O O . ARG A 1 17 ? -10.606 6.003 -5.026 1.00 0.00 17 ARG A O 13
ATOM 13425 N N . SER A 1 18 ? -12.166 4.384 -5.108 1.00 0.00 18 SER A N 13
ATOM 13426 C CA . SER A 1 18 ? -11.197 3.295 -5.050 1.00 0.00 18 SER A CA 13
ATOM 13427 C C . SER A 1 18 ? -10.563 3.058 -6.418 1.00 0.00 18 SER A C 13
ATOM 13428 O O . SER A 1 18 ? -11.231 2.622 -7.355 1.00 0.00 18 SER A O 13
ATOM 13436 N N . GLN A 1 19 ? -9.271 3.349 -6.523 1.00 0.00 19 GLN A N 13
ATOM 13437 C CA . GLN A 1 19 ? -8.547 3.168 -7.775 1.00 0.00 19 GLN A CA 13
ATOM 13438 C C . GLN A 1 19 ? -7.644 1.940 -7.710 1.00 0.00 19 GLN A C 13
ATOM 13439 O O . GLN A 1 19 ? -7.313 1.456 -6.627 1.00 0.00 19 GLN A O 13
ATOM 13453 N N . LYS A 1 20 ? -7.248 1.440 -8.876 1.00 0.00 20 LYS A N 13
ATOM 13454 C CA . LYS A 1 20 ? -6.383 0.269 -8.953 1.00 0.00 20 LYS A CA 13
ATOM 13455 C C . LYS A 1 20 ? -4.961 0.668 -9.335 1.00 0.00 20 LYS A C 13
ATOM 13456 O O . LYS A 1 20 ? -4.692 1.018 -10.484 1.00 0.00 20 LYS A O 13
ATOM 13475 N N . CYS A 1 21 ? -4.054 0.611 -8.365 1.00 0.00 21 CYS A N 13
ATOM 13476 C CA . CYS A 1 21 ? -2.660 0.965 -8.600 1.00 0.00 21 CYS A CA 13
ATOM 13477 C C . CYS A 1 21 ? -2.144 0.321 -9.884 1.00 0.00 21 CYS A C 13
ATOM 13478 O O . CYS A 1 21 ? -2.699 -0.669 -10.360 1.00 0.00 21 CYS A O 13
ATOM 13485 N N . SER A 1 22 ? -1.078 0.890 -10.438 1.00 0.00 22 SER A N 13
ATOM 13486 C CA . SER A 1 22 ? -0.489 0.375 -11.668 1.00 0.00 22 SER A CA 13
ATOM 13487 C C . SER A 1 22 ? 0.818 -0.358 -11.379 1.00 0.00 22 SER A C 13
ATOM 13488 O O . SER A 1 22 ? 1.115 -1.386 -11.988 1.00 0.00 22 SER A O 13
ATOM 13496 N N . LYS A 1 23 ? 1.596 0.180 -10.446 1.00 0.00 23 LYS A N 13
ATOM 13497 C CA . LYS A 1 23 ? 2.871 -0.421 -10.073 1.00 0.00 23 LYS A CA 13
ATOM 13498 C C . LYS A 1 23 ? 2.685 -1.876 -9.653 1.00 0.00 23 LYS A C 13
ATOM 13499 O O . LYS A 1 23 ? 3.243 -2.786 -10.267 1.00 0.00 23 LYS A O 13
ATOM 13518 N N . CYS A 1 24 ? 1.896 -2.088 -8.605 1.00 0.00 24 CYS A N 13
ATOM 13519 C CA . CYS A 1 24 ? 1.635 -3.432 -8.103 1.00 0.00 24 CYS A CA 13
ATOM 13520 C C . CYS A 1 24 ? 0.275 -3.935 -8.577 1.00 0.00 24 CYS A C 13
ATOM 13521 O O . CYS A 1 24 ? 0.148 -5.065 -9.045 1.00 0.00 24 CYS A O 13
ATOM 13528 N N . GLY A 1 25 ? -0.740 -3.085 -8.452 1.00 0.00 25 GLY A N 13
ATOM 13529 C CA . GLY A 1 25 ? -2.078 -3.461 -8.872 1.00 0.00 25 GLY A CA 13
ATOM 13530 C C . GLY A 1 25 ? -2.996 -3.743 -7.699 1.00 0.00 25 GLY A C 13
ATOM 13531 O O . GLY A 1 25 ? -3.853 -4.624 -7.771 1.00 0.00 25 GLY A O 13
ATOM 13535 N N . ILE A 1 26 ? -2.815 -2.996 -6.615 1.00 0.00 26 ILE A N 13
ATOM 13536 C CA . ILE A 1 26 ? -3.634 -3.171 -5.422 1.00 0.00 26 ILE A CA 13
ATOM 13537 C C . ILE A 1 26 ? -4.724 -2.107 -5.342 1.00 0.00 26 ILE A C 13
ATOM 13538 O O . ILE A 1 26 ? -4.602 -1.033 -5.931 1.00 0.00 26 ILE A O 13
ATOM 13554 N N . ILE A 1 27 ? -5.789 -2.413 -4.608 1.00 0.00 27 ILE A N 13
ATOM 13555 C CA . ILE A 1 27 ? -6.899 -1.483 -4.449 1.00 0.00 27 ILE A CA 13
ATOM 13556 C C . ILE A 1 27 ? -6.624 -0.485 -3.329 1.00 0.00 27 ILE A C 13
ATOM 13557 O O . ILE A 1 27 ? -6.319 -0.871 -2.200 1.00 0.00 27 ILE A O 13
ATOM 13573 N N . PHE A 1 28 ? -6.734 0.800 -3.649 1.00 0.00 28 PHE A N 13
ATOM 13574 C CA . PHE A 1 28 ? -6.498 1.855 -2.670 1.00 0.00 28 PHE A CA 13
ATOM 13575 C C . PHE A 1 28 ? -7.463 3.018 -2.880 1.00 0.00 28 PHE A C 13
ATOM 13576 O O . PHE A 1 28 ? -8.199 3.057 -3.866 1.00 0.00 28 PHE A O 13
ATOM 13593 N N . ILE A 1 29 ? -7.453 3.963 -1.946 1.00 0.00 29 ILE A N 13
ATOM 13594 C CA . ILE A 1 29 ? -8.326 5.127 -2.028 1.00 0.00 29 ILE A CA 13
ATOM 13595 C C . ILE A 1 29 ? -7.565 6.351 -2.524 1.00 0.00 29 ILE A C 13
ATOM 13596 O O . ILE A 1 29 ? -6.535 6.725 -1.962 1.00 0.00 29 ILE A O 13
ATOM 13612 N N . ARG A 1 30 ? -8.079 6.973 -3.580 1.00 0.00 30 ARG A N 13
ATOM 13613 C CA . ARG A 1 30 ? -7.448 8.156 -4.152 1.00 0.00 30 ARG A CA 13
ATOM 13614 C C . ARG A 1 30 ? -7.836 9.410 -3.373 1.00 0.00 30 ARG A C 13
ATOM 13615 O O . ARG A 1 30 ? -8.879 10.013 -3.629 1.00 0.00 30 ARG A O 13
ATOM 13636 N N . ARG A 1 31 ? -6.991 9.795 -2.423 1.00 0.00 31 ARG A N 13
ATOM 13637 C CA . ARG A 1 31 ? -7.247 10.975 -1.606 1.00 0.00 31 ARG A CA 13
ATOM 13638 C C . ARG A 1 31 ? -6.960 12.252 -2.390 1.00 0.00 31 ARG A C 13
ATOM 13639 O O . ARG A 1 31 ? -5.806 12.572 -2.674 1.00 0.00 31 ARG A O 13
ATOM 13660 N N . SER A 1 32 ? -8.018 12.978 -2.738 1.00 0.00 32 SER A N 13
ATOM 13661 C CA . SER A 1 32 ? -7.880 14.217 -3.494 1.00 0.00 32 SER A CA 13
ATOM 13662 C C . SER A 1 32 ? -7.390 15.349 -2.596 1.00 0.00 32 SER A C 13
ATOM 13663 O O . SER A 1 32 ? -8.187 16.059 -1.981 1.00 0.00 32 SER A O 13
ATOM 13671 N N . THR A 1 33 ? -6.073 15.512 -2.524 1.00 0.00 33 THR A N 13
ATOM 13672 C CA . THR A 1 33 ? -5.475 16.555 -1.701 1.00 0.00 33 THR A CA 13
ATOM 13673 C C . THR A 1 33 ? -4.966 17.708 -2.559 1.00 0.00 33 THR A C 13
ATOM 13674 O O . THR A 1 33 ? -3.962 18.343 -2.233 1.00 0.00 33 THR A O 13
ATOM 13685 N N . LEU A 1 34 ? -5.665 17.976 -3.657 1.00 0.00 34 LEU A N 13
ATOM 13686 C CA . LEU A 1 34 ? -5.284 19.054 -4.562 1.00 0.00 34 LEU A CA 13
ATOM 13687 C C . LEU A 1 34 ? -3.831 18.910 -5.001 1.00 0.00 34 LEU A C 13
ATOM 13688 O O . LEU A 1 34 ? -3.085 19.888 -5.046 1.00 0.00 34 LEU A O 13
ATOM 13704 N N . SER A 1 35 ? -3.435 17.683 -5.324 1.00 0.00 35 SER A N 13
ATOM 13705 C CA . SER A 1 35 ? -2.070 17.409 -5.758 1.00 0.00 35 SER A CA 13
ATOM 13706 C C . SER A 1 35 ? -2.050 16.882 -7.190 1.00 0.00 35 SER A C 13
ATOM 13707 O O . SER A 1 35 ? -3.077 16.459 -7.721 1.00 0.00 35 SER A O 13
ATOM 13715 N N . ARG A 1 36 ? -0.874 16.912 -7.808 1.00 0.00 36 ARG A N 13
ATOM 13716 C CA . ARG A 1 36 ? -0.719 16.440 -9.179 1.00 0.00 36 ARG A CA 13
ATOM 13717 C C . ARG A 1 36 ? 0.136 15.177 -9.225 1.00 0.00 36 ARG A C 13
ATOM 13718 O O . ARG A 1 36 ? 1.172 15.093 -8.565 1.00 0.00 36 ARG A O 13
ATOM 13739 N N . ARG A 1 37 ? -0.305 14.198 -10.008 1.00 0.00 37 ARG A N 13
ATOM 13740 C CA . ARG A 1 37 ? 0.419 12.939 -10.139 1.00 0.00 37 ARG A CA 13
ATOM 13741 C C . ARG A 1 37 ? 0.519 12.519 -11.602 1.00 0.00 37 ARG A C 13
ATOM 13742 O O . ARG A 1 37 ? -0.005 13.192 -12.490 1.00 0.00 37 ARG A O 13
ATOM 13763 N N . LYS A 1 38 ? 1.195 11.401 -11.846 1.00 0.00 38 LYS A N 13
ATOM 13764 C CA . LYS A 1 38 ? 1.363 10.889 -13.201 1.00 0.00 38 LYS A CA 13
ATOM 13765 C C . LYS A 1 38 ? 0.791 9.481 -13.325 1.00 0.00 38 LYS A C 13
ATOM 13766 O O . LYS A 1 38 ? -0.052 9.215 -14.183 1.00 0.00 38 LYS A O 13
ATOM 13785 N N . THR A 1 39 ? 1.253 8.580 -12.463 1.00 0.00 39 THR A N 13
ATOM 13786 C CA . THR A 1 39 ? 0.787 7.200 -12.476 1.00 0.00 39 THR A CA 13
ATOM 13787 C C . THR A 1 39 ? 0.091 6.842 -11.169 1.00 0.00 39 THR A C 13
ATOM 13788 O O . THR A 1 39 ? 0.529 7.217 -10.081 1.00 0.00 39 THR A O 13
ATOM 13799 N N . PRO A 1 40 ? -1.021 6.098 -11.274 1.00 0.00 40 PRO A N 13
ATOM 13800 C CA . PRO A 1 40 ? -1.801 5.672 -10.108 1.00 0.00 40 PRO A CA 13
ATOM 13801 C C . PRO A 1 40 ? -1.067 4.633 -9.267 1.00 0.00 40 PRO A C 13
ATOM 13802 O O . PRO A 1 40 ? -1.056 3.448 -9.599 1.00 0.00 40 PRO A O 13
ATOM 13813 N N . MET A 1 41 ? -0.457 5.085 -8.177 1.00 0.00 41 MET A N 13
ATOM 13814 C CA . MET A 1 41 ? 0.278 4.193 -7.288 1.00 0.00 41 MET A CA 13
ATOM 13815 C C . MET A 1 41 ? -0.367 4.150 -5.906 1.00 0.00 41 MET A C 13
ATOM 13816 O O . MET A 1 41 ? -0.911 5.148 -5.433 1.00 0.00 41 MET A O 13
ATOM 13830 N N . CYS A 1 42 ? -0.303 2.989 -5.264 1.00 0.00 42 CYS A N 13
ATOM 13831 C CA . CYS A 1 42 ? -0.881 2.815 -3.937 1.00 0.00 42 CYS A CA 13
ATOM 13832 C C . CYS A 1 42 ? 0.112 3.227 -2.853 1.00 0.00 42 CYS A C 13
ATOM 13833 O O . CYS A 1 42 ? 1.322 3.076 -3.017 1.00 0.00 42 CYS A O 13
ATOM 13840 N N . GLU A 1 43 ? -0.410 3.746 -1.746 1.00 0.00 43 GLU A N 13
ATOM 13841 C CA . GLU A 1 43 ? 0.430 4.179 -0.636 1.00 0.00 43 GLU A CA 13
ATOM 13842 C C . GLU A 1 43 ? 1.675 3.304 -0.523 1.00 0.00 43 GLU A C 13
ATOM 13843 O O . GLU A 1 43 ? 2.767 3.793 -0.233 1.00 0.00 43 GLU A O 13
ATOM 13855 N N . LYS A 1 44 ? 1.502 2.007 -0.752 1.00 0.00 44 LYS A N 13
ATOM 13856 C CA . LYS A 1 44 ? 2.610 1.062 -0.677 1.00 0.00 44 LYS A CA 13
ATOM 13857 C C . LYS A 1 44 ? 3.701 1.421 -1.681 1.00 0.00 44 LYS A C 13
ATOM 13858 O O . LYS A 1 44 ? 4.855 1.634 -1.309 1.00 0.00 44 LYS A O 13
ATOM 13877 N N . CYS A 1 45 ? 3.328 1.488 -2.955 1.00 0.00 45 CYS A N 13
ATOM 13878 C CA . CYS A 1 45 ? 4.273 1.822 -4.013 1.00 0.00 45 CYS A CA 13
ATOM 13879 C C . CYS A 1 45 ? 4.610 3.311 -3.991 1.00 0.00 45 CYS A C 13
ATOM 13880 O O . CYS A 1 45 ? 5.780 3.693 -4.000 1.00 0.00 45 CYS A O 13
ATOM 13887 N N . ARG A 1 46 ? 3.576 4.145 -3.962 1.00 0.00 46 ARG A N 13
ATOM 13888 C CA . ARG A 1 46 ? 3.761 5.591 -3.939 1.00 0.00 46 ARG A CA 13
ATOM 13889 C C . ARG A 1 46 ? 5.029 5.965 -3.178 1.00 0.00 46 ARG A C 13
ATOM 13890 O O . ARG A 1 46 ? 6.010 6.418 -3.768 1.00 0.00 46 ARG A O 13
ATOM 13911 N N . LYS A 1 47 ? 5.001 5.773 -1.863 1.00 0.00 47 LYS A N 13
ATOM 13912 C CA . LYS A 1 47 ? 6.148 6.089 -1.019 1.00 0.00 47 LYS A CA 13
ATOM 13913 C C . LYS A 1 47 ? 7.429 5.498 -1.599 1.00 0.00 47 LYS A C 13
ATOM 13914 O O . LYS A 1 47 ? 8.480 6.140 -1.587 1.00 0.00 47 LYS A O 13
ATOM 13933 N N . ASP A 1 48 ? 7.334 4.274 -2.105 1.00 0.00 48 ASP A N 13
ATOM 13934 C CA . ASP A 1 48 ? 8.486 3.598 -2.692 1.00 0.00 48 ASP A CA 13
ATOM 13935 C C . ASP A 1 48 ? 9.077 4.422 -3.831 1.00 0.00 48 ASP A C 13
ATOM 13936 O O . ASP A 1 48 ? 8.513 5.440 -4.232 1.00 0.00 48 ASP A O 13
ATOM 13945 N N . SER A 1 49 ? 10.217 3.975 -4.348 1.00 0.00 49 SER A N 13
ATOM 13946 C CA . SER A 1 49 ? 10.888 4.674 -5.438 1.00 0.00 49 SER A CA 13
ATOM 13947 C C . SER A 1 49 ? 10.330 4.236 -6.789 1.00 0.00 49 SER A C 13
ATOM 13948 O O . SER A 1 49 ? 9.893 3.097 -6.953 1.00 0.00 49 SER A O 13
ATOM 13956 N N . CYS A 1 50 ? 10.348 5.150 -7.753 1.00 0.00 50 CYS A N 13
ATOM 13957 C CA . CYS A 1 50 ? 9.843 4.860 -9.090 1.00 0.00 50 CYS A CA 13
ATOM 13958 C C . CYS A 1 50 ? 10.474 5.789 -10.123 1.00 0.00 50 CYS A C 13
ATOM 13959 O O . CYS A 1 50 ? 10.962 6.867 -9.785 1.00 0.00 50 CYS A O 13
ATOM 13967 N N . GLN A 1 51 ? 10.461 5.361 -11.381 1.00 0.00 51 GLN A N 13
ATOM 13968 C CA . GLN A 1 51 ? 11.035 6.154 -12.462 1.00 0.00 51 GLN A CA 13
ATOM 13969 C C . GLN A 1 51 ? 10.191 6.040 -13.728 1.00 0.00 51 GLN A C 13
ATOM 13970 O O . GLN A 1 51 ? 9.978 4.944 -14.245 1.00 0.00 51 GLN A O 13
ATOM 13984 N N . GLU A 1 52 ? 9.715 7.179 -14.220 1.00 0.00 52 GLU A N 13
ATOM 13985 C CA . GLU A 1 52 ? 8.894 7.205 -15.425 1.00 0.00 52 GLU A CA 13
ATOM 13986 C C . GLU A 1 52 ? 9.495 8.136 -16.473 1.00 0.00 52 GLU A C 13
ATOM 13987 O O . GLU A 1 52 ? 10.214 9.078 -16.143 1.00 0.00 52 GLU A O 13
ATOM 13999 N N . ALA A 1 53 ? 9.196 7.864 -17.739 1.00 0.00 53 ALA A N 13
ATOM 14000 C CA . ALA A 1 53 ? 9.705 8.678 -18.836 1.00 0.00 53 ALA A CA 13
ATOM 14001 C C . ALA A 1 53 ? 8.671 8.808 -19.949 1.00 0.00 53 ALA A C 13
ATOM 14002 O O . ALA A 1 53 ? 8.407 7.853 -20.680 1.00 0.00 53 ALA A O 13
ATOM 14009 N N . ALA A 1 54 ? 8.087 9.995 -20.072 1.00 0.00 54 ALA A N 13
ATOM 14010 C CA . ALA A 1 54 ? 7.082 10.250 -21.097 1.00 0.00 54 ALA A CA 13
ATOM 14011 C C . ALA A 1 54 ? 6.905 11.746 -21.333 1.00 0.00 54 ALA A C 13
ATOM 14012 O O . ALA A 1 54 ? 7.402 12.569 -20.563 1.00 0.00 54 ALA A O 13
ATOM 14019 N N . LEU A 1 55 ? 6.195 12.093 -22.401 1.00 0.00 55 LEU A N 13
ATOM 14020 C CA . LEU A 1 55 ? 5.953 13.491 -22.738 1.00 0.00 55 LEU A CA 13
ATOM 14021 C C . LEU A 1 55 ? 4.460 13.803 -22.730 1.00 0.00 55 LEU A C 13
ATOM 14022 O O . LEU A 1 55 ? 3.741 13.470 -23.671 1.00 0.00 55 LEU A O 13
ATOM 14038 N N . ASN A 1 56 ? 4.001 14.446 -21.661 1.00 0.00 56 ASN A N 13
ATOM 14039 C CA . ASN A 1 56 ? 2.594 14.804 -21.530 1.00 0.00 56 ASN A CA 13
ATOM 14040 C C . ASN A 1 56 ? 2.194 15.832 -22.585 1.00 0.00 56 ASN A C 13
ATOM 14041 O O . ASN A 1 56 ? 2.993 16.687 -22.969 1.00 0.00 56 ASN A O 13
ATOM 14052 N N . LYS A 1 57 ? 0.952 15.743 -23.049 1.00 0.00 57 LYS A N 13
ATOM 14053 C CA . LYS A 1 57 ? 0.444 16.665 -24.058 1.00 0.00 57 LYS A CA 13
ATOM 14054 C C . LYS A 1 57 ? -0.714 17.490 -23.506 1.00 0.00 57 LYS A C 13
ATOM 14055 O O . LYS A 1 57 ? -1.739 17.659 -24.168 1.00 0.00 57 LYS A O 13
ATOM 14074 N N . ASP A 1 58 ? -0.544 18.003 -22.292 1.00 0.00 58 ASP A N 13
ATOM 14075 C CA . ASP A 1 58 ? -1.575 18.813 -21.653 1.00 0.00 58 ASP A CA 13
ATOM 14076 C C . ASP A 1 58 ? -1.537 20.248 -22.170 1.00 0.00 58 ASP A C 13
ATOM 14077 O O . ASP A 1 58 ? -0.618 21.005 -21.859 1.00 0.00 58 ASP A O 13
ATOM 14086 N N . GLU A 1 59 ? -2.540 20.613 -22.962 1.00 0.00 59 GLU A N 13
ATOM 14087 C CA . GLU A 1 59 ? -2.619 21.957 -23.523 1.00 0.00 59 GLU A CA 13
ATOM 14088 C C . GLU A 1 59 ? -3.980 22.586 -23.238 1.00 0.00 59 GLU A C 13
ATOM 14089 O O . GLU A 1 59 ? -4.068 23.747 -22.840 1.00 0.00 59 GLU A O 13
ATOM 14101 N N . GLY A 1 60 ? -5.040 21.810 -23.446 1.00 0.00 60 GLY A N 13
ATOM 14102 C CA . GLY A 1 60 ? -6.382 22.308 -23.207 1.00 0.00 60 GLY A CA 13
ATOM 14103 C C . GLY A 1 60 ? -7.194 22.421 -24.482 1.00 0.00 60 GLY A C 13
ATOM 14104 O O . GLY A 1 60 ? -6.649 22.696 -25.551 1.00 0.00 60 GLY A O 13
ATOM 14108 N N . ASN A 1 61 ? -8.501 22.206 -24.371 1.00 0.00 61 ASN A N 13
ATOM 14109 C CA . ASN A 1 61 ? -9.389 22.283 -25.525 1.00 0.00 61 ASN A CA 13
ATOM 14110 C C . ASN A 1 61 ? -9.875 23.712 -25.744 1.00 0.00 61 ASN A C 13
ATOM 14111 O O . ASN A 1 61 ? -9.660 24.295 -26.806 1.00 0.00 61 ASN A O 13
ATOM 14122 N N . GLU A 1 62 ? -10.530 24.270 -24.730 1.00 0.00 62 GLU A N 13
ATOM 14123 C CA . GLU A 1 62 ? -11.046 25.631 -24.812 1.00 0.00 62 GLU A CA 13
ATOM 14124 C C . GLU A 1 62 ? -10.579 26.463 -23.622 1.00 0.00 62 GLU A C 13
ATOM 14125 O O . GLU A 1 62 ? -9.852 27.444 -23.783 1.00 0.00 62 GLU A O 13
ATOM 14137 N N . SER A 1 63 ? -11.002 26.065 -22.426 1.00 0.00 63 SER A N 13
ATOM 14138 C CA . SER A 1 63 ? -10.631 26.775 -21.208 1.00 0.00 63 SER A CA 13
ATOM 14139 C C . SER A 1 63 ? -10.001 25.824 -20.195 1.00 0.00 63 SER A C 13
ATOM 14140 O O . SER A 1 63 ? -9.910 24.620 -20.430 1.00 0.00 63 SER A O 13
ATOM 14148 N N . GLY A 1 64 ? -9.565 26.376 -19.066 1.00 0.00 64 GLY A N 13
ATOM 14149 C CA . GLY A 1 64 ? -8.949 25.564 -18.034 1.00 0.00 64 GLY A CA 13
ATOM 14150 C C . GLY A 1 64 ? -8.969 26.238 -16.676 1.00 0.00 64 GLY A C 13
ATOM 14151 O O . GLY A 1 64 ? -8.294 27.246 -16.464 1.00 0.00 64 GLY A O 13
ATOM 14155 N N . LYS A 1 65 ? -9.748 25.683 -15.754 1.00 0.00 65 LYS A N 13
ATOM 14156 C CA . LYS A 1 65 ? -9.855 26.236 -14.409 1.00 0.00 65 LYS A CA 13
ATOM 14157 C C . LYS A 1 65 ? -8.554 26.045 -13.636 1.00 0.00 65 LYS A C 13
ATOM 14158 O O . LYS A 1 65 ? -7.959 27.009 -13.154 1.00 0.00 65 LYS A O 13
ATOM 14177 N N . LYS A 1 66 ? -8.116 24.796 -13.523 1.00 0.00 66 LYS A N 13
ATOM 14178 C CA . LYS A 1 66 ? -6.884 24.477 -12.812 1.00 0.00 66 LYS A CA 13
ATOM 14179 C C . LYS A 1 66 ? -5.770 24.116 -13.789 1.00 0.00 66 LYS A C 13
ATOM 14180 O O . LYS A 1 66 ? -5.452 22.941 -13.978 1.00 0.00 66 LYS A O 13
ATOM 14199 N N . THR A 1 67 ? -5.177 25.133 -14.407 1.00 0.00 67 THR A N 13
ATOM 14200 C CA . THR A 1 67 ? -4.098 24.922 -15.363 1.00 0.00 67 THR A CA 13
ATOM 14201 C C . THR A 1 67 ? -3.488 26.247 -15.804 1.00 0.00 67 THR A C 13
ATOM 14202 O O . THR A 1 67 ? -4.164 27.087 -16.398 1.00 0.00 67 THR A O 13
ATOM 14213 N N . SER A 1 68 ? -2.204 26.429 -15.511 1.00 0.00 68 SER A N 13
ATOM 14214 C CA . SER A 1 68 ? -1.503 27.654 -15.874 1.00 0.00 68 SER A CA 13
ATOM 14215 C C . SER A 1 68 ? -1.509 27.855 -17.387 1.00 0.00 68 SER A C 13
ATOM 14216 O O . SER A 1 68 ? -0.622 27.377 -18.092 1.00 0.00 68 SER A O 13
ATOM 14224 N N . GLY A 1 69 ? -2.518 28.569 -17.878 1.00 0.00 69 GLY A N 13
ATOM 14225 C CA . GLY A 1 69 ? -2.622 28.821 -19.304 1.00 0.00 69 GLY A CA 13
ATOM 14226 C C . GLY A 1 69 ? -2.272 30.251 -19.666 1.00 0.00 69 GLY A C 13
ATOM 14227 O O . GLY A 1 69 ? -1.111 30.590 -19.893 1.00 0.00 69 GLY A O 13
ATOM 14231 N N . PRO A 1 70 ? -3.295 31.117 -19.727 1.00 0.00 70 PRO A N 13
ATOM 14232 C CA . PRO A 1 70 ? -3.114 32.532 -20.066 1.00 0.00 70 PRO A CA 13
ATOM 14233 C C . PRO A 1 70 ? -2.397 33.305 -18.964 1.00 0.00 70 PRO A C 13
ATOM 14234 O O . PRO A 1 70 ? -3.018 33.750 -18.000 1.00 0.00 70 PRO A O 13
ATOM 14245 N N . SER A 1 71 ? -1.085 33.460 -19.115 1.00 0.00 71 SER A N 13
ATOM 14246 C CA . SER A 1 71 ? -0.282 34.177 -18.131 1.00 0.00 71 SER A CA 13
ATOM 14247 C C . SER A 1 71 ? -0.168 35.654 -18.495 1.00 0.00 71 SER A C 13
ATOM 14248 O O . SER A 1 71 ? 0.175 36.487 -17.656 1.00 0.00 71 SER A O 13
ATOM 14256 N N . SER A 1 72 ? -0.457 35.971 -19.753 1.00 0.00 72 SER A N 13
ATOM 14257 C CA . SER A 1 72 ? -0.383 37.347 -20.231 1.00 0.00 72 SER A CA 13
ATOM 14258 C C . SER A 1 72 ? -1.594 38.149 -19.766 1.00 0.00 72 SER A C 13
ATOM 14259 O O . SER A 1 72 ? -2.614 38.210 -20.451 1.00 0.00 72 SER A O 13
ATOM 14267 N N . GLY A 1 73 ? -1.473 38.765 -18.594 1.00 0.00 73 GLY A N 13
ATOM 14268 C CA . GLY A 1 73 ? -2.565 39.556 -18.055 1.00 0.00 73 GLY A CA 13
ATOM 14269 C C . GLY A 1 73 ? -3.006 39.079 -16.686 1.00 0.00 73 GLY A C 13
ATOM 14270 O O . GLY A 1 73 ? -3.575 39.867 -15.932 1.00 0.00 73 GLY A O 13
ATOM 14275 N N . GLY A 1 1 ? -8.838 -32.215 6.440 1.00 0.00 1 GLY A N 14
ATOM 14276 C CA . GLY A 1 1 ? -7.743 -31.651 5.673 1.00 0.00 1 GLY A CA 14
ATOM 14277 C C . GLY A 1 1 ? -8.011 -31.671 4.181 1.00 0.00 1 GLY A C 14
ATOM 14278 O O . GLY A 1 1 ? -9.109 -32.014 3.745 1.00 0.00 1 GLY A O 14
ATOM 14282 N N . SER A 1 2 ? -7.004 -31.301 3.396 1.00 0.00 2 SER A N 14
ATOM 14283 C CA . SER A 1 2 ? -7.137 -31.272 1.944 1.00 0.00 2 SER A CA 14
ATOM 14284 C C . SER A 1 2 ? -8.506 -30.736 1.535 1.00 0.00 2 SER A C 14
ATOM 14285 O O . SER A 1 2 ? -9.140 -31.258 0.618 1.00 0.00 2 SER A O 14
ATOM 14293 N N . SER A 1 3 ? -8.955 -29.691 2.222 1.00 0.00 3 SER A N 14
ATOM 14294 C CA . SER A 1 3 ? -10.250 -29.086 1.934 1.00 0.00 3 SER A CA 14
ATOM 14295 C C . SER A 1 3 ? -10.082 -27.649 1.450 1.00 0.00 3 SER A C 14
ATOM 14296 O O . SER A 1 3 ? -9.310 -26.877 2.017 1.00 0.00 3 SER A O 14
ATOM 14304 N N . GLY A 1 4 ? -10.812 -27.297 0.396 1.00 0.00 4 GLY A N 14
ATOM 14305 C CA . GLY A 1 4 ? -10.730 -25.954 -0.148 1.00 0.00 4 GLY A CA 14
ATOM 14306 C C . GLY A 1 4 ? -12.014 -25.525 -0.831 1.00 0.00 4 GLY A C 14
ATOM 14307 O O . GLY A 1 4 ? -13.029 -26.218 -0.750 1.00 0.00 4 GLY A O 14
ATOM 14311 N N . SER A 1 5 ? -11.972 -24.380 -1.503 1.00 0.00 5 SER A N 14
ATOM 14312 C CA . SER A 1 5 ? -13.142 -23.857 -2.198 1.00 0.00 5 SER A CA 14
ATOM 14313 C C . SER A 1 5 ? -12.749 -23.241 -3.537 1.00 0.00 5 SER A C 14
ATOM 14314 O O . SER A 1 5 ? -11.627 -22.764 -3.708 1.00 0.00 5 SER A O 14
ATOM 14322 N N . SER A 1 6 ? -13.682 -23.254 -4.484 1.00 0.00 6 SER A N 14
ATOM 14323 C CA . SER A 1 6 ? -13.433 -22.700 -5.810 1.00 0.00 6 SER A CA 14
ATOM 14324 C C . SER A 1 6 ? -14.494 -21.666 -6.174 1.00 0.00 6 SER A C 14
ATOM 14325 O O . SER A 1 6 ? -15.665 -21.813 -5.828 1.00 0.00 6 SER A O 14
ATOM 14333 N N . GLY A 1 7 ? -14.073 -20.619 -6.877 1.00 0.00 7 GLY A N 14
ATOM 14334 C CA . GLY A 1 7 ? -14.998 -19.575 -7.278 1.00 0.00 7 GLY A CA 14
ATOM 14335 C C . GLY A 1 7 ? -15.216 -18.544 -6.188 1.00 0.00 7 GLY A C 14
ATOM 14336 O O . GLY A 1 7 ? -15.645 -18.879 -5.083 1.00 0.00 7 GLY A O 14
ATOM 14340 N N . LYS A 1 8 ? -14.919 -17.287 -6.497 1.00 0.00 8 LYS A N 14
ATOM 14341 C CA . LYS A 1 8 ? -15.084 -16.203 -5.536 1.00 0.00 8 LYS A CA 14
ATOM 14342 C C . LYS A 1 8 ? -15.442 -14.899 -6.242 1.00 0.00 8 LYS A C 14
ATOM 14343 O O . LYS A 1 8 ? -14.992 -14.644 -7.360 1.00 0.00 8 LYS A O 14
ATOM 14362 N N . ARG A 1 9 ? -16.251 -14.076 -5.583 1.00 0.00 9 ARG A N 14
ATOM 14363 C CA . ARG A 1 9 ? -16.668 -12.799 -6.148 1.00 0.00 9 ARG A CA 14
ATOM 14364 C C . ARG A 1 9 ? -15.525 -11.787 -6.107 1.00 0.00 9 ARG A C 14
ATOM 14365 O O . ARG A 1 9 ? -15.104 -11.358 -5.034 1.00 0.00 9 ARG A O 14
ATOM 14386 N N . GLN A 1 10 ? -15.030 -11.413 -7.283 1.00 0.00 10 GLN A N 14
ATOM 14387 C CA . GLN A 1 10 ? -13.937 -10.454 -7.380 1.00 0.00 10 GLN A CA 14
ATOM 14388 C C . GLN A 1 10 ? -14.415 -9.144 -7.998 1.00 0.00 10 GLN A C 14
ATOM 14389 O O . GLN A 1 10 ? -14.938 -9.126 -9.112 1.00 0.00 10 GLN A O 14
ATOM 14403 N N . LYS A 1 11 ? -14.232 -8.050 -7.267 1.00 0.00 11 LYS A N 14
ATOM 14404 C CA . LYS A 1 11 ? -14.643 -6.734 -7.743 1.00 0.00 11 LYS A CA 14
ATOM 14405 C C . LYS A 1 11 ? -13.434 -5.902 -8.155 1.00 0.00 11 LYS A C 14
ATOM 14406 O O . LYS A 1 11 ? -12.564 -5.606 -7.336 1.00 0.00 11 LYS A O 14
ATOM 14425 N N . ILE A 1 12 ? -13.386 -5.527 -9.429 1.00 0.00 12 ILE A N 14
ATOM 14426 C CA . ILE A 1 12 ? -12.284 -4.727 -9.949 1.00 0.00 12 ILE A CA 14
ATOM 14427 C C . ILE A 1 12 ? -12.511 -3.242 -9.686 1.00 0.00 12 ILE A C 14
ATOM 14428 O O . ILE A 1 12 ? -11.582 -2.513 -9.336 1.00 0.00 12 ILE A O 14
ATOM 14444 N N . HIS A 1 13 ? -13.753 -2.800 -9.855 1.00 0.00 13 HIS A N 14
ATOM 14445 C CA . HIS A 1 13 ? -14.104 -1.402 -9.634 1.00 0.00 13 HIS A CA 14
ATOM 14446 C C . HIS A 1 13 ? -15.068 -1.263 -8.459 1.00 0.00 13 HIS A C 14
ATOM 14447 O O . HIS A 1 13 ? -16.266 -1.047 -8.648 1.00 0.00 13 HIS A O 14
ATOM 14461 N N . LEU A 1 14 ? -14.538 -1.388 -7.247 1.00 0.00 14 LEU A N 14
ATOM 14462 C CA . LEU A 1 14 ? -15.351 -1.277 -6.041 1.00 0.00 14 LEU A CA 14
ATOM 14463 C C . LEU A 1 14 ? -16.014 0.094 -5.956 1.00 0.00 14 LEU A C 14
ATOM 14464 O O . LEU A 1 14 ? -17.208 0.202 -5.679 1.00 0.00 14 LEU A O 14
ATOM 14480 N N . GLY A 1 15 ? -15.231 1.141 -6.199 1.00 0.00 15 GLY A N 14
ATOM 14481 C CA . GLY A 1 15 ? -15.761 2.491 -6.147 1.00 0.00 15 GLY A CA 14
ATOM 14482 C C . GLY A 1 15 ? -14.996 3.449 -7.039 1.00 0.00 15 GLY A C 14
ATOM 14483 O O . GLY A 1 15 ? -13.994 3.074 -7.648 1.00 0.00 15 GLY A O 14
ATOM 14487 N N . ASP A 1 16 ? -15.471 4.687 -7.119 1.00 0.00 16 ASP A N 14
ATOM 14488 C CA . ASP A 1 16 ? -14.825 5.701 -7.945 1.00 0.00 16 ASP A CA 14
ATOM 14489 C C . ASP A 1 16 ? -13.646 6.330 -7.210 1.00 0.00 16 ASP A C 14
ATOM 14490 O O . ASP A 1 16 ? -12.557 6.469 -7.768 1.00 0.00 16 ASP A O 14
ATOM 14499 N N . ARG A 1 17 ? -13.871 6.710 -5.957 1.00 0.00 17 ARG A N 14
ATOM 14500 C CA . ARG A 1 17 ? -12.827 7.327 -5.147 1.00 0.00 17 ARG A CA 14
ATOM 14501 C C . ARG A 1 17 ? -11.575 6.456 -5.118 1.00 0.00 17 ARG A C 14
ATOM 14502 O O . ARG A 1 17 ? -10.453 6.963 -5.114 1.00 0.00 17 ARG A O 14
ATOM 14523 N N . SER A 1 18 ? -11.775 5.142 -5.097 1.00 0.00 18 SER A N 14
ATOM 14524 C CA . SER A 1 18 ? -10.662 4.200 -5.064 1.00 0.00 18 SER A CA 14
ATOM 14525 C C . SER A 1 18 ? -9.911 4.200 -6.392 1.00 0.00 18 SER A C 14
ATOM 14526 O O . SER A 1 18 ? -10.357 4.801 -7.369 1.00 0.00 18 SER A O 14
ATOM 14534 N N . GLN A 1 19 ? -8.768 3.522 -6.419 1.00 0.00 19 GLN A N 14
ATOM 14535 C CA . GLN A 1 19 ? -7.954 3.444 -7.626 1.00 0.00 19 GLN A CA 14
ATOM 14536 C C . GLN A 1 19 ? -7.116 2.170 -7.637 1.00 0.00 19 GLN A C 14
ATOM 14537 O O . GLN A 1 19 ? -6.605 1.741 -6.602 1.00 0.00 19 GLN A O 14
ATOM 14551 N N . LYS A 1 20 ? -6.981 1.567 -8.813 1.00 0.00 20 LYS A N 14
ATOM 14552 C CA . LYS A 1 20 ? -6.205 0.341 -8.960 1.00 0.00 20 LYS A CA 14
ATOM 14553 C C . LYS A 1 20 ? -4.774 0.651 -9.389 1.00 0.00 20 LYS A C 14
ATOM 14554 O O . LYS A 1 20 ? -4.521 0.986 -10.547 1.00 0.00 20 LYS A O 14
ATOM 14573 N N . CYS A 1 21 ? -3.842 0.536 -8.449 1.00 0.00 21 CYS A N 14
ATOM 14574 C CA . CYS A 1 21 ? -2.436 0.802 -8.730 1.00 0.00 21 CYS A CA 14
ATOM 14575 C C . CYS A 1 21 ? -2.034 0.232 -10.087 1.00 0.00 21 CYS A C 14
ATOM 14576 O O . CYS A 1 21 ? -2.607 -0.753 -10.553 1.00 0.00 21 CYS A O 14
ATOM 14583 N N . SER A 1 22 ? -1.046 0.860 -10.717 1.00 0.00 22 SER A N 14
ATOM 14584 C CA . SER A 1 22 ? -0.570 0.418 -12.023 1.00 0.00 22 SER A CA 14
ATOM 14585 C C . SER A 1 22 ? 0.734 -0.363 -11.890 1.00 0.00 22 SER A C 14
ATOM 14586 O O . SER A 1 22 ? 1.130 -1.093 -12.798 1.00 0.00 22 SER A O 14
ATOM 14594 N N . LYS A 1 23 ? 1.398 -0.203 -10.750 1.00 0.00 23 LYS A N 14
ATOM 14595 C CA . LYS A 1 23 ? 2.657 -0.892 -10.494 1.00 0.00 23 LYS A CA 14
ATOM 14596 C C . LYS A 1 23 ? 2.409 -2.300 -9.962 1.00 0.00 23 LYS A C 14
ATOM 14597 O O . LYS A 1 23 ? 2.610 -3.287 -10.670 1.00 0.00 23 LYS A O 14
ATOM 14616 N N . CYS A 1 24 ? 1.969 -2.385 -8.711 1.00 0.00 24 CYS A N 14
ATOM 14617 C CA . CYS A 1 24 ? 1.692 -3.672 -8.084 1.00 0.00 24 CYS A CA 14
ATOM 14618 C C . CYS A 1 24 ? 0.321 -4.197 -8.502 1.00 0.00 24 CYS A C 14
ATOM 14619 O O . CYS A 1 24 ? 0.177 -5.362 -8.870 1.00 0.00 24 CYS A O 14
ATOM 14626 N N . GLY A 1 25 ? -0.683 -3.327 -8.444 1.00 0.00 25 GLY A N 14
ATOM 14627 C CA . GLY A 1 25 ? -2.028 -3.721 -8.819 1.00 0.00 25 GLY A CA 14
ATOM 14628 C C . GLY A 1 25 ? -2.902 -4.021 -7.617 1.00 0.00 25 GLY A C 14
ATOM 14629 O O . GLY A 1 25 ? -3.525 -5.080 -7.543 1.00 0.00 25 GLY A O 14
ATOM 14633 N N . ILE A 1 26 ? -2.946 -3.087 -6.673 1.00 0.00 26 ILE A N 14
ATOM 14634 C CA . ILE A 1 26 ? -3.749 -3.257 -5.468 1.00 0.00 26 ILE A CA 14
ATOM 14635 C C . ILE A 1 26 ? -4.781 -2.143 -5.334 1.00 0.00 26 ILE A C 14
ATOM 14636 O O . ILE A 1 26 ? -4.592 -1.042 -5.852 1.00 0.00 26 ILE A O 14
ATOM 14652 N N . ILE A 1 27 ? -5.873 -2.436 -4.635 1.00 0.00 27 ILE A N 14
ATOM 14653 C CA . ILE A 1 27 ? -6.934 -1.458 -4.430 1.00 0.00 27 ILE A CA 14
ATOM 14654 C C . ILE A 1 27 ? -6.588 -0.502 -3.294 1.00 0.00 27 ILE A C 14
ATOM 14655 O O . ILE A 1 27 ? -6.329 -0.927 -2.167 1.00 0.00 27 ILE A O 14
ATOM 14671 N N . PHE A 1 28 ? -6.588 0.792 -3.596 1.00 0.00 28 PHE A N 14
ATOM 14672 C CA . PHE A 1 28 ? -6.275 1.810 -2.599 1.00 0.00 28 PHE A CA 14
ATOM 14673 C C . PHE A 1 28 ? -7.186 3.024 -2.757 1.00 0.00 28 PHE A C 14
ATOM 14674 O O . PHE A 1 28 ? -8.021 3.073 -3.661 1.00 0.00 28 PHE A O 14
ATOM 14691 N N . ILE A 1 29 ? -7.019 4.001 -1.872 1.00 0.00 29 ILE A N 14
ATOM 14692 C CA . ILE A 1 29 ? -7.825 5.214 -1.913 1.00 0.00 29 ILE A CA 14
ATOM 14693 C C . ILE A 1 29 ? -7.014 6.396 -2.434 1.00 0.00 29 ILE A C 14
ATOM 14694 O O . ILE A 1 29 ? -5.862 6.591 -2.044 1.00 0.00 29 ILE A O 14
ATOM 14710 N N . ARG A 1 30 ? -7.622 7.182 -3.317 1.00 0.00 30 ARG A N 14
ATOM 14711 C CA . ARG A 1 30 ? -6.956 8.345 -3.891 1.00 0.00 30 ARG A CA 14
ATOM 14712 C C . ARG A 1 30 ? -7.764 9.614 -3.637 1.00 0.00 30 ARG A C 14
ATOM 14713 O O . ARG A 1 30 ? -8.990 9.614 -3.750 1.00 0.00 30 ARG A O 14
ATOM 14734 N N . ARG A 1 31 ? -7.069 10.693 -3.294 1.00 0.00 31 ARG A N 14
ATOM 14735 C CA . ARG A 1 31 ? -7.722 11.968 -3.023 1.00 0.00 31 ARG A CA 14
ATOM 14736 C C . ARG A 1 31 ? -7.466 12.962 -4.153 1.00 0.00 31 ARG A C 14
ATOM 14737 O O . ARG A 1 31 ? -6.450 12.882 -4.844 1.00 0.00 31 ARG A O 14
ATOM 14758 N N . SER A 1 32 ? -8.393 13.896 -4.335 1.00 0.00 32 SER A N 14
ATOM 14759 C CA . SER A 1 32 ? -8.270 14.902 -5.383 1.00 0.00 32 SER A CA 14
ATOM 14760 C C . SER A 1 32 ? -7.133 15.872 -5.074 1.00 0.00 32 SER A C 14
ATOM 14761 O O . SER A 1 32 ? -7.225 16.682 -4.151 1.00 0.00 32 SER A O 14
ATOM 14769 N N . THR A 1 33 ? -6.060 15.783 -5.854 1.00 0.00 33 THR A N 14
ATOM 14770 C CA . THR A 1 33 ? -4.904 16.650 -5.664 1.00 0.00 33 THR A CA 14
ATOM 14771 C C . THR A 1 33 ? -4.373 17.158 -7.000 1.00 0.00 33 THR A C 14
ATOM 14772 O O . THR A 1 33 ? -4.839 16.745 -8.063 1.00 0.00 33 THR A O 14
ATOM 14783 N N . LEU A 1 34 ? -3.395 18.055 -6.940 1.00 0.00 34 LEU A N 14
ATOM 14784 C CA . LEU A 1 34 ? -2.799 18.619 -8.146 1.00 0.00 34 LEU A CA 14
ATOM 14785 C C . LEU A 1 34 ? -1.290 18.392 -8.166 1.00 0.00 34 LEU A C 14
ATOM 14786 O O . LEU A 1 34 ? -0.542 19.067 -7.459 1.00 0.00 34 LEU A O 14
ATOM 14802 N N . SER A 1 35 ? -0.851 17.438 -8.981 1.00 0.00 35 SER A N 14
ATOM 14803 C CA . SER A 1 35 ? 0.568 17.121 -9.092 1.00 0.00 35 SER A CA 14
ATOM 14804 C C . SER A 1 35 ? 0.961 16.891 -10.548 1.00 0.00 35 SER A C 14
ATOM 14805 O O . SER A 1 35 ? 0.122 16.554 -11.383 1.00 0.00 35 SER A O 14
ATOM 14813 N N . ARG A 1 36 ? 2.244 17.077 -10.844 1.00 0.00 36 ARG A N 14
ATOM 14814 C CA . ARG A 1 36 ? 2.749 16.891 -12.199 1.00 0.00 36 ARG A CA 14
ATOM 14815 C C . ARG A 1 36 ? 2.734 15.416 -12.588 1.00 0.00 36 ARG A C 14
ATOM 14816 O O . ARG A 1 36 ? 2.329 15.060 -13.694 1.00 0.00 36 ARG A O 14
ATOM 14837 N N . ARG A 1 37 ? 3.178 14.563 -11.670 1.00 0.00 37 ARG A N 14
ATOM 14838 C CA . ARG A 1 37 ? 3.217 13.127 -11.918 1.00 0.00 37 ARG A CA 14
ATOM 14839 C C . ARG A 1 37 ? 1.938 12.456 -11.427 1.00 0.00 37 ARG A C 14
ATOM 14840 O O . ARG A 1 37 ? 1.895 11.907 -10.325 1.00 0.00 37 ARG A O 14
ATOM 14861 N N . LYS A 1 38 ? 0.897 12.503 -12.251 1.00 0.00 38 LYS A N 14
ATOM 14862 C CA . LYS A 1 38 ? -0.384 11.900 -11.902 1.00 0.00 38 LYS A CA 14
ATOM 14863 C C . LYS A 1 38 ? -0.376 10.402 -12.190 1.00 0.00 38 LYS A C 14
ATOM 14864 O O . LYS A 1 38 ? -1.076 9.927 -13.086 1.00 0.00 38 LYS A O 14
ATOM 14883 N N . THR A 1 39 ? 0.419 9.661 -11.425 1.00 0.00 39 THR A N 14
ATOM 14884 C CA . THR A 1 39 ? 0.518 8.217 -11.598 1.00 0.00 39 THR A CA 14
ATOM 14885 C C . THR A 1 39 ? -0.305 7.480 -10.547 1.00 0.00 39 THR A C 14
ATOM 14886 O O . THR A 1 39 ? -0.158 7.697 -9.344 1.00 0.00 39 THR A O 14
ATOM 14897 N N . PRO A 1 40 ? -1.193 6.587 -11.009 1.00 0.00 40 PRO A N 14
ATOM 14898 C CA . PRO A 1 40 ? -2.056 5.799 -10.125 1.00 0.00 40 PRO A CA 14
ATOM 14899 C C . PRO A 1 40 ? -1.275 4.758 -9.329 1.00 0.00 40 PRO A C 14
ATOM 14900 O O . PRO A 1 40 ? -1.144 3.610 -9.753 1.00 0.00 40 PRO A O 14
ATOM 14911 N N . MET A 1 41 ? -0.759 5.167 -8.175 1.00 0.00 41 MET A N 14
ATOM 14912 C CA . MET A 1 41 ? 0.008 4.268 -7.320 1.00 0.00 41 MET A CA 14
ATOM 14913 C C . MET A 1 41 ? -0.637 4.146 -5.943 1.00 0.00 41 MET A C 14
ATOM 14914 O O . MET A 1 41 ? -1.254 5.090 -5.449 1.00 0.00 41 MET A O 14
ATOM 14928 N N . CYS A 1 42 ? -0.492 2.976 -5.329 1.00 0.00 42 CYS A N 14
ATOM 14929 C CA . CYS A 1 42 ? -1.061 2.730 -4.009 1.00 0.00 42 CYS A CA 14
ATOM 14930 C C . CYS A 1 42 ? -0.242 3.426 -2.925 1.00 0.00 42 CYS A C 14
ATOM 14931 O O . CYS A 1 42 ? 0.818 3.986 -3.199 1.00 0.00 42 CYS A O 14
ATOM 14938 N N . GLU A 1 43 ? -0.744 3.385 -1.695 1.00 0.00 43 GLU A N 14
ATOM 14939 C CA . GLU A 1 43 ? -0.060 4.012 -0.570 1.00 0.00 43 GLU A CA 14
ATOM 14940 C C . GLU A 1 43 ? 1.194 3.228 -0.191 1.00 0.00 43 GLU A C 14
ATOM 14941 O O . GLU A 1 43 ? 2.009 3.688 0.610 1.00 0.00 43 GLU A O 14
ATOM 14953 N N . LYS A 1 44 ? 1.340 2.042 -0.770 1.00 0.00 44 LYS A N 14
ATOM 14954 C CA . LYS A 1 44 ? 2.493 1.193 -0.495 1.00 0.00 44 LYS A CA 14
ATOM 14955 C C . LYS A 1 44 ? 3.610 1.448 -1.502 1.00 0.00 44 LYS A C 14
ATOM 14956 O O . LYS A 1 44 ? 4.791 1.300 -1.186 1.00 0.00 44 LYS A O 14
ATOM 14975 N N . CYS A 1 45 ? 3.230 1.835 -2.715 1.00 0.00 45 CYS A N 14
ATOM 14976 C CA . CYS A 1 45 ? 4.198 2.113 -3.768 1.00 0.00 45 CYS A CA 14
ATOM 14977 C C . CYS A 1 45 ? 4.574 3.592 -3.786 1.00 0.00 45 CYS A C 14
ATOM 14978 O O . CYS A 1 45 ? 5.752 3.944 -3.728 1.00 0.00 45 CYS A O 14
ATOM 14985 N N . ARG A 1 46 ? 3.565 4.452 -3.866 1.00 0.00 46 ARG A N 14
ATOM 14986 C CA . ARG A 1 46 ? 3.789 5.893 -3.892 1.00 0.00 46 ARG A CA 14
ATOM 14987 C C . ARG A 1 46 ? 4.988 6.272 -3.029 1.00 0.00 46 ARG A C 14
ATOM 14988 O O . ARG A 1 46 ? 5.772 7.152 -3.388 1.00 0.00 46 ARG A O 14
ATOM 15009 N N . LYS A 1 47 ? 5.126 5.603 -1.889 1.00 0.00 47 LYS A N 14
ATOM 15010 C CA . LYS A 1 47 ? 6.230 5.868 -0.975 1.00 0.00 47 LYS A CA 14
ATOM 15011 C C . LYS A 1 47 ? 7.219 4.706 -0.964 1.00 0.00 47 LYS A C 14
ATOM 15012 O O . LYS A 1 47 ? 7.626 4.235 0.098 1.00 0.00 47 LYS A O 14
ATOM 15031 N N . ASP A 1 48 ? 7.602 4.251 -2.152 1.00 0.00 48 ASP A N 14
ATOM 15032 C CA . ASP A 1 48 ? 8.546 3.147 -2.279 1.00 0.00 48 ASP A CA 14
ATOM 15033 C C . ASP A 1 48 ? 9.761 3.562 -3.102 1.00 0.00 48 ASP A C 14
ATOM 15034 O O . ASP A 1 48 ? 9.628 4.201 -4.145 1.00 0.00 48 ASP A O 14
ATOM 15043 N N . SER A 1 49 ? 10.946 3.195 -2.624 1.00 0.00 49 SER A N 14
ATOM 15044 C CA . SER A 1 49 ? 12.186 3.534 -3.313 1.00 0.00 49 SER A CA 14
ATOM 15045 C C . SER A 1 49 ? 12.147 3.065 -4.764 1.00 0.00 49 SER A C 14
ATOM 15046 O O . SER A 1 49 ? 12.361 1.887 -5.053 1.00 0.00 49 SER A O 14
ATOM 15054 N N . CYS A 1 50 ? 11.872 3.995 -5.672 1.00 0.00 50 CYS A N 14
ATOM 15055 C CA . CYS A 1 50 ? 11.804 3.678 -7.094 1.00 0.00 50 CYS A CA 14
ATOM 15056 C C . CYS A 1 50 ? 13.110 4.037 -7.795 1.00 0.00 50 CYS A C 14
ATOM 15057 O O . CYS A 1 50 ? 13.965 4.714 -7.225 1.00 0.00 50 CYS A O 14
ATOM 15065 N N . GLN A 1 51 ? 13.258 3.577 -9.033 1.00 0.00 51 GLN A N 14
ATOM 15066 C CA . GLN A 1 51 ? 14.461 3.848 -9.810 1.00 0.00 51 GLN A CA 14
ATOM 15067 C C . GLN A 1 51 ? 14.153 3.864 -11.304 1.00 0.00 51 GLN A C 14
ATOM 15068 O O . GLN A 1 51 ? 13.029 3.583 -11.717 1.00 0.00 51 GLN A O 14
ATOM 15082 N N . GLU A 1 52 ? 15.159 4.194 -12.107 1.00 0.00 52 GLU A N 14
ATOM 15083 C CA . GLU A 1 52 ? 14.994 4.248 -13.555 1.00 0.00 52 GLU A CA 14
ATOM 15084 C C . GLU A 1 52 ? 13.614 4.784 -13.925 1.00 0.00 52 GLU A C 14
ATOM 15085 O O . GLU A 1 52 ? 12.960 4.270 -14.832 1.00 0.00 52 GLU A O 14
ATOM 15097 N N . ALA A 1 53 ? 13.179 5.821 -13.217 1.00 0.00 53 ALA A N 14
ATOM 15098 C CA . ALA A 1 53 ? 11.878 6.428 -13.471 1.00 0.00 53 ALA A CA 14
ATOM 15099 C C . ALA A 1 53 ? 11.832 7.067 -14.855 1.00 0.00 53 ALA A C 14
ATOM 15100 O O . ALA A 1 53 ? 12.622 7.959 -15.164 1.00 0.00 53 ALA A O 14
ATOM 15107 N N . ALA A 1 54 ? 10.903 6.604 -15.685 1.00 0.00 54 ALA A N 14
ATOM 15108 C CA . ALA A 1 54 ? 10.754 7.131 -17.036 1.00 0.00 54 ALA A CA 14
ATOM 15109 C C . ALA A 1 54 ? 9.288 7.157 -17.456 1.00 0.00 54 ALA A C 14
ATOM 15110 O O . ALA A 1 54 ? 8.555 6.189 -17.249 1.00 0.00 54 ALA A O 14
ATOM 15117 N N . LEU A 1 55 ? 8.867 8.270 -18.046 1.00 0.00 55 LEU A N 14
ATOM 15118 C CA . LEU A 1 55 ? 7.487 8.422 -18.496 1.00 0.00 55 LEU A CA 14
ATOM 15119 C C . LEU A 1 55 ? 7.429 9.126 -19.847 1.00 0.00 55 LEU A C 14
ATOM 15120 O O . LEU A 1 55 ? 8.390 9.772 -20.263 1.00 0.00 55 LEU A O 14
ATOM 15136 N N . ASN A 1 56 ? 6.294 8.999 -20.527 1.00 0.00 56 ASN A N 14
ATOM 15137 C CA . ASN A 1 56 ? 6.110 9.625 -21.831 1.00 0.00 56 ASN A CA 14
ATOM 15138 C C . ASN A 1 56 ? 4.683 9.427 -22.333 1.00 0.00 56 ASN A C 14
ATOM 15139 O O . ASN A 1 56 ? 4.241 8.299 -22.552 1.00 0.00 56 ASN A O 14
ATOM 15150 N N . LYS A 1 57 ? 3.967 10.531 -22.515 1.00 0.00 57 LYS A N 14
ATOM 15151 C CA . LYS A 1 57 ? 2.590 10.481 -22.993 1.00 0.00 57 LYS A CA 14
ATOM 15152 C C . LYS A 1 57 ? 1.870 9.251 -22.449 1.00 0.00 57 LYS A C 14
ATOM 15153 O O . LYS A 1 57 ? 1.135 8.580 -23.174 1.00 0.00 57 LYS A O 14
ATOM 15172 N N . ASP A 1 58 ? 2.085 8.962 -21.171 1.00 0.00 58 ASP A N 14
ATOM 15173 C CA . ASP A 1 58 ? 1.454 7.814 -20.530 1.00 0.00 58 ASP A CA 14
ATOM 15174 C C . ASP A 1 58 ? -0.047 7.797 -20.802 1.00 0.00 58 ASP A C 14
ATOM 15175 O O . ASP A 1 58 ? -0.581 6.817 -21.321 1.00 0.00 58 ASP A O 14
ATOM 15184 N N . GLU A 1 59 ? -0.721 8.887 -20.448 1.00 0.00 59 GLU A N 14
ATOM 15185 C CA . GLU A 1 59 ? -2.160 8.994 -20.654 1.00 0.00 59 GLU A CA 14
ATOM 15186 C C . GLU A 1 59 ? -2.500 10.223 -21.492 1.00 0.00 59 GLU A C 14
ATOM 15187 O O . GLU A 1 59 ? -3.270 10.143 -22.449 1.00 0.00 59 GLU A O 14
ATOM 15199 N N . GLY A 1 60 ? -1.919 11.362 -21.125 1.00 0.00 60 GLY A N 14
ATOM 15200 C CA . GLY A 1 60 ? -2.173 12.592 -21.852 1.00 0.00 60 GLY A CA 14
ATOM 15201 C C . GLY A 1 60 ? -2.924 13.613 -21.021 1.00 0.00 60 GLY A C 14
ATOM 15202 O O . GLY A 1 60 ? -2.729 13.701 -19.810 1.00 0.00 60 GLY A O 14
ATOM 15206 N N . ASN A 1 61 ? -3.784 14.389 -21.674 1.00 0.00 61 ASN A N 14
ATOM 15207 C CA . ASN A 1 61 ? -4.565 15.411 -20.987 1.00 0.00 61 ASN A CA 14
ATOM 15208 C C . ASN A 1 61 ? -3.653 16.402 -20.270 1.00 0.00 61 ASN A C 14
ATOM 15209 O O . ASN A 1 61 ? -3.916 16.792 -19.133 1.00 0.00 61 ASN A O 14
ATOM 15220 N N . GLU A 1 62 ? -2.581 16.806 -20.945 1.00 0.00 62 GLU A N 14
ATOM 15221 C CA . GLU A 1 62 ? -1.631 17.752 -20.372 1.00 0.00 62 GLU A CA 14
ATOM 15222 C C . GLU A 1 62 ? -1.655 19.075 -21.131 1.00 0.00 62 GLU A C 14
ATOM 15223 O O . GLU A 1 62 ? -0.800 19.334 -21.977 1.00 0.00 62 GLU A O 14
ATOM 15235 N N . SER A 1 63 ? -2.643 19.910 -20.822 1.00 0.00 63 SER A N 14
ATOM 15236 C CA . SER A 1 63 ? -2.783 21.205 -21.477 1.00 0.00 63 SER A CA 14
ATOM 15237 C C . SER A 1 63 ? -2.774 22.336 -20.454 1.00 0.00 63 SER A C 14
ATOM 15238 O O . SER A 1 63 ? -2.224 23.408 -20.701 1.00 0.00 63 SER A O 14
ATOM 15246 N N . GLY A 1 64 ? -3.389 22.087 -19.301 1.00 0.00 64 GLY A N 14
ATOM 15247 C CA . GLY A 1 64 ? -3.441 23.093 -18.256 1.00 0.00 64 GLY A CA 14
ATOM 15248 C C . GLY A 1 64 ? -2.919 22.578 -16.929 1.00 0.00 64 GLY A C 14
ATOM 15249 O O . GLY A 1 64 ? -3.696 22.283 -16.020 1.00 0.00 64 GLY A O 14
ATOM 15253 N N . LYS A 1 65 ? -1.600 22.467 -16.817 1.00 0.00 65 LYS A N 14
ATOM 15254 C CA . LYS A 1 65 ? -0.974 21.984 -15.592 1.00 0.00 65 LYS A CA 14
ATOM 15255 C C . LYS A 1 65 ? 0.147 22.918 -15.148 1.00 0.00 65 LYS A C 14
ATOM 15256 O O . LYS A 1 65 ? 0.808 23.548 -15.974 1.00 0.00 65 LYS A O 14
ATOM 15275 N N . LYS A 1 66 ? 0.357 23.003 -13.839 1.00 0.00 66 LYS A N 14
ATOM 15276 C CA . LYS A 1 66 ? 1.399 23.858 -13.284 1.00 0.00 66 LYS A CA 14
ATOM 15277 C C . LYS A 1 66 ? 2.651 23.824 -14.155 1.00 0.00 66 LYS A C 14
ATOM 15278 O O . LYS A 1 66 ? 3.271 22.774 -14.329 1.00 0.00 66 LYS A O 14
ATOM 15297 N N . THR A 1 67 ? 3.020 24.980 -14.699 1.00 0.00 67 THR A N 14
ATOM 15298 C CA . THR A 1 67 ? 4.198 25.082 -15.551 1.00 0.00 67 THR A CA 14
ATOM 15299 C C . THR A 1 67 ? 5.282 25.926 -14.891 1.00 0.00 67 THR A C 14
ATOM 15300 O O . THR A 1 67 ? 5.177 27.151 -14.831 1.00 0.00 67 THR A O 14
ATOM 15311 N N . SER A 1 68 ? 6.324 25.264 -14.399 1.00 0.00 68 SER A N 14
ATOM 15312 C CA . SER A 1 68 ? 7.426 25.955 -13.740 1.00 0.00 68 SER A CA 14
ATOM 15313 C C . SER A 1 68 ? 8.770 25.427 -14.234 1.00 0.00 68 SER A C 14
ATOM 15314 O O . SER A 1 68 ? 8.829 24.461 -14.993 1.00 0.00 68 SER A O 14
ATOM 15322 N N . GLY A 1 69 ? 9.848 26.071 -13.798 1.00 0.00 69 GLY A N 14
ATOM 15323 C CA . GLY A 1 69 ? 11.177 25.654 -14.205 1.00 0.00 69 GLY A CA 14
ATOM 15324 C C . GLY A 1 69 ? 11.485 26.022 -15.643 1.00 0.00 69 GLY A C 14
ATOM 15325 O O . GLY A 1 69 ? 10.681 26.651 -16.331 1.00 0.00 69 GLY A O 14
ATOM 15329 N N . PRO A 1 70 ? 12.675 25.625 -16.118 1.00 0.00 70 PRO A N 14
ATOM 15330 C CA . PRO A 1 70 ? 13.114 25.907 -17.488 1.00 0.00 70 PRO A CA 14
ATOM 15331 C C . PRO A 1 70 ? 12.327 25.113 -18.524 1.00 0.00 70 PRO A C 14
ATOM 15332 O O . PRO A 1 70 ? 12.397 25.395 -19.720 1.00 0.00 70 PRO A O 14
ATOM 15343 N N . SER A 1 71 ? 11.577 24.120 -18.058 1.00 0.00 71 SER A N 14
ATOM 15344 C CA . SER A 1 71 ? 10.779 23.282 -18.945 1.00 0.00 71 SER A CA 14
ATOM 15345 C C . SER A 1 71 ? 11.565 22.918 -20.201 1.00 0.00 71 SER A C 14
ATOM 15346 O O . SER A 1 71 ? 11.030 22.940 -21.309 1.00 0.00 71 SER A O 14
ATOM 15354 N N . SER A 1 72 ? 12.838 22.582 -20.018 1.00 0.00 72 SER A N 14
ATOM 15355 C CA . SER A 1 72 ? 13.700 22.216 -21.135 1.00 0.00 72 SER A CA 14
ATOM 15356 C C . SER A 1 72 ? 13.539 20.740 -21.485 1.00 0.00 72 SER A C 14
ATOM 15357 O O . SER A 1 72 ? 12.934 19.975 -20.735 1.00 0.00 72 SER A O 14
ATOM 15365 N N . GLY A 1 73 ? 14.085 20.347 -22.632 1.00 0.00 73 GLY A N 14
ATOM 15366 C CA . GLY A 1 73 ? 13.991 18.964 -23.063 1.00 0.00 73 GLY A CA 14
ATOM 15367 C C . GLY A 1 73 ? 14.528 18.756 -24.465 1.00 0.00 73 GLY A C 14
ATOM 15368 O O . GLY A 1 73 ? 14.315 19.613 -25.321 1.00 0.00 73 GLY A O 14
ATOM 15373 N N . GLY A 1 1 ? 12.320 0.842 12.691 1.00 0.00 1 GLY A N 15
ATOM 15374 C CA . GLY A 1 1 ? 11.952 -0.561 12.667 1.00 0.00 1 GLY A CA 15
ATOM 15375 C C . GLY A 1 1 ? 10.764 -0.833 11.766 1.00 0.00 1 GLY A C 15
ATOM 15376 O O . GLY A 1 1 ? 10.340 0.038 11.006 1.00 0.00 1 GLY A O 15
ATOM 15380 N N . SER A 1 2 ? 10.226 -2.046 11.848 1.00 0.00 2 SER A N 15
ATOM 15381 C CA . SER A 1 2 ? 9.083 -2.432 11.029 1.00 0.00 2 SER A CA 15
ATOM 15382 C C . SER A 1 2 ? 8.005 -3.097 11.879 1.00 0.00 2 SER A C 15
ATOM 15383 O O . SER A 1 2 ? 8.298 -3.947 12.719 1.00 0.00 2 SER A O 15
ATOM 15391 N N . SER A 1 3 ? 6.756 -2.702 11.654 1.00 0.00 3 SER A N 15
ATOM 15392 C CA . SER A 1 3 ? 5.633 -3.255 12.402 1.00 0.00 3 SER A CA 15
ATOM 15393 C C . SER A 1 3 ? 4.671 -3.990 11.473 1.00 0.00 3 SER A C 15
ATOM 15394 O O . SER A 1 3 ? 3.736 -3.399 10.935 1.00 0.00 3 SER A O 15
ATOM 15402 N N . GLY A 1 4 ? 4.909 -5.286 11.290 1.00 0.00 4 GLY A N 15
ATOM 15403 C CA . GLY A 1 4 ? 4.057 -6.082 10.426 1.00 0.00 4 GLY A CA 15
ATOM 15404 C C . GLY A 1 4 ? 2.885 -6.690 11.169 1.00 0.00 4 GLY A C 15
ATOM 15405 O O . GLY A 1 4 ? 2.598 -6.313 12.305 1.00 0.00 4 GLY A O 15
ATOM 15409 N N . SER A 1 5 ? 2.205 -7.634 10.527 1.00 0.00 5 SER A N 15
ATOM 15410 C CA . SER A 1 5 ? 1.053 -8.293 11.132 1.00 0.00 5 SER A CA 15
ATOM 15411 C C . SER A 1 5 ? 1.046 -9.783 10.807 1.00 0.00 5 SER A C 15
ATOM 15412 O O . SER A 1 5 ? 1.915 -10.277 10.089 1.00 0.00 5 SER A O 15
ATOM 15420 N N . SER A 1 6 ? 0.059 -10.495 11.342 1.00 0.00 6 SER A N 15
ATOM 15421 C CA . SER A 1 6 ? -0.060 -11.930 11.112 1.00 0.00 6 SER A CA 15
ATOM 15422 C C . SER A 1 6 ? -1.421 -12.273 10.513 1.00 0.00 6 SER A C 15
ATOM 15423 O O . SER A 1 6 ? -2.453 -11.780 10.965 1.00 0.00 6 SER A O 15
ATOM 15431 N N . GLY A 1 7 ? -1.413 -13.124 9.491 1.00 0.00 7 GLY A N 15
ATOM 15432 C CA . GLY A 1 7 ? -2.651 -13.519 8.845 1.00 0.00 7 GLY A CA 15
ATOM 15433 C C . GLY A 1 7 ? -2.945 -12.700 7.605 1.00 0.00 7 GLY A C 15
ATOM 15434 O O . GLY A 1 7 ? -3.062 -11.476 7.672 1.00 0.00 7 GLY A O 15
ATOM 15438 N N . LYS A 1 8 ? -3.064 -13.375 6.466 1.00 0.00 8 LYS A N 15
ATOM 15439 C CA . LYS A 1 8 ? -3.346 -12.703 5.203 1.00 0.00 8 LYS A CA 15
ATOM 15440 C C . LYS A 1 8 ? -4.837 -12.747 4.885 1.00 0.00 8 LYS A C 15
ATOM 15441 O O . LYS A 1 8 ? -5.307 -13.647 4.190 1.00 0.00 8 LYS A O 15
ATOM 15460 N N . ARG A 1 9 ? -5.576 -11.767 5.397 1.00 0.00 9 ARG A N 15
ATOM 15461 C CA . ARG A 1 9 ? -7.014 -11.694 5.166 1.00 0.00 9 ARG A CA 15
ATOM 15462 C C . ARG A 1 9 ? -7.334 -10.724 4.033 1.00 0.00 9 ARG A C 15
ATOM 15463 O O . ARG A 1 9 ? -6.658 -9.710 3.863 1.00 0.00 9 ARG A O 15
ATOM 15484 N N . GLN A 1 10 ? -8.367 -11.045 3.261 1.00 0.00 10 GLN A N 15
ATOM 15485 C CA . GLN A 1 10 ? -8.776 -10.202 2.143 1.00 0.00 10 GLN A CA 15
ATOM 15486 C C . GLN A 1 10 ? -10.257 -9.850 2.239 1.00 0.00 10 GLN A C 15
ATOM 15487 O O . GLN A 1 10 ? -11.027 -10.537 2.910 1.00 0.00 10 GLN A O 15
ATOM 15501 N N . LYS A 1 11 ? -10.649 -8.775 1.564 1.00 0.00 11 LYS A N 15
ATOM 15502 C CA . LYS A 1 11 ? -12.038 -8.331 1.572 1.00 0.00 11 LYS A CA 15
ATOM 15503 C C . LYS A 1 11 ? -12.612 -8.315 0.159 1.00 0.00 11 LYS A C 15
ATOM 15504 O O . LYS A 1 11 ? -11.900 -8.037 -0.807 1.00 0.00 11 LYS A O 15
ATOM 15523 N N . ILE A 1 12 ? -13.902 -8.612 0.045 1.00 0.00 12 ILE A N 15
ATOM 15524 C CA . ILE A 1 12 ? -14.570 -8.628 -1.250 1.00 0.00 12 ILE A CA 15
ATOM 15525 C C . ILE A 1 12 ? -15.360 -7.344 -1.477 1.00 0.00 12 ILE A C 15
ATOM 15526 O O . ILE A 1 12 ? -15.861 -7.096 -2.574 1.00 0.00 12 ILE A O 15
ATOM 15542 N N . HIS A 1 13 ? -15.468 -6.529 -0.432 1.00 0.00 13 HIS A N 15
ATOM 15543 C CA . HIS A 1 13 ? -16.195 -5.268 -0.518 1.00 0.00 13 HIS A CA 15
ATOM 15544 C C . HIS A 1 13 ? -15.330 -4.184 -1.154 1.00 0.00 13 HIS A C 15
ATOM 15545 O O . HIS A 1 13 ? -14.104 -4.294 -1.189 1.00 0.00 13 HIS A O 15
ATOM 15559 N N . LEU A 1 14 ? -15.976 -3.137 -1.657 1.00 0.00 14 LEU A N 15
ATOM 15560 C CA . LEU A 1 14 ? -15.266 -2.033 -2.293 1.00 0.00 14 LEU A CA 15
ATOM 15561 C C . LEU A 1 14 ? -15.983 -0.710 -2.045 1.00 0.00 14 LEU A C 15
ATOM 15562 O O . LEU A 1 14 ? -17.060 -0.677 -1.451 1.00 0.00 14 LEU A O 15
ATOM 15578 N N . GLY A 1 15 ? -15.378 0.381 -2.507 1.00 0.00 15 GLY A N 15
ATOM 15579 C CA . GLY A 1 15 ? -15.975 1.692 -2.327 1.00 0.00 15 GLY A CA 15
ATOM 15580 C C . GLY A 1 15 ? -16.292 2.370 -3.645 1.00 0.00 15 GLY A C 15
ATOM 15581 O O . GLY A 1 15 ? -16.255 1.737 -4.701 1.00 0.00 15 GLY A O 15
ATOM 15585 N N . ASP A 1 16 ? -16.606 3.659 -3.585 1.00 0.00 16 ASP A N 15
ATOM 15586 C CA . ASP A 1 16 ? -16.932 4.424 -4.783 1.00 0.00 16 ASP A CA 15
ATOM 15587 C C . ASP A 1 16 ? -15.708 5.176 -5.297 1.00 0.00 16 ASP A C 15
ATOM 15588 O O . ASP A 1 16 ? -15.638 5.538 -6.472 1.00 0.00 16 ASP A O 15
ATOM 15597 N N . ARG A 1 17 ? -14.747 5.408 -4.410 1.00 0.00 17 ARG A N 15
ATOM 15598 C CA . ARG A 1 17 ? -13.527 6.120 -4.773 1.00 0.00 17 ARG A CA 15
ATOM 15599 C C . ARG A 1 17 ? -12.294 5.267 -4.486 1.00 0.00 17 ARG A C 15
ATOM 15600 O O . ARG A 1 17 ? -11.497 5.588 -3.605 1.00 0.00 17 ARG A O 15
ATOM 15621 N N . SER A 1 18 ? -12.145 4.180 -5.236 1.00 0.00 18 SER A N 15
ATOM 15622 C CA . SER A 1 18 ? -11.013 3.279 -5.059 1.00 0.00 18 SER A CA 15
ATOM 15623 C C . SER A 1 18 ? -10.369 2.946 -6.402 1.00 0.00 18 SER A C 15
ATOM 15624 O O . SER A 1 18 ? -11.001 2.349 -7.273 1.00 0.00 18 SER A O 15
ATOM 15632 N N . GLN A 1 19 ? -9.108 3.335 -6.559 1.00 0.00 19 GLN A N 15
ATOM 15633 C CA . GLN A 1 19 ? -8.378 3.079 -7.795 1.00 0.00 19 GLN A CA 15
ATOM 15634 C C . GLN A 1 19 ? -7.500 1.840 -7.662 1.00 0.00 19 GLN A C 15
ATOM 15635 O O . GLN A 1 19 ? -7.201 1.394 -6.554 1.00 0.00 19 GLN A O 15
ATOM 15649 N N . LYS A 1 20 ? -7.088 1.287 -8.798 1.00 0.00 20 LYS A N 15
ATOM 15650 C CA . LYS A 1 20 ? -6.242 0.099 -8.809 1.00 0.00 20 LYS A CA 15
ATOM 15651 C C . LYS A 1 20 ? -4.834 0.439 -9.287 1.00 0.00 20 LYS A C 15
ATOM 15652 O O . LYS A 1 20 ? -4.603 0.631 -10.482 1.00 0.00 20 LYS A O 15
ATOM 15671 N N . CYS A 1 21 ? -3.896 0.510 -8.349 1.00 0.00 21 CYS A N 15
ATOM 15672 C CA . CYS A 1 21 ? -2.511 0.825 -8.674 1.00 0.00 21 CYS A CA 15
ATOM 15673 C C . CYS A 1 21 ? -2.115 0.216 -10.016 1.00 0.00 21 CYS A C 15
ATOM 15674 O O . CYS A 1 21 ? -2.655 -0.811 -10.427 1.00 0.00 21 CYS A O 15
ATOM 15681 N N . SER A 1 22 ? -1.168 0.857 -10.694 1.00 0.00 22 SER A N 15
ATOM 15682 C CA . SER A 1 22 ? -0.702 0.381 -11.991 1.00 0.00 22 SER A CA 15
ATOM 15683 C C . SER A 1 22 ? 0.577 -0.437 -11.842 1.00 0.00 22 SER A C 15
ATOM 15684 O O . SER A 1 22 ? 0.868 -1.311 -12.660 1.00 0.00 22 SER A O 15
ATOM 15692 N N . LYS A 1 23 ? 1.338 -0.148 -10.792 1.00 0.00 23 LYS A N 15
ATOM 15693 C CA . LYS A 1 23 ? 2.586 -0.856 -10.532 1.00 0.00 23 LYS A CA 15
ATOM 15694 C C . LYS A 1 23 ? 2.315 -2.245 -9.962 1.00 0.00 23 LYS A C 15
ATOM 15695 O O . LYS A 1 23 ? 2.522 -3.255 -10.635 1.00 0.00 23 LYS A O 15
ATOM 15714 N N . CYS A 1 24 ? 1.849 -2.288 -8.718 1.00 0.00 24 CYS A N 15
ATOM 15715 C CA . CYS A 1 24 ? 1.549 -3.552 -8.057 1.00 0.00 24 CYS A CA 15
ATOM 15716 C C . CYS A 1 24 ? 0.192 -4.089 -8.502 1.00 0.00 24 CYS A C 15
ATOM 15717 O O . CYS A 1 24 ? 0.057 -5.266 -8.834 1.00 0.00 24 CYS A O 15
ATOM 15724 N N . GLY A 1 25 ? -0.812 -3.217 -8.506 1.00 0.00 25 GLY A N 15
ATOM 15725 C CA . GLY A 1 25 ? -2.145 -3.622 -8.912 1.00 0.00 25 GLY A CA 15
ATOM 15726 C C . GLY A 1 25 ? -3.063 -3.863 -7.730 1.00 0.00 25 GLY A C 15
ATOM 15727 O O . GLY A 1 25 ? -3.917 -4.749 -7.770 1.00 0.00 25 GLY A O 15
ATOM 15731 N N . ILE A 1 26 ? -2.886 -3.075 -6.675 1.00 0.00 26 ILE A N 15
ATOM 15732 C CA . ILE A 1 26 ? -3.705 -3.208 -5.476 1.00 0.00 26 ILE A CA 15
ATOM 15733 C C . ILE A 1 26 ? -4.800 -2.148 -5.438 1.00 0.00 26 ILE A C 15
ATOM 15734 O O . ILE A 1 26 ? -4.684 -1.099 -6.073 1.00 0.00 26 ILE A O 15
ATOM 15750 N N . ILE A 1 27 ? -5.861 -2.428 -4.689 1.00 0.00 27 ILE A N 15
ATOM 15751 C CA . ILE A 1 27 ? -6.976 -1.497 -4.566 1.00 0.00 27 ILE A CA 15
ATOM 15752 C C . ILE A 1 27 ? -6.761 -0.532 -3.405 1.00 0.00 27 ILE A C 15
ATOM 15753 O O . ILE A 1 27 ? -6.379 -0.940 -2.308 1.00 0.00 27 ILE A O 15
ATOM 15769 N N . PHE A 1 28 ? -7.010 0.749 -3.653 1.00 0.00 28 PHE A N 15
ATOM 15770 C CA . PHE A 1 28 ? -6.845 1.773 -2.628 1.00 0.00 28 PHE A CA 15
ATOM 15771 C C . PHE A 1 28 ? -7.722 2.986 -2.924 1.00 0.00 28 PHE A C 15
ATOM 15772 O O . PHE A 1 28 ? -8.218 3.149 -4.039 1.00 0.00 28 PHE A O 15
ATOM 15789 N N . ILE A 1 29 ? -7.908 3.833 -1.917 1.00 0.00 29 ILE A N 15
ATOM 15790 C CA . ILE A 1 29 ? -8.725 5.031 -2.069 1.00 0.00 29 ILE A CA 15
ATOM 15791 C C . ILE A 1 29 ? -7.880 6.219 -2.517 1.00 0.00 29 ILE A C 15
ATOM 15792 O O . ILE A 1 29 ? -6.840 6.512 -1.927 1.00 0.00 29 ILE A O 15
ATOM 15808 N N . ARG A 1 30 ? -8.334 6.900 -3.564 1.00 0.00 30 ARG A N 15
ATOM 15809 C CA . ARG A 1 30 ? -7.620 8.057 -4.091 1.00 0.00 30 ARG A CA 15
ATOM 15810 C C . ARG A 1 30 ? -8.471 9.319 -3.977 1.00 0.00 30 ARG A C 15
ATOM 15811 O O . ARG A 1 30 ? -9.648 9.256 -3.620 1.00 0.00 30 ARG A O 15
ATOM 15832 N N . ARG A 1 31 ? -7.868 10.463 -4.284 1.00 0.00 31 ARG A N 15
ATOM 15833 C CA . ARG A 1 31 ? -8.569 11.739 -4.215 1.00 0.00 31 ARG A CA 15
ATOM 15834 C C . ARG A 1 31 ? -9.430 11.954 -5.456 1.00 0.00 31 ARG A C 15
ATOM 15835 O O . ARG A 1 31 ? -8.916 12.068 -6.569 1.00 0.00 31 ARG A O 15
ATOM 15856 N N . SER A 1 32 ? -10.743 12.007 -5.257 1.00 0.00 32 SER A N 15
ATOM 15857 C CA . SER A 1 32 ? -11.676 12.204 -6.360 1.00 0.00 32 SER A CA 15
ATOM 15858 C C . SER A 1 32 ? -11.999 13.684 -6.541 1.00 0.00 32 SER A C 15
ATOM 15859 O O . SER A 1 32 ? -13.131 14.051 -6.859 1.00 0.00 32 SER A O 15
ATOM 15867 N N . THR A 1 33 ? -10.995 14.531 -6.338 1.00 0.00 33 THR A N 15
ATOM 15868 C CA . THR A 1 33 ? -11.170 15.971 -6.477 1.00 0.00 33 THR A CA 15
ATOM 15869 C C . THR A 1 33 ? -9.988 16.602 -7.203 1.00 0.00 33 THR A C 15
ATOM 15870 O O . THR A 1 33 ? -8.832 16.367 -6.849 1.00 0.00 33 THR A O 15
ATOM 15881 N N . LEU A 1 34 ? -10.283 17.403 -8.220 1.00 0.00 34 LEU A N 15
ATOM 15882 C CA . LEU A 1 34 ? -9.243 18.069 -8.997 1.00 0.00 34 LEU A CA 15
ATOM 15883 C C . LEU A 1 34 ? -8.041 17.151 -9.197 1.00 0.00 34 LEU A C 15
ATOM 15884 O O . LEU A 1 34 ? -6.897 17.555 -8.991 1.00 0.00 34 LEU A O 15
ATOM 15900 N N . SER A 1 35 ? -8.309 15.914 -9.603 1.00 0.00 35 SER A N 15
ATOM 15901 C CA . SER A 1 35 ? -7.250 14.938 -9.830 1.00 0.00 35 SER A CA 15
ATOM 15902 C C . SER A 1 35 ? -6.250 15.451 -10.861 1.00 0.00 35 SER A C 15
ATOM 15903 O O . SER A 1 35 ? -6.622 15.807 -11.979 1.00 0.00 35 SER A O 15
ATOM 15911 N N . ARG A 1 36 ? -4.978 15.487 -10.476 1.00 0.00 36 ARG A N 15
ATOM 15912 C CA . ARG A 1 36 ? -3.924 15.957 -11.366 1.00 0.00 36 ARG A CA 15
ATOM 15913 C C . ARG A 1 36 ? -3.085 14.791 -11.880 1.00 0.00 36 ARG A C 15
ATOM 15914 O O . ARG A 1 36 ? -2.755 13.872 -11.129 1.00 0.00 36 ARG A O 15
ATOM 15935 N N . ARG A 1 37 ? -2.744 14.834 -13.164 1.00 0.00 37 ARG A N 15
ATOM 15936 C CA . ARG A 1 37 ? -1.945 13.781 -13.778 1.00 0.00 37 ARG A CA 15
ATOM 15937 C C . ARG A 1 37 ? -0.892 13.259 -12.804 1.00 0.00 37 ARG A C 15
ATOM 15938 O O . ARG A 1 37 ? 0.131 13.903 -12.575 1.00 0.00 37 ARG A O 15
ATOM 15959 N N . LYS A 1 38 ? -1.151 12.087 -12.233 1.00 0.00 38 LYS A N 15
ATOM 15960 C CA . LYS A 1 38 ? -0.227 11.477 -11.285 1.00 0.00 38 LYS A CA 15
ATOM 15961 C C . LYS A 1 38 ? -0.466 9.974 -11.184 1.00 0.00 38 LYS A C 15
ATOM 15962 O O . LYS A 1 38 ? -1.552 9.530 -10.811 1.00 0.00 38 LYS A O 15
ATOM 15981 N N . THR A 1 39 ? 0.558 9.193 -11.517 1.00 0.00 39 THR A N 15
ATOM 15982 C CA . THR A 1 39 ? 0.459 7.740 -11.463 1.00 0.00 39 THR A CA 15
ATOM 15983 C C . THR A 1 39 ? -0.418 7.291 -10.300 1.00 0.00 39 THR A C 15
ATOM 15984 O O . THR A 1 39 ? -0.332 7.814 -9.188 1.00 0.00 39 THR A O 15
ATOM 15995 N N . PRO A 1 40 ? -1.282 6.298 -10.558 1.00 0.00 40 PRO A N 15
ATOM 15996 C CA . PRO A 1 40 ? -2.191 5.756 -9.544 1.00 0.00 40 PRO A CA 15
ATOM 15997 C C . PRO A 1 40 ? -1.454 4.966 -8.468 1.00 0.00 40 PRO A C 15
ATOM 15998 O O . PRO A 1 40 ? -2.071 4.259 -7.672 1.00 0.00 40 PRO A O 15
ATOM 16009 N N . MET A 1 41 ? -0.131 5.091 -8.450 1.00 0.00 41 MET A N 15
ATOM 16010 C CA . MET A 1 41 ? 0.689 4.390 -7.469 1.00 0.00 41 MET A CA 15
ATOM 16011 C C . MET A 1 41 ? 0.029 4.409 -6.094 1.00 0.00 41 MET A C 15
ATOM 16012 O O . MET A 1 41 ? -0.310 5.471 -5.572 1.00 0.00 41 MET A O 15
ATOM 16026 N N . CYS A 1 42 ? -0.152 3.227 -5.514 1.00 0.00 42 CYS A N 15
ATOM 16027 C CA . CYS A 1 42 ? -0.773 3.108 -4.200 1.00 0.00 42 CYS A CA 15
ATOM 16028 C C . CYS A 1 42 ? 0.166 3.609 -3.107 1.00 0.00 42 CYS A C 15
ATOM 16029 O O . CYS A 1 42 ? 1.379 3.684 -3.303 1.00 0.00 42 CYS A O 15
ATOM 16036 N N . GLU A 1 43 ? -0.404 3.951 -1.955 1.00 0.00 43 GLU A N 15
ATOM 16037 C CA . GLU A 1 43 ? 0.383 4.445 -0.832 1.00 0.00 43 GLU A CA 15
ATOM 16038 C C . GLU A 1 43 ? 1.649 3.614 -0.646 1.00 0.00 43 GLU A C 15
ATOM 16039 O O . GLU A 1 43 ? 2.736 4.155 -0.440 1.00 0.00 43 GLU A O 15
ATOM 16051 N N . LYS A 1 44 ? 1.501 2.296 -0.721 1.00 0.00 44 LYS A N 15
ATOM 16052 C CA . LYS A 1 44 ? 2.631 1.388 -0.563 1.00 0.00 44 LYS A CA 15
ATOM 16053 C C . LYS A 1 44 ? 3.749 1.736 -1.541 1.00 0.00 44 LYS A C 15
ATOM 16054 O O . LYS A 1 44 ? 4.851 2.107 -1.133 1.00 0.00 44 LYS A O 15
ATOM 16073 N N . CYS A 1 45 ? 3.459 1.615 -2.832 1.00 0.00 45 CYS A N 15
ATOM 16074 C CA . CYS A 1 45 ? 4.439 1.917 -3.868 1.00 0.00 45 CYS A CA 15
ATOM 16075 C C . CYS A 1 45 ? 5.007 3.322 -3.686 1.00 0.00 45 CYS A C 15
ATOM 16076 O O . CYS A 1 45 ? 6.222 3.518 -3.694 1.00 0.00 45 CYS A O 15
ATOM 16083 N N . ARG A 1 46 ? 4.118 4.297 -3.523 1.00 0.00 46 ARG A N 15
ATOM 16084 C CA . ARG A 1 46 ? 4.529 5.684 -3.341 1.00 0.00 46 ARG A CA 15
ATOM 16085 C C . ARG A 1 46 ? 5.809 5.767 -2.514 1.00 0.00 46 ARG A C 15
ATOM 16086 O O . ARG A 1 46 ? 6.815 6.318 -2.960 1.00 0.00 46 ARG A O 15
ATOM 16107 N N . LYS A 1 47 ? 5.762 5.216 -1.305 1.00 0.00 47 LYS A N 15
ATOM 16108 C CA . LYS A 1 47 ? 6.917 5.227 -0.415 1.00 0.00 47 LYS A CA 15
ATOM 16109 C C . LYS A 1 47 ? 7.980 4.241 -0.890 1.00 0.00 47 LYS A C 15
ATOM 16110 O O . LYS A 1 47 ? 9.160 4.580 -0.975 1.00 0.00 47 LYS A O 15
ATOM 16129 N N . ASP A 1 48 ? 7.553 3.022 -1.199 1.00 0.00 48 ASP A N 15
ATOM 16130 C CA . ASP A 1 48 ? 8.468 1.988 -1.669 1.00 0.00 48 ASP A CA 15
ATOM 16131 C C . ASP A 1 48 ? 9.479 2.564 -2.655 1.00 0.00 48 ASP A C 15
ATOM 16132 O O . ASP A 1 48 ? 10.688 2.478 -2.441 1.00 0.00 48 ASP A O 15
ATOM 16141 N N . SER A 1 49 ? 8.975 3.150 -3.737 1.00 0.00 49 SER A N 15
ATOM 16142 C CA . SER A 1 49 ? 9.834 3.736 -4.759 1.00 0.00 49 SER A CA 15
ATOM 16143 C C . SER A 1 49 ? 10.533 4.985 -4.231 1.00 0.00 49 SER A C 15
ATOM 16144 O O . SER A 1 49 ? 9.888 5.992 -3.934 1.00 0.00 49 SER A O 15
ATOM 16152 N N . CYS A 1 50 ? 11.854 4.912 -4.116 1.00 0.00 50 CYS A N 15
ATOM 16153 C CA . CYS A 1 50 ? 12.642 6.037 -3.623 1.00 0.00 50 CYS A CA 15
ATOM 16154 C C . CYS A 1 50 ? 13.428 6.688 -4.756 1.00 0.00 50 CYS A C 15
ATOM 16155 O O . CYS A 1 50 ? 14.617 6.424 -4.930 1.00 0.00 50 CYS A O 15
ATOM 16163 N N . GLN A 1 51 ? 12.755 7.539 -5.523 1.00 0.00 51 GLN A N 15
ATOM 16164 C CA . GLN A 1 51 ? 13.390 8.227 -6.641 1.00 0.00 51 GLN A CA 15
ATOM 16165 C C . GLN A 1 51 ? 14.418 7.327 -7.320 1.00 0.00 51 GLN A C 15
ATOM 16166 O O . GLN A 1 51 ? 15.499 7.778 -7.696 1.00 0.00 51 GLN A O 15
ATOM 16180 N N . GLU A 1 52 ? 14.072 6.053 -7.473 1.00 0.00 52 GLU A N 15
ATOM 16181 C CA . GLU A 1 52 ? 14.966 5.090 -8.106 1.00 0.00 52 GLU A CA 15
ATOM 16182 C C . GLU A 1 52 ? 14.624 4.919 -9.583 1.00 0.00 52 GLU A C 15
ATOM 16183 O O . GLU A 1 52 ? 14.572 3.801 -10.094 1.00 0.00 52 GLU A O 15
ATOM 16195 N N . ALA A 1 53 ? 14.390 6.037 -10.263 1.00 0.00 53 ALA A N 15
ATOM 16196 C CA . ALA A 1 53 ? 14.054 6.012 -11.682 1.00 0.00 53 ALA A CA 15
ATOM 16197 C C . ALA A 1 53 ? 14.923 6.987 -12.469 1.00 0.00 53 ALA A C 15
ATOM 16198 O O . ALA A 1 53 ? 15.486 6.634 -13.505 1.00 0.00 53 ALA A O 15
ATOM 16205 N N . ALA A 1 54 ? 15.028 8.214 -11.970 1.00 0.00 54 ALA A N 15
ATOM 16206 C CA . ALA A 1 54 ? 15.829 9.240 -12.627 1.00 0.00 54 ALA A CA 15
ATOM 16207 C C . ALA A 1 54 ? 16.271 10.310 -11.634 1.00 0.00 54 ALA A C 15
ATOM 16208 O O . ALA A 1 54 ? 15.887 10.283 -10.464 1.00 0.00 54 ALA A O 15
ATOM 16215 N N . LEU A 1 55 ? 17.080 11.251 -12.108 1.00 0.00 55 LEU A N 15
ATOM 16216 C CA . LEU A 1 55 ? 17.574 12.332 -11.262 1.00 0.00 55 LEU A CA 15
ATOM 16217 C C . LEU A 1 55 ? 17.243 13.692 -11.866 1.00 0.00 55 LEU A C 15
ATOM 16218 O O . LEU A 1 55 ? 17.788 14.715 -11.454 1.00 0.00 55 LEU A O 15
ATOM 16234 N N . ASN A 1 56 ? 16.344 13.696 -12.845 1.00 0.00 56 ASN A N 15
ATOM 16235 C CA . ASN A 1 56 ? 15.938 14.931 -13.505 1.00 0.00 56 ASN A CA 15
ATOM 16236 C C . ASN A 1 56 ? 15.518 15.982 -12.482 1.00 0.00 56 ASN A C 15
ATOM 16237 O O . ASN A 1 56 ? 15.982 17.122 -12.520 1.00 0.00 56 ASN A O 15
ATOM 16248 N N . LYS A 1 57 ? 14.636 15.591 -11.569 1.00 0.00 57 LYS A N 15
ATOM 16249 C CA . LYS A 1 57 ? 14.153 16.497 -10.533 1.00 0.00 57 LYS A CA 15
ATOM 16250 C C . LYS A 1 57 ? 15.303 17.301 -9.935 1.00 0.00 57 LYS A C 15
ATOM 16251 O O . LYS A 1 57 ? 16.100 16.778 -9.157 1.00 0.00 57 LYS A O 15
ATOM 16270 N N . ASP A 1 58 ? 15.381 18.576 -10.302 1.00 0.00 58 ASP A N 15
ATOM 16271 C CA . ASP A 1 58 ? 16.432 19.453 -9.799 1.00 0.00 58 ASP A CA 15
ATOM 16272 C C . ASP A 1 58 ? 16.328 19.613 -8.286 1.00 0.00 58 ASP A C 15
ATOM 16273 O O . ASP A 1 58 ? 15.342 19.204 -7.675 1.00 0.00 58 ASP A O 15
ATOM 16282 N N . GLU A 1 59 ? 17.354 20.211 -7.687 1.00 0.00 59 GLU A N 15
ATOM 16283 C CA . GLU A 1 59 ? 17.378 20.422 -6.245 1.00 0.00 59 GLU A CA 15
ATOM 16284 C C . GLU A 1 59 ? 16.522 21.625 -5.857 1.00 0.00 59 GLU A C 15
ATOM 16285 O O . GLU A 1 59 ? 16.622 22.692 -6.460 1.00 0.00 59 GLU A O 15
ATOM 16297 N N . GLY A 1 60 ? 15.680 21.442 -4.844 1.00 0.00 60 GLY A N 15
ATOM 16298 C CA . GLY A 1 60 ? 14.818 22.519 -4.393 1.00 0.00 60 GLY A CA 15
ATOM 16299 C C . GLY A 1 60 ? 13.533 22.011 -3.769 1.00 0.00 60 GLY A C 15
ATOM 16300 O O . GLY A 1 60 ? 13.188 20.839 -3.911 1.00 0.00 60 GLY A O 15
ATOM 16304 N N . ASN A 1 61 ? 12.824 22.895 -3.075 1.00 0.00 61 ASN A N 15
ATOM 16305 C CA . ASN A 1 61 ? 11.571 22.529 -2.425 1.00 0.00 61 ASN A CA 15
ATOM 16306 C C . ASN A 1 61 ? 10.375 22.942 -3.277 1.00 0.00 61 ASN A C 15
ATOM 16307 O O . ASN A 1 61 ? 9.797 24.009 -3.075 1.00 0.00 61 ASN A O 15
ATOM 16318 N N . GLU A 1 62 ? 10.010 22.089 -4.229 1.00 0.00 62 GLU A N 15
ATOM 16319 C CA . GLU A 1 62 ? 8.883 22.367 -5.112 1.00 0.00 62 GLU A CA 15
ATOM 16320 C C . GLU A 1 62 ? 7.562 22.261 -4.356 1.00 0.00 62 GLU A C 15
ATOM 16321 O O . GLU A 1 62 ? 6.702 23.136 -4.462 1.00 0.00 62 GLU A O 15
ATOM 16333 N N . SER A 1 63 ? 7.407 21.183 -3.594 1.00 0.00 63 SER A N 15
ATOM 16334 C CA . SER A 1 63 ? 6.189 20.959 -2.824 1.00 0.00 63 SER A CA 15
ATOM 16335 C C . SER A 1 63 ? 5.890 22.152 -1.922 1.00 0.00 63 SER A C 15
ATOM 16336 O O . SER A 1 63 ? 6.797 22.870 -1.502 1.00 0.00 63 SER A O 15
ATOM 16344 N N . GLY A 1 64 ? 4.610 22.358 -1.628 1.00 0.00 64 GLY A N 15
ATOM 16345 C CA . GLY A 1 64 ? 4.212 23.465 -0.778 1.00 0.00 64 GLY A CA 15
ATOM 16346 C C . GLY A 1 64 ? 2.797 23.931 -1.057 1.00 0.00 64 GLY A C 15
ATOM 16347 O O . GLY A 1 64 ? 1.990 24.075 -0.139 1.00 0.00 64 GLY A O 15
ATOM 16351 N N . LYS A 1 65 ? 2.495 24.170 -2.329 1.00 0.00 65 LYS A N 15
ATOM 16352 C CA . LYS A 1 65 ? 1.168 24.624 -2.728 1.00 0.00 65 LYS A CA 15
ATOM 16353 C C . LYS A 1 65 ? 0.570 23.698 -3.783 1.00 0.00 65 LYS A C 15
ATOM 16354 O O . LYS A 1 65 ? 1.277 22.889 -4.385 1.00 0.00 65 LYS A O 15
ATOM 16373 N N . LYS A 1 66 ? -0.734 23.822 -4.002 1.00 0.00 66 LYS A N 15
ATOM 16374 C CA . LYS A 1 66 ? -1.427 22.998 -4.986 1.00 0.00 66 LYS A CA 15
ATOM 16375 C C . LYS A 1 66 ? -1.265 23.575 -6.389 1.00 0.00 66 LYS A C 15
ATOM 16376 O O . LYS A 1 66 ? -1.103 22.836 -7.361 1.00 0.00 66 LYS A O 15
ATOM 16395 N N . THR A 1 67 ? -1.307 24.900 -6.488 1.00 0.00 67 THR A N 15
ATOM 16396 C CA . THR A 1 67 ? -1.164 25.575 -7.772 1.00 0.00 67 THR A CA 15
ATOM 16397 C C . THR A 1 67 ? 0.056 26.489 -7.780 1.00 0.00 67 THR A C 15
ATOM 16398 O O . THR A 1 67 ? 0.233 27.311 -6.880 1.00 0.00 67 THR A O 15
ATOM 16409 N N . SER A 1 68 ? 0.893 26.342 -8.801 1.00 0.00 68 SER A N 15
ATOM 16410 C CA . SER A 1 68 ? 2.099 27.153 -8.924 1.00 0.00 68 SER A CA 15
ATOM 16411 C C . SER A 1 68 ? 2.175 27.808 -10.300 1.00 0.00 68 SER A C 15
ATOM 16412 O O . SER A 1 68 ? 2.020 27.146 -11.325 1.00 0.00 68 SER A O 15
ATOM 16420 N N . GLY A 1 69 ? 2.414 29.116 -10.313 1.00 0.00 69 GLY A N 15
ATOM 16421 C CA . GLY A 1 69 ? 2.506 29.841 -11.567 1.00 0.00 69 GLY A CA 15
ATOM 16422 C C . GLY A 1 69 ? 1.179 29.911 -12.295 1.00 0.00 69 GLY A C 15
ATOM 16423 O O . GLY A 1 69 ? 0.223 29.212 -11.956 1.00 0.00 69 GLY A O 15
ATOM 16427 N N . PRO A 1 70 ? 1.106 30.773 -13.320 1.00 0.00 70 PRO A N 15
ATOM 16428 C CA . PRO A 1 70 ? -0.110 30.952 -14.118 1.00 0.00 70 PRO A CA 15
ATOM 16429 C C . PRO A 1 70 ? -0.416 29.739 -14.989 1.00 0.00 70 PRO A C 15
ATOM 16430 O O . PRO A 1 70 ? -1.469 29.668 -15.624 1.00 0.00 70 PRO A O 15
ATOM 16441 N N . SER A 1 71 ? 0.510 28.786 -15.015 1.00 0.00 71 SER A N 15
ATOM 16442 C CA . SER A 1 71 ? 0.340 27.576 -15.811 1.00 0.00 71 SER A CA 15
ATOM 16443 C C . SER A 1 71 ? -0.053 26.395 -14.928 1.00 0.00 71 SER A C 15
ATOM 16444 O O . SER A 1 71 ? 0.508 25.305 -15.045 1.00 0.00 71 SER A O 15
ATOM 16452 N N . SER A 1 72 ? -1.020 26.621 -14.045 1.00 0.00 72 SER A N 15
ATOM 16453 C CA . SER A 1 72 ? -1.487 25.578 -13.139 1.00 0.00 72 SER A CA 15
ATOM 16454 C C . SER A 1 72 ? -2.938 25.212 -13.432 1.00 0.00 72 SER A C 15
ATOM 16455 O O . SER A 1 72 ? -3.665 24.752 -12.553 1.00 0.00 72 SER A O 15
ATOM 16463 N N . GLY A 1 73 ? -3.354 25.420 -14.678 1.00 0.00 73 GLY A N 15
ATOM 16464 C CA . GLY A 1 73 ? -4.717 25.108 -15.067 1.00 0.00 73 GLY A CA 15
ATOM 16465 C C . GLY A 1 73 ? -4.842 23.730 -15.686 1.00 0.00 73 GLY A C 15
ATOM 16466 O O . GLY A 1 73 ? -5.510 23.591 -16.709 1.00 0.00 73 GLY A O 15
ATOM 16471 N N . GLY A 1 1 ? -10.764 -30.023 28.931 1.00 0.00 1 GLY A N 16
ATOM 16472 C CA . GLY A 1 1 ? -10.634 -28.792 28.174 1.00 0.00 1 GLY A CA 16
ATOM 16473 C C . GLY A 1 1 ? -11.162 -28.923 26.759 1.00 0.00 1 GLY A C 16
ATOM 16474 O O . GLY A 1 1 ? -10.944 -29.939 26.099 1.00 0.00 1 GLY A O 16
ATOM 16478 N N . SER A 1 2 ? -11.860 -27.893 26.292 1.00 0.00 2 SER A N 16
ATOM 16479 C CA . SER A 1 2 ? -12.426 -27.899 24.948 1.00 0.00 2 SER A CA 16
ATOM 16480 C C . SER A 1 2 ? -12.655 -26.476 24.448 1.00 0.00 2 SER A C 16
ATOM 16481 O O . SER A 1 2 ? -12.663 -25.525 25.230 1.00 0.00 2 SER A O 16
ATOM 16489 N N . SER A 1 3 ? -12.840 -26.338 23.139 1.00 0.00 3 SER A N 16
ATOM 16490 C CA . SER A 1 3 ? -13.066 -25.031 22.533 1.00 0.00 3 SER A CA 16
ATOM 16491 C C . SER A 1 3 ? -14.154 -25.107 21.466 1.00 0.00 3 SER A C 16
ATOM 16492 O O . SER A 1 3 ? -14.337 -26.140 20.823 1.00 0.00 3 SER A O 16
ATOM 16500 N N . GLY A 1 4 ? -14.875 -24.004 21.285 1.00 0.00 4 GLY A N 16
ATOM 16501 C CA . GLY A 1 4 ? -15.936 -23.966 20.297 1.00 0.00 4 GLY A CA 16
ATOM 16502 C C . GLY A 1 4 ? -15.528 -23.231 19.036 1.00 0.00 4 GLY A C 16
ATOM 16503 O O . GLY A 1 4 ? -14.407 -23.387 18.553 1.00 0.00 4 GLY A O 16
ATOM 16507 N N . SER A 1 5 ? -16.441 -22.427 18.499 1.00 0.00 5 SER A N 16
ATOM 16508 C CA . SER A 1 5 ? -16.172 -21.669 17.283 1.00 0.00 5 SER A CA 16
ATOM 16509 C C . SER A 1 5 ? -17.108 -20.469 17.173 1.00 0.00 5 SER A C 16
ATOM 16510 O O . SER A 1 5 ? -18.247 -20.511 17.638 1.00 0.00 5 SER A O 16
ATOM 16518 N N . SER A 1 6 ? -16.618 -19.399 16.555 1.00 0.00 6 SER A N 16
ATOM 16519 C CA . SER A 1 6 ? -17.408 -18.185 16.387 1.00 0.00 6 SER A CA 16
ATOM 16520 C C . SER A 1 6 ? -17.047 -17.478 15.083 1.00 0.00 6 SER A C 16
ATOM 16521 O O . SER A 1 6 ? -15.891 -17.480 14.663 1.00 0.00 6 SER A O 16
ATOM 16529 N N . GLY A 1 7 ? -18.047 -16.874 14.448 1.00 0.00 7 GLY A N 16
ATOM 16530 C CA . GLY A 1 7 ? -17.816 -16.172 13.199 1.00 0.00 7 GLY A CA 16
ATOM 16531 C C . GLY A 1 7 ? -17.696 -14.673 13.391 1.00 0.00 7 GLY A C 16
ATOM 16532 O O . GLY A 1 7 ? -18.629 -14.023 13.863 1.00 0.00 7 GLY A O 16
ATOM 16536 N N . LYS A 1 8 ? -16.543 -14.122 13.026 1.00 0.00 8 LYS A N 16
ATOM 16537 C CA . LYS A 1 8 ? -16.303 -12.690 13.159 1.00 0.00 8 LYS A CA 16
ATOM 16538 C C . LYS A 1 8 ? -15.958 -12.068 11.810 1.00 0.00 8 LYS A C 16
ATOM 16539 O O . LYS A 1 8 ? -14.796 -11.775 11.530 1.00 0.00 8 LYS A O 16
ATOM 16558 N N . ARG A 1 9 ? -16.976 -11.867 10.979 1.00 0.00 9 ARG A N 16
ATOM 16559 C CA . ARG A 1 9 ? -16.780 -11.279 9.659 1.00 0.00 9 ARG A CA 16
ATOM 16560 C C . ARG A 1 9 ? -16.977 -9.766 9.703 1.00 0.00 9 ARG A C 16
ATOM 16561 O O . ARG A 1 9 ? -17.346 -9.209 10.737 1.00 0.00 9 ARG A O 16
ATOM 16582 N N . GLN A 1 10 ? -16.728 -9.109 8.575 1.00 0.00 10 GLN A N 16
ATOM 16583 C CA . GLN A 1 10 ? -16.877 -7.662 8.486 1.00 0.00 10 GLN A CA 16
ATOM 16584 C C . GLN A 1 10 ? -16.702 -7.184 7.049 1.00 0.00 10 GLN A C 16
ATOM 16585 O O . GLN A 1 10 ? -15.603 -7.231 6.496 1.00 0.00 10 GLN A O 16
ATOM 16599 N N . LYS A 1 11 ? -17.794 -6.723 6.447 1.00 0.00 11 LYS A N 16
ATOM 16600 C CA . LYS A 1 11 ? -17.762 -6.235 5.073 1.00 0.00 11 LYS A CA 16
ATOM 16601 C C . LYS A 1 11 ? -17.167 -4.832 5.007 1.00 0.00 11 LYS A C 16
ATOM 16602 O O . LYS A 1 11 ? -17.359 -4.023 5.916 1.00 0.00 11 LYS A O 16
ATOM 16621 N N . ILE A 1 12 ? -16.445 -4.551 3.928 1.00 0.00 12 ILE A N 16
ATOM 16622 C CA . ILE A 1 12 ? -15.824 -3.245 3.744 1.00 0.00 12 ILE A CA 16
ATOM 16623 C C . ILE A 1 12 ? -16.601 -2.404 2.736 1.00 0.00 12 ILE A C 16
ATOM 16624 O O . ILE A 1 12 ? -17.025 -2.902 1.692 1.00 0.00 12 ILE A O 16
ATOM 16640 N N . HIS A 1 13 ? -16.782 -1.127 3.054 1.00 0.00 13 HIS A N 16
ATOM 16641 C CA . HIS A 1 13 ? -17.506 -0.215 2.175 1.00 0.00 13 HIS A CA 16
ATOM 16642 C C . HIS A 1 13 ? -16.547 0.749 1.484 1.00 0.00 13 HIS A C 16
ATOM 16643 O O . HIS A 1 13 ? -15.541 1.162 2.062 1.00 0.00 13 HIS A O 16
ATOM 16657 N N . LEU A 1 14 ? -16.864 1.103 0.243 1.00 0.00 14 LEU A N 16
ATOM 16658 C CA . LEU A 1 14 ? -16.030 2.019 -0.528 1.00 0.00 14 LEU A CA 16
ATOM 16659 C C . LEU A 1 14 ? -16.887 2.988 -1.336 1.00 0.00 14 LEU A C 16
ATOM 16660 O O . LEU A 1 14 ? -18.110 2.860 -1.382 1.00 0.00 14 LEU A O 16
ATOM 16676 N N . GLY A 1 15 ? -16.236 3.956 -1.973 1.00 0.00 15 GLY A N 16
ATOM 16677 C CA . GLY A 1 15 ? -16.955 4.932 -2.772 1.00 0.00 15 GLY A CA 16
ATOM 16678 C C . GLY A 1 15 ? -16.602 4.848 -4.244 1.00 0.00 15 GLY A C 16
ATOM 16679 O O . GLY A 1 15 ? -16.265 3.777 -4.749 1.00 0.00 15 GLY A O 16
ATOM 16683 N N . ASP A 1 16 ? -16.680 5.980 -4.935 1.00 0.00 16 ASP A N 16
ATOM 16684 C CA . ASP A 1 16 ? -16.367 6.031 -6.358 1.00 0.00 16 ASP A CA 16
ATOM 16685 C C . ASP A 1 16 ? -15.004 6.676 -6.592 1.00 0.00 16 ASP A C 16
ATOM 16686 O O . ASP A 1 16 ? -14.824 7.442 -7.538 1.00 0.00 16 ASP A O 16
ATOM 16695 N N . ARG A 1 17 ? -14.050 6.361 -5.723 1.00 0.00 17 ARG A N 16
ATOM 16696 C CA . ARG A 1 17 ? -12.704 6.911 -5.833 1.00 0.00 17 ARG A CA 16
ATOM 16697 C C . ARG A 1 17 ? -11.666 5.796 -5.926 1.00 0.00 17 ARG A C 16
ATOM 16698 O O . ARG A 1 17 ? -10.680 5.912 -6.653 1.00 0.00 17 ARG A O 16
ATOM 16719 N N . SER A 1 18 ? -11.896 4.718 -5.184 1.00 0.00 18 SER A N 16
ATOM 16720 C CA . SER A 1 18 ? -10.980 3.584 -5.179 1.00 0.00 18 SER A CA 16
ATOM 16721 C C . SER A 1 18 ? -10.364 3.377 -6.559 1.00 0.00 18 SER A C 16
ATOM 16722 O O . SER A 1 18 ? -11.075 3.288 -7.560 1.00 0.00 18 SER A O 16
ATOM 16730 N N . GLN A 1 19 ? -9.038 3.301 -6.603 1.00 0.00 19 GLN A N 16
ATOM 16731 C CA . GLN A 1 19 ? -8.326 3.105 -7.861 1.00 0.00 19 GLN A CA 16
ATOM 16732 C C . GLN A 1 19 ? -7.420 1.880 -7.788 1.00 0.00 19 GLN A C 16
ATOM 16733 O O . GLN A 1 19 ? -6.917 1.529 -6.721 1.00 0.00 19 GLN A O 16
ATOM 16747 N N . LYS A 1 20 ? -7.216 1.233 -8.931 1.00 0.00 20 LYS A N 16
ATOM 16748 C CA . LYS A 1 20 ? -6.370 0.047 -8.998 1.00 0.00 20 LYS A CA 16
ATOM 16749 C C . LYS A 1 20 ? -4.964 0.408 -9.467 1.00 0.00 20 LYS A C 16
ATOM 16750 O O . LYS A 1 20 ? -4.736 0.642 -10.655 1.00 0.00 20 LYS A O 16
ATOM 16769 N N . CYS A 1 21 ? -4.024 0.450 -8.529 1.00 0.00 21 CYS A N 16
ATOM 16770 C CA . CYS A 1 21 ? -2.640 0.782 -8.846 1.00 0.00 21 CYS A CA 16
ATOM 16771 C C . CYS A 1 21 ? -2.216 0.141 -10.164 1.00 0.00 21 CYS A C 16
ATOM 16772 O O . CYS A 1 21 ? -2.812 -0.840 -10.610 1.00 0.00 21 CYS A O 16
ATOM 16779 N N . SER A 1 22 ? -1.182 0.702 -10.782 1.00 0.00 22 SER A N 16
ATOM 16780 C CA . SER A 1 22 ? -0.679 0.188 -12.051 1.00 0.00 22 SER A CA 16
ATOM 16781 C C . SER A 1 22 ? 0.648 -0.540 -11.855 1.00 0.00 22 SER A C 16
ATOM 16782 O O . SER A 1 22 ? 1.001 -1.432 -12.626 1.00 0.00 22 SER A O 16
ATOM 16790 N N . LYS A 1 23 ? 1.380 -0.152 -10.816 1.00 0.00 23 LYS A N 16
ATOM 16791 C CA . LYS A 1 23 ? 2.668 -0.766 -10.515 1.00 0.00 23 LYS A CA 16
ATOM 16792 C C . LYS A 1 23 ? 2.482 -2.161 -9.927 1.00 0.00 23 LYS A C 16
ATOM 16793 O O . LYS A 1 23 ? 2.851 -3.160 -10.544 1.00 0.00 23 LYS A O 16
ATOM 16812 N N . CYS A 1 24 ? 1.905 -2.221 -8.732 1.00 0.00 24 CYS A N 16
ATOM 16813 C CA . CYS A 1 24 ? 1.668 -3.494 -8.060 1.00 0.00 24 CYS A CA 16
ATOM 16814 C C . CYS A 1 24 ? 0.318 -4.079 -8.465 1.00 0.00 24 CYS A C 16
ATOM 16815 O O . CYS A 1 24 ? 0.214 -5.262 -8.787 1.00 0.00 24 CYS A O 16
ATOM 16822 N N . GLY A 1 25 ? -0.714 -3.242 -8.446 1.00 0.00 25 GLY A N 16
ATOM 16823 C CA . GLY A 1 25 ? -2.043 -3.694 -8.814 1.00 0.00 25 GLY A CA 16
ATOM 16824 C C . GLY A 1 25 ? -2.905 -4.001 -7.605 1.00 0.00 25 GLY A C 16
ATOM 16825 O O . GLY A 1 25 ? -3.489 -5.081 -7.510 1.00 0.00 25 GLY A O 16
ATOM 16829 N N . ILE A 1 26 ? -2.985 -3.051 -6.680 1.00 0.00 26 ILE A N 16
ATOM 16830 C CA . ILE A 1 26 ? -3.782 -3.227 -5.472 1.00 0.00 26 ILE A CA 16
ATOM 16831 C C . ILE A 1 26 ? -4.864 -2.157 -5.367 1.00 0.00 26 ILE A C 16
ATOM 16832 O O . ILE A 1 26 ? -4.762 -1.095 -5.982 1.00 0.00 26 ILE A O 16
ATOM 16848 N N . ILE A 1 27 ? -5.897 -2.444 -4.583 1.00 0.00 27 ILE A N 16
ATOM 16849 C CA . ILE A 1 27 ? -6.996 -1.506 -4.395 1.00 0.00 27 ILE A CA 16
ATOM 16850 C C . ILE A 1 27 ? -6.682 -0.505 -3.288 1.00 0.00 27 ILE A C 16
ATOM 16851 O O . ILE A 1 27 ? -6.383 -0.889 -2.156 1.00 0.00 27 ILE A O 16
ATOM 16867 N N . PHE A 1 28 ? -6.753 0.779 -3.620 1.00 0.00 28 PHE A N 16
ATOM 16868 C CA . PHE A 1 28 ? -6.477 1.836 -2.654 1.00 0.00 28 PHE A CA 16
ATOM 16869 C C . PHE A 1 28 ? -7.409 3.025 -2.867 1.00 0.00 28 PHE A C 16
ATOM 16870 O O . PHE A 1 28 ? -8.233 3.025 -3.782 1.00 0.00 28 PHE A O 16
ATOM 16887 N N . ILE A 1 29 ? -7.274 4.035 -2.014 1.00 0.00 29 ILE A N 16
ATOM 16888 C CA . ILE A 1 29 ? -8.103 5.230 -2.109 1.00 0.00 29 ILE A CA 16
ATOM 16889 C C . ILE A 1 29 ? -7.310 6.407 -2.667 1.00 0.00 29 ILE A C 16
ATOM 16890 O O . ILE A 1 29 ? -6.397 6.916 -2.018 1.00 0.00 29 ILE A O 16
ATOM 16906 N N . ARG A 1 30 ? -7.667 6.834 -3.874 1.00 0.00 30 ARG A N 16
ATOM 16907 C CA . ARG A 1 30 ? -6.989 7.952 -4.519 1.00 0.00 30 ARG A CA 16
ATOM 16908 C C . ARG A 1 30 ? -7.763 9.251 -4.311 1.00 0.00 30 ARG A C 16
ATOM 16909 O O . ARG A 1 30 ? -8.991 9.246 -4.224 1.00 0.00 30 ARG A O 16
ATOM 16930 N N . ARG A 1 31 ? -7.035 10.360 -4.231 1.00 0.00 31 ARG A N 16
ATOM 16931 C CA . ARG A 1 31 ? -7.653 11.666 -4.031 1.00 0.00 31 ARG A CA 16
ATOM 16932 C C . ARG A 1 31 ? -7.843 12.387 -5.362 1.00 0.00 31 ARG A C 16
ATOM 16933 O O . ARG A 1 31 ? -7.129 12.123 -6.330 1.00 0.00 31 ARG A O 16
ATOM 16954 N N . SER A 1 32 ? -8.811 13.297 -5.403 1.00 0.00 32 SER A N 16
ATOM 16955 C CA . SER A 1 32 ? -9.098 14.053 -6.616 1.00 0.00 32 SER A CA 16
ATOM 16956 C C . SER A 1 32 ? -7.819 14.328 -7.401 1.00 0.00 32 SER A C 16
ATOM 16957 O O . SER A 1 32 ? -6.890 14.961 -6.897 1.00 0.00 32 SER A O 16
ATOM 16965 N N . THR A 1 33 ? -7.777 13.847 -8.640 1.00 0.00 33 THR A N 16
ATOM 16966 C CA . THR A 1 33 ? -6.612 14.039 -9.495 1.00 0.00 33 THR A CA 16
ATOM 16967 C C . THR A 1 33 ? -6.773 15.275 -10.373 1.00 0.00 33 THR A C 16
ATOM 16968 O O . THR A 1 33 ? -7.870 15.575 -10.846 1.00 0.00 33 THR A O 16
ATOM 16979 N N . LEU A 1 34 ? -5.673 15.988 -10.590 1.00 0.00 34 LEU A N 16
ATOM 16980 C CA . LEU A 1 34 ? -5.692 17.192 -11.414 1.00 0.00 34 LEU A CA 16
ATOM 16981 C C . LEU A 1 34 ? -4.874 16.994 -12.686 1.00 0.00 34 LEU A C 16
ATOM 16982 O O . LEU A 1 34 ? -3.701 16.627 -12.630 1.00 0.00 34 LEU A O 16
ATOM 16998 N N . SER A 1 35 ? -5.501 17.242 -13.831 1.00 0.00 35 SER A N 16
ATOM 16999 C CA . SER A 1 35 ? -4.832 17.090 -15.118 1.00 0.00 35 SER A CA 16
ATOM 17000 C C . SER A 1 35 ? -4.347 15.656 -15.312 1.00 0.00 35 SER A C 16
ATOM 17001 O O . SER A 1 35 ? -3.382 15.408 -16.034 1.00 0.00 35 SER A O 16
ATOM 17009 N N . ARG A 1 36 ? -5.025 14.716 -14.661 1.00 0.00 36 ARG A N 16
ATOM 17010 C CA . ARG A 1 36 ? -4.663 13.307 -14.759 1.00 0.00 36 ARG A CA 16
ATOM 17011 C C . ARG A 1 36 ? -3.148 13.138 -14.832 1.00 0.00 36 ARG A C 16
ATOM 17012 O O . ARG A 1 36 ? -2.632 12.443 -15.706 1.00 0.00 36 ARG A O 16
ATOM 17033 N N . ARG A 1 37 ? -2.442 13.780 -13.906 1.00 0.00 37 ARG A N 16
ATOM 17034 C CA . ARG A 1 37 ? -0.987 13.702 -13.866 1.00 0.00 37 ARG A CA 16
ATOM 17035 C C . ARG A 1 37 ? -0.518 12.911 -12.648 1.00 0.00 37 ARG A C 16
ATOM 17036 O O . ARG A 1 37 ? 0.624 12.453 -12.593 1.00 0.00 37 ARG A O 16
ATOM 17057 N N . LYS A 1 38 ? -1.407 12.754 -11.673 1.00 0.00 38 LYS A N 16
ATOM 17058 C CA . LYS A 1 38 ? -1.086 12.018 -10.456 1.00 0.00 38 LYS A CA 16
ATOM 17059 C C . LYS A 1 38 ? -1.140 10.513 -10.700 1.00 0.00 38 LYS A C 16
ATOM 17060 O O . LYS A 1 38 ? -2.204 9.953 -10.962 1.00 0.00 38 LYS A O 16
ATOM 17079 N N . THR A 1 39 ? 0.016 9.862 -10.611 1.00 0.00 39 THR A N 16
ATOM 17080 C CA . THR A 1 39 ? 0.101 8.423 -10.822 1.00 0.00 39 THR A CA 16
ATOM 17081 C C . THR A 1 39 ? -0.803 7.671 -9.852 1.00 0.00 39 THR A C 16
ATOM 17082 O O . THR A 1 39 ? -0.876 7.984 -8.664 1.00 0.00 39 THR A O 16
ATOM 17093 N N . PRO A 1 40 ? -1.509 6.654 -10.368 1.00 0.00 40 PRO A N 16
ATOM 17094 C CA . PRO A 1 40 ? -2.421 5.835 -9.563 1.00 0.00 40 PRO A CA 16
ATOM 17095 C C . PRO A 1 40 ? -1.679 4.946 -8.571 1.00 0.00 40 PRO A C 16
ATOM 17096 O O . PRO A 1 40 ? -2.261 4.033 -7.986 1.00 0.00 40 PRO A O 16
ATOM 17107 N N . MET A 1 41 ? -0.392 5.219 -8.386 1.00 0.00 41 MET A N 16
ATOM 17108 C CA . MET A 1 41 ? 0.429 4.444 -7.463 1.00 0.00 41 MET A CA 16
ATOM 17109 C C . MET A 1 41 ? -0.209 4.395 -6.078 1.00 0.00 41 MET A C 16
ATOM 17110 O O . MET A 1 41 ? -0.639 5.419 -5.545 1.00 0.00 41 MET A O 16
ATOM 17124 N N . CYS A 1 42 ? -0.269 3.200 -5.501 1.00 0.00 42 CYS A N 16
ATOM 17125 C CA . CYS A 1 42 ? -0.855 3.017 -4.179 1.00 0.00 42 CYS A CA 16
ATOM 17126 C C . CYS A 1 42 ? 0.133 3.413 -3.086 1.00 0.00 42 CYS A C 16
ATOM 17127 O O . CYS A 1 42 ? 1.342 3.238 -3.235 1.00 0.00 42 CYS A O 16
ATOM 17134 N N . GLU A 1 43 ? -0.391 3.949 -1.988 1.00 0.00 43 GLU A N 16
ATOM 17135 C CA . GLU A 1 43 ? 0.446 4.370 -0.870 1.00 0.00 43 GLU A CA 16
ATOM 17136 C C . GLU A 1 43 ? 1.648 3.444 -0.710 1.00 0.00 43 GLU A C 16
ATOM 17137 O O . GLU A 1 43 ? 2.786 3.898 -0.590 1.00 0.00 43 GLU A O 16
ATOM 17149 N N . LYS A 1 44 ? 1.387 2.141 -0.709 1.00 0.00 44 LYS A N 16
ATOM 17150 C CA . LYS A 1 44 ? 2.445 1.148 -0.564 1.00 0.00 44 LYS A CA 16
ATOM 17151 C C . LYS A 1 44 ? 3.599 1.441 -1.518 1.00 0.00 44 LYS A C 16
ATOM 17152 O O . LYS A 1 44 ? 4.766 1.406 -1.125 1.00 0.00 44 LYS A O 16
ATOM 17171 N N . CYS A 1 45 ? 3.267 1.730 -2.771 1.00 0.00 45 CYS A N 16
ATOM 17172 C CA . CYS A 1 45 ? 4.275 2.030 -3.781 1.00 0.00 45 CYS A CA 16
ATOM 17173 C C . CYS A 1 45 ? 4.829 3.440 -3.594 1.00 0.00 45 CYS A C 16
ATOM 17174 O O . CYS A 1 45 ? 6.035 3.663 -3.701 1.00 0.00 45 CYS A O 16
ATOM 17181 N N . ARG A 1 46 ? 3.940 4.387 -3.313 1.00 0.00 46 ARG A N 16
ATOM 17182 C CA . ARG A 1 46 ? 4.339 5.774 -3.112 1.00 0.00 46 ARG A CA 16
ATOM 17183 C C . ARG A 1 46 ? 5.724 5.855 -2.477 1.00 0.00 46 ARG A C 16
ATOM 17184 O O . ARG A 1 46 ? 6.555 6.673 -2.873 1.00 0.00 46 ARG A O 16
ATOM 17205 N N . LYS A 1 47 ? 5.966 5.001 -1.488 1.00 0.00 47 LYS A N 16
ATOM 17206 C CA . LYS A 1 47 ? 7.250 4.973 -0.797 1.00 0.00 47 LYS A CA 16
ATOM 17207 C C . LYS A 1 47 ? 8.067 3.755 -1.216 1.00 0.00 47 LYS A C 16
ATOM 17208 O O . LYS A 1 47 ? 8.445 2.933 -0.381 1.00 0.00 47 LYS A O 16
ATOM 17227 N N . ASP A 1 48 ? 8.338 3.647 -2.512 1.00 0.00 48 ASP A N 16
ATOM 17228 C CA . ASP A 1 48 ? 9.113 2.530 -3.041 1.00 0.00 48 ASP A CA 16
ATOM 17229 C C . ASP A 1 48 ? 10.609 2.794 -2.903 1.00 0.00 48 ASP A C 16
ATOM 17230 O O . ASP A 1 48 ? 11.025 3.898 -2.550 1.00 0.00 48 ASP A O 16
ATOM 17239 N N . SER A 1 49 ? 11.413 1.774 -3.184 1.00 0.00 49 SER A N 16
ATOM 17240 C CA . SER A 1 49 ? 12.863 1.894 -3.087 1.00 0.00 49 SER A CA 16
ATOM 17241 C C . SER A 1 49 ? 13.462 2.335 -4.419 1.00 0.00 49 SER A C 16
ATOM 17242 O O . SER A 1 49 ? 13.006 1.920 -5.485 1.00 0.00 49 SER A O 16
ATOM 17250 N N . CYS A 1 50 ? 14.485 3.180 -4.350 1.00 0.00 50 CYS A N 16
ATOM 17251 C CA . CYS A 1 50 ? 15.147 3.680 -5.549 1.00 0.00 50 CYS A CA 16
ATOM 17252 C C . CYS A 1 50 ? 16.536 4.216 -5.220 1.00 0.00 50 CYS A C 16
ATOM 17253 O O . CYS A 1 50 ? 16.735 4.861 -4.191 1.00 0.00 50 CYS A O 16
ATOM 17261 N N . GLN A 1 51 ? 17.494 3.942 -6.101 1.00 0.00 51 GLN A N 16
ATOM 17262 C CA . GLN A 1 51 ? 18.865 4.395 -5.902 1.00 0.00 51 GLN A CA 16
ATOM 17263 C C . GLN A 1 51 ? 19.120 5.703 -6.646 1.00 0.00 51 GLN A C 16
ATOM 17264 O O . GLN A 1 51 ? 18.924 5.786 -7.857 1.00 0.00 51 GLN A O 16
ATOM 17278 N N . GLU A 1 52 ? 19.558 6.720 -5.910 1.00 0.00 52 GLU A N 16
ATOM 17279 C CA . GLU A 1 52 ? 19.838 8.023 -6.501 1.00 0.00 52 GLU A CA 16
ATOM 17280 C C . GLU A 1 52 ? 21.293 8.116 -6.951 1.00 0.00 52 GLU A C 16
ATOM 17281 O O . GLU A 1 52 ? 21.947 9.142 -6.766 1.00 0.00 52 GLU A O 16
ATOM 17293 N N . ALA A 1 53 ? 21.794 7.035 -7.542 1.00 0.00 53 ALA A N 16
ATOM 17294 C CA . ALA A 1 53 ? 23.170 6.994 -8.019 1.00 0.00 53 ALA A CA 16
ATOM 17295 C C . ALA A 1 53 ? 23.282 7.578 -9.423 1.00 0.00 53 ALA A C 16
ATOM 17296 O O . ALA A 1 53 ? 24.148 8.411 -9.692 1.00 0.00 53 ALA A O 16
ATOM 17303 N N . ALA A 1 54 ? 22.402 7.135 -10.315 1.00 0.00 54 ALA A N 16
ATOM 17304 C CA . ALA A 1 54 ? 22.402 7.615 -11.691 1.00 0.00 54 ALA A CA 16
ATOM 17305 C C . ALA A 1 54 ? 22.792 9.088 -11.759 1.00 0.00 54 ALA A C 16
ATOM 17306 O O . ALA A 1 54 ? 22.456 9.871 -10.870 1.00 0.00 54 ALA A O 16
ATOM 17313 N N . LEU A 1 55 ? 23.503 9.458 -12.818 1.00 0.00 55 LEU A N 16
ATOM 17314 C CA . LEU A 1 55 ? 23.940 10.838 -13.002 1.00 0.00 55 LEU A CA 16
ATOM 17315 C C . LEU A 1 55 ? 22.782 11.808 -12.791 1.00 0.00 55 LEU A C 16
ATOM 17316 O O . LEU A 1 55 ? 21.627 11.479 -13.057 1.00 0.00 55 LEU A O 16
ATOM 17332 N N . ASN A 1 56 ? 23.101 13.007 -12.314 1.00 0.00 56 ASN A N 16
ATOM 17333 C CA . ASN A 1 56 ? 22.087 14.027 -12.070 1.00 0.00 56 ASN A CA 16
ATOM 17334 C C . ASN A 1 56 ? 21.210 14.228 -13.302 1.00 0.00 56 ASN A C 16
ATOM 17335 O O . ASN A 1 56 ? 21.585 13.853 -14.413 1.00 0.00 56 ASN A O 16
ATOM 17346 N N . LYS A 1 57 ? 20.040 14.824 -13.097 1.00 0.00 57 LYS A N 16
ATOM 17347 C CA . LYS A 1 57 ? 19.109 15.078 -14.190 1.00 0.00 57 LYS A CA 16
ATOM 17348 C C . LYS A 1 57 ? 19.740 15.983 -15.243 1.00 0.00 57 LYS A C 16
ATOM 17349 O O . LYS A 1 57 ? 20.540 16.862 -14.920 1.00 0.00 57 LYS A O 16
ATOM 17368 N N . ASP A 1 58 ? 19.373 15.765 -16.501 1.00 0.00 58 ASP A N 16
ATOM 17369 C CA . ASP A 1 58 ? 19.901 16.563 -17.601 1.00 0.00 58 ASP A CA 16
ATOM 17370 C C . ASP A 1 58 ? 19.661 18.050 -17.357 1.00 0.00 58 ASP A C 16
ATOM 17371 O O . ASP A 1 58 ? 18.885 18.427 -16.480 1.00 0.00 58 ASP A O 16
ATOM 17380 N N . GLU A 1 59 ? 20.334 18.889 -18.139 1.00 0.00 59 GLU A N 16
ATOM 17381 C CA . GLU A 1 59 ? 20.195 20.334 -18.006 1.00 0.00 59 GLU A CA 16
ATOM 17382 C C . GLU A 1 59 ? 18.963 20.833 -18.757 1.00 0.00 59 GLU A C 16
ATOM 17383 O O . GLU A 1 59 ? 18.463 20.168 -19.662 1.00 0.00 59 GLU A O 16
ATOM 17395 N N . GLY A 1 60 ? 18.479 22.010 -18.371 1.00 0.00 60 GLY A N 16
ATOM 17396 C CA . GLY A 1 60 ? 17.311 22.579 -19.017 1.00 0.00 60 GLY A CA 16
ATOM 17397 C C . GLY A 1 60 ? 16.349 23.206 -18.027 1.00 0.00 60 GLY A C 16
ATOM 17398 O O . GLY A 1 60 ? 15.517 22.516 -17.438 1.00 0.00 60 GLY A O 16
ATOM 17402 N N . ASN A 1 61 ? 16.464 24.517 -17.841 1.00 0.00 61 ASN A N 16
ATOM 17403 C CA . ASN A 1 61 ? 15.598 25.236 -16.914 1.00 0.00 61 ASN A CA 16
ATOM 17404 C C . ASN A 1 61 ? 14.389 25.820 -17.638 1.00 0.00 61 ASN A C 16
ATOM 17405 O O . ASN A 1 61 ? 14.529 26.688 -18.499 1.00 0.00 61 ASN A O 16
ATOM 17416 N N . GLU A 1 62 ? 13.203 25.336 -17.283 1.00 0.00 62 GLU A N 16
ATOM 17417 C CA . GLU A 1 62 ? 11.970 25.810 -17.900 1.00 0.00 62 GLU A CA 16
ATOM 17418 C C . GLU A 1 62 ? 11.284 26.848 -17.018 1.00 0.00 62 GLU A C 16
ATOM 17419 O O . GLU A 1 62 ? 10.802 27.871 -17.504 1.00 0.00 62 GLU A O 16
ATOM 17431 N N . SER A 1 63 ? 11.244 26.578 -15.717 1.00 0.00 63 SER A N 16
ATOM 17432 C CA . SER A 1 63 ? 10.614 27.486 -14.766 1.00 0.00 63 SER A CA 16
ATOM 17433 C C . SER A 1 63 ? 9.100 27.507 -14.957 1.00 0.00 63 SER A C 16
ATOM 17434 O O . SER A 1 63 ? 8.478 28.569 -14.955 1.00 0.00 63 SER A O 16
ATOM 17442 N N . GLY A 1 64 ? 8.514 26.325 -15.121 1.00 0.00 64 GLY A N 16
ATOM 17443 C CA . GLY A 1 64 ? 7.078 26.230 -15.311 1.00 0.00 64 GLY A CA 16
ATOM 17444 C C . GLY A 1 64 ? 6.454 25.135 -14.469 1.00 0.00 64 GLY A C 16
ATOM 17445 O O . GLY A 1 64 ? 6.016 24.111 -14.993 1.00 0.00 64 GLY A O 16
ATOM 17449 N N . LYS A 1 65 ? 6.413 25.351 -13.158 1.00 0.00 65 LYS A N 16
ATOM 17450 C CA . LYS A 1 65 ? 5.838 24.375 -12.240 1.00 0.00 65 LYS A CA 16
ATOM 17451 C C . LYS A 1 65 ? 4.371 24.688 -11.963 1.00 0.00 65 LYS A C 16
ATOM 17452 O O . LYS A 1 65 ? 3.897 25.789 -12.240 1.00 0.00 65 LYS A O 16
ATOM 17471 N N . LYS A 1 66 ? 3.656 23.712 -11.412 1.00 0.00 66 LYS A N 16
ATOM 17472 C CA . LYS A 1 66 ? 2.244 23.883 -11.095 1.00 0.00 66 LYS A CA 16
ATOM 17473 C C . LYS A 1 66 ? 1.957 25.310 -10.639 1.00 0.00 66 LYS A C 16
ATOM 17474 O O . LYS A 1 66 ? 1.022 25.951 -11.120 1.00 0.00 66 LYS A O 16
ATOM 17493 N N . THR A 1 67 ? 2.769 25.803 -9.708 1.00 0.00 67 THR A N 16
ATOM 17494 C CA . THR A 1 67 ? 2.603 27.155 -9.188 1.00 0.00 67 THR A CA 16
ATOM 17495 C C . THR A 1 67 ? 3.746 28.059 -9.633 1.00 0.00 67 THR A C 16
ATOM 17496 O O . THR A 1 67 ? 4.775 28.149 -8.964 1.00 0.00 67 THR A O 16
ATOM 17507 N N . SER A 1 68 ? 3.558 28.729 -10.766 1.00 0.00 68 SER A N 16
ATOM 17508 C CA . SER A 1 68 ? 4.576 29.625 -11.301 1.00 0.00 68 SER A CA 16
ATOM 17509 C C . SER A 1 68 ? 3.937 30.859 -11.931 1.00 0.00 68 SER A C 16
ATOM 17510 O O . SER A 1 68 ? 2.782 30.826 -12.354 1.00 0.00 68 SER A O 16
ATOM 17518 N N . GLY A 1 69 ? 4.698 31.948 -11.990 1.00 0.00 69 GLY A N 16
ATOM 17519 C CA . GLY A 1 69 ? 4.190 33.177 -12.570 1.00 0.00 69 GLY A CA 16
ATOM 17520 C C . GLY A 1 69 ? 5.203 34.304 -12.520 1.00 0.00 69 GLY A C 16
ATOM 17521 O O . GLY A 1 69 ? 6.400 34.083 -12.334 1.00 0.00 69 GLY A O 16
ATOM 17525 N N . PRO A 1 70 ? 4.723 35.544 -12.692 1.00 0.00 70 PRO A N 16
ATOM 17526 C CA . PRO A 1 70 ? 5.580 36.734 -12.671 1.00 0.00 70 PRO A CA 16
ATOM 17527 C C . PRO A 1 70 ? 6.125 37.032 -11.279 1.00 0.00 70 PRO A C 16
ATOM 17528 O O . PRO A 1 70 ? 5.369 37.340 -10.358 1.00 0.00 70 PRO A O 16
ATOM 17539 N N . SER A 1 71 ? 7.443 36.938 -11.132 1.00 0.00 71 SER A N 16
ATOM 17540 C CA . SER A 1 71 ? 8.089 37.194 -9.850 1.00 0.00 71 SER A CA 16
ATOM 17541 C C . SER A 1 71 ? 8.872 38.503 -9.888 1.00 0.00 71 SER A C 16
ATOM 17542 O O . SER A 1 71 ? 8.773 39.325 -8.977 1.00 0.00 71 SER A O 16
ATOM 17550 N N . SER A 1 72 ? 9.650 38.689 -10.950 1.00 0.00 72 SER A N 16
ATOM 17551 C CA . SER A 1 72 ? 10.453 39.896 -11.106 1.00 0.00 72 SER A CA 16
ATOM 17552 C C . SER A 1 72 ? 9.705 41.118 -10.583 1.00 0.00 72 SER A C 16
ATOM 17553 O O . SER A 1 72 ? 10.265 41.939 -9.858 1.00 0.00 72 SER A O 16
ATOM 17561 N N . GLY A 1 73 ? 8.434 41.231 -10.958 1.00 0.00 73 GLY A N 16
ATOM 17562 C CA . GLY A 1 73 ? 7.629 42.356 -10.518 1.00 0.00 73 GLY A CA 16
ATOM 17563 C C . GLY A 1 73 ? 7.364 43.350 -11.631 1.00 0.00 73 GLY A C 16
ATOM 17564 O O . GLY A 1 73 ? 7.871 44.468 -11.569 1.00 0.00 73 GLY A O 16
ATOM 17569 N N . GLY A 1 1 ? -3.755 -33.017 6.325 1.00 0.00 1 GLY A N 17
ATOM 17570 C CA . GLY A 1 1 ? -4.989 -33.553 6.870 1.00 0.00 1 GLY A CA 17
ATOM 17571 C C . GLY A 1 1 ? -6.089 -32.513 6.944 1.00 0.00 1 GLY A C 17
ATOM 17572 O O . GLY A 1 1 ? -6.312 -31.766 5.992 1.00 0.00 1 GLY A O 17
ATOM 17576 N N . SER A 1 2 ? -6.781 -32.466 8.078 1.00 0.00 2 SER A N 17
ATOM 17577 C CA . SER A 1 2 ? -7.868 -31.514 8.271 1.00 0.00 2 SER A CA 17
ATOM 17578 C C . SER A 1 2 ? -7.325 -30.134 8.629 1.00 0.00 2 SER A C 17
ATOM 17579 O O . SER A 1 2 ? -6.333 -30.012 9.348 1.00 0.00 2 SER A O 17
ATOM 17587 N N . SER A 1 3 ? -7.983 -29.096 8.122 1.00 0.00 3 SER A N 17
ATOM 17588 C CA . SER A 1 3 ? -7.565 -27.724 8.385 1.00 0.00 3 SER A CA 17
ATOM 17589 C C . SER A 1 3 ? -8.639 -26.967 9.160 1.00 0.00 3 SER A C 17
ATOM 17590 O O . SER A 1 3 ? -8.365 -26.365 10.197 1.00 0.00 3 SER A O 17
ATOM 17598 N N . GLY A 1 4 ? -9.866 -27.003 8.647 1.00 0.00 4 GLY A N 17
ATOM 17599 C CA . GLY A 1 4 ? -10.964 -26.317 9.302 1.00 0.00 4 GLY A CA 17
ATOM 17600 C C . GLY A 1 4 ? -11.134 -24.893 8.811 1.00 0.00 4 GLY A C 17
ATOM 17601 O O . GLY A 1 4 ? -11.062 -23.946 9.594 1.00 0.00 4 GLY A O 17
ATOM 17605 N N . SER A 1 5 ? -11.360 -24.741 7.510 1.00 0.00 5 SER A N 17
ATOM 17606 C CA . SER A 1 5 ? -11.535 -23.422 6.914 1.00 0.00 5 SER A CA 17
ATOM 17607 C C . SER A 1 5 ? -12.983 -22.956 7.041 1.00 0.00 5 SER A C 17
ATOM 17608 O O . SER A 1 5 ? -13.898 -23.589 6.515 1.00 0.00 5 SER A O 17
ATOM 17616 N N . SER A 1 6 ? -13.181 -21.846 7.744 1.00 0.00 6 SER A N 17
ATOM 17617 C CA . SER A 1 6 ? -14.517 -21.296 7.945 1.00 0.00 6 SER A CA 17
ATOM 17618 C C . SER A 1 6 ? -14.447 -19.812 8.292 1.00 0.00 6 SER A C 17
ATOM 17619 O O . SER A 1 6 ? -13.499 -19.356 8.931 1.00 0.00 6 SER A O 17
ATOM 17627 N N . GLY A 1 7 ? -15.459 -19.063 7.866 1.00 0.00 7 GLY A N 17
ATOM 17628 C CA . GLY A 1 7 ? -15.495 -17.638 8.140 1.00 0.00 7 GLY A CA 17
ATOM 17629 C C . GLY A 1 7 ? -16.415 -16.889 7.198 1.00 0.00 7 GLY A C 17
ATOM 17630 O O . GLY A 1 7 ? -16.511 -17.221 6.016 1.00 0.00 7 GLY A O 17
ATOM 17634 N N . LYS A 1 8 ? -17.096 -15.874 7.720 1.00 0.00 8 LYS A N 17
ATOM 17635 C CA . LYS A 1 8 ? -18.014 -15.075 6.918 1.00 0.00 8 LYS A CA 17
ATOM 17636 C C . LYS A 1 8 ? -17.724 -13.586 7.080 1.00 0.00 8 LYS A C 17
ATOM 17637 O O . LYS A 1 8 ? -17.898 -13.024 8.161 1.00 0.00 8 LYS A O 17
ATOM 17656 N N . ARG A 1 9 ? -17.281 -12.954 5.998 1.00 0.00 9 ARG A N 17
ATOM 17657 C CA . ARG A 1 9 ? -16.967 -11.530 6.020 1.00 0.00 9 ARG A CA 17
ATOM 17658 C C . ARG A 1 9 ? -17.997 -10.733 5.225 1.00 0.00 9 ARG A C 17
ATOM 17659 O O . ARG A 1 9 ? -18.667 -11.272 4.345 1.00 0.00 9 ARG A O 17
ATOM 17680 N N . GLN A 1 10 ? -18.118 -9.448 5.543 1.00 0.00 10 GLN A N 17
ATOM 17681 C CA . GLN A 1 10 ? -19.067 -8.578 4.859 1.00 0.00 10 GLN A CA 17
ATOM 17682 C C . GLN A 1 10 ? -18.347 -7.628 3.908 1.00 0.00 10 GLN A C 17
ATOM 17683 O O . GLN A 1 10 ? -17.443 -6.896 4.311 1.00 0.00 10 GLN A O 17
ATOM 17697 N N . LYS A 1 11 ? -18.753 -7.645 2.643 1.00 0.00 11 LYS A N 17
ATOM 17698 C CA . LYS A 1 11 ? -18.148 -6.785 1.633 1.00 0.00 11 LYS A CA 17
ATOM 17699 C C . LYS A 1 11 ? -18.768 -5.391 1.663 1.00 0.00 11 LYS A C 17
ATOM 17700 O O . LYS A 1 11 ? -19.689 -5.095 0.901 1.00 0.00 11 LYS A O 17
ATOM 17719 N N . ILE A 1 12 ? -18.257 -4.541 2.547 1.00 0.00 12 ILE A N 17
ATOM 17720 C CA . ILE A 1 12 ? -18.759 -3.178 2.673 1.00 0.00 12 ILE A CA 17
ATOM 17721 C C . ILE A 1 12 ? -17.914 -2.203 1.860 1.00 0.00 12 ILE A C 17
ATOM 17722 O O . ILE A 1 12 ? -16.741 -2.460 1.585 1.00 0.00 12 ILE A O 17
ATOM 17738 N N . HIS A 1 13 ? -18.517 -1.081 1.479 1.00 0.00 13 HIS A N 17
ATOM 17739 C CA . HIS A 1 13 ? -17.819 -0.065 0.699 1.00 0.00 13 HIS A CA 17
ATOM 17740 C C . HIS A 1 13 ? -18.537 1.278 0.790 1.00 0.00 13 HIS A C 17
ATOM 17741 O O . HIS A 1 13 ? -19.762 1.347 0.687 1.00 0.00 13 HIS A O 17
ATOM 17755 N N . LEU A 1 14 ? -17.767 2.343 0.986 1.00 0.00 14 LEU A N 17
ATOM 17756 C CA . LEU A 1 14 ? -18.330 3.685 1.092 1.00 0.00 14 LEU A CA 17
ATOM 17757 C C . LEU A 1 14 ? -17.962 4.527 -0.126 1.00 0.00 14 LEU A C 17
ATOM 17758 O O . LEU A 1 14 ? -16.796 4.861 -0.333 1.00 0.00 14 LEU A O 17
ATOM 17774 N N . GLY A 1 15 ? -18.966 4.869 -0.927 1.00 0.00 15 GLY A N 17
ATOM 17775 C CA . GLY A 1 15 ? -18.728 5.672 -2.113 1.00 0.00 15 GLY A CA 17
ATOM 17776 C C . GLY A 1 15 ? -17.778 5.001 -3.086 1.00 0.00 15 GLY A C 17
ATOM 17777 O O . GLY A 1 15 ? -17.115 4.023 -2.741 1.00 0.00 15 GLY A O 17
ATOM 17781 N N . ASP A 1 16 ? -17.713 5.527 -4.304 1.00 0.00 16 ASP A N 17
ATOM 17782 C CA . ASP A 1 16 ? -16.837 4.973 -5.330 1.00 0.00 16 ASP A CA 17
ATOM 17783 C C . ASP A 1 16 ? -15.564 5.803 -5.464 1.00 0.00 16 ASP A C 17
ATOM 17784 O O . ASP A 1 16 ? -15.321 6.420 -6.502 1.00 0.00 16 ASP A O 17
ATOM 17793 N N . ARG A 1 17 ? -14.757 5.815 -4.409 1.00 0.00 17 ARG A N 17
ATOM 17794 C CA . ARG A 1 17 ? -13.511 6.571 -4.408 1.00 0.00 17 ARG A CA 17
ATOM 17795 C C . ARG A 1 17 ? -12.309 5.638 -4.303 1.00 0.00 17 ARG A C 17
ATOM 17796 O O . ARG A 1 17 ? -11.358 5.914 -3.572 1.00 0.00 17 ARG A O 17
ATOM 17817 N N . SER A 1 18 ? -12.359 4.532 -5.038 1.00 0.00 18 SER A N 17
ATOM 17818 C CA . SER A 1 18 ? -11.276 3.555 -5.025 1.00 0.00 18 SER A CA 17
ATOM 17819 C C . SER A 1 18 ? -10.667 3.399 -6.415 1.00 0.00 18 SER A C 17
ATOM 17820 O O . SER A 1 18 ? -11.384 3.263 -7.405 1.00 0.00 18 SER A O 17
ATOM 17828 N N . GLN A 1 19 ? -9.340 3.422 -6.478 1.00 0.00 19 GLN A N 17
ATOM 17829 C CA . GLN A 1 19 ? -8.634 3.284 -7.747 1.00 0.00 19 GLN A CA 17
ATOM 17830 C C . GLN A 1 19 ? -7.683 2.092 -7.714 1.00 0.00 19 GLN A C 17
ATOM 17831 O O . GLN A 1 19 ? -7.270 1.642 -6.645 1.00 0.00 19 GLN A O 17
ATOM 17845 N N . LYS A 1 20 ? -7.340 1.583 -8.892 1.00 0.00 20 LYS A N 17
ATOM 17846 C CA . LYS A 1 20 ? -6.438 0.443 -9.000 1.00 0.00 20 LYS A CA 17
ATOM 17847 C C . LYS A 1 20 ? -5.024 0.899 -9.349 1.00 0.00 20 LYS A C 17
ATOM 17848 O O . LYS A 1 20 ? -4.826 1.690 -10.271 1.00 0.00 20 LYS A O 17
ATOM 17867 N N . CYS A 1 21 ? -4.045 0.393 -8.607 1.00 0.00 21 CYS A N 17
ATOM 17868 C CA . CYS A 1 21 ? -2.649 0.747 -8.838 1.00 0.00 21 CYS A CA 17
ATOM 17869 C C . CYS A 1 21 ? -2.132 0.109 -10.124 1.00 0.00 21 CYS A C 17
ATOM 17870 O O . CYS A 1 21 ? -2.708 -0.857 -10.625 1.00 0.00 21 CYS A O 17
ATOM 17877 N N . SER A 1 22 ? -1.041 0.655 -10.652 1.00 0.00 22 SER A N 17
ATOM 17878 C CA . SER A 1 22 ? -0.447 0.141 -11.881 1.00 0.00 22 SER A CA 17
ATOM 17879 C C . SER A 1 22 ? 0.910 -0.498 -11.602 1.00 0.00 22 SER A C 17
ATOM 17880 O O . SER A 1 22 ? 1.370 -1.358 -12.353 1.00 0.00 22 SER A O 17
ATOM 17888 N N . LYS A 1 23 ? 1.546 -0.072 -10.517 1.00 0.00 23 LYS A N 17
ATOM 17889 C CA . LYS A 1 23 ? 2.850 -0.601 -10.136 1.00 0.00 23 LYS A CA 17
ATOM 17890 C C . LYS A 1 23 ? 2.726 -2.030 -9.615 1.00 0.00 23 LYS A C 17
ATOM 17891 O O . LYS A 1 23 ? 3.405 -2.938 -10.096 1.00 0.00 23 LYS A O 17
ATOM 17910 N N . CYS A 1 24 ? 1.854 -2.223 -8.631 1.00 0.00 24 CYS A N 17
ATOM 17911 C CA . CYS A 1 24 ? 1.640 -3.541 -8.046 1.00 0.00 24 CYS A CA 17
ATOM 17912 C C . CYS A 1 24 ? 0.306 -4.126 -8.499 1.00 0.00 24 CYS A C 17
ATOM 17913 O O . CYS A 1 24 ? 0.228 -5.289 -8.894 1.00 0.00 24 CYS A O 17
ATOM 17920 N N . GLY A 1 25 ? -0.743 -3.311 -8.437 1.00 0.00 25 GLY A N 17
ATOM 17921 C CA . GLY A 1 25 ? -2.060 -3.765 -8.844 1.00 0.00 25 GLY A CA 17
ATOM 17922 C C . GLY A 1 25 ? -2.960 -4.067 -7.661 1.00 0.00 25 GLY A C 17
ATOM 17923 O O . GLY A 1 25 ? -3.601 -5.117 -7.612 1.00 0.00 25 GLY A O 17
ATOM 17927 N N . ILE A 1 26 ? -3.007 -3.144 -6.706 1.00 0.00 26 ILE A N 17
ATOM 17928 C CA . ILE A 1 26 ? -3.834 -3.317 -5.518 1.00 0.00 26 ILE A CA 17
ATOM 17929 C C . ILE A 1 26 ? -4.897 -2.227 -5.425 1.00 0.00 26 ILE A C 17
ATOM 17930 O O . ILE A 1 26 ? -4.759 -1.159 -6.022 1.00 0.00 26 ILE A O 17
ATOM 17946 N N . ILE A 1 27 ? -5.955 -2.504 -4.671 1.00 0.00 27 ILE A N 17
ATOM 17947 C CA . ILE A 1 27 ? -7.040 -1.546 -4.497 1.00 0.00 27 ILE A CA 17
ATOM 17948 C C . ILE A 1 27 ? -6.747 -0.586 -3.349 1.00 0.00 27 ILE A C 17
ATOM 17949 O O . ILE A 1 27 ? -6.533 -1.009 -2.212 1.00 0.00 27 ILE A O 17
ATOM 17965 N N . PHE A 1 28 ? -6.741 0.707 -3.653 1.00 0.00 28 PHE A N 17
ATOM 17966 C CA . PHE A 1 28 ? -6.476 1.728 -2.646 1.00 0.00 28 PHE A CA 17
ATOM 17967 C C . PHE A 1 28 ? -7.339 2.964 -2.883 1.00 0.00 28 PHE A C 17
ATOM 17968 O O . PHE A 1 28 ? -7.989 3.089 -3.921 1.00 0.00 28 PHE A O 17
ATOM 17985 N N . ILE A 1 29 ? -7.340 3.872 -1.913 1.00 0.00 29 ILE A N 17
ATOM 17986 C CA . ILE A 1 29 ? -8.123 5.097 -2.016 1.00 0.00 29 ILE A CA 17
ATOM 17987 C C . ILE A 1 29 ? -7.278 6.244 -2.562 1.00 0.00 29 ILE A C 17
ATOM 17988 O O . ILE A 1 29 ? -6.149 6.460 -2.123 1.00 0.00 29 ILE A O 17
ATOM 18004 N N . ARG A 1 30 ? -7.835 6.978 -3.520 1.00 0.00 30 ARG A N 17
ATOM 18005 C CA . ARG A 1 30 ? -7.134 8.104 -4.125 1.00 0.00 30 ARG A CA 17
ATOM 18006 C C . ARG A 1 30 ? -7.824 9.421 -3.784 1.00 0.00 30 ARG A C 17
ATOM 18007 O O . ARG A 1 30 ? -8.984 9.437 -3.371 1.00 0.00 30 ARG A O 17
ATOM 18028 N N . ARG A 1 31 ? -7.103 10.524 -3.959 1.00 0.00 31 ARG A N 17
ATOM 18029 C CA . ARG A 1 31 ? -7.645 11.845 -3.668 1.00 0.00 31 ARG A CA 17
ATOM 18030 C C . ARG A 1 31 ? -7.485 12.775 -4.868 1.00 0.00 31 ARG A C 17
ATOM 18031 O O . ARG A 1 31 ? -6.598 12.584 -5.700 1.00 0.00 31 ARG A O 17
ATOM 18052 N N . SER A 1 32 ? -8.349 13.782 -4.950 1.00 0.00 32 SER A N 17
ATOM 18053 C CA . SER A 1 32 ? -8.306 14.738 -6.049 1.00 0.00 32 SER A CA 17
ATOM 18054 C C . SER A 1 32 ? -7.571 16.010 -5.635 1.00 0.00 32 SER A C 17
ATOM 18055 O O . SER A 1 32 ? -8.186 16.982 -5.196 1.00 0.00 32 SER A O 17
ATOM 18063 N N . THR A 1 33 ? -6.249 15.994 -5.777 1.00 0.00 33 THR A N 17
ATOM 18064 C CA . THR A 1 33 ? -5.428 17.144 -5.417 1.00 0.00 33 THR A CA 17
ATOM 18065 C C . THR A 1 33 ? -4.551 17.581 -6.585 1.00 0.00 33 THR A C 17
ATOM 18066 O O . THR A 1 33 ? -4.258 16.791 -7.484 1.00 0.00 33 THR A O 17
ATOM 18077 N N . LEU A 1 34 ? -4.133 18.841 -6.566 1.00 0.00 34 LEU A N 17
ATOM 18078 C CA . LEU A 1 34 ? -3.288 19.384 -7.624 1.00 0.00 34 LEU A CA 17
ATOM 18079 C C . LEU A 1 34 ? -1.881 18.799 -7.549 1.00 0.00 34 LEU A C 17
ATOM 18080 O O . LEU A 1 34 ? -0.995 19.367 -6.911 1.00 0.00 34 LEU A O 17
ATOM 18096 N N . SER A 1 35 ? -1.682 17.662 -8.208 1.00 0.00 35 SER A N 17
ATOM 18097 C CA . SER A 1 35 ? -0.383 17.000 -8.215 1.00 0.00 35 SER A CA 17
ATOM 18098 C C . SER A 1 35 ? 0.234 17.028 -9.610 1.00 0.00 35 SER A C 17
ATOM 18099 O O . SER A 1 35 ? -0.477 17.016 -10.616 1.00 0.00 35 SER A O 17
ATOM 18107 N N . ARG A 1 36 ? 1.561 17.067 -9.663 1.00 0.00 36 ARG A N 17
ATOM 18108 C CA . ARG A 1 36 ? 2.274 17.098 -10.934 1.00 0.00 36 ARG A CA 17
ATOM 18109 C C . ARG A 1 36 ? 2.124 15.773 -11.675 1.00 0.00 36 ARG A C 17
ATOM 18110 O O . ARG A 1 36 ? 1.615 15.731 -12.795 1.00 0.00 36 ARG A O 17
ATOM 18131 N N . ARG A 1 37 ? 2.572 14.693 -11.043 1.00 0.00 37 ARG A N 17
ATOM 18132 C CA . ARG A 1 37 ? 2.490 13.367 -11.642 1.00 0.00 37 ARG A CA 17
ATOM 18133 C C . ARG A 1 37 ? 1.091 12.781 -11.475 1.00 0.00 37 ARG A C 17
ATOM 18134 O O . ARG A 1 37 ? 0.572 12.691 -10.362 1.00 0.00 37 ARG A O 17
ATOM 18155 N N . LYS A 1 38 ? 0.484 12.384 -12.588 1.00 0.00 38 LYS A N 17
ATOM 18156 C CA . LYS A 1 38 ? -0.854 11.806 -12.567 1.00 0.00 38 LYS A CA 17
ATOM 18157 C C . LYS A 1 38 ? -0.793 10.287 -12.691 1.00 0.00 38 LYS A C 17
ATOM 18158 O O . LYS A 1 38 ? -1.619 9.674 -13.368 1.00 0.00 38 LYS A O 17
ATOM 18177 N N . THR A 1 39 ? 0.191 9.683 -12.031 1.00 0.00 39 THR A N 17
ATOM 18178 C CA . THR A 1 39 ? 0.360 8.236 -12.067 1.00 0.00 39 THR A CA 17
ATOM 18179 C C . THR A 1 39 ? -0.287 7.576 -10.855 1.00 0.00 39 THR A C 17
ATOM 18180 O O . THR A 1 39 ? 0.037 7.880 -9.706 1.00 0.00 39 THR A O 17
ATOM 18191 N N . PRO A 1 40 ? -1.223 6.651 -11.112 1.00 0.00 40 PRO A N 17
ATOM 18192 C CA . PRO A 1 40 ? -1.935 5.928 -10.054 1.00 0.00 40 PRO A CA 17
ATOM 18193 C C . PRO A 1 40 ? -1.031 4.949 -9.313 1.00 0.00 40 PRO A C 17
ATOM 18194 O O . PRO A 1 40 ? -0.618 3.930 -9.867 1.00 0.00 40 PRO A O 17
ATOM 18205 N N . MET A 1 41 ? -0.729 5.263 -8.058 1.00 0.00 41 MET A N 17
ATOM 18206 C CA . MET A 1 41 ? 0.125 4.408 -7.241 1.00 0.00 41 MET A CA 17
ATOM 18207 C C . MET A 1 41 ? -0.412 4.306 -5.817 1.00 0.00 41 MET A C 17
ATOM 18208 O O . MET A 1 41 ? -0.814 5.306 -5.220 1.00 0.00 41 MET A O 17
ATOM 18222 N N . CYS A 1 42 ? -0.416 3.092 -5.277 1.00 0.00 42 CYS A N 17
ATOM 18223 C CA . CYS A 1 42 ? -0.904 2.858 -3.923 1.00 0.00 42 CYS A CA 17
ATOM 18224 C C . CYS A 1 42 ? 0.125 3.306 -2.889 1.00 0.00 42 CYS A C 17
ATOM 18225 O O . CYS A 1 42 ? 1.330 3.180 -3.104 1.00 0.00 42 CYS A O 17
ATOM 18232 N N . GLU A 1 43 ? -0.360 3.828 -1.767 1.00 0.00 43 GLU A N 17
ATOM 18233 C CA . GLU A 1 43 ? 0.518 4.294 -0.700 1.00 0.00 43 GLU A CA 17
ATOM 18234 C C . GLU A 1 43 ? 1.783 3.443 -0.625 1.00 0.00 43 GLU A C 17
ATOM 18235 O O . GLU A 1 43 ? 2.896 3.968 -0.581 1.00 0.00 43 GLU A O 17
ATOM 18247 N N . LYS A 1 44 ? 1.603 2.127 -0.611 1.00 0.00 44 LYS A N 17
ATOM 18248 C CA . LYS A 1 44 ? 2.727 1.202 -0.542 1.00 0.00 44 LYS A CA 17
ATOM 18249 C C . LYS A 1 44 ? 3.778 1.542 -1.594 1.00 0.00 44 LYS A C 17
ATOM 18250 O O . LYS A 1 44 ? 4.956 1.709 -1.279 1.00 0.00 44 LYS A O 17
ATOM 18269 N N . CYS A 1 45 ? 3.343 1.646 -2.846 1.00 0.00 45 CYS A N 17
ATOM 18270 C CA . CYS A 1 45 ? 4.245 1.968 -3.945 1.00 0.00 45 CYS A CA 17
ATOM 18271 C C . CYS A 1 45 ? 4.696 3.424 -3.869 1.00 0.00 45 CYS A C 17
ATOM 18272 O O . CYS A 1 45 ? 5.890 3.718 -3.925 1.00 0.00 45 CYS A O 17
ATOM 18279 N N . ARG A 1 46 ? 3.733 4.330 -3.742 1.00 0.00 46 ARG A N 17
ATOM 18280 C CA . ARG A 1 46 ? 4.031 5.755 -3.659 1.00 0.00 46 ARG A CA 17
ATOM 18281 C C . ARG A 1 46 ? 5.321 5.997 -2.881 1.00 0.00 46 ARG A C 17
ATOM 18282 O O . ARG A 1 46 ? 6.297 6.517 -3.421 1.00 0.00 46 ARG A O 17
ATOM 18303 N N . LYS A 1 47 ? 5.318 5.616 -1.608 1.00 0.00 47 LYS A N 17
ATOM 18304 C CA . LYS A 1 47 ? 6.486 5.789 -0.754 1.00 0.00 47 LYS A CA 17
ATOM 18305 C C . LYS A 1 47 ? 7.702 5.081 -1.344 1.00 0.00 47 LYS A C 17
ATOM 18306 O O . LYS A 1 47 ? 8.826 5.575 -1.250 1.00 0.00 47 LYS A O 17
ATOM 18325 N N . ASP A 1 48 ? 7.468 3.924 -1.953 1.00 0.00 48 ASP A N 17
ATOM 18326 C CA . ASP A 1 48 ? 8.544 3.150 -2.561 1.00 0.00 48 ASP A CA 17
ATOM 18327 C C . ASP A 1 48 ? 9.118 3.875 -3.774 1.00 0.00 48 ASP A C 17
ATOM 18328 O O . ASP A 1 48 ? 8.498 3.915 -4.837 1.00 0.00 48 ASP A O 17
ATOM 18337 N N . SER A 1 49 ? 10.305 4.450 -3.607 1.00 0.00 49 SER A N 17
ATOM 18338 C CA . SER A 1 49 ? 10.960 5.179 -4.687 1.00 0.00 49 SER A CA 17
ATOM 18339 C C . SER A 1 49 ? 11.710 4.224 -5.610 1.00 0.00 49 SER A C 17
ATOM 18340 O O . SER A 1 49 ? 12.666 3.566 -5.196 1.00 0.00 49 SER A O 17
ATOM 18348 N N . CYS A 1 50 ? 11.270 4.153 -6.861 1.00 0.00 50 CYS A N 17
ATOM 18349 C CA . CYS A 1 50 ? 11.899 3.278 -7.845 1.00 0.00 50 CYS A CA 17
ATOM 18350 C C . CYS A 1 50 ? 12.597 4.092 -8.929 1.00 0.00 50 CYS A C 17
ATOM 18351 O O . CYS A 1 50 ? 12.233 4.020 -10.103 1.00 0.00 50 CYS A O 17
ATOM 18359 N N . GLN A 1 51 ? 13.600 4.867 -8.528 1.00 0.00 51 GLN A N 17
ATOM 18360 C CA . GLN A 1 51 ? 14.346 5.696 -9.466 1.00 0.00 51 GLN A CA 17
ATOM 18361 C C . GLN A 1 51 ? 15.729 6.030 -8.917 1.00 0.00 51 GLN A C 17
ATOM 18362 O O . GLN A 1 51 ? 16.004 5.823 -7.735 1.00 0.00 51 GLN A O 17
ATOM 18376 N N . GLU A 1 52 ? 16.596 6.547 -9.782 1.00 0.00 52 GLU A N 17
ATOM 18377 C CA . GLU A 1 52 ? 17.951 6.908 -9.382 1.00 0.00 52 GLU A CA 17
ATOM 18378 C C . GLU A 1 52 ? 18.234 8.377 -9.685 1.00 0.00 52 GLU A C 17
ATOM 18379 O O . GLU A 1 52 ? 17.549 8.997 -10.497 1.00 0.00 52 GLU A O 17
ATOM 18391 N N . ALA A 1 53 ? 19.249 8.925 -9.025 1.00 0.00 53 ALA A N 17
ATOM 18392 C CA . ALA A 1 53 ? 19.625 10.320 -9.223 1.00 0.00 53 ALA A CA 17
ATOM 18393 C C . ALA A 1 53 ? 20.251 10.529 -10.598 1.00 0.00 53 ALA A C 17
ATOM 18394 O O . ALA A 1 53 ? 21.344 10.036 -10.874 1.00 0.00 53 ALA A O 17
ATOM 18401 N N . ALA A 1 54 ? 19.550 11.262 -11.457 1.00 0.00 54 ALA A N 17
ATOM 18402 C CA . ALA A 1 54 ? 20.038 11.537 -12.802 1.00 0.00 54 ALA A CA 17
ATOM 18403 C C . ALA A 1 54 ? 19.527 12.882 -13.307 1.00 0.00 54 ALA A C 17
ATOM 18404 O O . ALA A 1 54 ? 18.471 13.355 -12.884 1.00 0.00 54 ALA A O 17
ATOM 18411 N N . LEU A 1 55 ? 20.282 13.494 -14.213 1.00 0.00 55 LEU A N 17
ATOM 18412 C CA . LEU A 1 55 ? 19.905 14.786 -14.776 1.00 0.00 55 LEU A CA 17
ATOM 18413 C C . LEU A 1 55 ? 18.440 14.789 -15.202 1.00 0.00 55 LEU A C 17
ATOM 18414 O O . LEU A 1 55 ? 17.939 13.802 -15.740 1.00 0.00 55 LEU A O 17
ATOM 18430 N N . ASN A 1 56 ? 17.761 15.905 -14.960 1.00 0.00 56 ASN A N 17
ATOM 18431 C CA . ASN A 1 56 ? 16.354 16.036 -15.321 1.00 0.00 56 ASN A CA 17
ATOM 18432 C C . ASN A 1 56 ? 16.077 15.391 -16.676 1.00 0.00 56 ASN A C 17
ATOM 18433 O O . ASN A 1 56 ? 16.912 15.436 -17.580 1.00 0.00 56 ASN A O 17
ATOM 18444 N N . LYS A 1 57 ? 14.898 14.792 -16.810 1.00 0.00 57 LYS A N 17
ATOM 18445 C CA . LYS A 1 57 ? 14.509 14.139 -18.054 1.00 0.00 57 LYS A CA 17
ATOM 18446 C C . LYS A 1 57 ? 13.969 15.155 -19.056 1.00 0.00 57 LYS A C 17
ATOM 18447 O O . LYS A 1 57 ? 14.441 15.232 -20.190 1.00 0.00 57 LYS A O 17
ATOM 18466 N N . ASP A 1 58 ? 12.980 15.932 -18.629 1.00 0.00 58 ASP A N 17
ATOM 18467 C CA . ASP A 1 58 ? 12.379 16.946 -19.488 1.00 0.00 58 ASP A CA 17
ATOM 18468 C C . ASP A 1 58 ? 11.794 18.084 -18.658 1.00 0.00 58 ASP A C 17
ATOM 18469 O O . ASP A 1 58 ? 11.153 17.852 -17.634 1.00 0.00 58 ASP A O 17
ATOM 18478 N N . GLU A 1 59 ? 12.021 19.315 -19.108 1.00 0.00 59 GLU A N 17
ATOM 18479 C CA . GLU A 1 59 ? 11.518 20.489 -18.405 1.00 0.00 59 GLU A CA 17
ATOM 18480 C C . GLU A 1 59 ? 10.304 21.073 -19.121 1.00 0.00 59 GLU A C 17
ATOM 18481 O O . GLU A 1 59 ? 10.378 21.439 -20.294 1.00 0.00 59 GLU A O 17
ATOM 18493 N N . GLY A 1 60 ? 9.186 21.158 -18.407 1.00 0.00 60 GLY A N 17
ATOM 18494 C CA . GLY A 1 60 ? 7.972 21.697 -18.990 1.00 0.00 60 GLY A CA 17
ATOM 18495 C C . GLY A 1 60 ? 7.425 22.873 -18.205 1.00 0.00 60 GLY A C 17
ATOM 18496 O O . GLY A 1 60 ? 6.776 22.693 -17.176 1.00 0.00 60 GLY A O 17
ATOM 18500 N N . ASN A 1 61 ? 7.689 24.082 -18.692 1.00 0.00 61 ASN A N 17
ATOM 18501 C CA . ASN A 1 61 ? 7.220 25.292 -18.027 1.00 0.00 61 ASN A CA 17
ATOM 18502 C C . ASN A 1 61 ? 5.849 25.706 -18.554 1.00 0.00 61 ASN A C 17
ATOM 18503 O O . ASN A 1 61 ? 4.999 26.176 -17.799 1.00 0.00 61 ASN A O 17
ATOM 18514 N N . GLU A 1 62 ? 5.642 25.526 -19.855 1.00 0.00 62 GLU A N 17
ATOM 18515 C CA . GLU A 1 62 ? 4.374 25.880 -20.482 1.00 0.00 62 GLU A CA 17
ATOM 18516 C C . GLU A 1 62 ? 3.338 24.779 -20.275 1.00 0.00 62 GLU A C 17
ATOM 18517 O O . GLU A 1 62 ? 2.650 24.375 -21.213 1.00 0.00 62 GLU A O 17
ATOM 18529 N N . SER A 1 63 ? 3.233 24.298 -19.041 1.00 0.00 63 SER A N 17
ATOM 18530 C CA . SER A 1 63 ? 2.284 23.241 -18.710 1.00 0.00 63 SER A CA 17
ATOM 18531 C C . SER A 1 63 ? 1.375 23.667 -17.562 1.00 0.00 63 SER A C 17
ATOM 18532 O O . SER A 1 63 ? 1.634 23.354 -16.401 1.00 0.00 63 SER A O 17
ATOM 18540 N N . GLY A 1 64 ? 0.306 24.384 -17.896 1.00 0.00 64 GLY A N 17
ATOM 18541 C CA . GLY A 1 64 ? -0.627 24.842 -16.884 1.00 0.00 64 GLY A CA 17
ATOM 18542 C C . GLY A 1 64 ? 0.000 25.835 -15.925 1.00 0.00 64 GLY A C 17
ATOM 18543 O O . GLY A 1 64 ? 1.129 25.645 -15.472 1.00 0.00 64 GLY A O 17
ATOM 18547 N N . LYS A 1 65 ? -0.733 26.899 -15.615 1.00 0.00 65 LYS A N 17
ATOM 18548 C CA . LYS A 1 65 ? -0.244 27.927 -14.705 1.00 0.00 65 LYS A CA 17
ATOM 18549 C C . LYS A 1 65 ? -0.571 27.574 -13.258 1.00 0.00 65 LYS A C 17
ATOM 18550 O O . LYS A 1 65 ? -1.053 28.412 -12.496 1.00 0.00 65 LYS A O 17
ATOM 18569 N N . LYS A 1 66 ? -0.306 26.326 -12.884 1.00 0.00 66 LYS A N 17
ATOM 18570 C CA . LYS A 1 66 ? -0.570 25.861 -11.527 1.00 0.00 66 LYS A CA 17
ATOM 18571 C C . LYS A 1 66 ? 0.629 25.099 -10.971 1.00 0.00 66 LYS A C 17
ATOM 18572 O O . LYS A 1 66 ? 0.491 24.285 -10.057 1.00 0.00 66 LYS A O 17
ATOM 18591 N N . THR A 1 67 ? 1.806 25.370 -11.526 1.00 0.00 67 THR A N 17
ATOM 18592 C CA . THR A 1 67 ? 3.029 24.710 -11.085 1.00 0.00 67 THR A CA 17
ATOM 18593 C C . THR A 1 67 ? 3.529 25.300 -9.771 1.00 0.00 67 THR A C 17
ATOM 18594 O O . THR A 1 67 ? 3.521 26.517 -9.584 1.00 0.00 67 THR A O 17
ATOM 18605 N N . SER A 1 68 ? 3.963 24.431 -8.865 1.00 0.00 68 SER A N 17
ATOM 18606 C CA . SER A 1 68 ? 4.465 24.867 -7.567 1.00 0.00 68 SER A CA 17
ATOM 18607 C C . SER A 1 68 ? 5.831 25.531 -7.707 1.00 0.00 68 SER A C 17
ATOM 18608 O O . SER A 1 68 ? 6.059 26.624 -7.191 1.00 0.00 68 SER A O 17
ATOM 18616 N N . GLY A 1 69 ? 6.739 24.860 -8.410 1.00 0.00 69 GLY A N 17
ATOM 18617 C CA . GLY A 1 69 ? 8.072 25.399 -8.606 1.00 0.00 69 GLY A CA 17
ATOM 18618 C C . GLY A 1 69 ? 9.145 24.540 -7.966 1.00 0.00 69 GLY A C 17
ATOM 18619 O O . GLY A 1 69 ? 8.932 23.917 -6.925 1.00 0.00 69 GLY A O 17
ATOM 18623 N N . PRO A 1 70 ? 10.328 24.497 -8.596 1.00 0.00 70 PRO A N 17
ATOM 18624 C CA . PRO A 1 70 ? 11.461 23.710 -8.100 1.00 0.00 70 PRO A CA 17
ATOM 18625 C C . PRO A 1 70 ? 12.053 24.289 -6.820 1.00 0.00 70 PRO A C 17
ATOM 18626 O O . PRO A 1 70 ? 12.827 25.245 -6.860 1.00 0.00 70 PRO A O 17
ATOM 18637 N N . SER A 1 71 ? 11.683 23.704 -5.685 1.00 0.00 71 SER A N 17
ATOM 18638 C CA . SER A 1 71 ? 12.175 24.165 -4.392 1.00 0.00 71 SER A CA 17
ATOM 18639 C C . SER A 1 71 ? 13.700 24.202 -4.373 1.00 0.00 71 SER A C 17
ATOM 18640 O O . SER A 1 71 ? 14.304 25.239 -4.097 1.00 0.00 71 SER A O 17
ATOM 18648 N N . SER A 1 72 ? 14.318 23.062 -4.668 1.00 0.00 72 SER A N 17
ATOM 18649 C CA . SER A 1 72 ? 15.772 22.962 -4.681 1.00 0.00 72 SER A CA 17
ATOM 18650 C C . SER A 1 72 ? 16.251 22.171 -5.895 1.00 0.00 72 SER A C 17
ATOM 18651 O O . SER A 1 72 ? 15.558 21.277 -6.380 1.00 0.00 72 SER A O 17
ATOM 18659 N N . GLY A 1 73 ? 17.442 22.507 -6.381 1.00 0.00 73 GLY A N 17
ATOM 18660 C CA . GLY A 1 73 ? 17.994 21.820 -7.533 1.00 0.00 73 GLY A CA 17
ATOM 18661 C C . GLY A 1 73 ? 18.371 20.384 -7.227 1.00 0.00 73 GLY A C 17
ATOM 18662 O O . GLY A 1 73 ? 19.130 19.788 -7.989 1.00 0.00 73 GLY A O 17
ATOM 18667 N N . GLY A 1 1 ? 8.404 -9.789 9.920 1.00 0.00 1 GLY A N 18
ATOM 18668 C CA . GLY A 1 1 ? 8.342 -9.004 8.701 1.00 0.00 1 GLY A CA 18
ATOM 18669 C C . GLY A 1 1 ? 6.919 -8.753 8.245 1.00 0.00 1 GLY A C 18
ATOM 18670 O O . GLY A 1 1 ? 6.045 -8.444 9.055 1.00 0.00 1 GLY A O 18
ATOM 18674 N N . SER A 1 2 ? 6.685 -8.883 6.943 1.00 0.00 2 SER A N 18
ATOM 18675 C CA . SER A 1 2 ? 5.358 -8.663 6.379 1.00 0.00 2 SER A CA 18
ATOM 18676 C C . SER A 1 2 ? 4.980 -9.791 5.424 1.00 0.00 2 SER A C 18
ATOM 18677 O O . SER A 1 2 ? 5.840 -10.535 4.953 1.00 0.00 2 SER A O 18
ATOM 18685 N N . SER A 1 3 ? 3.686 -9.910 5.142 1.00 0.00 3 SER A N 18
ATOM 18686 C CA . SER A 1 3 ? 3.192 -10.949 4.246 1.00 0.00 3 SER A CA 18
ATOM 18687 C C . SER A 1 3 ? 2.218 -10.368 3.225 1.00 0.00 3 SER A C 18
ATOM 18688 O O . SER A 1 3 ? 2.284 -10.685 2.038 1.00 0.00 3 SER A O 18
ATOM 18696 N N . GLY A 1 4 ? 1.315 -9.515 3.698 1.00 0.00 4 GLY A N 18
ATOM 18697 C CA . GLY A 1 4 ? 0.340 -8.902 2.814 1.00 0.00 4 GLY A CA 18
ATOM 18698 C C . GLY A 1 4 ? -0.710 -9.887 2.339 1.00 0.00 4 GLY A C 18
ATOM 18699 O O . GLY A 1 4 ? -0.814 -10.996 2.862 1.00 0.00 4 GLY A O 18
ATOM 18703 N N . SER A 1 5 ? -1.493 -9.480 1.344 1.00 0.00 5 SER A N 18
ATOM 18704 C CA . SER A 1 5 ? -2.545 -10.332 0.802 1.00 0.00 5 SER A CA 18
ATOM 18705 C C . SER A 1 5 ? -2.622 -10.200 -0.716 1.00 0.00 5 SER A C 18
ATOM 18706 O O . SER A 1 5 ? -1.993 -9.322 -1.307 1.00 0.00 5 SER A O 18
ATOM 18714 N N . SER A 1 6 ? -3.397 -11.080 -1.341 1.00 0.00 6 SER A N 18
ATOM 18715 C CA . SER A 1 6 ? -3.554 -11.066 -2.791 1.00 0.00 6 SER A CA 18
ATOM 18716 C C . SER A 1 6 ? -4.678 -10.121 -3.207 1.00 0.00 6 SER A C 18
ATOM 18717 O O . SER A 1 6 ? -4.499 -9.272 -4.078 1.00 0.00 6 SER A O 18
ATOM 18725 N N . GLY A 1 7 ? -5.837 -10.276 -2.575 1.00 0.00 7 GLY A N 18
ATOM 18726 C CA . GLY A 1 7 ? -6.974 -9.431 -2.891 1.00 0.00 7 GLY A CA 18
ATOM 18727 C C . GLY A 1 7 ? -8.072 -10.184 -3.616 1.00 0.00 7 GLY A C 18
ATOM 18728 O O . GLY A 1 7 ? -8.118 -11.414 -3.584 1.00 0.00 7 GLY A O 18
ATOM 18732 N N . LYS A 1 8 ? -8.960 -9.445 -4.272 1.00 0.00 8 LYS A N 18
ATOM 18733 C CA . LYS A 1 8 ? -10.065 -10.048 -5.008 1.00 0.00 8 LYS A CA 18
ATOM 18734 C C . LYS A 1 8 ? -9.701 -10.236 -6.477 1.00 0.00 8 LYS A C 18
ATOM 18735 O O . LYS A 1 8 ? -8.797 -9.577 -6.992 1.00 0.00 8 LYS A O 18
ATOM 18754 N N . ARG A 1 9 ? -10.410 -11.138 -7.148 1.00 0.00 9 ARG A N 18
ATOM 18755 C CA . ARG A 1 9 ? -10.162 -11.411 -8.558 1.00 0.00 9 ARG A CA 18
ATOM 18756 C C . ARG A 1 9 ? -10.876 -10.395 -9.443 1.00 0.00 9 ARG A C 18
ATOM 18757 O O . ARG A 1 9 ? -10.240 -9.658 -10.196 1.00 0.00 9 ARG A O 18
ATOM 18778 N N . GLN A 1 10 ? -12.202 -10.361 -9.346 1.00 0.00 10 GLN A N 18
ATOM 18779 C CA . GLN A 1 10 ? -13.002 -9.436 -10.139 1.00 0.00 10 GLN A CA 18
ATOM 18780 C C . GLN A 1 10 ? -14.441 -9.391 -9.636 1.00 0.00 10 GLN A C 18
ATOM 18781 O O . GLN A 1 10 ? -15.148 -10.398 -9.654 1.00 0.00 10 GLN A O 18
ATOM 18795 N N . LYS A 1 11 ? -14.868 -8.216 -9.185 1.00 0.00 11 LYS A N 18
ATOM 18796 C CA . LYS A 1 11 ? -16.223 -8.038 -8.676 1.00 0.00 11 LYS A CA 18
ATOM 18797 C C . LYS A 1 11 ? -16.631 -6.569 -8.719 1.00 0.00 11 LYS A C 18
ATOM 18798 O O . LYS A 1 11 ? -15.781 -5.680 -8.761 1.00 0.00 11 LYS A O 18
ATOM 18817 N N . ILE A 1 12 ? -17.937 -6.322 -8.708 1.00 0.00 12 ILE A N 18
ATOM 18818 C CA . ILE A 1 12 ? -18.457 -4.961 -8.744 1.00 0.00 12 ILE A CA 18
ATOM 18819 C C . ILE A 1 12 ? -17.732 -4.069 -7.741 1.00 0.00 12 ILE A C 18
ATOM 18820 O O . ILE A 1 12 ? -17.182 -4.551 -6.750 1.00 0.00 12 ILE A O 18
ATOM 18836 N N . HIS A 1 13 ? -17.736 -2.767 -8.005 1.00 0.00 13 HIS A N 18
ATOM 18837 C CA . HIS A 1 13 ? -17.081 -1.806 -7.125 1.00 0.00 13 HIS A CA 18
ATOM 18838 C C . HIS A 1 13 ? -18.044 -1.306 -6.052 1.00 0.00 13 HIS A C 18
ATOM 18839 O O . HIS A 1 13 ? -19.221 -1.670 -6.042 1.00 0.00 13 HIS A O 18
ATOM 18853 N N . LEU A 1 14 ? -17.538 -0.471 -5.152 1.00 0.00 14 LEU A N 18
ATOM 18854 C CA . LEU A 1 14 ? -18.353 0.078 -4.074 1.00 0.00 14 LEU A CA 18
ATOM 18855 C C . LEU A 1 14 ? -18.551 1.580 -4.253 1.00 0.00 14 LEU A C 18
ATOM 18856 O O . LEU A 1 14 ? -17.953 2.195 -5.135 1.00 0.00 14 LEU A O 18
ATOM 18872 N N . GLY A 1 15 ? -19.393 2.166 -3.407 1.00 0.00 15 GLY A N 18
ATOM 18873 C CA . GLY A 1 15 ? -19.653 3.592 -3.487 1.00 0.00 15 GLY A CA 18
ATOM 18874 C C . GLY A 1 15 ? -18.546 4.418 -2.862 1.00 0.00 15 GLY A C 18
ATOM 18875 O O . GLY A 1 15 ? -18.812 5.357 -2.111 1.00 0.00 15 GLY A O 18
ATOM 18879 N N . ASP A 1 16 ? -17.303 4.069 -3.171 1.00 0.00 16 ASP A N 18
ATOM 18880 C CA . ASP A 1 16 ? -16.151 4.785 -2.634 1.00 0.00 16 ASP A CA 18
ATOM 18881 C C . ASP A 1 16 ? -15.191 5.184 -3.751 1.00 0.00 16 ASP A C 18
ATOM 18882 O O . ASP A 1 16 ? -15.373 4.800 -4.906 1.00 0.00 16 ASP A O 18
ATOM 18891 N N . ARG A 1 17 ? -14.169 5.957 -3.397 1.00 0.00 17 ARG A N 18
ATOM 18892 C CA . ARG A 1 17 ? -13.181 6.409 -4.369 1.00 0.00 17 ARG A CA 18
ATOM 18893 C C . ARG A 1 17 ? -11.920 5.552 -4.302 1.00 0.00 17 ARG A C 18
ATOM 18894 O O . ARG A 1 17 ? -10.877 6.002 -3.829 1.00 0.00 17 ARG A O 18
ATOM 18915 N N . SER A 1 18 ? -12.025 4.316 -4.779 1.00 0.00 18 SER A N 18
ATOM 18916 C CA . SER A 1 18 ? -10.895 3.395 -4.770 1.00 0.00 18 SER A CA 18
ATOM 18917 C C . SER A 1 18 ? -10.336 3.207 -6.177 1.00 0.00 18 SER A C 18
ATOM 18918 O O . SER A 1 18 ? -11.049 2.787 -7.088 1.00 0.00 18 SER A O 18
ATOM 18926 N N . GLN A 1 19 ? -9.056 3.521 -6.345 1.00 0.00 19 GLN A N 18
ATOM 18927 C CA . GLN A 1 19 ? -8.400 3.388 -7.641 1.00 0.00 19 GLN A CA 18
ATOM 18928 C C . GLN A 1 19 ? -7.477 2.174 -7.662 1.00 0.00 19 GLN A C 18
ATOM 18929 O O . GLN A 1 19 ? -6.917 1.789 -6.635 1.00 0.00 19 GLN A O 18
ATOM 18943 N N . LYS A 1 20 ? -7.323 1.575 -8.837 1.00 0.00 20 LYS A N 18
ATOM 18944 C CA . LYS A 1 20 ? -6.467 0.405 -8.993 1.00 0.00 20 LYS A CA 18
ATOM 18945 C C . LYS A 1 20 ? -5.054 0.814 -9.397 1.00 0.00 20 LYS A C 18
ATOM 18946 O O . LYS A 1 20 ? -4.839 1.349 -10.485 1.00 0.00 20 LYS A O 18
ATOM 18965 N N . CYS A 1 21 ? -4.094 0.559 -8.514 1.00 0.00 21 CYS A N 18
ATOM 18966 C CA . CYS A 1 21 ? -2.701 0.900 -8.779 1.00 0.00 21 CYS A CA 18
ATOM 18967 C C . CYS A 1 21 ? -2.193 0.183 -10.026 1.00 0.00 21 CYS A C 18
ATOM 18968 O O . CYS A 1 21 ? -2.765 -0.819 -10.455 1.00 0.00 21 CYS A O 18
ATOM 18975 N N . SER A 1 22 ? -1.116 0.705 -10.604 1.00 0.00 22 SER A N 18
ATOM 18976 C CA . SER A 1 22 ? -0.532 0.117 -11.804 1.00 0.00 22 SER A CA 18
ATOM 18977 C C . SER A 1 22 ? 0.789 -0.575 -11.483 1.00 0.00 22 SER A C 18
ATOM 18978 O O . SER A 1 22 ? 1.113 -1.616 -12.055 1.00 0.00 22 SER A O 18
ATOM 18986 N N . LYS A 1 23 ? 1.549 0.011 -10.564 1.00 0.00 23 LYS A N 18
ATOM 18987 C CA . LYS A 1 23 ? 2.835 -0.547 -10.164 1.00 0.00 23 LYS A CA 18
ATOM 18988 C C . LYS A 1 23 ? 2.684 -2.001 -9.727 1.00 0.00 23 LYS A C 18
ATOM 18989 O O . LYS A 1 23 ? 3.292 -2.901 -10.307 1.00 0.00 23 LYS A O 18
ATOM 19008 N N . CYS A 1 24 ? 1.869 -2.224 -8.701 1.00 0.00 24 CYS A N 18
ATOM 19009 C CA . CYS A 1 24 ? 1.637 -3.568 -8.187 1.00 0.00 24 CYS A CA 18
ATOM 19010 C C . CYS A 1 24 ? 0.274 -4.092 -8.630 1.00 0.00 24 CYS A C 18
ATOM 19011 O O . CYS A 1 24 ? 0.143 -5.246 -9.035 1.00 0.00 24 CYS A O 18
ATOM 19018 N N . GLY A 1 25 ? -0.739 -3.235 -8.548 1.00 0.00 25 GLY A N 18
ATOM 19019 C CA . GLY A 1 25 ? -2.078 -3.629 -8.944 1.00 0.00 25 GLY A CA 18
ATOM 19020 C C . GLY A 1 25 ? -2.971 -3.925 -7.755 1.00 0.00 25 GLY A C 18
ATOM 19021 O O . GLY A 1 25 ? -3.692 -4.923 -7.746 1.00 0.00 25 GLY A O 18
ATOM 19025 N N . ILE A 1 26 ? -2.920 -3.058 -6.749 1.00 0.00 26 ILE A N 18
ATOM 19026 C CA . ILE A 1 26 ? -3.730 -3.233 -5.550 1.00 0.00 26 ILE A CA 18
ATOM 19027 C C . ILE A 1 26 ? -4.806 -2.156 -5.451 1.00 0.00 26 ILE A C 18
ATOM 19028 O O . ILE A 1 26 ? -4.676 -1.080 -6.036 1.00 0.00 26 ILE A O 18
ATOM 19044 N N . ILE A 1 27 ? -5.865 -2.453 -4.707 1.00 0.00 27 ILE A N 18
ATOM 19045 C CA . ILE A 1 27 ? -6.962 -1.509 -4.529 1.00 0.00 27 ILE A CA 18
ATOM 19046 C C . ILE A 1 27 ? -6.694 -0.569 -3.359 1.00 0.00 27 ILE A C 18
ATOM 19047 O O . ILE A 1 27 ? -6.511 -1.010 -2.224 1.00 0.00 27 ILE A O 18
ATOM 19063 N N . PHE A 1 28 ? -6.674 0.729 -3.643 1.00 0.00 28 PHE A N 18
ATOM 19064 C CA . PHE A 1 28 ? -6.429 1.733 -2.614 1.00 0.00 28 PH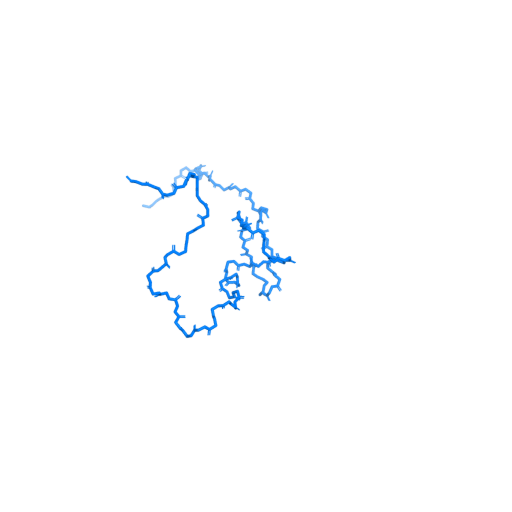E A CA 18
ATOM 19065 C C . PHE A 1 28 ? -7.336 2.944 -2.809 1.00 0.00 28 PHE A C 18
ATOM 19066 O O . PHE A 1 28 ? -7.767 3.237 -3.925 1.00 0.00 28 PHE A O 18
ATOM 19083 N N . ILE A 1 29 ? -7.621 3.645 -1.717 1.00 0.00 29 ILE A N 18
ATOM 19084 C CA . ILE A 1 29 ? -8.476 4.824 -1.768 1.00 0.00 29 ILE A CA 18
ATOM 19085 C C . ILE A 1 29 ? -7.662 6.081 -2.057 1.00 0.00 29 ILE A C 18
ATOM 19086 O O . ILE A 1 29 ? -6.598 6.292 -1.474 1.00 0.00 29 ILE A O 18
ATOM 19102 N N . ARG A 1 30 ? -8.169 6.913 -2.961 1.00 0.00 30 ARG A N 18
ATOM 19103 C CA . ARG A 1 30 ? -7.490 8.150 -3.328 1.00 0.00 30 ARG A CA 18
ATOM 19104 C C . ARG A 1 30 ? -8.429 9.345 -3.199 1.00 0.00 30 ARG A C 18
ATOM 19105 O O . ARG A 1 30 ? -9.638 9.221 -3.395 1.00 0.00 30 ARG A O 18
ATOM 19126 N N . ARG A 1 31 ? -7.864 10.502 -2.867 1.00 0.00 31 ARG A N 18
ATOM 19127 C CA . ARG A 1 31 ? -8.652 11.719 -2.710 1.00 0.00 31 ARG A CA 18
ATOM 19128 C C . ARG A 1 31 ? -9.346 12.089 -4.017 1.00 0.00 31 ARG A C 18
ATOM 19129 O O . ARG A 1 31 ? -8.878 11.741 -5.101 1.00 0.00 31 ARG A O 18
ATOM 19150 N N . SER A 1 32 ? -10.466 12.796 -3.906 1.00 0.00 32 SER A N 18
ATOM 19151 C CA . SER A 1 32 ? -11.228 13.210 -5.079 1.00 0.00 32 SER A CA 18
ATOM 19152 C C . SER A 1 32 ? -11.068 14.707 -5.330 1.00 0.00 32 SER A C 18
ATOM 19153 O O . SER A 1 32 ? -10.764 15.133 -6.445 1.00 0.00 32 SER A O 18
ATOM 19161 N N . THR A 1 33 ? -11.276 15.501 -4.285 1.00 0.00 33 THR A N 18
ATOM 19162 C CA . THR A 1 33 ? -11.157 16.950 -4.390 1.00 0.00 33 THR A CA 18
ATOM 19163 C C . THR A 1 33 ? -9.788 17.351 -4.926 1.00 0.00 33 THR A C 18
ATOM 19164 O O . THR A 1 33 ? -8.758 16.874 -4.447 1.00 0.00 33 THR A O 18
ATOM 19175 N N . LEU A 1 34 ? -9.781 18.232 -5.920 1.00 0.00 34 LEU A N 18
ATOM 19176 C CA . LEU A 1 34 ? -8.537 18.699 -6.521 1.00 0.00 34 LEU A CA 18
ATOM 19177 C C . LEU A 1 34 ? -7.792 17.550 -7.193 1.00 0.00 34 LEU A C 18
ATOM 19178 O O . LEU A 1 34 ? -6.576 17.419 -7.053 1.00 0.00 34 LEU A O 18
ATOM 19194 N N . SER A 1 35 ? -8.530 16.722 -7.926 1.00 0.00 35 SER A N 18
ATOM 19195 C CA . SER A 1 35 ? -7.940 15.583 -8.620 1.00 0.00 35 SER A CA 18
ATOM 19196 C C . SER A 1 35 ? -6.738 16.018 -9.454 1.00 0.00 35 SER A C 18
ATOM 19197 O O . SER A 1 35 ? -6.890 16.518 -10.568 1.00 0.00 35 SER A O 18
ATOM 19205 N N . ARG A 1 36 ? -5.543 15.824 -8.904 1.00 0.00 36 ARG A N 18
ATOM 19206 C CA . ARG A 1 36 ? -4.315 16.197 -9.595 1.00 0.00 36 ARG A CA 18
ATOM 19207 C C . ARG A 1 36 ? -3.752 15.014 -10.379 1.00 0.00 36 ARG A C 18
ATOM 19208 O O . ARG A 1 36 ? -3.668 13.899 -9.864 1.00 0.00 36 ARG A O 18
ATOM 19229 N N . ARG A 1 37 ? -3.368 15.267 -11.626 1.00 0.00 37 ARG A N 18
ATOM 19230 C CA . ARG A 1 37 ? -2.815 14.223 -12.481 1.00 0.00 37 ARG A CA 18
ATOM 19231 C C . ARG A 1 37 ? -1.537 13.647 -11.877 1.00 0.00 37 ARG A C 18
ATOM 19232 O O . ARG A 1 37 ? -0.651 14.386 -11.448 1.00 0.00 37 ARG A O 18
ATOM 19253 N N . LYS A 1 38 ? -1.449 12.321 -11.848 1.00 0.00 38 LYS A N 18
ATOM 19254 C CA . LYS A 1 38 ? -0.281 11.644 -11.298 1.00 0.00 38 LYS A CA 18
ATOM 19255 C C . LYS A 1 38 ? -0.394 10.133 -11.476 1.00 0.00 38 LYS A C 18
ATOM 19256 O O . LYS A 1 38 ? -1.378 9.633 -12.022 1.00 0.00 38 LYS A O 18
ATOM 19275 N N . THR A 1 39 ? 0.619 9.409 -11.011 1.00 0.00 39 THR A N 18
ATOM 19276 C CA . THR A 1 39 ? 0.633 7.956 -11.118 1.00 0.00 39 THR A CA 18
ATOM 19277 C C . THR A 1 39 ? -0.361 7.323 -10.151 1.00 0.00 39 THR A C 18
ATOM 19278 O O . THR A 1 39 ? -0.462 7.709 -8.986 1.00 0.00 39 THR A O 18
ATOM 19289 N N . PRO A 1 40 ? -1.115 6.329 -10.643 1.00 0.00 40 PRO A N 18
ATOM 19290 C CA . PRO A 1 40 ? -2.115 5.621 -9.838 1.00 0.00 40 PRO A CA 18
ATOM 19291 C C . PRO A 1 40 ? -1.479 4.742 -8.766 1.00 0.00 40 PRO A C 18
ATOM 19292 O O . PRO A 1 40 ? -2.168 3.987 -8.081 1.00 0.00 40 PRO A O 18
ATOM 19303 N N . MET A 1 41 ? -0.162 4.845 -8.627 1.00 0.00 41 MET A N 18
ATOM 19304 C CA . MET A 1 41 ? 0.566 4.060 -7.636 1.00 0.00 41 MET A CA 18
ATOM 19305 C C . MET A 1 41 ? -0.116 4.138 -6.274 1.00 0.00 41 MET A C 18
ATOM 19306 O O . MET A 1 41 ? -0.535 5.210 -5.838 1.00 0.00 41 MET A O 18
ATOM 19320 N N . CYS A 1 42 ? -0.224 2.994 -5.605 1.00 0.00 42 CYS A N 18
ATOM 19321 C CA . CYS A 1 42 ? -0.855 2.932 -4.293 1.00 0.00 42 CYS A CA 18
ATOM 19322 C C . CYS A 1 42 ? 0.042 3.556 -3.228 1.00 0.00 42 CYS A C 18
ATOM 19323 O O . CYS A 1 42 ? 1.251 3.681 -3.416 1.00 0.00 42 CYS A O 18
ATOM 19330 N N . GLU A 1 43 ? -0.561 3.947 -2.109 1.00 0.00 43 GLU A N 18
ATOM 19331 C CA . GLU A 1 43 ? 0.183 4.559 -1.014 1.00 0.00 43 GLU A CA 18
ATOM 19332 C C . GLU A 1 43 ? 1.461 3.778 -0.722 1.00 0.00 43 GLU A C 18
ATOM 19333 O O . GLU A 1 43 ? 2.529 4.360 -0.532 1.00 0.00 43 GLU A O 18
ATOM 19345 N N . LYS A 1 44 ? 1.343 2.455 -0.685 1.00 0.00 44 LYS A N 18
ATOM 19346 C CA . LYS A 1 44 ? 2.487 1.591 -0.416 1.00 0.00 44 LYS A CA 18
ATOM 19347 C C . LYS A 1 44 ? 3.584 1.802 -1.455 1.00 0.00 44 LYS A C 18
ATOM 19348 O O . LYS A 1 44 ? 4.729 2.098 -1.112 1.00 0.00 44 LYS A O 18
ATOM 19367 N N . CYS A 1 45 ? 3.226 1.650 -2.726 1.00 0.00 45 CYS A N 18
ATOM 19368 C CA . CYS A 1 45 ? 4.179 1.824 -3.815 1.00 0.00 45 CYS A CA 18
ATOM 19369 C C . CYS A 1 45 ? 4.795 3.220 -3.780 1.00 0.00 45 CYS A C 18
ATOM 19370 O O . CYS A 1 45 ? 6.003 3.381 -3.953 1.00 0.00 45 CYS A O 18
ATOM 19377 N N . ARG A 1 46 ? 3.956 4.226 -3.556 1.00 0.00 46 ARG A N 18
ATOM 19378 C CA . ARG A 1 46 ? 4.416 5.608 -3.499 1.00 0.00 46 ARG A CA 18
ATOM 19379 C C . ARG A 1 46 ? 5.662 5.730 -2.626 1.00 0.00 46 ARG A C 18
ATOM 19380 O O . ARG A 1 46 ? 6.601 6.452 -2.963 1.00 0.00 46 ARG A O 18
ATOM 19401 N N . LYS A 1 47 ? 5.664 5.020 -1.503 1.00 0.00 47 LYS A N 18
ATOM 19402 C CA . LYS A 1 47 ? 6.793 5.047 -0.582 1.00 0.00 47 LYS A CA 18
ATOM 19403 C C . LYS A 1 47 ? 8.002 4.336 -1.181 1.00 0.00 47 LYS A C 18
ATOM 19404 O O . LYS A 1 47 ? 9.129 4.824 -1.090 1.00 0.00 47 LYS A O 18
ATOM 19423 N N . ASP A 1 48 ? 7.760 3.183 -1.795 1.00 0.00 48 ASP A N 18
ATOM 19424 C CA . ASP A 1 48 ? 8.829 2.407 -2.412 1.00 0.00 48 ASP A CA 18
ATOM 19425 C C . ASP A 1 48 ? 9.737 3.301 -3.250 1.00 0.00 48 ASP A C 18
ATOM 19426 O O . ASP A 1 48 ? 10.944 3.367 -3.020 1.00 0.00 48 ASP A O 18
ATOM 19435 N N . SER A 1 49 ? 9.147 3.988 -4.223 1.00 0.00 49 SER A N 18
ATOM 19436 C CA . SER A 1 49 ? 9.903 4.875 -5.100 1.00 0.00 49 SER A CA 18
ATOM 19437 C C . SER A 1 49 ? 9.105 6.136 -5.415 1.00 0.00 49 SER A C 18
ATOM 19438 O O . SER A 1 49 ? 7.883 6.165 -5.265 1.00 0.00 49 SER A O 18
ATOM 19446 N N . CYS A 1 50 ? 9.804 7.177 -5.854 1.00 0.00 50 CYS A N 18
ATOM 19447 C CA . CYS A 1 50 ? 9.162 8.443 -6.190 1.00 0.00 50 CYS A CA 18
ATOM 19448 C C . CYS A 1 50 ? 9.401 8.801 -7.654 1.00 0.00 50 CYS A C 18
ATOM 19449 O O . CYS A 1 50 ? 10.300 9.578 -7.973 1.00 0.00 50 CYS A O 18
ATOM 19457 N N . GLN A 1 51 ? 8.590 8.228 -8.538 1.00 0.00 51 GLN A N 18
ATOM 19458 C CA . GLN A 1 51 ? 8.715 8.485 -9.967 1.00 0.00 51 GLN A CA 18
ATOM 19459 C C . GLN A 1 51 ? 7.804 9.631 -10.396 1.00 0.00 51 GLN A C 18
ATOM 19460 O O . GLN A 1 51 ? 6.687 9.767 -9.897 1.00 0.00 51 GLN A O 18
ATOM 19474 N N . GLU A 1 52 ? 8.288 10.451 -11.323 1.00 0.00 52 GLU A N 18
ATOM 19475 C CA . GLU A 1 52 ? 7.516 11.585 -11.818 1.00 0.00 52 GLU A CA 18
ATOM 19476 C C . GLU A 1 52 ? 6.487 11.134 -12.850 1.00 0.00 52 GLU A C 18
ATOM 19477 O O . GLU A 1 52 ? 6.606 10.056 -13.431 1.00 0.00 52 GLU A O 18
ATOM 19489 N N . ALA A 1 53 ? 5.476 11.968 -13.073 1.00 0.00 53 ALA A N 18
ATOM 19490 C CA . ALA A 1 53 ? 4.427 11.656 -14.035 1.00 0.00 53 ALA A CA 18
ATOM 19491 C C . ALA A 1 53 ? 3.743 12.926 -14.531 1.00 0.00 53 ALA A C 18
ATOM 19492 O O . ALA A 1 53 ? 3.406 13.809 -13.743 1.00 0.00 53 ALA A O 18
ATOM 19499 N N . ALA A 1 54 ? 3.541 13.010 -15.842 1.00 0.00 54 ALA A N 18
ATOM 19500 C CA . ALA A 1 54 ? 2.896 14.171 -16.442 1.00 0.00 54 ALA A CA 18
ATOM 19501 C C . ALA A 1 54 ? 1.856 13.749 -17.475 1.00 0.00 54 ALA A C 18
ATOM 19502 O O . ALA A 1 54 ? 2.199 13.264 -18.554 1.00 0.00 54 ALA A O 18
ATOM 19509 N N . LEU A 1 55 ? 0.585 13.935 -17.138 1.00 0.00 55 LEU A N 18
ATOM 19510 C CA . LEU A 1 55 ? -0.506 13.573 -18.036 1.00 0.00 55 LEU A CA 18
ATOM 19511 C C . LEU A 1 55 ? -1.489 14.728 -18.193 1.00 0.00 55 LEU A C 18
ATOM 19512 O O . LEU A 1 55 ? -2.099 15.174 -17.222 1.00 0.00 55 LEU A O 18
ATOM 19528 N N . ASN A 1 56 ? -1.638 15.208 -19.424 1.00 0.00 56 ASN A N 18
ATOM 19529 C CA . ASN A 1 56 ? -2.549 16.311 -19.709 1.00 0.00 56 ASN A CA 18
ATOM 19530 C C . ASN A 1 56 ? -3.891 16.101 -19.016 1.00 0.00 56 ASN A C 18
ATOM 19531 O O . ASN A 1 56 ? -4.503 15.038 -19.131 1.00 0.00 56 ASN A O 18
ATOM 19542 N N . LYS A 1 57 ? -4.346 17.121 -18.297 1.00 0.00 57 LYS A N 18
ATOM 19543 C CA . LYS A 1 57 ? -5.617 17.051 -17.586 1.00 0.00 57 LYS A CA 18
ATOM 19544 C C . LYS A 1 57 ? -6.295 18.417 -17.547 1.00 0.00 57 LYS A C 18
ATOM 19545 O O . LYS A 1 57 ? -5.628 19.451 -17.529 1.00 0.00 57 LYS A O 18
ATOM 19564 N N . ASP A 1 58 ? -7.624 18.413 -17.534 1.00 0.00 58 ASP A N 18
ATOM 19565 C CA . ASP A 1 58 ? -8.392 19.652 -17.494 1.00 0.00 58 ASP A CA 18
ATOM 19566 C C . ASP A 1 58 ? -9.794 19.405 -16.947 1.00 0.00 58 ASP A C 18
ATOM 19567 O O . ASP A 1 58 ? -10.229 18.260 -16.824 1.00 0.00 58 ASP A O 18
ATOM 19576 N N . GLU A 1 59 ? -10.495 20.486 -16.619 1.00 0.00 59 GLU A N 18
ATOM 19577 C CA . GLU A 1 59 ? -11.847 20.385 -16.082 1.00 0.00 59 GLU A CA 18
ATOM 19578 C C . GLU A 1 59 ? -11.825 19.870 -14.646 1.00 0.00 59 GLU A C 18
ATOM 19579 O O . GLU A 1 59 ? -12.639 19.030 -14.264 1.00 0.00 59 GLU A O 18
ATOM 19591 N N . GLY A 1 60 ? -10.887 20.381 -13.854 1.00 0.00 60 GLY A N 18
ATOM 19592 C CA . GLY A 1 60 ? -10.775 19.961 -12.469 1.00 0.00 60 GLY A CA 18
ATOM 19593 C C . GLY A 1 60 ? -10.125 21.014 -11.595 1.00 0.00 60 GLY A C 18
ATOM 19594 O O . GLY A 1 60 ? -10.762 21.568 -10.700 1.00 0.00 60 GLY A O 18
ATOM 19598 N N . ASN A 1 61 ? -8.851 21.291 -11.853 1.00 0.00 61 ASN A N 18
ATOM 19599 C CA . ASN A 1 61 ? -8.112 22.283 -11.080 1.00 0.00 61 ASN A CA 18
ATOM 19600 C C . ASN A 1 61 ? -8.776 23.653 -11.179 1.00 0.00 61 ASN A C 18
ATOM 19601 O O . ASN A 1 61 ? -8.730 24.302 -12.223 1.00 0.00 61 ASN A O 18
ATOM 19612 N N . GLU A 1 62 ? -9.393 24.086 -10.084 1.00 0.00 62 GLU A N 18
ATOM 19613 C CA . GLU A 1 62 ? -10.067 25.379 -10.048 1.00 0.00 62 GLU A CA 18
ATOM 19614 C C . GLU A 1 62 ? -9.653 26.173 -8.812 1.00 0.00 62 GLU A C 18
ATOM 19615 O O . GLU A 1 62 ? -9.281 27.343 -8.909 1.00 0.00 62 GLU A O 18
ATOM 19627 N N . SER A 1 63 ? -9.722 25.530 -7.651 1.00 0.00 63 SER A N 18
ATOM 19628 C CA . SER A 1 63 ? -9.360 26.177 -6.396 1.00 0.00 63 SER A CA 18
ATOM 19629 C C . SER A 1 63 ? -8.921 25.146 -5.360 1.00 0.00 63 SER A C 18
ATOM 19630 O O . SER A 1 63 ? -9.512 24.073 -5.246 1.00 0.00 63 SER A O 18
ATOM 19638 N N . GLY A 1 64 ? -7.878 25.480 -4.607 1.00 0.00 64 GLY A N 18
ATOM 19639 C CA . GLY A 1 64 ? -7.376 24.574 -3.591 1.00 0.00 64 GLY A CA 18
ATOM 19640 C C . GLY A 1 64 ? -6.199 25.151 -2.829 1.00 0.00 64 GLY A C 18
ATOM 19641 O O . GLY A 1 64 ? -6.306 26.216 -2.221 1.00 0.00 64 GLY A O 18
ATOM 19645 N N . LYS A 1 65 ? -5.073 24.446 -2.859 1.00 0.00 65 LYS A N 18
ATOM 19646 C CA . LYS A 1 65 ? -3.871 24.893 -2.166 1.00 0.00 65 LYS A CA 18
ATOM 19647 C C . LYS A 1 65 ? -2.699 25.015 -3.134 1.00 0.00 65 LYS A C 18
ATOM 19648 O O . LYS A 1 65 ? -1.956 24.057 -3.350 1.00 0.00 65 LYS A O 18
ATOM 19667 N N . LYS A 1 66 ? -2.536 26.199 -3.714 1.00 0.00 66 LYS A N 18
ATOM 19668 C CA . LYS A 1 66 ? -1.452 26.448 -4.657 1.00 0.00 66 LYS A CA 18
ATOM 19669 C C . LYS A 1 66 ? -0.993 27.901 -4.586 1.00 0.00 66 LYS A C 18
ATOM 19670 O O . LYS A 1 66 ? -1.578 28.715 -3.871 1.00 0.00 66 LYS A O 18
ATOM 19689 N N . THR A 1 67 ? 0.059 28.221 -5.334 1.00 0.00 67 THR A N 18
ATOM 19690 C CA . THR A 1 67 ? 0.597 29.575 -5.357 1.00 0.00 67 THR A CA 18
ATOM 19691 C C . THR A 1 67 ? -0.516 30.611 -5.241 1.00 0.00 67 THR A C 18
ATOM 19692 O O . THR A 1 67 ? -0.530 31.421 -4.314 1.00 0.00 67 THR A O 18
ATOM 19703 N N . SER A 1 68 ? -1.449 30.579 -6.188 1.00 0.00 68 SER A N 18
ATOM 19704 C CA . SER A 1 68 ? -2.565 31.517 -6.193 1.00 0.00 68 SER A CA 18
ATOM 19705 C C . SER A 1 68 ? -3.784 30.916 -5.500 1.00 0.00 68 SER A C 18
ATOM 19706 O O . SER A 1 68 ? -3.784 29.744 -5.126 1.00 0.00 68 SER A O 18
ATOM 19714 N N . GLY A 1 69 ? -4.823 31.729 -5.332 1.00 0.00 69 GLY A N 18
ATOM 19715 C CA . GLY A 1 69 ? -6.034 31.260 -4.685 1.00 0.00 69 GLY A CA 18
ATOM 19716 C C . GLY A 1 69 ? -7.061 32.361 -4.510 1.00 0.00 69 GLY A C 18
ATOM 19717 O O . GLY A 1 69 ? -7.134 33.013 -3.468 1.00 0.00 69 GLY A O 18
ATOM 19721 N N . PRO A 1 70 ? -7.878 32.584 -5.551 1.00 0.00 70 PRO A N 18
ATOM 19722 C CA . PRO A 1 70 ? -8.920 33.615 -5.533 1.00 0.00 70 PRO A CA 18
ATOM 19723 C C . PRO A 1 70 ? -10.062 33.268 -4.584 1.00 0.00 70 PRO A C 18
ATOM 19724 O O . PRO A 1 70 ? -10.020 32.251 -3.892 1.00 0.00 70 PRO A O 18
ATOM 19735 N N . SER A 1 71 ? -11.083 34.119 -4.557 1.00 0.00 71 SER A N 18
ATOM 19736 C CA . SER A 1 71 ? -12.236 33.904 -3.691 1.00 0.00 71 SER A CA 18
ATOM 19737 C C . SER A 1 71 ? -11.793 33.480 -2.294 1.00 0.00 71 SER A C 18
ATOM 19738 O O . SER A 1 71 ? -12.408 32.614 -1.672 1.00 0.00 71 SER A O 18
ATOM 19746 N N . SER A 1 72 ? -10.722 34.097 -1.806 1.00 0.00 72 SER A N 18
ATOM 19747 C CA . SER A 1 72 ? -10.193 33.782 -0.484 1.00 0.00 72 SER A CA 18
ATOM 19748 C C . SER A 1 72 ? -11.275 33.926 0.582 1.00 0.00 72 SER A C 18
ATOM 19749 O O . SER A 1 72 ? -12.171 34.761 0.465 1.00 0.00 72 SER A O 18
ATOM 19757 N N . GLY A 1 73 ? -11.185 33.103 1.623 1.00 0.00 73 GLY A N 18
ATOM 19758 C CA . GLY A 1 73 ? -12.161 33.153 2.695 1.00 0.00 73 GLY A CA 18
ATOM 19759 C C . GLY A 1 73 ? -11.555 33.597 4.011 1.00 0.00 73 GLY A C 18
ATOM 19760 O O . GLY A 1 73 ? -11.789 32.946 5.028 1.00 0.00 73 GLY A O 18
ATOM 19765 N N . GLY A 1 1 ? -10.881 -15.537 -13.745 1.00 0.00 1 GLY A N 19
ATOM 19766 C CA . GLY A 1 1 ? -10.533 -14.286 -13.096 1.00 0.00 1 GLY A CA 19
ATOM 19767 C C . GLY A 1 1 ? -10.974 -14.243 -11.647 1.00 0.00 1 GLY A C 19
ATOM 19768 O O . GLY A 1 1 ? -10.166 -14.438 -10.739 1.00 0.00 1 GLY A O 19
ATOM 19772 N N . SER A 1 2 ? -12.260 -13.985 -11.428 1.00 0.00 2 SER A N 19
ATOM 19773 C CA . SER A 1 2 ? -12.805 -13.911 -10.078 1.00 0.00 2 SER A CA 19
ATOM 19774 C C . SER A 1 2 ? -12.154 -14.951 -9.171 1.00 0.00 2 SER A C 19
ATOM 19775 O O . SER A 1 2 ? -12.262 -16.153 -9.409 1.00 0.00 2 SER A O 19
ATOM 19783 N N . SER A 1 3 ? -11.478 -14.477 -8.129 1.00 0.00 3 SER A N 19
ATOM 19784 C CA . SER A 1 3 ? -10.805 -15.364 -7.187 1.00 0.00 3 SER A CA 19
ATOM 19785 C C . SER A 1 3 ? -10.849 -14.790 -5.774 1.00 0.00 3 SER A C 19
ATOM 19786 O O . SER A 1 3 ? -10.447 -13.651 -5.542 1.00 0.00 3 SER A O 19
ATOM 19794 N N . GLY A 1 4 ? -11.342 -15.590 -4.832 1.00 0.00 4 GLY A N 19
ATOM 19795 C CA . GLY A 1 4 ? -11.431 -15.145 -3.454 1.00 0.00 4 GLY A CA 19
ATOM 19796 C C . GLY A 1 4 ? -10.078 -14.784 -2.873 1.00 0.00 4 GLY A C 19
ATOM 19797 O O . GLY A 1 4 ? -9.354 -15.650 -2.382 1.00 0.00 4 GLY A O 19
ATOM 19801 N N . SER A 1 5 ? -9.734 -13.501 -2.930 1.00 0.00 5 SER A N 19
ATOM 19802 C CA . SER A 1 5 ? -8.456 -13.028 -2.411 1.00 0.00 5 SER A CA 19
ATOM 19803 C C . SER A 1 5 ? -8.639 -11.746 -1.605 1.00 0.00 5 SER A C 19
ATOM 19804 O O . SER A 1 5 ? -9.461 -10.896 -1.948 1.00 0.00 5 SER A O 19
ATOM 19812 N N . SER A 1 6 ? -7.865 -11.613 -0.532 1.00 0.00 6 SER A N 19
ATOM 19813 C CA . SER A 1 6 ? -7.943 -10.437 0.326 1.00 0.00 6 SER A CA 19
ATOM 19814 C C . SER A 1 6 ? -8.174 -9.176 -0.502 1.00 0.00 6 SER A C 19
ATOM 19815 O O . SER A 1 6 ? -7.535 -8.970 -1.533 1.00 0.00 6 SER A O 19
ATOM 19823 N N . GLY A 1 7 ? -9.093 -8.333 -0.041 1.00 0.00 7 GLY A N 19
ATOM 19824 C CA . GLY A 1 7 ? -9.393 -7.102 -0.749 1.00 0.00 7 GLY A CA 19
ATOM 19825 C C . GLY A 1 7 ? -10.255 -7.334 -1.974 1.00 0.00 7 GLY A C 19
ATOM 19826 O O . GLY A 1 7 ? -10.009 -6.757 -3.034 1.00 0.00 7 GLY A O 19
ATOM 19830 N N . LYS A 1 8 ? -11.267 -8.183 -1.832 1.00 0.00 8 LYS A N 19
ATOM 19831 C CA . LYS A 1 8 ? -12.168 -8.492 -2.936 1.00 0.00 8 LYS A CA 19
ATOM 19832 C C . LYS A 1 8 ? -13.625 -8.366 -2.501 1.00 0.00 8 LYS A C 19
ATOM 19833 O O . LYS A 1 8 ? -14.217 -9.322 -1.999 1.00 0.00 8 LYS A O 19
ATOM 19852 N N . ARG A 1 9 ? -14.197 -7.183 -2.697 1.00 0.00 9 ARG A N 19
ATOM 19853 C CA . ARG A 1 9 ? -15.584 -6.933 -2.324 1.00 0.00 9 ARG A CA 19
ATOM 19854 C C . ARG A 1 9 ? -16.073 -5.609 -2.903 1.00 0.00 9 ARG A C 19
ATOM 19855 O O . ARG A 1 9 ? -15.352 -4.611 -2.889 1.00 0.00 9 ARG A O 19
ATOM 19876 N N . GLN A 1 10 ? -17.301 -5.609 -3.412 1.00 0.00 10 GLN A N 19
ATOM 19877 C CA . GLN A 1 10 ? -17.884 -4.407 -3.997 1.00 0.00 10 GLN A CA 19
ATOM 19878 C C . GLN A 1 10 ? -18.815 -3.717 -3.006 1.00 0.00 10 GLN A C 19
ATOM 19879 O O . GLN A 1 10 ? -19.900 -4.215 -2.706 1.00 0.00 10 GLN A O 19
ATOM 19893 N N . LYS A 1 11 ? -18.385 -2.566 -2.501 1.00 0.00 11 LYS A N 19
ATOM 19894 C CA . LYS A 1 11 ? -19.179 -1.805 -1.544 1.00 0.00 11 LYS A CA 19
ATOM 19895 C C . LYS A 1 11 ? -18.965 -0.306 -1.729 1.00 0.00 11 LYS A C 19
ATOM 19896 O O . LYS A 1 11 ? -17.844 0.146 -1.965 1.00 0.00 11 LYS A O 19
ATOM 19915 N N . ILE A 1 12 ? -20.045 0.460 -1.619 1.00 0.00 12 ILE A N 19
ATOM 19916 C CA . ILE A 1 12 ? -19.974 1.907 -1.772 1.00 0.00 12 ILE A CA 19
ATOM 19917 C C . ILE A 1 12 ? -20.902 2.610 -0.787 1.00 0.00 12 ILE A C 19
ATOM 19918 O O . ILE A 1 12 ? -22.094 2.311 -0.719 1.00 0.00 12 ILE A O 19
ATOM 19934 N N . HIS A 1 13 ? -20.347 3.549 -0.027 1.00 0.00 13 HIS A N 19
ATOM 19935 C CA . HIS A 1 13 ? -21.126 4.298 0.953 1.00 0.00 13 HIS A CA 19
ATOM 19936 C C . HIS A 1 13 ? -21.132 5.787 0.620 1.00 0.00 13 HIS A C 19
ATOM 19937 O O . HIS A 1 13 ? -22.190 6.414 0.552 1.00 0.00 13 HIS A O 19
ATOM 19951 N N . LEU A 1 14 ? -19.945 6.347 0.413 1.00 0.00 14 LEU A N 19
ATOM 19952 C CA . LEU A 1 14 ? -19.813 7.762 0.087 1.00 0.00 14 LEU A CA 19
ATOM 19953 C C . LEU A 1 14 ? -19.309 7.948 -1.341 1.00 0.00 14 LEU A C 19
ATOM 19954 O O . LEU A 1 14 ? -18.473 8.810 -1.608 1.00 0.00 14 LEU A O 19
ATOM 19970 N N . GLY A 1 15 ? -19.827 7.134 -2.256 1.00 0.00 15 GLY A N 19
ATOM 19971 C CA . GLY A 1 15 ? -19.419 7.226 -3.646 1.00 0.00 15 GLY A CA 19
ATOM 19972 C C . GLY A 1 15 ? -18.208 6.368 -3.953 1.00 0.00 15 GLY A C 19
ATOM 19973 O O . GLY A 1 15 ? -17.497 5.939 -3.045 1.00 0.00 15 GLY A O 19
ATOM 19977 N N . ASP A 1 16 ? -17.975 6.115 -5.236 1.00 0.00 16 ASP A N 19
ATOM 19978 C CA . ASP A 1 16 ? -16.841 5.301 -5.661 1.00 0.00 16 ASP A CA 19
ATOM 19979 C C . ASP A 1 16 ? -15.558 6.127 -5.685 1.00 0.00 16 ASP A C 19
ATOM 19980 O O . ASP A 1 16 ? -15.361 6.960 -6.569 1.00 0.00 16 ASP A O 19
ATOM 19989 N N . ARG A 1 17 ? -14.690 5.890 -4.707 1.00 0.00 17 ARG A N 19
ATOM 19990 C CA . ARG A 1 17 ? -13.427 6.613 -4.615 1.00 0.00 17 ARG A CA 19
ATOM 19991 C C . ARG A 1 17 ? -12.256 5.645 -4.473 1.00 0.00 17 ARG A C 19
ATOM 19992 O O . ARG A 1 17 ? -11.330 5.885 -3.698 1.00 0.00 17 ARG A O 19
ATOM 20013 N N . SER A 1 18 ? -12.304 4.550 -5.225 1.00 0.00 18 SER A N 19
ATOM 20014 C CA . SER A 1 18 ? -11.250 3.544 -5.179 1.00 0.00 18 SER A CA 19
ATOM 20015 C C . SER A 1 18 ? -10.616 3.359 -6.555 1.00 0.00 18 SER A C 19
ATOM 20016 O O . SER A 1 18 ? -11.312 3.295 -7.567 1.00 0.00 18 SER A O 19
ATOM 20024 N N . GLN A 1 19 ? -9.289 3.274 -6.581 1.00 0.00 19 GLN A N 19
ATOM 20025 C CA . GLN A 1 19 ? -8.561 3.097 -7.832 1.00 0.00 19 GLN A CA 19
ATOM 20026 C C . GLN A 1 19 ? -7.668 1.863 -7.772 1.00 0.00 19 GLN A C 19
ATOM 20027 O O . GLN A 1 19 ? -7.315 1.391 -6.691 1.00 0.00 19 GLN A O 19
ATOM 20041 N N . LYS A 1 20 ? -7.305 1.343 -8.939 1.00 0.00 20 LYS A N 19
ATOM 20042 C CA . LYS A 1 20 ? -6.452 0.163 -9.021 1.00 0.00 20 LYS A CA 19
ATOM 20043 C C . LYS A 1 20 ? -5.039 0.542 -9.453 1.00 0.00 20 LYS A C 19
ATOM 20044 O O . LYS A 1 20 ? -4.802 0.870 -10.616 1.00 0.00 20 LYS A O 19
ATOM 20063 N N . CYS A 1 21 ? -4.104 0.494 -8.510 1.00 0.00 21 CYS A N 19
ATOM 20064 C CA . CYS A 1 21 ? -2.715 0.831 -8.793 1.00 0.00 21 CYS A CA 19
ATOM 20065 C C . CYS A 1 21 ? -2.230 0.124 -10.055 1.00 0.00 21 CYS A C 19
ATOM 20066 O O . CYS A 1 21 ? -2.800 -0.883 -10.473 1.00 0.00 21 CYS A O 19
ATOM 20073 N N . SER A 1 22 ? -1.173 0.660 -10.658 1.00 0.00 22 SER A N 19
ATOM 20074 C CA . SER A 1 22 ? -0.613 0.084 -11.875 1.00 0.00 22 SER A CA 19
ATOM 20075 C C . SER A 1 22 ? 0.710 -0.619 -11.584 1.00 0.00 22 SER A C 19
ATOM 20076 O O . SER A 1 22 ? 1.012 -1.663 -12.163 1.00 0.00 22 SER A O 19
ATOM 20084 N N . LYS A 1 23 ? 1.494 -0.040 -10.682 1.00 0.00 23 LYS A N 19
ATOM 20085 C CA . LYS A 1 23 ? 2.785 -0.609 -10.311 1.00 0.00 23 LYS A CA 19
ATOM 20086 C C . LYS A 1 23 ? 2.620 -2.028 -9.776 1.00 0.00 23 LYS A C 19
ATOM 20087 O O . LYS A 1 23 ? 3.192 -2.976 -10.314 1.00 0.00 23 LYS A O 19
ATOM 20106 N N . CYS A 1 24 ? 1.833 -2.168 -8.714 1.00 0.00 24 CYS A N 19
ATOM 20107 C CA . CYS A 1 24 ? 1.591 -3.470 -8.106 1.00 0.00 24 CYS A CA 19
ATOM 20108 C C . CYS A 1 24 ? 0.243 -4.035 -8.548 1.00 0.00 24 CYS A C 19
ATOM 20109 O O . CYS A 1 24 ? 0.139 -5.204 -8.916 1.00 0.00 24 CYS A O 19
ATOM 20116 N N . GLY A 1 25 ? -0.786 -3.194 -8.508 1.00 0.00 25 GLY A N 19
ATOM 20117 C CA . GLY A 1 25 ? -2.113 -3.627 -8.906 1.00 0.00 25 GLY A CA 19
ATOM 20118 C C . GLY A 1 25 ? -3.025 -3.867 -7.719 1.00 0.00 25 GLY A C 19
ATOM 20119 O O . GLY A 1 25 ? -3.859 -4.773 -7.743 1.00 0.00 25 GLY A O 19
ATOM 20123 N N . ILE A 1 26 ? -2.865 -3.057 -6.679 1.00 0.00 26 ILE A N 19
ATOM 20124 C CA . ILE A 1 26 ? -3.681 -3.187 -5.478 1.00 0.00 26 ILE A CA 19
ATOM 20125 C C . ILE A 1 26 ? -4.761 -2.111 -5.427 1.00 0.00 26 ILE A C 19
ATOM 20126 O O . ILE A 1 26 ? -4.652 -1.077 -6.086 1.00 0.00 26 ILE A O 19
ATOM 20142 N N . ILE A 1 27 ? -5.801 -2.363 -4.640 1.00 0.00 27 ILE A N 19
ATOM 20143 C CA . ILE A 1 27 ? -6.900 -1.414 -4.502 1.00 0.00 27 ILE A CA 19
ATOM 20144 C C . ILE A 1 27 ? -6.660 -0.462 -3.335 1.00 0.00 27 ILE A C 19
ATOM 20145 O O . ILE A 1 27 ? -6.477 -0.892 -2.196 1.00 0.00 27 ILE A O 19
ATOM 20161 N N . PHE A 1 28 ? -6.664 0.835 -3.627 1.00 0.00 28 PHE A N 19
ATOM 20162 C CA . PHE A 1 28 ? -6.447 1.849 -2.602 1.00 0.00 28 PHE A CA 19
ATOM 20163 C C . PHE A 1 28 ? -7.335 3.066 -2.845 1.00 0.00 28 PHE A C 19
ATOM 20164 O O . PHE A 1 28 ? -7.871 3.247 -3.939 1.00 0.00 28 PHE A O 19
ATOM 20181 N N . ILE A 1 29 ? -7.485 3.896 -1.819 1.00 0.00 29 ILE A N 19
ATOM 20182 C CA . ILE A 1 29 ? -8.307 5.096 -1.921 1.00 0.00 29 ILE A CA 19
ATOM 20183 C C . ILE A 1 29 ? -7.504 6.267 -2.477 1.00 0.00 29 ILE A C 19
ATOM 20184 O O . ILE A 1 29 ? -6.460 6.630 -1.934 1.00 0.00 29 ILE A O 19
ATOM 20200 N N . ARG A 1 30 ? -7.998 6.854 -3.561 1.00 0.00 30 ARG A N 19
ATOM 20201 C CA . ARG A 1 30 ? -7.327 7.985 -4.191 1.00 0.00 30 ARG A CA 19
ATOM 20202 C C . ARG A 1 30 ? -8.341 8.955 -4.790 1.00 0.00 30 ARG A C 19
ATOM 20203 O O . ARG A 1 30 ? -9.444 8.559 -5.168 1.00 0.00 30 ARG A O 19
ATOM 20224 N N . ARG A 1 31 ? -7.960 10.225 -4.873 1.00 0.00 31 ARG A N 19
ATOM 20225 C CA . ARG A 1 31 ? -8.837 11.251 -5.424 1.00 0.00 31 ARG A CA 19
ATOM 20226 C C . ARG A 1 31 ? -9.226 10.919 -6.862 1.00 0.00 31 ARG A C 19
ATOM 20227 O O . ARG A 1 31 ? -8.404 11.011 -7.774 1.00 0.00 31 ARG A O 19
ATOM 20248 N N . SER A 1 32 ? -10.483 10.533 -7.056 1.00 0.00 32 SER A N 19
ATOM 20249 C CA . SER A 1 32 ? -10.979 10.183 -8.381 1.00 0.00 32 SER A CA 19
ATOM 20250 C C . SER A 1 32 ? -10.434 11.142 -9.436 1.00 0.00 32 SER A C 19
ATOM 20251 O O . SER A 1 32 ? -9.655 10.751 -10.305 1.00 0.00 32 SER A O 19
ATOM 20259 N N . THR A 1 33 ? -10.851 12.402 -9.353 1.00 0.00 33 THR A N 19
ATOM 20260 C CA . THR A 1 33 ? -10.407 13.417 -10.299 1.00 0.00 33 THR A CA 19
ATOM 20261 C C . THR A 1 33 ? -8.894 13.593 -10.247 1.00 0.00 33 THR A C 19
ATOM 20262 O O . THR A 1 33 ? -8.258 13.295 -9.235 1.00 0.00 33 THR A O 19
ATOM 20273 N N . LEU A 1 34 ? -8.322 14.080 -11.343 1.00 0.00 34 LEU A N 19
ATOM 20274 C CA . LEU A 1 34 ? -6.881 14.297 -11.422 1.00 0.00 34 LEU A CA 19
ATOM 20275 C C . LEU A 1 34 ? -6.126 12.974 -11.343 1.00 0.00 34 LEU A C 19
ATOM 20276 O O . LEU A 1 34 ? -5.121 12.863 -10.641 1.00 0.00 34 LEU A O 19
ATOM 20292 N N . SER A 1 35 ? -6.617 11.974 -12.068 1.00 0.00 35 SER A N 19
ATOM 20293 C CA . SER A 1 35 ? -5.989 10.658 -12.078 1.00 0.00 35 SER A CA 19
ATOM 20294 C C . SER A 1 35 ? -5.615 10.245 -13.499 1.00 0.00 35 SER A C 19
ATOM 20295 O O . SER A 1 35 ? -5.776 9.087 -13.883 1.00 0.00 35 SER A O 19
ATOM 20303 N N . ARG A 1 36 ? -5.116 11.202 -14.274 1.00 0.00 36 ARG A N 19
ATOM 20304 C CA . ARG A 1 36 ? -4.720 10.940 -15.652 1.00 0.00 36 ARG A CA 19
ATOM 20305 C C . ARG A 1 36 ? -3.261 11.325 -15.881 1.00 0.00 36 ARG A C 19
ATOM 20306 O O . ARG A 1 36 ? -2.436 10.485 -16.242 1.00 0.00 36 ARG A O 19
ATOM 20327 N N . ARG A 1 37 ? -2.950 12.599 -15.670 1.00 0.00 37 ARG A N 19
ATOM 20328 C CA . ARG A 1 37 ? -1.592 13.096 -15.855 1.00 0.00 37 ARG A CA 19
ATOM 20329 C C . ARG A 1 37 ? -0.606 12.317 -14.989 1.00 0.00 37 ARG A C 19
ATOM 20330 O O . ARG A 1 37 ? 0.425 11.847 -15.471 1.00 0.00 37 ARG A O 19
ATOM 20351 N N . LYS A 1 38 ? -0.929 12.184 -13.707 1.00 0.00 38 LYS A N 19
ATOM 20352 C CA . LYS A 1 38 ? -0.074 11.462 -12.772 1.00 0.00 38 LYS A CA 19
ATOM 20353 C C . LYS A 1 38 ? -0.290 9.957 -12.888 1.00 0.00 38 LYS A C 19
ATOM 20354 O O . LYS A 1 38 ? -1.159 9.499 -13.631 1.00 0.00 38 LYS A O 19
ATOM 20373 N N . THR A 1 39 ? 0.504 9.191 -12.146 1.00 0.00 39 THR A N 19
ATOM 20374 C CA . THR A 1 39 ? 0.398 7.737 -12.165 1.00 0.00 39 THR A CA 19
ATOM 20375 C C . THR A 1 39 ? -0.298 7.220 -10.912 1.00 0.00 39 THR A C 19
ATOM 20376 O O . THR A 1 39 ? 0.061 7.565 -9.786 1.00 0.00 39 THR A O 19
ATOM 20387 N N . PRO A 1 40 ? -1.317 6.370 -11.108 1.00 0.00 40 PRO A N 19
ATOM 20388 C CA . PRO A 1 40 ? -2.084 5.786 -10.004 1.00 0.00 40 PRO A CA 19
ATOM 20389 C C . PRO A 1 40 ? -1.269 4.777 -9.202 1.00 0.00 40 PRO A C 19
ATOM 20390 O O . PRO A 1 40 ? -1.326 3.575 -9.460 1.00 0.00 40 PRO A O 19
ATOM 20401 N N . MET A 1 41 ? -0.512 5.274 -8.229 1.00 0.00 41 MET A N 19
ATOM 20402 C CA . MET A 1 41 ? 0.313 4.414 -7.389 1.00 0.00 41 MET A CA 19
ATOM 20403 C C . MET A 1 41 ? -0.231 4.361 -5.965 1.00 0.00 41 MET A C 19
ATOM 20404 O O . MET A 1 41 ? -0.519 5.395 -5.360 1.00 0.00 41 MET A O 19
ATOM 20418 N N . CYS A 1 42 ? -0.371 3.151 -5.434 1.00 0.00 42 CYS A N 19
ATOM 20419 C CA . CYS A 1 42 ? -0.882 2.963 -4.081 1.00 0.00 42 CYS A CA 19
ATOM 20420 C C . CYS A 1 42 ? 0.135 3.434 -3.046 1.00 0.00 42 CYS A C 19
ATOM 20421 O O . CYS A 1 42 ? 1.339 3.432 -3.299 1.00 0.00 42 CYS A O 19
ATOM 20428 N N . GLU A 1 43 ? -0.360 3.837 -1.880 1.00 0.00 43 GLU A N 19
ATOM 20429 C CA . GLU A 1 43 ? 0.506 4.312 -0.806 1.00 0.00 43 GLU A CA 19
ATOM 20430 C C . GLU A 1 43 ? 1.729 3.412 -0.656 1.00 0.00 43 GLU A C 19
ATOM 20431 O O . GLU A 1 43 ? 2.853 3.892 -0.510 1.00 0.00 43 GLU A O 19
ATOM 20443 N N . LYS A 1 44 ? 1.501 2.103 -0.691 1.00 0.00 44 LYS A N 19
ATOM 20444 C CA . LYS A 1 44 ? 2.582 1.134 -0.560 1.00 0.00 44 LYS A CA 19
ATOM 20445 C C . LYS A 1 44 ? 3.687 1.410 -1.575 1.00 0.00 44 LYS A C 19
ATOM 20446 O O . LYS A 1 44 ? 4.873 1.329 -1.254 1.00 0.00 44 LYS A O 19
ATOM 20465 N N . CYS A 1 45 ? 3.290 1.737 -2.800 1.00 0.00 45 CYS A N 19
ATOM 20466 C CA . CYS A 1 45 ? 4.245 2.026 -3.862 1.00 0.00 45 CYS A CA 19
ATOM 20467 C C . CYS A 1 45 ? 4.786 3.447 -3.736 1.00 0.00 45 CYS A C 19
ATOM 20468 O O . CYS A 1 45 ? 5.943 3.714 -4.059 1.00 0.00 45 CYS A O 19
ATOM 20475 N N . ARG A 1 46 ? 3.939 4.356 -3.264 1.00 0.00 46 ARG A N 19
ATOM 20476 C CA . ARG A 1 46 ? 4.330 5.751 -3.096 1.00 0.00 46 ARG A CA 19
ATOM 20477 C C . ARG A 1 46 ? 5.729 5.854 -2.497 1.00 0.00 46 ARG A C 19
ATOM 20478 O O . ARG A 1 46 ? 6.591 6.561 -3.021 1.00 0.00 46 ARG A O 19
ATOM 20499 N N . LYS A 1 47 ? 5.949 5.145 -1.394 1.00 0.00 47 LYS A N 19
ATOM 20500 C CA . LYS A 1 47 ? 7.243 5.156 -0.723 1.00 0.00 47 LYS A CA 19
ATOM 20501 C C . LYS A 1 47 ? 8.251 4.287 -1.470 1.00 0.00 47 LYS A C 19
ATOM 20502 O O . LYS A 1 47 ? 9.409 4.669 -1.637 1.00 0.00 47 LYS A O 19
ATOM 20521 N N . ASP A 1 48 ? 7.802 3.120 -1.918 1.00 0.00 48 ASP A N 19
ATOM 20522 C CA . ASP A 1 48 ? 8.663 2.199 -2.650 1.00 0.00 48 ASP A CA 19
ATOM 20523 C C . ASP A 1 48 ? 9.656 2.961 -3.523 1.00 0.00 48 ASP A C 19
ATOM 20524 O O . ASP A 1 48 ? 9.263 3.705 -4.421 1.00 0.00 48 ASP A O 19
ATOM 20533 N N . SER A 1 49 ? 10.943 2.770 -3.251 1.00 0.00 49 SER A N 19
ATOM 20534 C CA . SER A 1 49 ? 11.992 3.443 -4.008 1.00 0.00 49 SER A CA 19
ATOM 20535 C C . SER A 1 49 ? 12.118 2.849 -5.408 1.00 0.00 49 SER A C 19
ATOM 20536 O O . SER A 1 49 ? 11.888 3.531 -6.407 1.00 0.00 49 SER A O 19
ATOM 20544 N N . CYS A 1 50 ? 12.484 1.573 -5.471 1.00 0.00 50 CYS A N 19
ATOM 20545 C CA . CYS A 1 50 ? 12.642 0.886 -6.747 1.00 0.00 50 CYS A CA 19
ATOM 20546 C C . CYS A 1 50 ? 11.503 1.236 -7.698 1.00 0.00 50 CYS A C 19
ATOM 20547 O O . CYS A 1 50 ? 10.360 0.833 -7.487 1.00 0.00 50 CYS A O 19
ATOM 20555 N N . GLN A 1 51 ? 11.823 1.991 -8.744 1.00 0.00 51 GLN A N 19
ATOM 20556 C CA . GLN A 1 51 ? 10.826 2.398 -9.727 1.00 0.00 51 GLN A CA 19
ATOM 20557 C C . GLN A 1 51 ? 11.311 2.117 -11.145 1.00 0.00 51 GLN A C 19
ATOM 20558 O O . GLN A 1 51 ? 10.552 1.638 -11.987 1.00 0.00 51 GLN A O 19
ATOM 20572 N N . GLU A 1 52 ? 12.581 2.418 -11.401 1.00 0.00 52 GLU A N 19
ATOM 20573 C CA . GLU A 1 52 ? 13.166 2.198 -12.718 1.00 0.00 52 GLU A CA 19
ATOM 20574 C C . GLU A 1 52 ? 12.218 2.665 -13.820 1.00 0.00 52 GLU A C 19
ATOM 20575 O O . GLU A 1 52 ? 12.159 2.070 -14.895 1.00 0.00 52 GLU A O 19
ATOM 20587 N N . ALA A 1 53 ? 11.478 3.733 -13.542 1.00 0.00 53 ALA A N 19
ATOM 20588 C CA . ALA A 1 53 ? 10.535 4.281 -14.508 1.00 0.00 53 ALA A CA 19
ATOM 20589 C C . ALA A 1 53 ? 11.238 5.201 -15.501 1.00 0.00 53 ALA A C 19
ATOM 20590 O O . ALA A 1 53 ? 10.714 6.254 -15.863 1.00 0.00 53 ALA A O 19
ATOM 20597 N N . ALA A 1 54 ? 12.426 4.797 -15.936 1.00 0.00 54 ALA A N 19
ATOM 20598 C CA . ALA A 1 54 ? 13.200 5.584 -16.887 1.00 0.00 54 ALA A CA 19
ATOM 20599 C C . ALA A 1 54 ? 13.348 4.850 -18.216 1.00 0.00 54 ALA A C 19
ATOM 20600 O O . ALA A 1 54 ? 14.105 3.884 -18.322 1.00 0.00 54 ALA A O 19
ATOM 20607 N N . LEU A 1 55 ? 12.622 5.313 -19.227 1.00 0.00 55 LEU A N 19
ATOM 20608 C CA . LEU A 1 55 ? 12.672 4.700 -20.549 1.00 0.00 55 LEU A CA 19
ATOM 20609 C C . LEU A 1 55 ? 13.537 5.522 -21.499 1.00 0.00 55 LEU A C 19
ATOM 20610 O O . LEU A 1 55 ? 14.401 4.985 -22.190 1.00 0.00 55 LEU A O 19
ATOM 20626 N N . ASN A 1 56 ? 13.300 6.830 -21.524 1.00 0.00 56 ASN A N 19
ATOM 20627 C CA . ASN A 1 56 ? 14.060 7.727 -22.387 1.00 0.00 56 ASN A CA 19
ATOM 20628 C C . ASN A 1 56 ? 13.748 9.186 -22.065 1.00 0.00 56 ASN A C 19
ATOM 20629 O O . ASN A 1 56 ? 12.606 9.630 -22.190 1.00 0.00 56 ASN A O 19
ATOM 20640 N N . LYS A 1 57 ? 14.770 9.926 -21.650 1.00 0.00 57 LYS A N 19
ATOM 20641 C CA . LYS A 1 57 ? 14.607 11.335 -21.311 1.00 0.00 57 LYS A CA 19
ATOM 20642 C C . LYS A 1 57 ? 13.906 12.088 -22.437 1.00 0.00 57 LYS A C 19
ATOM 20643 O O . LYS A 1 57 ? 14.210 11.888 -23.613 1.00 0.00 57 LYS A O 19
ATOM 20662 N N . ASP A 1 58 ? 12.969 12.955 -22.069 1.00 0.00 58 ASP A N 19
ATOM 20663 C CA . ASP A 1 58 ? 12.227 13.740 -23.048 1.00 0.00 58 ASP A CA 19
ATOM 20664 C C . ASP A 1 58 ? 12.851 15.121 -23.223 1.00 0.00 58 ASP A C 19
ATOM 20665 O O . ASP A 1 58 ? 13.353 15.711 -22.266 1.00 0.00 58 ASP A O 19
ATOM 20674 N N . GLU A 1 59 ? 12.816 15.630 -24.450 1.00 0.00 59 GLU A N 19
ATOM 20675 C CA . GLU A 1 59 ? 13.380 16.941 -24.749 1.00 0.00 59 GLU A CA 19
ATOM 20676 C C . GLU A 1 59 ? 12.799 18.007 -23.825 1.00 0.00 59 GLU A C 19
ATOM 20677 O O . GLU A 1 59 ? 13.514 18.886 -23.347 1.00 0.00 59 GLU A O 19
ATOM 20689 N N . GLY A 1 60 ? 11.495 17.922 -23.579 1.00 0.00 60 GLY A N 19
ATOM 20690 C CA . GLY A 1 60 ? 10.838 18.885 -22.715 1.00 0.00 60 GLY A CA 19
ATOM 20691 C C . GLY A 1 60 ? 11.732 19.350 -21.582 1.00 0.00 60 GLY A C 19
ATOM 20692 O O . GLY A 1 60 ? 11.870 20.549 -21.345 1.00 0.00 60 GLY A O 19
ATOM 20696 N N . ASN A 1 61 ? 12.338 18.399 -20.880 1.00 0.00 61 ASN A N 19
ATOM 20697 C CA . ASN A 1 61 ? 13.221 18.718 -19.764 1.00 0.00 61 ASN A CA 19
ATOM 20698 C C . ASN A 1 61 ? 12.697 19.919 -18.981 1.00 0.00 61 ASN A C 19
ATOM 20699 O O . ASN A 1 61 ? 13.464 20.797 -18.587 1.00 0.00 61 ASN A O 19
ATOM 20710 N N . GLU A 1 62 ? 11.387 19.948 -18.761 1.00 0.00 62 GLU A N 19
ATOM 20711 C CA . GLU A 1 62 ? 10.761 21.041 -18.026 1.00 0.00 62 GLU A CA 19
ATOM 20712 C C . GLU A 1 62 ? 10.267 20.567 -16.663 1.00 0.00 62 GLU A C 19
ATOM 20713 O O . GLU A 1 62 ? 9.651 19.508 -16.547 1.00 0.00 62 GLU A O 19
ATOM 20725 N N . SER A 1 63 ? 10.542 21.360 -15.632 1.00 0.00 63 SER A N 19
ATOM 20726 C CA . SER A 1 63 ? 10.131 21.020 -14.275 1.00 0.00 63 SER A CA 19
ATOM 20727 C C . SER A 1 63 ? 9.074 21.996 -13.767 1.00 0.00 63 SER A C 19
ATOM 20728 O O . SER A 1 63 ? 9.116 22.432 -12.618 1.00 0.00 63 SER A O 19
ATOM 20736 N N . GLY A 1 64 ? 8.125 22.335 -14.635 1.00 0.00 64 GLY A N 19
ATOM 20737 C CA . GLY A 1 64 ? 7.070 23.258 -14.258 1.00 0.00 64 GLY A CA 19
ATOM 20738 C C . GLY A 1 64 ? 5.714 22.586 -14.178 1.00 0.00 64 GLY A C 19
ATOM 20739 O O . GLY A 1 64 ? 4.992 22.504 -15.172 1.00 0.00 64 GLY A O 19
ATOM 20743 N N . LYS A 1 65 ? 5.365 22.101 -12.991 1.00 0.00 65 LYS A N 19
ATOM 20744 C CA . LYS A 1 65 ? 4.086 21.431 -12.783 1.00 0.00 65 LYS A CA 19
ATOM 20745 C C . LYS A 1 65 ? 3.631 21.566 -11.333 1.00 0.00 65 LYS A C 19
ATOM 20746 O O . LYS A 1 65 ? 4.375 22.050 -10.480 1.00 0.00 65 LYS A O 19
ATOM 20765 N N . LYS A 1 66 ? 2.404 21.134 -11.061 1.00 0.00 66 LYS A N 19
ATOM 20766 C CA . LYS A 1 66 ? 1.850 21.203 -9.714 1.00 0.00 66 LYS A CA 19
ATOM 20767 C C . LYS A 1 66 ? 2.918 20.897 -8.669 1.00 0.00 66 LYS A C 19
ATOM 20768 O O . LYS A 1 66 ? 3.092 21.643 -7.706 1.00 0.00 66 LYS A O 19
ATOM 20787 N N . THR A 1 67 ? 3.633 19.793 -8.867 1.00 0.00 67 THR A N 19
ATOM 20788 C CA . THR A 1 67 ? 4.685 19.388 -7.942 1.00 0.00 67 THR A CA 19
ATOM 20789 C C . THR A 1 67 ? 6.064 19.555 -8.570 1.00 0.00 67 THR A C 19
ATOM 20790 O O . THR A 1 67 ? 6.286 19.163 -9.716 1.00 0.00 67 THR A O 19
ATOM 20801 N N . SER A 1 68 ? 6.987 20.140 -7.813 1.00 0.00 68 SER A N 19
ATOM 20802 C CA . SER A 1 68 ? 8.344 20.361 -8.298 1.00 0.00 68 SER A CA 19
ATOM 20803 C C . SER A 1 68 ? 8.972 19.054 -8.771 1.00 0.00 68 SER A C 19
ATOM 20804 O O . SER A 1 68 ? 8.968 18.055 -8.054 1.00 0.00 68 SER A O 19
ATOM 20812 N N . GLY A 1 69 ? 9.513 19.071 -9.986 1.00 0.00 69 GLY A N 19
ATOM 20813 C CA . GLY A 1 69 ? 10.137 17.882 -10.536 1.00 0.00 69 GLY A CA 19
ATOM 20814 C C . GLY A 1 69 ? 11.604 18.092 -10.855 1.00 0.00 69 GLY A C 19
ATOM 20815 O O . GLY A 1 69 ? 12.021 18.057 -12.013 1.00 0.00 69 GLY A O 19
ATOM 20819 N N . PRO A 1 70 ? 12.415 18.319 -9.810 1.00 0.00 70 PRO A N 19
ATOM 20820 C CA . PRO A 1 70 ? 13.856 18.541 -9.960 1.00 0.00 70 PRO A CA 19
ATOM 20821 C C . PRO A 1 70 ? 14.596 17.279 -10.386 1.00 0.00 70 PRO A C 19
ATOM 20822 O O . PRO A 1 70 ? 14.349 16.194 -9.858 1.00 0.00 70 PRO A O 19
ATOM 20833 N N . SER A 1 71 ? 15.506 17.426 -11.344 1.00 0.00 71 SER A N 19
ATOM 20834 C CA . SER A 1 71 ? 16.281 16.296 -11.843 1.00 0.00 71 SER A CA 19
ATOM 20835 C C . SER A 1 71 ? 17.360 15.893 -10.843 1.00 0.00 71 SER A C 19
ATOM 20836 O O . SER A 1 71 ? 18.089 16.739 -10.326 1.00 0.00 71 SER A O 19
ATOM 20844 N N . SER A 1 72 ? 17.456 14.595 -10.576 1.00 0.00 72 SER A N 19
ATOM 20845 C CA . SER A 1 72 ? 18.444 14.079 -9.635 1.00 0.00 72 SER A CA 19
ATOM 20846 C C . SER A 1 72 ? 19.539 13.308 -10.366 1.00 0.00 72 SER A C 19
ATOM 20847 O O . SER A 1 72 ? 20.726 13.495 -10.102 1.00 0.00 72 SER A O 19
ATOM 20855 N N . GLY A 1 73 ? 19.131 12.441 -11.287 1.00 0.00 73 GLY A N 19
ATOM 20856 C CA . GLY A 1 73 ? 20.089 11.654 -12.042 1.00 0.00 73 GLY A CA 19
ATOM 20857 C C . GLY A 1 73 ? 19.607 10.239 -12.294 1.00 0.00 73 GLY A C 19
ATOM 20858 O O . GLY A 1 73 ? 18.473 9.920 -11.938 1.00 0.00 73 GLY A O 19
ATOM 20863 N N . GLY A 1 1 ? 9.931 8.681 17.586 1.00 0.00 1 GLY A N 20
ATOM 20864 C CA . GLY A 1 1 ? 8.826 8.163 18.372 1.00 0.00 1 GLY A CA 20
ATOM 20865 C C . GLY A 1 1 ? 7.764 7.503 17.516 1.00 0.00 1 GLY A C 20
ATOM 20866 O O . GLY A 1 1 ? 6.738 8.110 17.211 1.00 0.00 1 GLY A O 20
ATOM 20870 N N . SER A 1 2 ? 8.011 6.257 17.125 1.00 0.00 2 SER A N 20
ATOM 20871 C CA . SER A 1 2 ? 7.070 5.516 16.293 1.00 0.00 2 SER A CA 20
ATOM 20872 C C . SER A 1 2 ? 7.309 4.014 16.407 1.00 0.00 2 SER A C 20
ATOM 20873 O O . SER A 1 2 ? 8.452 3.557 16.440 1.00 0.00 2 SER A O 20
ATOM 20881 N N . SER A 1 3 ? 6.223 3.251 16.467 1.00 0.00 3 SER A N 20
ATOM 20882 C CA . SER A 1 3 ? 6.313 1.800 16.582 1.00 0.00 3 SER A CA 20
ATOM 20883 C C . SER A 1 3 ? 5.048 1.133 16.051 1.00 0.00 3 SER A C 20
ATOM 20884 O O . SER A 1 3 ? 4.096 1.806 15.657 1.00 0.00 3 SER A O 20
ATOM 20892 N N . GLY A 1 4 ? 5.045 -0.197 16.044 1.00 0.00 4 GLY A N 20
ATOM 20893 C CA . GLY A 1 4 ? 3.892 -0.934 15.560 1.00 0.00 4 GLY A CA 20
ATOM 20894 C C . GLY A 1 4 ? 2.968 -1.366 16.681 1.00 0.00 4 GLY A C 20
ATOM 20895 O O . GLY A 1 4 ? 3.423 -1.716 17.770 1.00 0.00 4 GLY A O 20
ATOM 20899 N N . SER A 1 5 ? 1.666 -1.341 16.415 1.00 0.00 5 SER A N 20
ATOM 20900 C CA . SER A 1 5 ? 0.675 -1.728 17.412 1.00 0.00 5 SER A CA 20
ATOM 20901 C C . SER A 1 5 ? -0.687 -1.959 16.763 1.00 0.00 5 SER A C 20
ATOM 20902 O O . SER A 1 5 ? -1.015 -1.346 15.748 1.00 0.00 5 SER A O 20
ATOM 20910 N N . SER A 1 6 ? -1.475 -2.850 17.357 1.00 0.00 6 SER A N 20
ATOM 20911 C CA . SER A 1 6 ? -2.800 -3.166 16.836 1.00 0.00 6 SER A CA 20
ATOM 20912 C C . SER A 1 6 ? -3.887 -2.714 17.806 1.00 0.00 6 SER A C 20
ATOM 20913 O O . SER A 1 6 ? -3.597 -2.205 18.888 1.00 0.00 6 SER A O 20
ATOM 20921 N N . GLY A 1 7 ? -5.142 -2.903 17.408 1.00 0.00 7 GLY A N 20
ATOM 20922 C CA . GLY A 1 7 ? -6.255 -2.509 18.253 1.00 0.00 7 GLY A CA 20
ATOM 20923 C C . GLY A 1 7 ? -7.214 -1.571 17.547 1.00 0.00 7 GLY A C 20
ATOM 20924 O O . GLY A 1 7 ? -7.170 -0.357 17.751 1.00 0.00 7 GLY A O 20
ATOM 20928 N N . LYS A 1 8 ? -8.083 -2.132 16.713 1.00 0.00 8 LYS A N 20
ATOM 20929 C CA . LYS A 1 8 ? -9.057 -1.338 15.974 1.00 0.00 8 LYS A CA 20
ATOM 20930 C C . LYS A 1 8 ? -10.440 -1.980 16.035 1.00 0.00 8 LYS A C 20
ATOM 20931 O O . LYS A 1 8 ? -10.611 -3.142 15.668 1.00 0.00 8 LYS A O 20
ATOM 20950 N N . ARG A 1 9 ? -11.422 -1.214 16.499 1.00 0.00 9 ARG A N 20
ATOM 20951 C CA . ARG A 1 9 ? -12.790 -1.709 16.606 1.00 0.00 9 ARG A CA 20
ATOM 20952 C C . ARG A 1 9 ? -13.422 -1.863 15.226 1.00 0.00 9 ARG A C 20
ATOM 20953 O O . ARG A 1 9 ? -12.831 -1.481 14.217 1.00 0.00 9 ARG A O 20
ATOM 20974 N N . GLN A 1 10 ? -14.625 -2.427 15.192 1.00 0.00 10 GLN A N 20
ATOM 20975 C CA . GLN A 1 10 ? -15.337 -2.633 13.936 1.00 0.00 10 GLN A CA 20
ATOM 20976 C C . GLN A 1 10 ? -16.415 -1.572 13.741 1.00 0.00 10 GLN A C 20
ATOM 20977 O O . GLN A 1 10 ? -17.608 -1.859 13.840 1.00 0.00 10 GLN A O 20
ATOM 20991 N N . LYS A 1 11 ? -15.987 -0.345 13.462 1.00 0.00 11 LYS A N 20
ATOM 20992 C CA . LYS A 1 11 ? -16.916 0.760 13.252 1.00 0.00 11 LYS A CA 20
ATOM 20993 C C . LYS A 1 11 ? -16.255 1.881 12.456 1.00 0.00 11 LYS A C 20
ATOM 20994 O O . LYS A 1 11 ? -15.398 2.599 12.972 1.00 0.00 11 LYS A O 20
ATOM 21013 N N . ILE A 1 12 ? -16.660 2.026 11.199 1.00 0.00 12 ILE A N 20
ATOM 21014 C CA . ILE A 1 12 ? -16.110 3.061 10.334 1.00 0.00 12 ILE A CA 20
ATOM 21015 C C . ILE A 1 12 ? -16.884 3.152 9.023 1.00 0.00 12 ILE A C 20
ATOM 21016 O O . ILE A 1 12 ? -17.304 2.137 8.466 1.00 0.00 12 ILE A O 20
ATOM 21032 N N . HIS A 1 13 ? -17.068 4.374 8.534 1.00 0.00 13 HIS A N 20
ATOM 21033 C CA . HIS A 1 13 ? -17.789 4.598 7.287 1.00 0.00 13 HIS A CA 20
ATOM 21034 C C . HIS A 1 13 ? -16.885 4.349 6.083 1.00 0.00 13 HIS A C 20
ATOM 21035 O O . HIS A 1 13 ? -15.683 4.123 6.233 1.00 0.00 13 HIS A O 20
ATOM 21049 N N . LEU A 1 14 ? -17.470 4.391 4.891 1.00 0.00 14 LEU A N 20
ATOM 21050 C CA . LEU A 1 14 ? -16.717 4.169 3.662 1.00 0.00 14 LEU A CA 20
ATOM 21051 C C . LEU A 1 14 ? -17.573 4.471 2.436 1.00 0.00 14 LEU A C 20
ATOM 21052 O O . LEU A 1 14 ? -18.787 4.268 2.449 1.00 0.00 14 LEU A O 20
ATOM 21068 N N . GLY A 1 15 ? -16.932 4.957 1.377 1.00 0.00 15 GLY A N 20
ATOM 21069 C CA . GLY A 1 15 ? -17.651 5.277 0.158 1.00 0.00 15 GLY A CA 20
ATOM 21070 C C . GLY A 1 15 ? -17.324 4.325 -0.975 1.00 0.00 15 GLY A C 20
ATOM 21071 O O . GLY A 1 15 ? -16.887 3.198 -0.741 1.00 0.00 15 GLY A O 20
ATOM 21075 N N . ASP A 1 16 ? -17.538 4.777 -2.206 1.00 0.00 16 ASP A N 20
ATOM 21076 C CA . ASP A 1 16 ? -17.264 3.956 -3.380 1.00 0.00 16 ASP A CA 20
ATOM 21077 C C . ASP A 1 16 ? -16.136 4.558 -4.212 1.00 0.00 16 ASP A C 20
ATOM 21078 O O . ASP A 1 16 ? -16.238 4.656 -5.435 1.00 0.00 16 ASP A O 20
ATOM 21087 N N . ARG A 1 17 ? -15.062 4.960 -3.540 1.00 0.00 17 ARG A N 20
ATOM 21088 C CA . ARG A 1 17 ? -13.916 5.554 -4.218 1.00 0.00 17 ARG A CA 20
ATOM 21089 C C . ARG A 1 17 ? -12.663 4.708 -4.010 1.00 0.00 17 ARG A C 20
ATOM 21090 O O . ARG A 1 17 ? -11.931 4.892 -3.037 1.00 0.00 17 ARG A O 20
ATOM 21111 N N . SER A 1 18 ? -12.422 3.780 -4.931 1.00 0.00 18 SER A N 20
ATOM 21112 C CA . SER A 1 18 ? -11.261 2.903 -4.847 1.00 0.00 18 SER A CA 20
ATOM 21113 C C . SER A 1 18 ? -10.613 2.726 -6.217 1.00 0.00 18 SER A C 20
ATOM 21114 O O . SER A 1 18 ? -11.202 2.137 -7.122 1.00 0.00 18 SER A O 20
ATOM 21122 N N . GLN A 1 19 ? -9.396 3.242 -6.360 1.00 0.00 19 GLN A N 20
ATOM 21123 C CA . GLN A 1 19 ? -8.668 3.143 -7.619 1.00 0.00 19 GLN A CA 20
ATOM 21124 C C . GLN A 1 19 ? -7.831 1.869 -7.665 1.00 0.00 19 GLN A C 20
ATOM 21125 O O . GLN A 1 19 ? -7.684 1.173 -6.659 1.00 0.00 19 GLN A O 20
ATOM 21139 N N . LYS A 1 20 ? -7.284 1.567 -8.838 1.00 0.00 20 LYS A N 20
ATOM 21140 C CA . LYS A 1 20 ? -6.461 0.378 -9.015 1.00 0.00 20 LYS A CA 20
ATOM 21141 C C . LYS A 1 20 ? -5.045 0.754 -9.439 1.00 0.00 20 LYS A C 20
ATOM 21142 O O . LYS A 1 20 ? -4.817 1.177 -10.573 1.00 0.00 20 LYS A O 20
ATOM 21161 N N . CYS A 1 21 ? -4.096 0.597 -8.522 1.00 0.00 21 CYS A N 20
ATOM 21162 C CA . CYS A 1 21 ? -2.702 0.920 -8.800 1.00 0.00 21 CYS A CA 20
ATOM 21163 C C . CYS A 1 21 ? -2.226 0.225 -10.073 1.00 0.00 21 CYS A C 20
ATOM 21164 O O . CYS A 1 21 ? -2.849 -0.727 -10.543 1.00 0.00 21 CYS A O 20
ATOM 21171 N N . SER A 1 22 ? -1.118 0.709 -10.626 1.00 0.00 22 SER A N 20
ATOM 21172 C CA . SER A 1 22 ? -0.561 0.137 -11.846 1.00 0.00 22 SER A CA 20
ATOM 21173 C C . SER A 1 22 ? 0.755 -0.579 -11.558 1.00 0.00 22 SER A C 20
ATOM 21174 O O . SER A 1 22 ? 1.074 -1.592 -12.181 1.00 0.00 22 SER A O 20
ATOM 21182 N N . LYS A 1 23 ? 1.517 -0.044 -10.610 1.00 0.00 23 LYS A N 20
ATOM 21183 C CA . LYS A 1 23 ? 2.799 -0.631 -10.237 1.00 0.00 23 LYS A CA 20
ATOM 21184 C C . LYS A 1 23 ? 2.617 -2.057 -9.729 1.00 0.00 23 LYS A C 20
ATOM 21185 O O . LYS A 1 23 ? 3.184 -3.001 -10.281 1.00 0.00 23 LYS A O 20
ATOM 21204 N N . CYS A 1 24 ? 1.823 -2.208 -8.675 1.00 0.00 24 CYS A N 20
ATOM 21205 C CA . CYS A 1 24 ? 1.565 -3.520 -8.092 1.00 0.00 24 CYS A CA 20
ATOM 21206 C C . CYS A 1 24 ? 0.212 -4.060 -8.546 1.00 0.00 24 CYS A C 20
ATOM 21207 O O . CYS A 1 24 ? 0.096 -5.218 -8.944 1.00 0.00 24 CYS A O 20
ATOM 21214 N N . GLY A 1 25 ? -0.810 -3.211 -8.483 1.00 0.00 25 GLY A N 20
ATOM 21215 C CA . GLY A 1 25 ? -2.141 -3.621 -8.891 1.00 0.00 25 GLY A CA 20
ATOM 21216 C C . GLY A 1 25 ? -3.044 -3.915 -7.709 1.00 0.00 25 GLY A C 20
ATOM 21217 O O . GLY A 1 25 ? -3.737 -4.933 -7.687 1.00 0.00 25 GLY A O 20
ATOM 21221 N N . ILE A 1 26 ? -3.036 -3.022 -6.725 1.00 0.00 26 ILE A N 20
ATOM 21222 C CA . ILE A 1 26 ? -3.861 -3.192 -5.535 1.00 0.00 26 ILE A CA 20
ATOM 21223 C C . ILE A 1 26 ? -4.975 -2.152 -5.485 1.00 0.00 26 ILE A C 20
ATOM 21224 O O . ILE A 1 26 ? -4.886 -1.101 -6.122 1.00 0.00 26 ILE A O 20
ATOM 21240 N N . ILE A 1 27 ? -6.022 -2.450 -4.724 1.00 0.00 27 ILE A N 20
ATOM 21241 C CA . ILE A 1 27 ? -7.152 -1.540 -4.589 1.00 0.00 27 ILE A CA 20
ATOM 21242 C C . ILE A 1 27 ? -6.967 -0.607 -3.397 1.00 0.00 27 ILE A C 20
ATOM 21243 O O . ILE A 1 27 ? -6.818 -1.056 -2.261 1.00 0.00 27 ILE A O 20
ATOM 21259 N N . PHE A 1 28 ? -6.981 0.695 -3.664 1.00 0.00 28 PHE A N 20
ATOM 21260 C CA . PHE A 1 28 ? -6.815 1.692 -2.613 1.00 0.00 28 PHE A CA 20
ATOM 21261 C C . PHE A 1 28 ? -7.682 2.918 -2.886 1.00 0.00 28 PHE A C 20
ATOM 21262 O O . PHE A 1 28 ? -7.912 3.285 -4.038 1.00 0.00 28 PHE A O 20
ATOM 21279 N N . ILE A 1 29 ? -8.159 3.548 -1.817 1.00 0.00 29 ILE A N 20
ATOM 21280 C CA . ILE A 1 29 ? -8.999 4.732 -1.940 1.00 0.00 29 ILE A CA 20
ATOM 21281 C C . ILE A 1 29 ? -8.165 5.967 -2.263 1.00 0.00 29 ILE A C 20
ATOM 21282 O O . ILE A 1 29 ? -7.108 6.186 -1.672 1.00 0.00 29 ILE A O 20
ATOM 21298 N N . ARG A 1 30 ? -8.648 6.771 -3.205 1.00 0.00 30 ARG A N 20
ATOM 21299 C CA . ARG A 1 30 ? -7.947 7.985 -3.606 1.00 0.00 30 ARG A CA 20
ATOM 21300 C C . ARG A 1 30 ? -8.934 9.113 -3.891 1.00 0.00 30 ARG A C 20
ATOM 21301 O O . ARG A 1 30 ? -10.031 8.878 -4.398 1.00 0.00 30 ARG A O 20
ATOM 21322 N N . ARG A 1 31 ? -8.536 10.338 -3.562 1.00 0.00 31 ARG A N 20
ATOM 21323 C CA . ARG A 1 31 ? -9.385 11.502 -3.781 1.00 0.00 31 ARG A CA 20
ATOM 21324 C C . ARG A 1 31 ? -9.520 11.804 -5.271 1.00 0.00 31 ARG A C 20
ATOM 21325 O O . ARG A 1 31 ? -8.713 11.351 -6.082 1.00 0.00 31 ARG A O 20
ATOM 21346 N N . SER A 1 32 ? -10.547 12.571 -5.623 1.00 0.00 32 SER A N 20
ATOM 21347 C CA . SER A 1 32 ? -10.791 12.930 -7.015 1.00 0.00 32 SER A CA 20
ATOM 21348 C C . SER A 1 32 ? -10.569 14.423 -7.238 1.00 0.00 32 SER A C 20
ATOM 21349 O O . SER A 1 32 ? -10.872 14.955 -8.306 1.00 0.00 32 SER A O 20
ATOM 21357 N N . THR A 1 33 ? -10.037 15.094 -6.221 1.00 0.00 33 THR A N 20
ATOM 21358 C CA . THR A 1 33 ? -9.775 16.525 -6.304 1.00 0.00 33 THR A CA 20
ATOM 21359 C C . THR A 1 33 ? -8.290 16.801 -6.512 1.00 0.00 33 THR A C 20
ATOM 21360 O O . THR A 1 33 ? -7.875 17.248 -7.582 1.00 0.00 33 THR A O 20
ATOM 21371 N N . LEU A 1 34 ? -7.494 16.531 -5.484 1.00 0.00 34 LEU A N 20
ATOM 21372 C CA . LEU A 1 34 ? -6.053 16.750 -5.554 1.00 0.00 34 LEU A CA 20
ATOM 21373 C C . LEU A 1 34 ? -5.291 15.521 -5.068 1.00 0.00 34 LEU A C 20
ATOM 21374 O O . LEU A 1 34 ? -4.591 15.572 -4.057 1.00 0.00 34 LEU A O 20
ATOM 21390 N N . SER A 1 35 ? -5.431 14.418 -5.797 1.00 0.00 35 SER A N 20
ATOM 21391 C CA . SER A 1 35 ? -4.757 13.175 -5.439 1.00 0.00 35 SER A CA 20
ATOM 21392 C C . SER A 1 35 ? -3.556 12.928 -6.346 1.00 0.00 35 SER A C 20
ATOM 21393 O O . SER A 1 35 ? -2.411 12.932 -5.893 1.00 0.00 35 SER A O 20
ATOM 21401 N N . ARG A 1 36 ? -3.826 12.713 -7.629 1.00 0.00 36 ARG A N 20
ATOM 21402 C CA . ARG A 1 36 ? -2.768 12.462 -8.601 1.00 0.00 36 ARG A CA 20
ATOM 21403 C C . ARG A 1 36 ? -3.333 12.402 -10.017 1.00 0.00 36 ARG A C 20
ATOM 21404 O O . ARG A 1 36 ? -4.456 11.945 -10.228 1.00 0.00 36 ARG A O 20
ATOM 21425 N N . ARG A 1 37 ? -2.547 12.867 -10.982 1.00 0.00 37 ARG A N 20
ATOM 21426 C CA . ARG A 1 37 ? -2.970 12.868 -12.378 1.00 0.00 37 ARG A CA 20
ATOM 21427 C C . ARG A 1 37 ? -2.196 11.827 -13.181 1.00 0.00 37 ARG A C 20
ATOM 21428 O O . ARG A 1 37 ? -2.760 11.135 -14.029 1.00 0.00 37 ARG A O 20
ATOM 21449 N N . LYS A 1 38 ? -0.900 11.721 -12.908 1.00 0.00 38 LYS A N 20
ATOM 21450 C CA . LYS A 1 38 ? -0.047 10.764 -13.604 1.00 0.00 38 LYS A CA 20
ATOM 21451 C C . LYS A 1 38 ? -0.332 9.341 -13.136 1.00 0.00 38 LYS A C 20
ATOM 21452 O O . LYS A 1 38 ? -1.173 9.119 -12.264 1.00 0.00 38 LYS A O 20
ATOM 21471 N N . THR A 1 39 ? 0.376 8.378 -13.719 1.00 0.00 39 THR A N 20
ATOM 21472 C CA . THR A 1 39 ? 0.200 6.976 -13.361 1.00 0.00 39 THR A CA 20
ATOM 21473 C C . THR A 1 39 ? -0.125 6.823 -11.879 1.00 0.00 39 THR A C 20
ATOM 21474 O O . THR A 1 39 ? 0.578 7.337 -11.009 1.00 0.00 39 THR A O 20
ATOM 21485 N N . PRO A 1 40 ? -1.215 6.100 -11.583 1.00 0.00 40 PRO A N 20
ATOM 21486 C CA . PRO A 1 40 ? -1.656 5.862 -10.205 1.00 0.00 40 PRO A CA 20
ATOM 21487 C C . PRO A 1 40 ? -0.714 4.934 -9.447 1.00 0.00 40 PRO A C 20
ATOM 21488 O O . PRO A 1 40 ? -0.202 3.963 -10.004 1.00 0.00 40 PRO A O 20
ATOM 21499 N N . MET A 1 41 ? -0.489 5.238 -8.173 1.00 0.00 41 MET A N 20
ATOM 21500 C CA . MET A 1 41 ? 0.391 4.429 -7.338 1.00 0.00 41 MET A CA 20
ATOM 21501 C C . MET A 1 41 ? -0.112 4.389 -5.898 1.00 0.00 41 MET A C 20
ATOM 21502 O O . MET A 1 41 ? -0.379 5.428 -5.293 1.00 0.00 41 MET A O 20
ATOM 21516 N N . CYS A 1 42 ? -0.240 3.183 -5.355 1.00 0.00 42 CYS A N 20
ATOM 21517 C CA . CYS A 1 42 ? -0.711 3.006 -3.986 1.00 0.00 42 CYS A CA 20
ATOM 21518 C C . CYS A 1 42 ? 0.293 3.573 -2.988 1.00 0.00 42 CYS A C 20
ATOM 21519 O O . CYS A 1 42 ? 1.481 3.689 -3.286 1.00 0.00 42 CYS A O 20
ATOM 21526 N N . GLU A 1 43 ? -0.194 3.924 -1.801 1.00 0.00 43 GLU A N 20
ATOM 21527 C CA . GLU A 1 43 ? 0.661 4.479 -0.759 1.00 0.00 43 GLU A CA 20
ATOM 21528 C C . GLU A 1 43 ? 1.934 3.653 -0.602 1.00 0.00 43 GLU A C 20
ATOM 21529 O O . GLU A 1 43 ? 3.035 4.197 -0.512 1.00 0.00 43 GLU A O 20
ATOM 21541 N N . LYS A 1 44 ? 1.776 2.334 -0.569 1.00 0.00 44 LYS A N 20
ATOM 21542 C CA . LYS A 1 44 ? 2.911 1.430 -0.424 1.00 0.00 44 LYS A CA 20
ATOM 21543 C C . LYS A 1 44 ? 3.942 1.670 -1.521 1.00 0.00 44 LYS A C 20
ATOM 21544 O O . LYS A 1 44 ? 5.133 1.820 -1.246 1.00 0.00 44 LYS A O 20
ATOM 21563 N N . CYS A 1 45 ? 3.478 1.708 -2.766 1.00 0.00 45 CYS A N 20
ATOM 21564 C CA . CYS A 1 45 ? 4.359 1.932 -3.905 1.00 0.00 45 CYS A CA 20
ATOM 21565 C C . CYS A 1 45 ? 5.022 3.304 -3.819 1.00 0.00 45 CYS A C 20
ATOM 21566 O O . CYS A 1 45 ? 6.225 3.438 -4.042 1.00 0.00 45 CYS A O 20
ATOM 21573 N N . ARG A 1 46 ? 4.228 4.319 -3.494 1.00 0.00 46 ARG A N 20
ATOM 21574 C CA . ARG A 1 46 ? 4.737 5.680 -3.379 1.00 0.00 46 ARG A CA 20
ATOM 21575 C C . ARG A 1 46 ? 6.044 5.707 -2.592 1.00 0.00 46 ARG A C 20
ATOM 21576 O O . ARG A 1 46 ? 7.064 6.196 -3.078 1.00 0.00 46 ARG A O 20
ATOM 21597 N N . LYS A 1 47 ? 6.006 5.180 -1.373 1.00 0.00 47 LYS A N 20
ATOM 21598 C CA . LYS A 1 47 ? 7.186 5.142 -0.518 1.00 0.00 47 LYS A CA 20
ATOM 21599 C C . LYS A 1 47 ? 8.292 4.306 -1.153 1.00 0.00 47 LYS A C 20
ATOM 21600 O O . LYS A 1 47 ? 9.476 4.527 -0.896 1.00 0.00 47 LYS A O 20
ATOM 21619 N N . ASP A 1 48 ? 7.900 3.348 -1.985 1.00 0.00 48 ASP A N 20
ATOM 21620 C CA . ASP A 1 48 ? 8.858 2.481 -2.660 1.00 0.00 48 ASP A CA 20
ATOM 21621 C C . ASP A 1 48 ? 9.376 3.133 -3.938 1.00 0.00 48 ASP A C 20
ATOM 21622 O O . ASP A 1 48 ? 9.488 2.483 -4.977 1.00 0.00 48 ASP A O 20
ATOM 21631 N N . SER A 1 49 ? 9.688 4.422 -3.854 1.00 0.00 49 SER A N 20
ATOM 21632 C CA . SER A 1 49 ? 10.189 5.165 -5.005 1.00 0.00 49 SER A CA 20
ATOM 21633 C C . SER A 1 49 ? 11.409 5.999 -4.625 1.00 0.00 49 SER A C 20
ATOM 21634 O O . SER A 1 49 ? 11.559 7.137 -5.070 1.00 0.00 49 SER A O 20
ATOM 21642 N N . CYS A 1 50 ? 12.276 5.424 -3.799 1.00 0.00 50 CYS A N 20
ATOM 21643 C CA . CYS A 1 50 ? 13.483 6.114 -3.357 1.00 0.00 50 CYS A CA 20
ATOM 21644 C C . CYS A 1 50 ? 14.715 5.562 -4.068 1.00 0.00 50 CYS A C 20
ATOM 21645 O O . CYS A 1 50 ? 15.693 5.180 -3.426 1.00 0.00 50 CYS A O 20
ATOM 21653 N N . GLN A 1 51 ? 14.658 5.523 -5.395 1.00 0.00 51 GLN A N 20
ATOM 21654 C CA . GLN A 1 51 ? 15.769 5.016 -6.192 1.00 0.00 51 GLN A CA 20
ATOM 21655 C C . GLN A 1 51 ? 16.788 6.116 -6.467 1.00 0.00 51 GLN A C 20
ATOM 21656 O O . GLN A 1 51 ? 17.974 5.964 -6.175 1.00 0.00 51 GLN A O 20
ATOM 21670 N N . GLU A 1 52 ? 16.318 7.224 -7.032 1.00 0.00 52 GLU A N 20
ATOM 21671 C CA . GLU A 1 52 ? 17.190 8.349 -7.348 1.00 0.00 52 GLU A CA 20
ATOM 21672 C C . GLU A 1 52 ? 16.554 9.668 -6.917 1.00 0.00 52 GLU A C 20
ATOM 21673 O O . GLU A 1 52 ? 16.005 10.402 -7.739 1.00 0.00 52 GLU A O 20
ATOM 21685 N N . ALA A 1 53 ? 16.632 9.961 -5.623 1.00 0.00 53 ALA A N 20
ATOM 21686 C CA . ALA A 1 53 ? 16.066 11.191 -5.083 1.00 0.00 53 ALA A CA 20
ATOM 21687 C C . ALA A 1 53 ? 17.131 12.275 -4.955 1.00 0.00 53 ALA A C 20
ATOM 21688 O O . ALA A 1 53 ? 17.752 12.427 -3.903 1.00 0.00 53 ALA A O 20
ATOM 21695 N N . ALA A 1 54 ? 17.338 13.026 -6.032 1.00 0.00 54 ALA A N 20
ATOM 21696 C CA . ALA A 1 54 ? 18.327 14.096 -6.038 1.00 0.00 54 ALA A CA 20
ATOM 21697 C C . ALA A 1 54 ? 17.726 15.402 -5.528 1.00 0.00 54 ALA A C 20
ATOM 21698 O O . ALA A 1 54 ? 17.164 16.181 -6.299 1.00 0.00 54 ALA A O 20
ATOM 21705 N N . LEU A 1 55 ? 17.848 15.635 -4.226 1.00 0.00 55 LEU A N 20
ATOM 21706 C CA . LEU A 1 55 ? 17.316 16.847 -3.613 1.00 0.00 55 LEU A CA 20
ATOM 21707 C C . LEU A 1 55 ? 18.425 17.863 -3.362 1.00 0.00 55 LEU A C 20
ATOM 21708 O O . LEU A 1 55 ? 19.513 17.509 -2.908 1.00 0.00 55 LEU A O 20
ATOM 21724 N N . ASN A 1 56 ? 18.142 19.127 -3.659 1.00 0.00 56 ASN A N 20
ATOM 21725 C CA . ASN A 1 56 ? 19.116 20.195 -3.463 1.00 0.00 56 ASN A CA 20
ATOM 21726 C C . ASN A 1 56 ? 18.532 21.314 -2.606 1.00 0.00 56 ASN A C 20
ATOM 21727 O O . ASN A 1 56 ? 19.190 21.824 -1.699 1.00 0.00 56 ASN A O 20
ATOM 21738 N N . LYS A 1 57 ? 17.292 21.690 -2.899 1.00 0.00 57 LYS A N 20
ATOM 21739 C CA . LYS A 1 57 ? 16.616 22.747 -2.155 1.00 0.00 57 LYS A CA 20
ATOM 21740 C C . LYS A 1 57 ? 15.164 22.373 -1.875 1.00 0.00 57 LYS A C 20
ATOM 21741 O O . LYS A 1 57 ? 14.383 22.142 -2.799 1.00 0.00 57 LYS A O 20
ATOM 21760 N N . ASP A 1 58 ? 14.809 22.315 -0.596 1.00 0.00 58 ASP A N 20
ATOM 21761 C CA . ASP A 1 58 ? 13.450 21.971 -0.195 1.00 0.00 58 ASP A CA 20
ATOM 21762 C C . ASP A 1 58 ? 13.010 22.805 1.004 1.00 0.00 58 ASP A C 20
ATOM 21763 O O . ASP A 1 58 ? 13.812 23.113 1.885 1.00 0.00 58 ASP A O 20
ATOM 21772 N N . GLU A 1 59 ? 11.732 23.169 1.029 1.00 0.00 59 GLU A N 20
ATOM 21773 C CA . GLU A 1 59 ? 11.187 23.969 2.119 1.00 0.00 59 GLU A CA 20
ATOM 21774 C C . GLU A 1 59 ? 10.704 23.078 3.260 1.00 0.00 59 GLU A C 20
ATOM 21775 O O . GLU A 1 59 ? 11.048 23.296 4.421 1.00 0.00 59 GLU A O 20
ATOM 21787 N N . GLY A 1 60 ? 9.904 22.072 2.920 1.00 0.00 60 GLY A N 20
ATOM 21788 C CA . GLY A 1 60 ? 9.387 21.163 3.926 1.00 0.00 60 GLY A CA 20
ATOM 21789 C C . GLY A 1 60 ? 8.272 20.283 3.394 1.00 0.00 60 GLY A C 20
ATOM 21790 O O . GLY A 1 60 ? 8.220 19.090 3.689 1.00 0.00 60 GLY A O 20
ATOM 21794 N N . ASN A 1 61 ? 7.377 20.874 2.609 1.00 0.00 61 ASN A N 20
ATOM 21795 C CA . ASN A 1 61 ? 6.257 20.137 2.037 1.00 0.00 61 ASN A CA 20
ATOM 21796 C C . ASN A 1 61 ? 5.480 19.399 3.123 1.00 0.00 61 ASN A C 20
ATOM 21797 O O . ASN A 1 61 ? 5.081 18.249 2.942 1.00 0.00 61 ASN A O 20
ATOM 21808 N N . GLU A 1 62 ? 5.267 20.071 4.250 1.00 0.00 62 GLU A N 20
ATOM 21809 C CA . GLU A 1 62 ? 4.538 19.479 5.365 1.00 0.00 62 GLU A CA 20
ATOM 21810 C C . GLU A 1 62 ? 3.107 19.137 4.959 1.00 0.00 62 GLU A C 20
ATOM 21811 O O . GLU A 1 62 ? 2.484 19.855 4.177 1.00 0.00 62 GLU A O 20
ATOM 21823 N N . SER A 1 63 ? 2.593 18.036 5.497 1.00 0.00 63 SER A N 20
ATOM 21824 C CA . SER A 1 63 ? 1.238 17.595 5.188 1.00 0.00 63 SER A CA 20
ATOM 21825 C C . SER A 1 63 ? 0.277 18.780 5.148 1.00 0.00 63 SER A C 20
ATOM 21826 O O . SER A 1 63 ? 0.446 19.755 5.878 1.00 0.00 63 SER A O 20
ATOM 21834 N N . GLY A 1 64 ? -0.733 18.686 4.289 1.00 0.00 64 GLY A N 20
ATOM 21835 C CA . GLY A 1 64 ? -1.707 19.756 4.169 1.00 0.00 64 GLY A CA 20
ATOM 21836 C C . GLY A 1 64 ? -2.910 19.355 3.338 1.00 0.00 64 GLY A C 20
ATOM 21837 O O . GLY A 1 64 ? -3.351 18.206 3.384 1.00 0.00 64 GLY A O 20
ATOM 21841 N N . LYS A 1 65 ? -3.444 20.304 2.577 1.00 0.00 65 LYS A N 20
ATOM 21842 C CA . LYS A 1 65 ? -4.604 20.045 1.732 1.00 0.00 65 LYS A CA 20
ATOM 21843 C C . LYS A 1 65 ? -4.201 19.974 0.262 1.00 0.00 65 LYS A C 20
ATOM 21844 O O . LYS A 1 65 ? -4.444 18.972 -0.411 1.00 0.00 65 LYS A O 20
ATOM 21863 N N . LYS A 1 66 ? -3.584 21.043 -0.229 1.00 0.00 66 LYS A N 20
ATOM 21864 C CA . LYS A 1 66 ? -3.145 21.101 -1.619 1.00 0.00 66 LYS A CA 20
ATOM 21865 C C . LYS A 1 66 ? -1.908 20.234 -1.835 1.00 0.00 66 LYS A C 20
ATOM 21866 O O . LYS A 1 66 ? -1.816 19.501 -2.821 1.00 0.00 66 LYS A O 20
ATOM 21885 N N . THR A 1 67 ? -0.960 20.321 -0.908 1.00 0.00 67 THR A N 20
ATOM 21886 C CA . THR A 1 67 ? 0.270 19.545 -0.998 1.00 0.00 67 THR A CA 20
ATOM 21887 C C . THR A 1 67 ? 0.388 18.566 0.164 1.00 0.00 67 THR A C 20
ATOM 21888 O O . THR A 1 67 ? 0.033 18.888 1.298 1.00 0.00 67 THR A O 20
ATOM 21899 N N . SER A 1 68 ? 0.890 17.369 -0.125 1.00 0.00 68 SER A N 20
ATOM 21900 C CA . SER A 1 68 ? 1.052 16.341 0.897 1.00 0.00 68 SER A CA 20
ATOM 21901 C C . SER A 1 68 ? 2.276 15.478 0.610 1.00 0.00 68 SER A C 20
ATOM 21902 O O . SER A 1 68 ? 2.712 15.360 -0.535 1.00 0.00 68 SER A O 20
ATOM 21910 N N . GLY A 1 69 ? 2.828 14.875 1.659 1.00 0.00 69 GLY A N 20
ATOM 21911 C CA . GLY A 1 69 ? 3.997 14.031 1.500 1.00 0.00 69 GLY A CA 20
ATOM 21912 C C . GLY A 1 69 ? 5.003 14.217 2.618 1.00 0.00 69 GLY A C 20
ATOM 21913 O O . GLY A 1 69 ? 5.145 15.303 3.180 1.00 0.00 69 GLY A O 20
ATOM 21917 N N . PRO A 1 70 ? 5.724 13.138 2.957 1.00 0.00 70 PRO A N 20
ATOM 21918 C CA . PRO A 1 70 ? 6.734 13.162 4.019 1.00 0.00 70 PRO A CA 20
ATOM 21919 C C . PRO A 1 70 ? 7.961 13.981 3.633 1.00 0.00 70 PRO A C 20
ATOM 21920 O O . PRO A 1 70 ? 8.310 14.077 2.457 1.00 0.00 70 PRO A O 20
ATOM 21931 N N . SER A 1 71 ? 8.612 14.569 4.632 1.00 0.00 71 SER A N 20
ATOM 21932 C CA . SER A 1 71 ? 9.799 15.383 4.396 1.00 0.00 71 SER A CA 20
ATOM 21933 C C . SER A 1 71 ? 10.969 14.897 5.246 1.00 0.00 71 SER A C 20
ATOM 21934 O O . SER A 1 71 ? 10.799 14.549 6.415 1.00 0.00 71 SER A O 20
ATOM 21942 N N . SER A 1 72 ? 12.157 14.876 4.650 1.00 0.00 72 SER A N 20
ATOM 21943 C CA . SER A 1 72 ? 13.355 14.429 5.351 1.00 0.00 72 SER A CA 20
ATOM 21944 C C . SER A 1 72 ? 14.280 15.605 5.649 1.00 0.00 72 SER A C 20
ATOM 21945 O O . SER A 1 72 ? 14.525 16.451 4.790 1.00 0.00 72 SER A O 20
ATOM 21953 N N . GLY A 1 73 ? 14.791 15.652 6.876 1.00 0.00 73 GLY A N 20
ATOM 21954 C CA . GLY A 1 73 ? 15.683 16.727 7.268 1.00 0.00 73 GLY A CA 20
ATOM 21955 C C . GLY A 1 73 ? 16.734 17.021 6.216 1.00 0.00 73 GLY A C 20
ATOM 21956 O O . GLY A 1 73 ? 17.911 17.127 6.558 1.00 0.00 73 GLY A O 20
#

Foldseek 3Di:
DDDDDDDDDDDDDDDDAWDFADPVTDTDGADPPQGDDPHDDDPVVVVVPVPDDDDDDDDAQDDDDNTHDHGDD

Secondary structure (DSSP, 8-state):
----S-----------SEEE-SSS--EEE-------SSS---HHHHHT-S---SS---SS-------SS----

Radius of gyration: 19.63 Å; Cα contacts (8 Å, |Δi|>4): 41; chains: 1; bounding box: 56×42×38 Å